Protein AF-0000000071097174 (afdb_homodimer)

Radius of gyration: 41.06 Å; Cα contacts (8 Å, |Δi|>4): 1450; chains: 2; bounding box: 157×104×140 Å

Sequence (900 aa):
MSKQQAQNVYSGMDRPYYSTTPLDGKVCGPRLSADLPKSQQTTPLSKLACETKLPQCVRITKTFLASGCHSKFKKGDVFMLHFVYAKPVIHAVDTKTGKGLRLPLYTRQEFEILPLDPLLDDKVYDGTASLIDAQPLPKVVRVVDAHCSTYPDEQQSTDDIIEIQYIEVDKVLGKVLVGKLTDPFSQHSSRFRFSKEMTFSSYTTMVVPEFQRLSQLKSHDFPQRVRIPDTSDGRRNRLSERVLSLIDYCEEDCILATRSGDTNVYCLPLSTPISLERTPLPAEKQVTSMLLPLYASINTTWNMVDPTQGGLPHLLEEIPQPIAEVLVPWLASWEGKRRIETVMPKYDVQRRKSDEEKGEKIKRLESTIETYQRELRKAGLIDTPPPRPPRSGGRGTETLAPSITAEPLQSLKALSPPTAIDSRAQLSEPKSSAISTPQTKKHEDDDDDEMSKQQAQNVYSGMDRPYYSTTPLDGKVCGPRLSADLPKSQQTTPLSKLACETKLPQCVRITKTFLASGCHSKFKKGDVFMLHFVYAKPVIHAVDTKTGKGLRLPLYTRQEFEILPLDPLLDDKVYDGTASLIDAQPLPKVVRVVDAHCSTYPDEQQSTDDIIEIQYIEVDKVLGKVLVGKLTDPFSQHSSRFRFSKEMTFSSYTTMVVPEFQRLSQLKSHDFPQRVRIPDTSDGRRNRLSERVLSLIDYCEEDCILATRSGDTNVYCLPLSTPISLERTPLPAEKQVTSMLLPLYASINTTWNMVDPTQGGLPHLLEEIPQPIAEVLVPWLASWEGKRRIETVMPKYDVQRRKSDEEKGEKIKRLESTIETYQRELRKAGLIDTPPPRPPRSGGRGTETLAPSITAEPLQSLKALSPPTAIDSRAQLSEPKSSAISTPQTKKHEDDDDDE

Organism: Strongylocentrotus purpuratus (NCBI:txid7668)

pLDDT: mean 70.71, std 28.63, range [15.87, 97.38]

Structure (mmCIF, N/CA/C/O backbone):
data_AF-0000000071097174-model_v1
#
loop_
_entity.id
_entity.type
_entity.pdbx_description
1 polymer 'CABIT domain-containing protein'
#
loop_
_atom_site.group_PDB
_atom_site.id
_atom_site.type_symbol
_atom_site.label_atom_id
_atom_site.label_alt_id
_atom_site.label_comp_id
_atom_site.label_asym_id
_atom_site.label_entity_id
_atom_site.label_seq_id
_atom_site.pdbx_PDB_ins_code
_atom_site.Cartn_x
_atom_site.Cartn_y
_atom_site.Cartn_z
_atom_site.occupancy
_atom_site.B_iso_or_equiv
_atom_site.auth_seq_id
_atom_site.auth_comp_id
_atom_site.auth_asym_id
_atom_site.auth_atom_id
_atom_site.pdbx_PDB_model_num
ATOM 1 N N . MET A 1 1 ? -12.258 27.953 -26.312 1 20.28 1 MET A N 1
ATOM 2 C CA . MET A 1 1 ? -11.43 27.953 -25.109 1 20.28 1 MET A CA 1
ATOM 3 C C . MET A 1 1 ? -10.789 26.594 -24.875 1 20.28 1 MET A C 1
ATOM 5 O O . MET A 1 1 ? -11.445 25.562 -25.016 1 20.28 1 MET A O 1
ATOM 9 N N . SER A 1 2 ? -9.414 26.406 -24.906 1 19.33 2 SER A N 1
ATOM 10 C CA . SER A 1 2 ? -8.469 25.375 -25.344 1 19.33 2 SER A CA 1
ATOM 11 C C . SER A 1 2 ? -8.32 24.281 -24.297 1 19.33 2 SER A C 1
ATOM 13 O O . SER A 1 2 ? -8.242 24.578 -23.094 1 19.33 2 SER A O 1
ATOM 15 N N . LYS A 1 3 ? -8.766 23.078 -24.547 1 21.19 3 LYS A N 1
ATOM 16 C CA . LYS A 1 3 ? -9.016 21.844 -23.812 1 21.19 3 LYS A CA 1
ATOM 17 C C . LYS A 1 3 ? -7.738 21.328 -23.141 1 21.19 3 LYS A C 1
ATOM 19 O O . LYS A 1 3 ? -6.828 20.844 -23.828 1 21.19 3 LYS A O 1
ATOM 24 N N . GLN A 1 4 ? -7.164 22.062 -22.203 1 20.77 4 GLN A N 1
ATOM 25 C CA . GLN A 1 4 ? -5.812 21.906 -21.672 1 20.77 4 GLN A CA 1
ATOM 26 C C . GLN A 1 4 ? -5.598 20.516 -21.109 1 20.77 4 GLN A C 1
ATOM 28 O O . GLN A 1 4 ? -6.398 20.031 -20.312 1 20.77 4 GLN A O 1
ATOM 33 N N . GLN A 1 5 ? -4.855 19.641 -21.828 1 19.55 5 GLN A N 1
ATOM 34 C CA . GLN A 1 5 ? -4.391 18.25 -21.812 1 19.55 5 GLN A CA 1
ATOM 35 C C . GLN A 1 5 ? -3.688 17.922 -20.5 1 19.55 5 GLN A C 1
ATOM 37 O O . GLN A 1 5 ? -2.654 18.516 -20.172 1 19.55 5 GLN A O 1
ATOM 42 N N . ALA A 1 6 ? -4.348 17.922 -19.469 1 20.09 6 ALA A N 1
ATOM 43 C CA . ALA A 1 6 ? -3.779 17.719 -18.125 1 20.09 6 ALA A CA 1
ATOM 44 C C . ALA A 1 6 ? -2.852 16.516 -18.109 1 20.09 6 ALA A C 1
ATOM 46 O O . ALA A 1 6 ? -3.275 15.391 -18.391 1 20.09 6 ALA A O 1
ATOM 47 N N . GLN A 1 7 ? -1.547 16.703 -18.469 1 20.59 7 GLN A N 1
ATOM 48 C CA . GLN A 1 7 ? -0.37 15.844 -18.562 1 20.59 7 GLN A CA 1
ATOM 49 C C . GLN A 1 7 ? -0.17 15.031 -17.281 1 20.59 7 GLN A C 1
ATOM 51 O O . GLN A 1 7 ? -0.045 15.594 -16.203 1 20.59 7 GLN A O 1
ATOM 56 N N . ASN A 1 8 ? -0.776 13.93 -17.141 1 19.19 8 ASN A N 1
ATOM 57 C CA . ASN A 1 8 ? -0.777 12.898 -16.109 1 19.19 8 ASN A CA 1
ATOM 58 C C . ASN A 1 8 ? 0.643 12.5 -15.711 1 19.19 8 ASN A C 1
ATOM 60 O O . ASN A 1 8 ? 1.353 11.859 -16.484 1 19.19 8 ASN A O 1
ATOM 64 N N . VAL A 1 9 ? 1.431 13.344 -15.086 1 21.08 9 VAL A N 1
ATOM 65 C CA . VAL A 1 9 ? 2.852 13.344 -14.75 1 21.08 9 VAL A CA 1
ATOM 66 C C . VAL A 1 9 ? 3.174 12.133 -13.867 1 21.08 9 VAL A C 1
ATOM 68 O O . VAL A 1 9 ? 4.199 12.117 -13.188 1 21.08 9 VAL A O 1
ATOM 71 N N . TYR A 1 10 ? 2.191 11.398 -13.508 1 21.03 10 TYR A N 1
ATOM 72 C CA . TYR A 1 10 ? 2.732 10.422 -12.57 1 21.03 10 TYR A CA 1
ATOM 73 C C . TYR A 1 10 ? 3.828 9.586 -13.219 1 21.03 10 TYR A C 1
ATOM 75 O O . TYR A 1 10 ? 3.541 8.664 -13.984 1 21.03 10 TYR A O 1
ATOM 83 N N . SER A 1 11 ? 4.941 10.125 -13.656 1 22.41 11 SER A N 1
ATOM 84 C CA . SER A 1 11 ? 6.027 9.625 -14.492 1 22.41 11 SER A CA 1
ATOM 85 C C . SER A 1 11 ? 6.641 8.359 -13.906 1 22.41 11 SER A C 1
ATOM 87 O O . SER A 1 11 ? 7 7.434 -14.641 1 22.41 11 SER A O 1
ATOM 89 N N . GLY A 1 12 ? 7.199 8.336 -12.625 1 23.31 12 GLY A N 1
ATOM 90 C CA . GLY A 1 12 ? 8.531 7.766 -12.516 1 23.31 12 GLY A CA 1
ATOM 91 C C . GLY A 1 12 ? 8.523 6.25 -12.438 1 23.31 12 GLY A C 1
ATOM 92 O O . GLY A 1 12 ? 9.586 5.625 -12.32 1 23.31 12 GLY A O 1
ATOM 93 N N . MET A 1 13 ? 7.652 5.727 -11.664 1 24.58 13 MET A N 1
ATOM 94 C CA . MET A 1 13 ? 8.094 4.355 -11.445 1 24.58 13 MET A CA 1
ATOM 95 C C . MET A 1 13 ? 8.047 3.555 -12.742 1 24.58 13 MET A C 1
ATOM 97 O O . MET A 1 13 ? 6.996 3.469 -13.383 1 24.58 13 MET A O 1
ATOM 101 N N . ASP A 1 14 ? 9.117 3.479 -13.406 1 25.27 14 ASP A N 1
ATOM 102 C CA . ASP A 1 14 ? 9.289 2.783 -14.68 1 25.27 14 ASP A CA 1
ATOM 103 C C . ASP A 1 14 ? 8.695 1.377 -14.617 1 25.27 14 ASP A C 1
ATOM 105 O O . ASP A 1 14 ? 8.727 0.727 -13.57 1 25.27 14 ASP A O 1
ATOM 109 N N . ARG A 1 15 ? 7.812 1.035 -15.359 1 25.31 15 ARG A N 1
ATOM 110 C CA . ARG A 1 15 ? 7.34 -0.312 -15.656 1 25.31 15 ARG A CA 1
ATOM 111 C C . ARG A 1 15 ? 8.5 -1.296 -15.75 1 25.31 15 ARG A C 1
ATOM 113 O O . ARG A 1 15 ? 9.594 -0.936 -16.203 1 25.31 15 ARG A O 1
ATOM 120 N N . PRO A 1 16 ? 8.477 -2.293 -15 1 24.86 16 PRO A N 1
ATOM 121 C CA . PRO A 1 16 ? 9.492 -3.248 -15.445 1 24.86 16 PRO A CA 1
ATOM 122 C C . PRO A 1 16 ? 9.586 -3.338 -16.969 1 24.86 16 PRO A C 1
ATOM 124 O O . PRO A 1 16 ? 8.562 -3.385 -17.656 1 24.86 16 PRO A O 1
ATOM 127 N N . TYR A 1 17 ? 10.281 -2.496 -17.641 1 27.22 17 TYR A N 1
ATOM 128 C CA . TYR A 1 17 ? 10.5 -2.736 -19.062 1 27.22 17 TYR A CA 1
ATOM 129 C C . TYR A 1 17 ? 11 -4.152 -19.312 1 27.22 17 TYR A C 1
ATOM 131 O O . TYR A 1 17 ? 11.992 -4.582 -18.703 1 27.22 17 TYR A O 1
ATOM 139 N N . TYR A 1 18 ? 10.062 -5.047 -19.484 1 25.72 18 TYR A N 1
ATOM 140 C CA . TYR A 1 18 ? 10.547 -6.219 -20.203 1 25.72 18 TYR A CA 1
ATOM 141 C C . TYR A 1 18 ? 11.18 -5.816 -21.531 1 25.72 18 TYR A C 1
ATOM 143 O O . TYR A 1 18 ? 10.516 -5.262 -22.406 1 25.72 18 TYR A O 1
ATOM 151 N N . SER A 1 19 ? 12.281 -5.18 -21.547 1 26.17 19 SER A N 1
ATOM 152 C CA . SER A 1 19 ? 12.93 -4.992 -22.844 1 26.17 19 SER A CA 1
ATOM 153 C C . SER A 1 19 ? 12.836 -6.254 -23.703 1 26.17 19 SER A C 1
ATOM 155 O O . SER A 1 19 ? 13.445 -7.273 -23.375 1 26.17 19 SER A O 1
ATOM 157 N N . THR A 1 20 ? 11.75 -6.668 -24.172 1 26.3 20 THR A N 1
ATOM 158 C CA . THR A 1 20 ? 11.906 -7.523 -25.344 1 26.3 20 THR A CA 1
ATOM 159 C C . THR A 1 20 ? 12.82 -6.867 -26.375 1 26.3 20 THR A C 1
ATOM 161 O O . THR A 1 20 ? 13.086 -7.445 -27.438 1 26.3 20 THR A O 1
ATOM 164 N N . THR A 1 21 ? 12.617 -5.59 -26.5 1 23.97 21 THR A N 1
ATOM 165 C CA . THR A 1 21 ? 13.414 -5.059 -27.594 1 23.97 21 THR A CA 1
ATOM 166 C C . THR A 1 21 ? 14.906 -5.18 -27.297 1 23.97 21 THR A C 1
ATOM 168 O O . THR A 1 21 ? 15.344 -4.852 -26.188 1 23.97 21 THR A O 1
ATOM 171 N N . PRO A 1 22 ? 15.625 -5.961 -28.109 1 25.05 22 PRO A N 1
ATOM 172 C CA . PRO A 1 22 ? 17.094 -5.855 -28.172 1 25.05 22 PRO A CA 1
ATOM 173 C C . PRO A 1 22 ? 17.578 -4.438 -27.891 1 25.05 22 PRO A C 1
ATOM 175 O O . PRO A 1 22 ? 16.875 -3.467 -28.156 1 25.05 22 PRO A O 1
ATOM 178 N N . LEU A 1 23 ? 18.438 -4.207 -26.922 1 27.05 23 LEU A N 1
ATOM 179 C CA . LEU A 1 23 ? 19.25 -2.996 -26.953 1 27.05 23 LEU A CA 1
ATOM 180 C C . LEU A 1 23 ? 19.547 -2.58 -28.391 1 27.05 23 LEU A C 1
ATOM 182 O O . LEU A 1 23 ? 20.312 -3.246 -29.094 1 27.05 23 LEU A O 1
ATOM 186 N N . ASP A 1 24 ? 18.688 -2.182 -29.188 1 23.77 24 ASP A N 1
ATOM 187 C CA . ASP A 1 24 ? 19.312 -1.556 -30.359 1 23.77 24 ASP A CA 1
ATOM 188 C C . ASP A 1 24 ? 20.375 -0.54 -29.938 1 23.77 24 ASP A C 1
ATOM 190 O O . ASP A 1 24 ? 21.094 0 -30.781 1 23.77 24 ASP A O 1
ATOM 194 N N . GLY A 1 25 ? 20.75 0.43 -29.562 1 28.41 25 GLY A N 1
ATOM 195 C CA . GLY A 1 25 ? 21.734 0.833 -30.578 1 28.41 25 GLY A CA 1
ATOM 196 C C . GLY A 1 25 ? 22.719 -0.264 -30.922 1 28.41 25 GLY A C 1
ATOM 197 O O . GLY A 1 25 ? 23.484 -0.136 -31.875 1 28.41 25 GLY A O 1
ATOM 198 N N . LYS A 1 26 ? 23.828 -0.928 -30.484 1 24.55 26 LYS A N 1
ATOM 199 C CA . LYS A 1 26 ? 24.172 -2.119 -31.25 1 24.55 26 LYS A CA 1
ATOM 200 C C . LYS A 1 26 ? 23.062 -3.164 -31.172 1 24.55 26 LYS A C 1
ATOM 202 O O . LYS A 1 26 ? 22.547 -3.451 -30.078 1 24.55 26 LYS A O 1
ATOM 207 N N . VAL A 1 27 ? 22.266 -3.291 -32.219 1 24.47 27 VAL A N 1
ATOM 208 C CA . VAL A 1 27 ? 21.344 -4.285 -32.781 1 24.47 27 VAL A CA 1
ATOM 209 C C . VAL A 1 27 ? 21.734 -5.672 -32.25 1 24.47 27 VAL A C 1
ATOM 211 O O . VAL A 1 27 ? 22.75 -6.23 -32.656 1 24.47 27 VAL A O 1
ATOM 214 N N . CYS A 1 28 ? 21.812 -5.887 -31.016 1 24.52 28 CYS A N 1
ATOM 215 C CA . CYS A 1 28 ? 22.141 -7.309 -30.969 1 24.52 28 CYS A CA 1
ATOM 216 C C . CYS A 1 28 ? 21.109 -8.125 -31.719 1 24.52 28 CYS A C 1
ATOM 218 O O . CYS A 1 28 ? 19.906 -8.047 -31.438 1 24.52 28 CYS A O 1
ATOM 220 N N . GLY A 1 29 ? 21.172 -8.258 -33.094 1 22.5 29 GLY A N 1
ATOM 221 C CA . GLY A 1 29 ? 20.578 -9.258 -33.969 1 22.5 29 GLY A CA 1
ATOM 222 C C . GLY A 1 29 ? 20.266 -10.562 -33.25 1 22.5 29 GLY A C 1
ATOM 223 O O . GLY A 1 29 ? 20.75 -10.805 -32.156 1 22.5 29 GLY A O 1
ATOM 224 N N . PRO A 1 30 ? 19.266 -11.18 -33.781 1 23.38 30 PRO A N 1
ATOM 225 C CA . PRO A 1 30 ? 18.906 -12.562 -33.469 1 23.38 30 PRO A CA 1
ATOM 226 C C . PRO A 1 30 ? 20.125 -13.469 -33.344 1 23.38 30 PRO A C 1
ATOM 228 O O . PRO A 1 30 ? 20.828 -13.742 -34.312 1 23.38 30 PRO A O 1
ATOM 231 N N . ARG A 1 31 ? 21.156 -13.195 -32.531 1 23.2 31 ARG A N 1
ATOM 232 C CA . ARG A 1 31 ? 22.156 -14.227 -32.719 1 23.2 31 ARG A CA 1
ATOM 233 C C . ARG A 1 31 ? 21.547 -15.617 -32.656 1 23.2 31 ARG A C 1
ATOM 235 O O . ARG A 1 31 ? 20.734 -15.898 -31.766 1 23.2 31 ARG A O 1
ATOM 242 N N . LEU A 1 32 ? 21.422 -16.344 -33.719 1 22.08 32 LEU A N 1
ATOM 243 C CA . LEU A 1 32 ? 21.328 -17.781 -34 1 22.08 32 LEU A CA 1
ATOM 244 C C . LEU A 1 32 ? 21.969 -18.594 -32.875 1 22.08 32 LEU A C 1
ATOM 246 O O . LEU A 1 32 ? 22.938 -18.156 -32.25 1 22.08 32 LEU A O 1
ATOM 250 N N . SER A 1 33 ? 21.219 -19.609 -32.344 1 25.91 33 SER A N 1
ATOM 251 C CA . SER A 1 33 ? 21.5 -20.797 -31.516 1 25.91 33 SER A CA 1
ATOM 252 C C . SER A 1 33 ? 22.859 -21.391 -31.875 1 25.91 33 SER A C 1
ATOM 254 O O . SER A 1 33 ? 22.953 -22.25 -32.75 1 25.91 33 SER A O 1
ATOM 256 N N . ALA A 1 34 ? 23.828 -20.547 -32.281 1 26.05 34 ALA A N 1
ATOM 257 C CA . ALA A 1 34 ? 24.938 -21.453 -32.562 1 26.05 34 ALA A CA 1
ATOM 258 C C . ALA A 1 34 ? 25.266 -22.312 -31.328 1 26.05 34 ALA A C 1
ATOM 260 O O . ALA A 1 34 ? 25.016 -21.891 -30.203 1 26.05 34 ALA A O 1
ATOM 261 N N . ASP A 1 35 ? 25.438 -23.641 -31.484 1 27.91 35 ASP A N 1
ATOM 262 C CA . ASP A 1 35 ? 26.078 -24.75 -30.797 1 27.91 35 ASP A CA 1
ATOM 263 C C . ASP A 1 35 ? 27.297 -24.266 -30 1 27.91 35 ASP A C 1
ATOM 265 O O . ASP A 1 35 ? 28.406 -24.172 -30.547 1 27.91 35 ASP A O 1
ATOM 269 N N . LEU A 1 36 ? 27.156 -23.156 -29.344 1 29.8 36 LEU A N 1
ATOM 270 C CA . LEU A 1 36 ? 28.438 -22.797 -28.75 1 29.8 36 LEU A CA 1
ATOM 271 C C . LEU A 1 36 ? 29.062 -23.984 -28.031 1 29.8 36 LEU A C 1
ATOM 273 O O . LEU A 1 36 ? 28.375 -24.688 -27.281 1 29.8 36 LEU A O 1
ATOM 277 N N . PRO A 1 37 ? 30.172 -24.438 -28.484 1 31.42 37 PRO A N 1
ATOM 278 C CA . PRO A 1 37 ? 30.984 -25.469 -27.844 1 31.42 37 PRO A CA 1
ATOM 279 C C . PRO A 1 37 ? 31.094 -25.281 -26.328 1 31.42 37 PRO A C 1
ATOM 281 O O . PRO A 1 37 ? 30.953 -24.156 -25.844 1 31.42 37 PRO A O 1
ATOM 284 N N . LYS A 1 38 ? 31.156 -26.312 -25.469 1 35.09 38 LYS A N 1
ATOM 285 C CA . LYS A 1 38 ? 31.328 -26.734 -24.078 1 35.09 38 LYS A CA 1
ATOM 286 C C . LYS A 1 38 ? 32.375 -25.875 -23.375 1 35.09 38 LYS A C 1
ATOM 288 O O . LYS A 1 38 ? 32.844 -26.219 -22.281 1 35.09 38 LYS A O 1
ATOM 293 N N . SER A 1 39 ? 33.156 -24.969 -24.047 1 36.16 39 SER A N 1
ATOM 294 C CA . SER A 1 39 ? 34.312 -24.516 -23.25 1 36.16 39 SER A CA 1
ATOM 295 C C . SER A 1 39 ? 33.844 -23.703 -22.047 1 36.16 39 SER A C 1
ATOM 297 O O . SER A 1 39 ? 32.906 -22.922 -22.141 1 36.16 39 SER A O 1
ATOM 299 N N . GLN A 1 40 ? 34.219 -24.016 -20.703 1 44.88 40 GLN A N 1
ATOM 300 C CA . GLN A 1 40 ? 34.125 -23.625 -19.297 1 44.88 40 GLN A CA 1
ATOM 301 C C . GLN A 1 40 ? 34.312 -22.109 -19.141 1 44.88 40 GLN A C 1
ATOM 303 O O . GLN A 1 40 ? 35.406 -21.656 -18.781 1 44.88 40 GLN A O 1
ATOM 308 N N . GLN A 1 41 ? 34.094 -21.234 -20.031 1 53.19 41 GLN A N 1
ATOM 309 C CA . GLN A 1 41 ? 34.531 -19.828 -19.906 1 53.19 41 GLN A CA 1
ATOM 310 C C . GLN A 1 41 ? 33.719 -19.125 -18.828 1 53.19 41 GLN A C 1
ATOM 312 O O . GLN A 1 41 ? 32.5 -19.281 -18.734 1 53.19 41 GLN A O 1
ATOM 317 N N . THR A 1 42 ? 34.344 -18.672 -17.719 1 70.25 42 THR A N 1
ATOM 318 C CA . THR A 1 42 ? 33.875 -17.781 -16.656 1 70.25 42 THR A CA 1
ATOM 319 C C . THR A 1 42 ? 33.281 -16.516 -17.25 1 70.25 42 THR A C 1
ATOM 321 O O . THR A 1 42 ? 33.906 -15.828 -18.047 1 70.25 42 THR A O 1
ATOM 324 N N . THR A 1 43 ? 31.984 -16.438 -17.266 1 84.5 43 THR A N 1
ATOM 325 C CA . THR A 1 43 ? 31.281 -15.289 -17.797 1 84.5 43 THR A CA 1
ATOM 326 C C . THR A 1 43 ? 30.766 -14.391 -16.688 1 84.5 43 THR A C 1
ATOM 328 O O . THR A 1 43 ? 30.172 -14.875 -15.711 1 84.5 43 THR A O 1
ATOM 331 N N . PRO A 1 44 ? 31.141 -13.156 -16.797 1 87.81 44 PRO A N 1
ATOM 332 C CA . PRO A 1 44 ? 30.594 -12.219 -15.812 1 87.81 44 PRO A CA 1
ATOM 333 C C . PRO A 1 44 ? 29.078 -12.188 -15.82 1 87.81 44 PRO A C 1
ATOM 335 O O . PRO A 1 44 ? 28.453 -12.484 -16.844 1 87.81 44 PRO A O 1
ATOM 338 N N . LEU A 1 45 ? 28.547 -11.852 -14.664 1 91.5 45 LEU A N 1
ATOM 339 C CA . LEU A 1 45 ? 27.109 -11.805 -14.484 1 91.5 45 LEU A CA 1
ATOM 340 C C . LEU A 1 45 ? 26.453 -10.875 -15.5 1 91.5 45 LEU A C 1
ATOM 342 O O . LEU A 1 45 ? 25.422 -11.195 -16.078 1 91.5 45 LEU A O 1
ATOM 346 N N . SER A 1 46 ? 27.031 -9.75 -15.727 1 88.81 46 SER A N 1
ATOM 347 C CA . SER A 1 46 ? 26.484 -8.75 -16.641 1 88.81 46 SER A CA 1
ATOM 348 C C . SER A 1 46 ? 26.359 -9.305 -18.062 1 88.81 46 SER A C 1
ATOM 350 O O . SER A 1 46 ? 25.359 -9.078 -18.734 1 88.81 46 SER A O 1
ATOM 352 N N . LYS A 1 47 ? 27.328 -10.008 -18.469 1 86.75 47 LYS A N 1
ATOM 353 C CA . LYS A 1 47 ? 27.312 -10.586 -19.812 1 86.75 47 LYS A CA 1
ATOM 354 C C . LYS A 1 47 ? 26.266 -11.68 -19.938 1 86.75 47 LYS A C 1
ATOM 356 O O . LYS A 1 47 ? 25.531 -11.734 -20.922 1 86.75 47 LYS A O 1
ATOM 361 N N . LEU A 1 48 ? 26.188 -12.484 -18.938 1 87.25 48 LEU A N 1
ATOM 362 C CA . LEU A 1 48 ? 25.203 -13.57 -18.938 1 87.25 48 LEU A CA 1
ATOM 363 C C . LEU A 1 48 ? 23.781 -13.016 -18.984 1 87.25 48 LEU A C 1
ATOM 365 O O . LEU A 1 48 ? 22.922 -13.555 -19.672 1 87.25 48 LEU A O 1
ATOM 369 N N . ALA A 1 49 ? 23.531 -11.977 -18.188 1 86.69 49 ALA A N 1
ATOM 370 C CA . ALA A 1 49 ? 22.203 -11.375 -18.094 1 86.69 49 ALA A CA 1
ATOM 371 C C . ALA A 1 49 ? 21.812 -10.727 -19.406 1 86.69 49 ALA A C 1
ATOM 373 O O . ALA A 1 49 ? 20.625 -10.688 -19.75 1 86.69 49 ALA A O 1
ATOM 374 N N . CYS A 1 50 ? 22.734 -10.258 -20.141 1 80.56 50 CYS A N 1
ATOM 375 C CA . CYS A 1 50 ? 22.453 -9.516 -21.375 1 80.56 50 CYS A CA 1
ATOM 376 C C . CYS A 1 50 ? 22.375 -10.461 -22.562 1 80.56 50 CYS A C 1
ATOM 378 O O . CYS A 1 50 ? 21.625 -10.203 -23.516 1 80.56 50 CYS A O 1
ATOM 380 N N . GLU A 1 51 ? 23.062 -11.531 -22.562 1 78.25 51 GLU A N 1
ATOM 381 C CA . GLU A 1 51 ? 23.234 -12.352 -23.766 1 78.25 51 GLU A CA 1
ATOM 382 C C . GLU A 1 51 ? 22.281 -13.539 -23.75 1 78.25 51 GLU A C 1
ATOM 384 O O . GLU A 1 51 ? 21.984 -14.109 -24.812 1 78.25 51 GLU A O 1
ATOM 389 N N . THR A 1 52 ? 21.859 -13.859 -22.625 1 77.88 52 THR A N 1
ATOM 390 C CA . THR A 1 52 ? 21.078 -15.086 -22.547 1 77.88 52 THR A CA 1
ATOM 391 C C . THR A 1 52 ? 19.641 -14.797 -22.125 1 77.88 52 THR A C 1
ATOM 393 O O . THR A 1 52 ? 19.375 -13.781 -21.484 1 77.88 52 THR A O 1
ATOM 396 N N . LYS A 1 53 ? 18.828 -15.695 -22.688 1 82.69 53 LYS A N 1
ATOM 397 C CA . LYS A 1 53 ? 17.422 -15.609 -22.297 1 82.69 53 LYS A CA 1
ATOM 398 C C . LYS A 1 53 ? 17.234 -16.062 -20.859 1 82.69 53 LYS A C 1
ATOM 400 O O . LYS A 1 53 ? 17.766 -17.078 -20.438 1 82.69 53 LYS A O 1
ATOM 405 N N . LEU A 1 54 ? 16.562 -15.297 -20.125 1 88.12 54 LEU A N 1
ATOM 406 C CA . LEU A 1 54 ? 16.234 -15.609 -18.734 1 88.12 54 LEU A CA 1
ATOM 407 C C . LEU A 1 54 ? 14.82 -16.156 -18.625 1 88.12 54 LEU A C 1
ATOM 409 O O . LEU A 1 54 ? 13.961 -15.852 -19.453 1 88.12 54 LEU A O 1
ATOM 413 N N . PRO A 1 55 ? 14.586 -17.031 -17.656 1 90.06 55 PRO A N 1
ATOM 414 C CA . PRO A 1 55 ? 15.461 -17.516 -16.594 1 90.06 55 PRO A CA 1
ATOM 415 C C . PRO A 1 55 ? 16.453 -18.562 -17.062 1 90.06 55 PRO A C 1
ATOM 417 O O . PRO A 1 55 ? 16.234 -19.219 -18.094 1 90.06 55 PRO A O 1
ATOM 420 N N . GLN A 1 56 ? 17.641 -18.719 -16.297 1 89 56 GLN A N 1
ATOM 421 C CA . GLN A 1 56 ? 18.688 -19.672 -16.641 1 89 56 GLN A CA 1
ATOM 422 C C . GLN A 1 56 ? 19.422 -20.156 -15.398 1 89 56 GLN A C 1
ATOM 424 O O . GLN A 1 56 ? 19.578 -19.406 -14.438 1 89 56 GLN A O 1
ATOM 429 N N . CYS A 1 57 ? 19.844 -21.422 -15.492 1 91 57 CYS A N 1
ATOM 430 C CA . CYS A 1 57 ? 20.641 -21.969 -14.406 1 91 57 CYS A CA 1
ATOM 431 C C . CYS A 1 57 ? 22.125 -21.75 -14.656 1 91 57 CYS A C 1
ATOM 433 O O . CYS A 1 57 ? 22.609 -21.891 -15.781 1 91 57 CYS A O 1
ATOM 435 N N . VAL A 1 58 ? 22.781 -21.344 -13.562 1 91.81 58 VAL A N 1
ATOM 436 C CA . VAL A 1 58 ? 24.203 -21.078 -13.656 1 91.81 58 VAL A CA 1
ATOM 437 C C . VAL A 1 58 ? 24.938 -21.656 -12.445 1 91.81 58 VAL A C 1
ATOM 439 O O . VAL A 1 58 ? 24.312 -21.891 -11.398 1 91.81 58 VAL A O 1
ATOM 442 N N . ARG A 1 59 ? 26.172 -21.969 -12.648 1 92.75 59 ARG A N 1
ATOM 443 C CA . ARG A 1 59 ? 27.031 -22.469 -11.586 1 92.75 59 ARG A CA 1
ATOM 444 C C . ARG A 1 59 ? 28.172 -21.484 -11.297 1 92.75 59 ARG A C 1
ATOM 446 O O . ARG A 1 59 ? 28.766 -20.938 -12.219 1 92.75 59 ARG A O 1
ATOM 453 N N . ILE A 1 60 ? 28.359 -21.297 -10.031 1 92.31 60 ILE A N 1
ATOM 454 C CA . ILE A 1 60 ? 29.453 -20.422 -9.633 1 92.31 60 ILE A CA 1
ATOM 455 C C . ILE A 1 60 ? 30.797 -21.125 -9.891 1 92.31 60 ILE A C 1
ATOM 457 O O . ILE A 1 60 ? 31 -22.266 -9.477 1 92.31 60 ILE A O 1
ATOM 461 N N . THR A 1 61 ? 31.734 -20.469 -10.547 1 92.12 61 THR A N 1
ATOM 462 C CA . THR A 1 61 ? 33 -21.078 -10.922 1 92.12 61 THR A CA 1
ATOM 463 C C . THR A 1 61 ? 34.125 -20.672 -9.969 1 92.12 61 THR A C 1
ATOM 465 O O . THR A 1 61 ? 35.125 -21.359 -9.844 1 92.12 61 THR A O 1
ATOM 468 N N . LYS A 1 62 ? 33.938 -19.469 -9.398 1 88.12 62 LYS A N 1
ATOM 469 C CA . LYS A 1 62 ? 34.906 -18.953 -8.414 1 88.12 62 LYS A CA 1
ATOM 470 C C . LYS A 1 62 ? 34.188 -18.422 -7.176 1 88.12 62 LYS A C 1
ATOM 472 O O . LYS A 1 62 ? 33.219 -17.688 -7.285 1 88.12 62 LYS A O 1
ATOM 477 N N . THR A 1 63 ? 34.688 -18.906 -6.051 1 87 63 THR A N 1
ATOM 478 C CA . THR A 1 63 ? 34.125 -18.469 -4.789 1 87 63 THR A CA 1
ATOM 479 C C . THR A 1 63 ? 34.094 -16.953 -4.688 1 87 63 THR A C 1
ATOM 481 O O . THR A 1 63 ? 35.094 -16.297 -5.027 1 87 63 THR A O 1
ATOM 484 N N . PHE A 1 64 ? 32.875 -16.469 -4.367 1 83.88 64 PHE A N 1
ATOM 485 C CA . PHE A 1 64 ? 32.656 -15.031 -4.176 1 83.88 64 PHE A CA 1
ATOM 486 C C . PHE A 1 64 ? 32.25 -14.734 -2.744 1 83.88 64 PHE A C 1
ATOM 488 O O . PHE A 1 64 ? 31.312 -15.359 -2.221 1 83.88 64 PHE A O 1
ATOM 495 N N . LEU A 1 65 ? 33.031 -13.906 -2.133 1 78.5 65 LEU A N 1
ATOM 496 C CA . LEU A 1 65 ? 32.688 -13.477 -0.776 1 78.5 65 LEU A CA 1
ATOM 497 C C . LEU A 1 65 ? 32.312 -12.008 -0.751 1 78.5 65 LEU A C 1
ATOM 499 O O . LEU A 1 65 ? 33.062 -11.141 -1.193 1 78.5 65 LEU A O 1
ATOM 503 N N . ALA A 1 66 ? 31 -11.828 -0.521 1 73 66 ALA A N 1
ATOM 504 C CA . ALA A 1 66 ? 30.562 -10.453 -0.352 1 73 66 ALA A CA 1
ATOM 505 C C . ALA A 1 66 ? 30.797 -9.969 1.076 1 73 66 ALA A C 1
ATOM 507 O O . ALA A 1 66 ? 30.516 -10.688 2.037 1 73 66 ALA A O 1
ATOM 508 N N . SER A 1 67 ? 31.453 -8.938 1.231 1 65 67 SER A N 1
ATOM 509 C CA . SER A 1 67 ? 31.75 -8.398 2.555 1 65 67 SER A CA 1
ATOM 510 C C . SER A 1 67 ? 30.469 -8.102 3.334 1 65 67 SER A C 1
ATOM 512 O O . SER A 1 67 ? 29.562 -7.453 2.816 1 65 67 SER A O 1
ATOM 514 N N . GLY A 1 68 ? 30.375 -8.672 4.52 1 62.44 68 GLY A N 1
ATOM 515 C CA . GLY A 1 68 ? 29.281 -8.352 5.438 1 62.44 68 GLY A CA 1
ATOM 516 C C . GLY A 1 68 ? 28.047 -9.195 5.211 1 62.44 68 GLY A C 1
ATOM 517 O O . GLY A 1 68 ? 27.062 -9.07 5.945 1 62.44 68 GLY A O 1
ATOM 518 N N . CYS A 1 69 ? 28.094 -9.852 4.055 1 68.44 69 CYS A N 1
ATOM 519 C CA . CYS A 1 69 ? 26.938 -10.703 3.807 1 68.44 69 CYS A CA 1
ATOM 520 C C . CYS A 1 69 ? 27.125 -12.086 4.418 1 68.44 69 CYS A C 1
ATOM 522 O O . CYS A 1 69 ? 28.234 -12.625 4.398 1 68.44 69 CYS A O 1
ATOM 524 N N . HIS A 1 70 ? 26.156 -12.523 5.078 1 69.75 70 HIS A N 1
ATOM 525 C CA . HIS A 1 70 ? 26.203 -13.836 5.715 1 69.75 70 HIS A CA 1
ATOM 526 C C . HIS A 1 70 ? 26.109 -14.953 4.688 1 69.75 70 HIS A C 1
ATOM 528 O O . HIS A 1 70 ? 26.5 -16.094 4.969 1 69.75 70 HIS A O 1
ATOM 534 N N . SER A 1 71 ? 25.75 -14.531 3.531 1 76.31 71 SER A N 1
ATOM 535 C CA . SER A 1 71 ? 25.609 -15.57 2.52 1 76.31 71 SER A CA 1
ATOM 536 C C . SER A 1 71 ? 26.922 -15.781 1.756 1 76.31 71 SER A C 1
ATOM 538 O O . SER A 1 71 ? 27.484 -14.828 1.224 1 76.31 71 SER A O 1
ATOM 540 N N . LYS A 1 72 ? 27.531 -16.953 1.888 1 80.81 72 LYS A N 1
ATOM 541 C CA . LYS A 1 72 ? 28.734 -17.312 1.146 1 80.81 72 LYS A CA 1
ATOM 542 C C . LYS A 1 72 ? 28.375 -17.953 -0.197 1 80.81 72 LYS A C 1
ATOM 544 O O . LYS A 1 72 ? 27.484 -18.797 -0.275 1 80.81 72 LYS A O 1
ATOM 549 N N . PHE A 1 73 ? 29.078 -17.406 -1.251 1 88.12 73 PHE A N 1
ATOM 550 C CA . PHE A 1 73 ? 28.906 -17.938 -2.596 1 88.12 73 PHE A CA 1
ATOM 551 C C . PHE A 1 73 ? 30.094 -18.812 -2.98 1 88.12 73 PHE A C 1
ATOM 553 O O . PHE A 1 73 ? 31.125 -18.312 -3.434 1 88.12 73 PHE A O 1
ATOM 560 N N . LYS A 1 74 ? 29.906 -20.094 -2.801 1 88.88 74 LYS A N 1
ATOM 561 C CA . LYS A 1 74 ? 31 -21.047 -2.996 1 88.88 74 LYS A CA 1
ATOM 562 C C . LYS A 1 74 ? 31.031 -21.578 -4.43 1 88.88 74 LYS A C 1
ATOM 564 O O . LYS A 1 74 ? 29.984 -21.625 -5.094 1 88.88 74 LYS A O 1
ATOM 569 N N . LYS A 1 75 ? 32.25 -21.938 -4.727 1 90.88 75 LYS A N 1
ATOM 570 C CA . LYS A 1 75 ? 32.375 -22.625 -6.008 1 90.88 75 LYS A CA 1
ATOM 571 C C . LYS A 1 75 ? 31.516 -23.875 -6.062 1 90.88 75 LYS A C 1
ATOM 573 O O . LYS A 1 75 ? 31.484 -24.672 -5.117 1 90.88 75 LYS A O 1
ATOM 578 N N . GLY A 1 76 ? 30.703 -23.969 -7.188 1 90.19 76 GLY A N 1
ATOM 579 C CA . GLY A 1 76 ? 29.859 -25.125 -7.332 1 90.19 76 GLY A CA 1
ATOM 580 C C . GLY A 1 76 ? 28.406 -24.844 -7.016 1 90.19 76 GLY A C 1
ATOM 581 O O . GLY A 1 76 ? 27.516 -25.625 -7.383 1 90.19 76 GLY A O 1
ATOM 582 N N . ASP A 1 77 ? 28.188 -23.734 -6.336 1 91.31 77 ASP A N 1
ATOM 583 C CA . ASP A 1 77 ? 26.812 -23.359 -6.055 1 91.31 77 ASP A CA 1
ATOM 584 C C . ASP A 1 77 ? 26.016 -23.156 -7.348 1 91.31 77 ASP A C 1
ATOM 586 O O . ASP A 1 77 ? 26.531 -22.578 -8.305 1 91.31 77 ASP A O 1
ATOM 590 N N . VAL A 1 78 ? 24.781 -23.688 -7.352 1 92.44 78 VAL A N 1
ATOM 591 C CA . VAL A 1 78 ? 23.938 -23.547 -8.523 1 92.44 78 VAL A CA 1
ATOM 592 C C . VAL A 1 78 ? 22.859 -22.5 -8.25 1 92.44 78 VAL A C 1
ATOM 594 O O . VAL A 1 78 ? 22.172 -22.562 -7.23 1 92.44 78 VAL A O 1
ATOM 597 N N . PHE A 1 79 ? 22.75 -21.562 -9.188 1 92.94 79 PHE A N 1
ATOM 598 C CA . PHE A 1 79 ? 21.766 -20.484 -9.102 1 92.94 79 PHE A CA 1
ATOM 599 C C . PHE A 1 79 ? 20.781 -20.547 -10.273 1 92.94 79 PHE A C 1
ATOM 601 O O . PHE A 1 79 ? 21.141 -21.031 -11.352 1 92.94 79 PHE A O 1
ATOM 608 N N . MET A 1 80 ? 19.625 -20.188 -9.953 1 93.25 80 MET A N 1
ATOM 609 C CA . MET A 1 80 ? 18.688 -19.828 -11.023 1 93.25 80 MET A CA 1
ATOM 610 C C . MET A 1 80 ? 18.562 -18.312 -11.148 1 93.25 80 MET A C 1
ATOM 612 O O . MET A 1 80 ? 18.188 -17.625 -10.188 1 93.25 80 MET A O 1
ATOM 616 N N . LEU A 1 81 ? 19 -17.797 -12.281 1 93.81 81 LEU A N 1
ATOM 617 C CA . LEU A 1 81 ? 18.797 -16.391 -12.594 1 93.81 81 LEU A CA 1
ATOM 618 C C . LEU A 1 81 ? 17.406 -16.156 -13.195 1 93.81 81 LEU A C 1
ATOM 620 O O . LEU A 1 81 ? 17.094 -16.719 -14.25 1 93.81 81 LEU A O 1
ATOM 624 N N . HIS A 1 82 ? 16.625 -15.312 -12.57 1 94.38 82 HIS A N 1
ATOM 625 C CA . HIS A 1 82 ? 15.219 -15.219 -12.93 1 94.38 82 HIS A CA 1
ATOM 626 C C . HIS A 1 82 ? 14.969 -14.086 -13.914 1 94.38 82 HIS A C 1
ATOM 628 O O . HIS A 1 82 ? 14.586 -14.32 -15.062 1 94.38 82 HIS A O 1
ATOM 634 N N . PHE A 1 83 ? 15.164 -12.875 -13.508 1 93.88 83 PHE A N 1
ATOM 635 C CA . PHE A 1 83 ? 14.961 -11.734 -14.383 1 93.88 83 PHE A CA 1
ATOM 636 C C . PHE A 1 83 ? 15.75 -10.523 -13.898 1 93.88 83 PHE A C 1
ATOM 638 O O . PHE A 1 83 ? 16.25 -10.516 -12.766 1 93.88 83 PHE A O 1
ATOM 645 N N . VAL A 1 84 ? 15.883 -9.547 -14.781 1 94.12 84 VAL A N 1
ATOM 646 C CA . VAL A 1 84 ? 16.594 -8.312 -14.477 1 94.12 84 VAL A CA 1
ATOM 647 C C . VAL A 1 84 ? 15.594 -7.199 -14.18 1 94.12 84 VAL A C 1
ATOM 649 O O . VAL A 1 84 ? 14.516 -7.148 -14.773 1 94.12 84 VAL A O 1
ATOM 652 N N . TYR A 1 85 ? 15.914 -6.406 -13.203 1 91 85 TYR A N 1
ATOM 653 C CA . TYR A 1 85 ? 15.109 -5.23 -12.891 1 91 85 TYR A CA 1
ATOM 654 C C . TYR A 1 85 ? 15.992 -4.07 -12.445 1 91 85 TYR A C 1
ATOM 656 O O . TYR A 1 85 ? 17.156 -4.27 -12.078 1 91 85 TYR A O 1
ATOM 664 N N . ALA A 1 86 ? 15.453 -2.891 -12.492 1 92.06 86 ALA A N 1
ATOM 665 C CA . ALA A 1 86 ? 16.172 -1.677 -12.094 1 92.06 86 ALA A CA 1
ATOM 666 C C . ALA A 1 86 ? 15.883 -1.323 -10.641 1 92.06 86 ALA A C 1
ATOM 668 O O . ALA A 1 86 ? 14.719 -1.153 -10.25 1 92.06 86 ALA A O 1
ATOM 669 N N . LYS A 1 87 ? 16.906 -1.241 -9.859 1 92.12 87 LYS A N 1
ATOM 670 C CA . LYS A 1 87 ? 16.797 -0.881 -8.453 1 92.12 87 LYS A CA 1
ATOM 671 C C . LYS A 1 87 ? 17.344 0.522 -8.203 1 92.12 87 LYS A C 1
ATOM 673 O O . LYS A 1 87 ? 18.5 0.814 -8.531 1 92.12 87 LYS A O 1
ATOM 678 N N . PRO A 1 88 ? 16.547 1.422 -7.641 1 92.94 88 PRO A N 1
ATOM 679 C CA . PRO A 1 88 ? 17.047 2.754 -7.297 1 92.94 88 PRO A CA 1
ATOM 680 C C . PRO A 1 88 ? 18 2.732 -6.105 1 92.94 88 PRO A C 1
ATOM 682 O O . PRO A 1 88 ? 17.656 2.207 -5.043 1 92.94 88 PRO A O 1
ATOM 685 N N . VAL A 1 89 ? 19.219 3.277 -6.328 1 94.19 89 VAL A N 1
ATOM 686 C CA . VAL A 1 89 ? 20.25 3.26 -5.301 1 94.19 89 VAL A CA 1
ATOM 687 C C . VAL A 1 89 ? 20.984 4.602 -5.277 1 94.19 89 VAL A C 1
ATOM 689 O O . VAL A 1 89 ? 21.078 5.285 -6.301 1 94.19 89 VAL A O 1
ATOM 692 N N . ILE A 1 90 ? 21.438 4.977 -4.098 1 95.31 90 ILE A N 1
ATOM 693 C CA . ILE A 1 90 ? 22.312 6.125 -3.92 1 95.31 90 ILE A CA 1
ATOM 694 C C . ILE A 1 90 ? 23.719 5.648 -3.537 1 95.31 90 ILE A C 1
ATOM 696 O O . ILE A 1 90 ? 23.875 4.875 -2.588 1 95.31 90 ILE A O 1
ATOM 700 N N . HIS A 1 91 ? 24.688 6.059 -4.32 1 94.06 91 HIS A N 1
ATOM 701 C CA . HIS A 1 91 ? 26.078 5.793 -3.967 1 94.06 91 HIS A CA 1
ATOM 702 C C . HIS A 1 91 ? 26.594 6.809 -2.957 1 94.06 91 HIS A C 1
ATOM 704 O O . HIS A 1 91 ? 26.453 8.016 -3.158 1 94.06 91 HIS A O 1
ATOM 710 N N . ALA A 1 92 ? 27.094 6.242 -1.893 1 95.38 92 ALA A N 1
ATOM 711 C CA . ALA A 1 92 ? 27.594 7.109 -0.826 1 95.38 92 ALA A CA 1
ATOM 712 C C . ALA A 1 92 ? 28.969 6.656 -0.343 1 95.38 92 ALA A C 1
ATOM 714 O O . ALA A 1 92 ? 29.391 5.535 -0.629 1 95.38 92 ALA A O 1
ATOM 715 N N . VAL A 1 93 ? 29.672 7.621 0.281 1 94.69 93 VAL A N 1
ATOM 716 C CA . VAL A 1 93 ? 30.969 7.332 0.893 1 94.69 93 VAL A CA 1
ATOM 717 C C . VAL A 1 93 ? 30.938 7.75 2.361 1 94.69 93 VAL A C 1
ATOM 719 O O . VAL A 1 93 ? 30.516 8.859 2.695 1 94.69 93 VAL A O 1
ATOM 722 N N . ASP A 1 94 ? 31.297 6.836 3.164 1 92.31 94 ASP A N 1
ATOM 723 C CA . ASP A 1 94 ? 31.5 7.18 4.566 1 92.31 94 ASP A CA 1
ATOM 724 C C . ASP A 1 94 ? 32.75 8.062 4.734 1 92.31 94 ASP A C 1
ATOM 726 O O . ASP A 1 94 ? 33.875 7.621 4.477 1 92.31 94 ASP A O 1
ATOM 730 N N . THR A 1 95 ? 32.5 9.227 5.227 1 90.62 95 THR A N 1
ATOM 731 C CA . THR A 1 95 ? 33.594 10.195 5.262 1 90.62 95 THR A CA 1
ATOM 732 C C . THR A 1 95 ? 34.656 9.773 6.27 1 90.62 95 THR A C 1
ATOM 734 O O . THR A 1 95 ? 35.844 10.117 6.117 1 90.62 95 THR A O 1
ATOM 737 N N . LYS A 1 96 ? 34.312 9.055 7.301 1 87.38 96 LYS A N 1
ATOM 738 C CA . LYS A 1 96 ? 35.281 8.625 8.328 1 87.38 96 LYS A CA 1
ATOM 739 C C . LYS A 1 96 ? 36.094 7.434 7.852 1 87.38 96 LYS A C 1
ATOM 741 O O . LYS A 1 96 ? 37.312 7.418 8.016 1 87.38 96 LYS A O 1
ATOM 746 N N . THR A 1 97 ? 35.531 6.516 7.207 1 87.56 97 THR A N 1
ATOM 747 C CA . THR A 1 97 ? 36.219 5.273 6.852 1 87.56 97 THR A CA 1
ATOM 748 C C . THR A 1 97 ? 36.625 5.281 5.379 1 87.56 97 THR A C 1
ATOM 750 O O . THR A 1 97 ? 37.469 4.496 4.961 1 87.56 97 THR A O 1
ATOM 753 N N . GLY A 1 98 ? 36.031 6.188 4.566 1 90.62 98 GLY A N 1
ATOM 754 C CA . GLY A 1 98 ? 36.281 6.211 3.137 1 90.62 98 GLY A CA 1
ATOM 755 C C . GLY A 1 98 ? 35.594 5.074 2.389 1 90.62 98 GLY A C 1
ATOM 756 O O . GLY A 1 98 ? 35.781 4.93 1.178 1 90.62 98 GLY A O 1
ATOM 757 N N . LYS A 1 99 ? 34.844 4.316 3.104 1 87.69 99 LYS A N 1
ATOM 758 C CA . LYS A 1 99 ? 34.188 3.148 2.506 1 87.69 99 LYS A CA 1
ATOM 759 C C . LYS A 1 99 ? 33 3.559 1.641 1 87.69 99 LYS A C 1
ATOM 761 O O . LYS A 1 99 ? 32.219 4.402 2.043 1 87.69 99 LYS A O 1
ATOM 766 N N . GLY A 1 100 ? 32.938 2.934 0.439 1 89.44 100 GLY A N 1
ATOM 767 C CA . GLY A 1 100 ? 31.781 3.135 -0.422 1 89.44 100 GLY A CA 1
ATOM 768 C C . GLY A 1 100 ? 30.562 2.346 0.018 1 89.44 100 GLY A C 1
ATOM 769 O O . GLY A 1 100 ? 30.672 1.198 0.45 1 89.44 100 GLY A O 1
ATOM 770 N N . LEU A 1 101 ? 29.453 3.047 -0.051 1 90 101 LEU A N 1
ATOM 771 C CA . LEU A 1 101 ? 28.188 2.42 0.331 1 90 101 LEU A CA 1
ATOM 772 C C . LEU A 1 101 ? 27.172 2.512 -0.801 1 90 101 LEU A C 1
ATOM 774 O O . LEU A 1 101 ? 27.156 3.486 -1.556 1 90 101 LEU A O 1
ATOM 778 N N . ARG A 1 102 ? 26.438 1.449 -0.92 1 91.19 102 ARG A N 1
ATOM 779 C CA . ARG A 1 102 ? 25.266 1.403 -1.795 1 91.19 102 ARG A CA 1
ATOM 780 C C . ARG A 1 102 ? 23.984 1.428 -0.984 1 91.19 102 ARG A C 1
ATOM 782 O O . ARG A 1 102 ? 23.578 0.413 -0.41 1 91.19 102 ARG A O 1
ATOM 789 N N . LEU A 1 103 ? 23.297 2.584 -1.002 1 93.69 103 LEU A N 1
ATOM 790 C CA . LEU A 1 103 ? 22.125 2.756 -0.164 1 93.69 103 LEU A CA 1
ATOM 791 C C . LEU A 1 103 ? 20.844 2.631 -0.99 1 93.69 103 LEU A C 1
ATOM 793 O O . LEU A 1 103 ? 20.672 3.328 -1.993 1 93.69 103 LEU A O 1
ATOM 797 N N . PRO A 1 104 ? 20 1.72 -0.535 1 92.94 104 PRO A N 1
ATOM 798 C CA . PRO A 1 104 ? 18.688 1.742 -1.203 1 92.94 104 PRO A CA 1
ATOM 799 C C . PRO A 1 104 ? 17.953 3.07 -1.023 1 92.94 104 PRO A C 1
ATOM 801 O O . PRO A 1 104 ? 18.062 3.695 0.035 1 92.94 104 PRO A O 1
ATOM 804 N N . LEU A 1 105 ? 17.266 3.467 -1.997 1 93.81 105 LEU A N 1
ATOM 805 C CA . LEU A 1 105 ? 16.594 4.762 -1.976 1 93.81 105 LEU A CA 1
ATOM 806 C C . LEU A 1 105 ? 15.547 4.816 -0.86 1 93.81 105 LEU A C 1
ATOM 808 O O . LEU A 1 105 ? 15.422 5.832 -0.176 1 93.81 105 LEU A O 1
ATOM 812 N N . TYR A 1 106 ? 14.875 3.707 -0.687 1 90.75 106 TYR A N 1
ATOM 813 C CA . TYR A 1 106 ? 13.734 3.711 0.227 1 90.75 106 TYR A CA 1
ATOM 814 C C . TYR A 1 106 ? 14.109 3.082 1.564 1 90.75 106 TYR A C 1
ATOM 816 O O . TYR A 1 106 ? 13.719 1.948 1.854 1 90.75 106 TYR A O 1
ATOM 824 N N . THR A 1 107 ? 14.867 3.809 2.275 1 91.25 107 THR A N 1
ATOM 825 C CA . THR A 1 107 ? 15.266 3.352 3.602 1 91.25 107 THR A CA 1
ATOM 826 C C . THR A 1 107 ? 14.508 4.109 4.688 1 91.25 107 THR A C 1
ATOM 828 O O . THR A 1 107 ? 13.891 5.141 4.414 1 91.25 107 THR A O 1
ATOM 831 N N . ARG A 1 108 ? 14.625 3.654 5.949 1 86.88 108 ARG A N 1
ATOM 832 C CA . ARG A 1 108 ? 13.938 4.262 7.09 1 86.88 108 ARG A CA 1
ATOM 833 C C . ARG A 1 108 ? 14.789 5.371 7.703 1 86.88 108 ARG A C 1
ATOM 835 O O . ARG A 1 108 ? 14.266 6.234 8.414 1 86.88 108 ARG A O 1
ATOM 842 N N . GLN A 1 109 ? 15.984 5.344 7.363 1 90.94 109 GLN A N 1
ATOM 843 C CA . GLN A 1 109 ? 16.938 6.258 7.988 1 90.94 109 GLN A CA 1
ATOM 844 C C . GLN A 1 109 ? 16.656 7.703 7.582 1 90.94 109 GLN A C 1
ATOM 846 O O . GLN A 1 109 ? 16.453 7.992 6.406 1 90.94 109 GLN A O 1
ATOM 851 N N . GLU A 1 110 ? 16.609 8.539 8.602 1 90.88 110 GLU A N 1
ATOM 852 C CA . GLU A 1 110 ? 16.547 9.977 8.367 1 90.88 110 GLU A CA 1
ATOM 853 C C . GLU A 1 110 ? 17.938 10.609 8.445 1 90.88 110 GLU A C 1
ATOM 855 O O . GLU A 1 110 ? 18.781 10.172 9.227 1 90.88 110 GLU A O 1
ATOM 860 N N . PHE A 1 111 ? 18.094 11.625 7.637 1 94.25 111 PHE A N 1
ATOM 861 C CA . PHE A 1 111 ? 19.406 12.258 7.52 1 94.25 111 PHE A CA 1
ATOM 862 C C . PHE A 1 111 ? 19.312 13.758 7.754 1 94.25 111 PHE A C 1
ATOM 864 O O . PHE A 1 111 ? 18.312 14.383 7.418 1 94.25 111 PHE A O 1
ATOM 871 N N . GLU A 1 112 ? 20.328 14.227 8.375 1 94.19 112 GLU A N 1
ATOM 872 C CA . GLU A 1 112 ? 20.516 15.672 8.469 1 94.19 112 GLU A CA 1
ATOM 873 C C . GLU A 1 112 ? 21.391 16.188 7.328 1 94.19 112 GLU A C 1
ATOM 875 O O . GLU A 1 112 ? 22.469 15.656 7.074 1 94.19 112 GLU A O 1
ATOM 880 N N . ILE A 1 113 ? 20.922 17.219 6.695 1 95.56 113 ILE A N 1
ATOM 881 C CA . ILE A 1 113 ? 21.672 17.766 5.582 1 95.56 113 ILE A CA 1
ATOM 882 C C . ILE A 1 113 ? 22.75 18.719 6.113 1 95.56 113 ILE A C 1
ATOM 884 O O . ILE A 1 113 ? 22.469 19.594 6.934 1 95.56 113 ILE A O 1
ATOM 888 N N . LEU A 1 114 ? 23.938 18.562 5.605 1 95.12 114 LEU A N 1
ATOM 889 C CA . LEU A 1 114 ? 25.078 19.375 6.02 1 95.12 114 LEU A CA 1
ATOM 890 C C . LEU A 1 114 ? 25.531 20.266 4.879 1 95.12 114 LEU A C 1
ATOM 892 O O . LEU A 1 114 ? 25.266 19.984 3.709 1 95.12 114 LEU A O 1
ATOM 896 N N . PRO A 1 115 ? 26.219 21.391 5.301 1 94.25 115 PRO A N 1
ATOM 897 C CA . PRO A 1 115 ? 26.891 22.156 4.25 1 94.25 115 PRO A CA 1
ATOM 898 C C . PRO A 1 115 ? 27.938 21.328 3.502 1 94.25 115 PRO A C 1
ATOM 900 O O . PRO A 1 115 ? 28.484 20.375 4.059 1 94.25 115 PRO A O 1
ATOM 903 N N . LEU A 1 116 ? 28.25 21.719 2.289 1 92.19 116 LEU A N 1
ATOM 904 C CA . LEU A 1 116 ? 29.234 21 1.49 1 92.19 116 LEU A CA 1
ATOM 905 C C . LEU A 1 116 ? 30.625 21.141 2.098 1 92.19 116 LEU A C 1
ATOM 907 O O . LEU A 1 116 ? 31.438 20.203 2.025 1 92.19 116 LEU A O 1
ATOM 911 N N . ASP A 1 117 ? 30.875 22.344 2.734 1 93.06 117 ASP A N 1
ATOM 912 C CA . ASP A 1 117 ? 32.156 22.578 3.416 1 93.06 117 ASP A CA 1
ATOM 913 C C . ASP A 1 117 ? 32.094 22.125 4.871 1 93.06 117 ASP A C 1
ATOM 915 O O . ASP A 1 117 ? 31.344 22.688 5.676 1 93.06 117 ASP A O 1
ATOM 919 N N . PRO A 1 118 ? 32.906 21.125 5.223 1 93.12 118 PRO A N 1
ATOM 920 C CA . PRO A 1 118 ? 32.844 20.594 6.586 1 93.12 118 PRO A CA 1
ATOM 921 C C . PRO A 1 118 ? 33.188 21.641 7.641 1 93.12 118 PRO A C 1
ATOM 923 O O . PRO A 1 118 ? 32.844 21.5 8.805 1 93.12 118 PRO A O 1
ATOM 926 N N . LEU A 1 119 ? 33.875 22.719 7.301 1 94.31 119 LEU A N 1
ATOM 927 C CA . LEU A 1 119 ? 34.25 23.75 8.242 1 94.31 119 LEU A CA 1
ATOM 928 C C . LEU A 1 119 ? 33.031 24.562 8.695 1 94.31 119 LEU A C 1
ATOM 930 O O . LEU A 1 119 ? 33.094 25.266 9.703 1 94.31 119 LEU A O 1
ATOM 934 N N . LEU A 1 120 ? 31.984 24.359 7.926 1 95.44 120 LEU A N 1
ATOM 935 C CA . LEU A 1 120 ? 30.797 25.141 8.219 1 95.44 120 LEU A CA 1
ATOM 936 C C . LEU A 1 120 ? 29.766 24.297 8.969 1 95.44 120 LEU A C 1
ATOM 938 O O . LEU A 1 120 ? 28.656 24.766 9.219 1 95.44 120 LEU A O 1
ATOM 942 N N . ASP A 1 121 ? 30.141 23.109 9.398 1 92.88 121 ASP A N 1
ATOM 943 C CA . ASP A 1 121 ? 29.219 22.25 10.133 1 92.88 121 ASP A CA 1
ATOM 944 C C . ASP A 1 121 ? 28.812 22.891 11.453 1 92.88 121 ASP A C 1
ATOM 946 O O . ASP A 1 121 ? 29.656 23.328 12.234 1 92.88 121 ASP A O 1
ATOM 950 N N . ASP A 1 122 ? 27.484 22.922 11.695 1 91.94 122 ASP A N 1
ATOM 951 C CA . ASP A 1 122 ? 26.891 23.297 12.969 1 91.94 122 ASP A CA 1
ATOM 952 C C . ASP A 1 122 ? 27.328 24.703 13.391 1 91.94 122 ASP A C 1
ATOM 954 O O . ASP A 1 122 ? 27.469 24.984 14.578 1 91.94 122 ASP A O 1
ATOM 958 N N . LYS A 1 123 ? 27.609 25.609 12.461 1 94.94 123 LYS A N 1
ATOM 959 C CA . LYS A 1 123 ? 28.016 26.969 12.805 1 94.94 123 LYS A CA 1
ATOM 960 C C . LYS A 1 123 ? 26.797 27.859 13.047 1 94.94 123 LYS A C 1
ATOM 962 O O . LYS A 1 123 ? 25.812 27.781 12.32 1 94.94 123 LYS A O 1
ATOM 967 N N . VAL A 1 124 ? 26.984 28.594 14.109 1 95.69 124 VAL A N 1
ATOM 968 C CA . VAL A 1 124 ? 25.969 29.594 14.461 1 95.69 124 VAL A CA 1
ATOM 969 C C . VAL A 1 124 ? 26.625 30.969 14.562 1 95.69 124 VAL A C 1
ATOM 971 O O . VAL A 1 124 ? 27.734 31.094 15.094 1 95.69 124 VAL A O 1
ATOM 974 N N . TYR A 1 125 ? 26 31.953 13.969 1 96.38 125 TYR A N 1
ATOM 975 C CA . TYR A 1 125 ? 26.484 33.312 14.008 1 96.38 125 TYR A CA 1
ATOM 976 C C . TYR A 1 125 ? 25.5 34.25 14.742 1 96.38 125 TYR A C 1
ATOM 978 O O . TYR A 1 125 ? 24.375 34.406 14.305 1 96.38 125 TYR A O 1
ATOM 986 N N . ASP A 1 126 ? 25.969 34.781 15.789 1 95.06 126 ASP A N 1
ATOM 987 C CA . ASP A 1 126 ? 25.156 35.719 16.578 1 95.06 126 ASP A CA 1
ATOM 988 C C . ASP A 1 126 ? 25.328 37.125 16.078 1 95.06 126 ASP A C 1
ATOM 990 O O . ASP A 1 126 ? 26.359 37.75 16.312 1 95.06 126 ASP A O 1
ATOM 994 N N . GLY A 1 127 ? 24.328 37.594 15.406 1 93.38 127 GLY A N 1
ATOM 995 C CA . GLY A 1 127 ? 24.391 38.938 14.859 1 93.38 127 GLY A CA 1
ATOM 996 C C . GLY A 1 127 ? 24.969 38.969 13.453 1 93.38 127 GLY A C 1
ATOM 997 O O . GLY A 1 127 ? 25.688 38.062 13.047 1 93.38 127 GLY A O 1
ATOM 998 N N . THR A 1 128 ? 24.625 40 12.789 1 95.12 128 THR A N 1
ATOM 999 C CA . THR A 1 128 ? 25.094 40.156 11.414 1 95.12 128 THR A CA 1
ATOM 1000 C C . THR A 1 128 ? 26.594 40.469 11.375 1 95.12 128 THR A C 1
ATOM 1002 O O . THR A 1 128 ? 27.281 40.062 10.438 1 95.12 128 THR A O 1
ATOM 1005 N N . ALA A 1 129 ? 27.094 41.125 12.422 1 94.38 129 ALA A N 1
ATOM 1006 C CA . ALA A 1 129 ? 28.516 41.438 12.492 1 94.38 129 ALA A CA 1
ATOM 1007 C C . ALA A 1 129 ? 29.359 40.156 12.484 1 94.38 129 ALA A C 1
ATOM 1009 O O . ALA A 1 129 ? 30.375 40.062 11.789 1 94.38 129 ALA A O 1
ATOM 1010 N N . SER A 1 130 ? 28.859 39.219 13.266 1 95.44 130 SER A N 1
ATOM 1011 C CA . SER A 1 130 ? 29.562 37.938 13.336 1 95.44 130 SER A CA 1
ATOM 1012 C C . SER A 1 130 ? 29.594 37.25 11.984 1 95.44 130 SER A C 1
ATOM 1014 O O . SER A 1 130 ? 30.594 36.594 11.625 1 95.44 130 SER A O 1
ATOM 1016 N N . LEU A 1 131 ? 28.562 37.344 11.273 1 96.06 131 LEU A N 1
ATOM 1017 C CA . LEU A 1 131 ? 28.469 36.75 9.945 1 96.06 131 LEU A CA 1
ATOM 1018 C C . LEU A 1 131 ? 29.391 37.438 8.961 1 96.06 131 LEU A C 1
ATOM 1020 O O . LEU A 1 131 ? 30.094 36.781 8.172 1 96.06 131 LEU A O 1
ATOM 1024 N N . ILE A 1 132 ? 29.453 38.719 9.047 1 94.94 132 ILE A N 1
ATOM 1025 C CA . ILE A 1 132 ? 30.281 39.531 8.164 1 94.94 132 ILE A CA 1
ATOM 1026 C C . ILE A 1 132 ? 31.75 39.188 8.398 1 94.94 132 ILE A C 1
ATOM 1028 O O . ILE A 1 132 ? 32.531 39.094 7.445 1 94.94 132 ILE A O 1
ATOM 1032 N N . ASP A 1 133 ? 32.125 38.906 9.625 1 93.62 133 ASP A N 1
ATOM 1033 C CA . ASP A 1 133 ? 33.531 38.656 9.977 1 93.62 133 ASP A CA 1
ATOM 1034 C C . ASP A 1 133 ? 33.875 37.156 9.898 1 93.62 133 ASP A C 1
ATOM 1036 O O . ASP A 1 133 ? 35 36.75 10.211 1 93.62 133 ASP A O 1
ATOM 1040 N N . ALA A 1 134 ? 32.906 36.375 9.547 1 94.25 134 ALA A N 1
ATOM 1041 C CA . ALA A 1 134 ? 33.094 34.906 9.523 1 94.25 134 ALA A CA 1
ATOM 1042 C C . ALA A 1 134 ? 34.156 34.531 8.508 1 94.25 134 ALA A C 1
ATOM 1044 O O . ALA A 1 134 ? 34.219 35.062 7.414 1 94.25 134 ALA A O 1
ATOM 1045 N N . GLN A 1 135 ? 35.031 33.562 8.93 1 91.44 135 GLN A N 1
ATOM 1046 C CA . GLN A 1 135 ? 36.031 32.969 8.062 1 91.44 135 GLN A CA 1
ATOM 1047 C C . GLN A 1 135 ? 35.938 31.438 8.125 1 91.44 135 GLN A C 1
ATOM 1049 O O . GLN A 1 135 ? 36.375 30.828 9.117 1 91.44 135 GLN A O 1
ATOM 1054 N N . PRO A 1 136 ? 35.625 30.797 7.238 1 92.5 136 PRO A N 1
ATOM 1055 C CA . PRO A 1 136 ? 35.125 31.219 5.918 1 92.5 136 PRO A CA 1
ATOM 1056 C C . PRO A 1 136 ? 33.719 31.812 5.961 1 92.5 136 PRO A C 1
ATOM 1058 O O . PRO A 1 136 ? 32.938 31.469 6.832 1 92.5 136 PRO A O 1
ATOM 1061 N N . LEU A 1 137 ? 33.406 32.688 4.91 1 93.88 137 LEU A N 1
ATOM 1062 C CA . LEU A 1 137 ? 32.062 33.25 4.754 1 93.88 137 LEU A CA 1
ATOM 1063 C C . LEU A 1 137 ? 31.141 32.25 4.117 1 93.88 137 LEU A C 1
ATOM 1065 O O . LEU A 1 137 ? 31.375 31.781 2.998 1 93.88 137 LEU A O 1
ATOM 1069 N N . PRO A 1 138 ? 30.188 31.906 4.859 1 95.5 138 PRO A N 1
ATOM 1070 C CA . PRO A 1 138 ? 29.234 30.969 4.246 1 95.5 138 PRO A CA 1
ATOM 1071 C C . PRO A 1 138 ? 28.484 31.578 3.074 1 95.5 138 PRO A C 1
ATOM 1073 O O . PRO A 1 138 ? 28.219 32.781 3.066 1 95.5 138 PRO A O 1
ATOM 1076 N N . LYS A 1 139 ? 28.094 30.828 2.17 1 94.12 139 LYS A N 1
ATOM 1077 C CA . LYS A 1 139 ? 27.344 31.297 1.014 1 94.12 139 LYS A CA 1
ATOM 1078 C C . LYS A 1 139 ? 25.844 31.344 1.318 1 94.12 139 LYS A C 1
ATOM 1080 O O . LYS A 1 139 ? 25.125 32.188 0.777 1 94.12 139 LYS A O 1
ATOM 1085 N N . VAL A 1 140 ? 25.469 30.391 2.045 1 95.88 140 VAL A N 1
ATOM 1086 C CA . VAL A 1 140 ? 24.047 30.281 2.359 1 95.88 140 VAL A CA 1
ATOM 1087 C C . VAL A 1 140 ? 23.859 30.078 3.861 1 95.88 140 VAL A C 1
ATOM 1089 O O . VAL A 1 140 ? 24.578 29.281 4.473 1 95.88 140 VAL A O 1
ATOM 1092 N N . VAL A 1 141 ? 22.938 30.812 4.465 1 96.75 141 VAL A N 1
ATOM 1093 C CA . VAL A 1 141 ? 22.594 30.656 5.875 1 96.75 141 VAL A CA 1
ATOM 1094 C C . VAL A 1 141 ? 21.094 30.766 6.059 1 96.75 141 VAL A C 1
ATOM 1096 O O . VAL A 1 141 ? 20.391 31.266 5.172 1 96.75 141 VAL A O 1
ATOM 1099 N N . ARG A 1 142 ? 20.641 30.203 7.121 1 96.88 142 ARG A N 1
ATOM 1100 C CA . ARG A 1 142 ? 19.234 30.328 7.523 1 96.88 142 ARG A CA 1
ATOM 1101 C C . ARG A 1 142 ? 19.094 31.234 8.734 1 96.88 142 ARG A C 1
ATOM 1103 O O . ARG A 1 142 ? 19.891 31.188 9.664 1 96.88 142 ARG A O 1
ATOM 1110 N N . VAL A 1 143 ? 18.031 32.031 8.742 1 95.81 143 VAL A N 1
ATOM 1111 C CA . VAL A 1 143 ? 17.766 32.938 9.859 1 95.81 143 VAL A CA 1
ATOM 1112 C C . VAL A 1 143 ? 17.125 32.125 11.008 1 95.81 143 VAL A C 1
ATOM 1114 O O . VAL A 1 143 ? 16.094 31.484 10.82 1 95.81 143 VAL A O 1
ATOM 1117 N N . VAL A 1 144 ? 17.781 32.188 12.07 1 94.69 144 VAL A N 1
ATOM 1118 C CA . VAL A 1 144 ? 17.234 31.5 13.242 1 94.69 144 VAL A CA 1
ATOM 1119 C C . VAL A 1 144 ? 16.391 32.469 14.062 1 94.69 144 VAL A C 1
ATOM 1121 O O . VAL A 1 144 ? 15.219 32.219 14.344 1 94.69 144 VAL A O 1
ATOM 1124 N N . ASP A 1 145 ? 17.016 33.625 14.414 1 92.12 145 ASP A N 1
ATOM 1125 C CA . ASP A 1 145 ? 16.328 34.719 15.055 1 92.12 145 ASP A CA 1
ATOM 1126 C C . ASP A 1 145 ? 16.281 35.938 14.141 1 92.12 145 ASP A C 1
ATOM 1128 O O . ASP A 1 145 ? 17.312 36.375 13.609 1 92.12 145 ASP A O 1
ATOM 1132 N N . ALA A 1 146 ? 15.133 36.406 14.016 1 90.62 146 ALA A N 1
ATOM 1133 C CA . ALA A 1 146 ? 14.961 37.531 13.094 1 90.62 146 ALA A CA 1
ATOM 1134 C C . ALA A 1 146 ? 15.125 38.875 13.812 1 90.62 146 ALA A C 1
ATOM 1136 O O . ALA A 1 146 ? 14.75 39 14.977 1 90.62 146 ALA A O 1
ATOM 1137 N N . HIS A 1 147 ? 15.789 39.781 13.047 1 88 147 HIS A N 1
ATOM 1138 C CA . HIS A 1 147 ? 15.883 41.156 13.484 1 88 147 HIS A CA 1
ATOM 1139 C C . HIS A 1 147 ? 14.734 42 12.922 1 88 147 HIS A C 1
ATOM 1141 O O . HIS A 1 147 ? 14.461 41.969 11.719 1 88 147 HIS A O 1
ATOM 1147 N N . CYS A 1 148 ? 14.023 42.688 13.789 1 79.31 148 CYS A N 1
ATOM 1148 C CA . CYS A 1 148 ? 12.922 43.531 13.352 1 79.31 148 CYS A CA 1
ATOM 1149 C C . CYS A 1 148 ? 13.43 44.938 12.953 1 79.31 148 CYS A C 1
ATOM 1151 O O . CYS A 1 148 ? 13.75 45.75 13.82 1 79.31 148 CYS A O 1
ATOM 1153 N N . SER A 1 149 ? 13.617 45.094 11.703 1 79.31 149 SER A N 1
ATOM 1154 C CA . SER A 1 149 ? 14.07 46.406 11.211 1 79.31 149 SER A CA 1
ATOM 1155 C C . SER A 1 149 ? 12.938 47.125 10.492 1 79.31 149 SER A C 1
ATOM 1157 O O . SER A 1 149 ? 12.031 46.5 9.938 1 79.31 149 SER A O 1
ATOM 1159 N N . THR A 1 150 ? 13.008 48.5 10.539 1 77.94 150 THR A N 1
ATOM 1160 C CA . THR A 1 150 ? 12.055 49.312 9.812 1 77.94 150 THR A CA 1
ATOM 1161 C C . THR A 1 150 ? 12.516 49.562 8.383 1 77.94 150 THR A C 1
ATOM 1163 O O . THR A 1 150 ? 11.742 50.031 7.539 1 77.94 150 THR A O 1
ATOM 1166 N N . TYR A 1 151 ? 13.758 49.25 8.133 1 79.88 151 TYR A N 1
ATOM 1167 C CA . TYR A 1 151 ? 14.281 49.438 6.781 1 79.88 151 TYR A CA 1
ATOM 1168 C C . TYR A 1 151 ? 13.867 48.25 5.891 1 79.88 151 TYR A C 1
ATOM 1170 O O . TYR A 1 151 ? 14.039 47.094 6.266 1 79.88 151 TYR A O 1
ATOM 1178 N N . PRO A 1 152 ? 13.336 48.531 4.758 1 81.75 152 PRO A N 1
ATOM 1179 C CA . PRO A 1 152 ? 12.82 47.469 3.891 1 81.75 152 PRO A CA 1
ATOM 1180 C C . PRO A 1 152 ? 13.891 46.469 3.475 1 81.75 152 PRO A C 1
ATOM 1182 O O . PRO A 1 152 ? 13.617 45.281 3.359 1 81.75 152 PRO A O 1
ATOM 1185 N N . ASP A 1 153 ? 15.094 46.969 3.301 1 87.31 153 ASP A N 1
ATOM 1186 C CA . ASP A 1 153 ? 16.172 46.125 2.811 1 87.31 153 ASP A CA 1
ATOM 1187 C C . ASP A 1 153 ? 16.766 45.281 3.945 1 87.31 153 ASP A C 1
ATOM 1189 O O . ASP A 1 153 ? 17.672 44.469 3.719 1 87.31 153 ASP A O 1
ATOM 1193 N N . GLU A 1 154 ? 16.234 45.438 5.219 1 88.69 154 GLU A N 1
ATOM 1194 C CA . GLU A 1 154 ? 16.766 44.719 6.367 1 88.69 154 GLU A CA 1
ATOM 1195 C C . GLU A 1 154 ? 15.711 43.781 6.973 1 88.69 154 GLU A C 1
ATOM 1197 O O . GLU A 1 154 ? 15.945 43.156 8 1 88.69 154 GLU A O 1
ATOM 1202 N N . GLN A 1 155 ? 14.625 43.719 6.305 1 87.25 155 GLN A N 1
ATOM 1203 C CA . GLN A 1 155 ? 13.539 42.906 6.836 1 87.25 155 GLN A CA 1
ATOM 1204 C C . GLN A 1 155 ? 13.82 41.406 6.641 1 87.25 155 GLN A C 1
ATOM 1206 O O . GLN A 1 155 ? 14.227 41 5.555 1 87.25 155 GLN A O 1
ATOM 1211 N N . GLN A 1 156 ? 13.711 40.656 7.68 1 90.19 156 GLN A N 1
ATOM 1212 C CA . GLN A 1 156 ? 13.906 39.219 7.641 1 90.19 156 GLN A CA 1
ATOM 1213 C C . GLN A 1 156 ? 12.922 38.5 8.57 1 90.19 156 GLN A C 1
ATOM 1215 O O . GLN A 1 156 ? 12.352 39.125 9.469 1 90.19 156 GLN A O 1
ATOM 1220 N N . SER A 1 157 ? 12.609 37.281 8.266 1 88.56 157 SER A N 1
ATOM 1221 C CA . SER A 1 157 ? 11.797 36.406 9.094 1 88.56 157 SER A CA 1
ATOM 1222 C C . SER A 1 157 ? 12.547 35.125 9.461 1 88.56 157 SER A C 1
ATOM 1224 O O . SER A 1 157 ? 13.484 34.719 8.766 1 88.56 157 SER A O 1
ATOM 1226 N N . THR A 1 158 ? 12.055 34.562 10.594 1 91.75 158 THR A N 1
ATOM 1227 C CA . THR A 1 158 ? 12.641 33.312 10.992 1 91.75 158 THR A CA 1
ATOM 1228 C C . THR A 1 158 ? 12.484 32.281 9.883 1 91.75 158 THR A C 1
ATOM 1230 O O . THR A 1 158 ? 11.438 32.188 9.25 1 91.75 158 THR A O 1
ATOM 1233 N N . ASP A 1 159 ? 13.586 31.547 9.602 1 92.5 159 ASP A N 1
ATOM 1234 C CA . ASP A 1 159 ? 13.656 30.422 8.664 1 92.5 159 ASP A CA 1
ATOM 1235 C C . ASP A 1 159 ? 13.859 30.922 7.234 1 92.5 159 ASP A C 1
ATOM 1237 O O . ASP A 1 159 ? 13.961 30.109 6.305 1 92.5 159 ASP A O 1
ATOM 1241 N N . ASP A 1 160 ? 13.969 32.219 7.098 1 93.44 160 ASP A N 1
ATOM 1242 C CA . ASP A 1 160 ? 14.375 32.719 5.789 1 93.44 160 ASP A CA 1
ATOM 1243 C C . ASP A 1 160 ? 15.742 32.188 5.391 1 93.44 160 ASP A C 1
ATOM 1245 O O . ASP A 1 160 ? 16.594 31.938 6.246 1 93.44 160 ASP A O 1
ATOM 1249 N N . ILE A 1 161 ? 15.875 32.031 4.129 1 95.62 161 ILE A N 1
ATOM 1250 C CA . ILE A 1 161 ? 17.156 31.547 3.611 1 95.62 161 ILE A CA 1
ATOM 1251 C C . ILE A 1 161 ? 17.891 32.719 2.926 1 95.62 161 ILE A C 1
ATOM 1253 O O . ILE A 1 161 ? 17.328 33.375 2.039 1 95.62 161 ILE A O 1
ATOM 1257 N N . ILE A 1 162 ? 19.172 32.906 3.404 1 95.25 162 ILE A N 1
ATOM 1258 C CA . ILE A 1 162 ? 19.969 34.031 2.902 1 95.25 162 ILE A CA 1
ATOM 1259 C C . ILE A 1 162 ? 21.109 33.469 2.029 1 95.25 162 ILE A C 1
ATOM 1261 O O . ILE A 1 162 ? 21.875 32.625 2.467 1 95.25 162 ILE A O 1
ATOM 1265 N N . GLU A 1 163 ? 21.141 34 0.834 1 96.38 163 GLU A N 1
ATOM 1266 C CA . GLU A 1 163 ? 22.281 33.75 -0.049 1 96.38 163 GLU A CA 1
ATOM 1267 C C . GLU A 1 163 ? 23.203 34.938 -0.116 1 96.38 163 GLU A C 1
ATOM 1269 O O . GLU A 1 163 ? 22.828 35.969 -0.68 1 96.38 163 GLU A O 1
ATOM 1274 N N . ILE A 1 164 ? 24.359 34.719 0.353 1 96.31 164 ILE A N 1
ATOM 1275 C CA . ILE A 1 164 ? 25.297 35.812 0.452 1 96.31 164 ILE A CA 1
ATOM 1276 C C . ILE A 1 164 ? 26.062 35.969 -0.859 1 96.31 164 ILE A C 1
ATOM 1278 O O . ILE A 1 164 ? 26.703 35.031 -1.32 1 96.31 164 ILE A O 1
ATOM 1282 N N . GLN A 1 165 ? 26.031 37.188 -1.371 1 94.62 165 GLN A N 1
ATOM 1283 C CA . GLN A 1 165 ? 26.734 37.438 -2.621 1 94.62 165 GLN A CA 1
ATOM 1284 C C . GLN A 1 165 ? 28.078 38.125 -2.367 1 94.62 165 GLN A C 1
ATOM 1286 O O . GLN A 1 165 ? 29.125 37.625 -2.799 1 94.62 165 GLN A O 1
ATOM 1291 N N . TYR A 1 166 ? 27.984 39.25 -1.656 1 93.38 166 TYR A N 1
ATOM 1292 C CA . TYR A 1 166 ? 29.219 39.969 -1.326 1 93.38 166 TYR A CA 1
ATOM 1293 C C . TYR A 1 166 ? 29.016 40.906 -0.134 1 93.38 166 TYR A C 1
ATOM 1295 O O . TYR A 1 166 ? 27.891 41.062 0.35 1 93.38 166 TYR A O 1
ATOM 1303 N N . ILE A 1 167 ? 30.109 41.406 0.345 1 93.81 167 ILE A N 1
ATOM 1304 C CA . ILE A 1 167 ? 30.125 42.438 1.392 1 93.81 167 ILE A CA 1
ATOM 1305 C C . ILE A 1 167 ? 30.469 43.781 0.781 1 93.81 167 ILE A C 1
ATOM 1307 O O . ILE A 1 167 ? 31.453 43.906 0.045 1 93.81 167 ILE A O 1
ATOM 1311 N N . GLU A 1 168 ? 29.547 44.656 1.035 1 93.31 168 GLU A N 1
ATOM 1312 C CA . GLU A 1 168 ? 29.734 46 0.547 1 93.31 168 GLU A CA 1
ATOM 1313 C C . GLU A 1 168 ? 30.125 46.969 1.682 1 93.31 168 GLU A C 1
ATOM 1315 O O . GLU A 1 168 ? 29.734 46.75 2.832 1 93.31 168 GLU A O 1
ATOM 1320 N N . VAL A 1 169 ? 30.969 47.938 1.381 1 92.19 169 VAL A N 1
ATOM 1321 C CA . VAL A 1 169 ? 31.297 49 2.354 1 92.19 169 VAL A CA 1
ATOM 1322 C C . VAL A 1 169 ? 30.453 50.219 2.086 1 92.19 169 VAL A C 1
ATOM 1324 O O . VAL A 1 169 ? 30.578 50.875 1.036 1 92.19 169 VAL A O 1
ATOM 1327 N N . ASP A 1 170 ? 29.578 50.438 2.98 1 87.56 170 ASP A N 1
ATOM 1328 C CA . ASP A 1 170 ? 28.719 51.625 2.928 1 87.56 170 ASP A CA 1
ATOM 1329 C C . ASP A 1 170 ? 29.312 52.75 3.736 1 87.56 170 ASP A C 1
ATOM 1331 O O . ASP A 1 170 ? 29.875 52.531 4.809 1 87.56 170 ASP A O 1
ATOM 1335 N N . LYS A 1 171 ? 29.203 53.969 3.324 1 87.25 171 LYS A N 1
ATOM 1336 C CA . LYS A 1 171 ? 29.781 55.156 3.963 1 87.25 171 LYS A CA 1
ATOM 1337 C C . LYS A 1 171 ? 29.156 55.406 5.328 1 87.25 171 LYS A C 1
ATOM 1339 O O . LYS A 1 171 ? 29.828 55.875 6.254 1 87.25 171 LYS A O 1
ATOM 1344 N N . VAL A 1 172 ? 27.891 55.125 5.395 1 83.5 172 VAL A N 1
ATOM 1345 C CA . VAL A 1 172 ? 27.141 55.438 6.609 1 83.5 172 VAL A CA 1
ATOM 1346 C C . VAL A 1 172 ? 27.094 54.219 7.523 1 83.5 172 VAL A C 1
ATOM 1348 O O . VAL A 1 172 ? 27.406 54.312 8.711 1 83.5 172 VAL A O 1
ATOM 1351 N N . LEU A 1 173 ? 26.875 53.062 6.969 1 82.5 173 LEU A N 1
ATOM 1352 C CA . LEU A 1 173 ? 26.547 51.875 7.762 1 82.5 173 LEU A CA 1
ATOM 1353 C C . LEU A 1 173 ? 27.781 51 7.93 1 82.5 173 LEU A C 1
ATOM 1355 O O . LEU A 1 173 ? 27.75 50.031 8.703 1 82.5 173 LEU A O 1
ATOM 1359 N N . GLY A 1 174 ? 28.875 51.344 7.289 1 89.12 174 GLY A N 1
ATOM 1360 C CA . GLY A 1 174 ? 30.031 50.469 7.316 1 89.12 174 GLY A CA 1
ATOM 1361 C C . GLY A 1 174 ? 29.875 49.25 6.422 1 89.12 174 GLY A C 1
ATOM 1362 O O . GLY A 1 174 ? 29.453 49.375 5.27 1 89.12 174 GLY A O 1
ATOM 1363 N N . LYS A 1 175 ? 30.375 48.062 6.922 1 92.06 175 LYS A N 1
ATOM 1364 C CA . LYS A 1 175 ? 30.25 46.844 6.148 1 92.06 175 LYS A CA 1
ATOM 1365 C C . LYS A 1 175 ? 28.812 46.344 6.141 1 92.06 175 LYS A C 1
ATOM 1367 O O . LYS A 1 175 ? 28.172 46.25 7.188 1 92.06 175 LYS A O 1
ATOM 1372 N N . VAL A 1 176 ? 28.312 46.062 4.961 1 94.12 176 VAL A N 1
ATOM 1373 C CA . VAL A 1 176 ? 26.938 45.594 4.789 1 94.12 176 VAL A CA 1
ATOM 1374 C C . VAL A 1 176 ? 26.922 44.312 3.973 1 94.12 176 VAL A C 1
ATOM 1376 O O . VAL A 1 176 ? 27.641 44.188 2.98 1 94.12 176 VAL A O 1
ATOM 1379 N N . LEU A 1 177 ? 26.172 43.344 4.445 1 95.31 177 LEU A N 1
ATOM 1380 C CA . LEU A 1 177 ? 25.984 42.094 3.723 1 95.31 177 LEU A CA 1
ATOM 1381 C C . LEU A 1 177 ? 24.906 42.25 2.648 1 95.31 177 LEU A C 1
ATOM 1383 O O . LEU A 1 177 ? 23.812 42.75 2.922 1 95.31 177 LEU A O 1
ATOM 1387 N N . VAL A 1 178 ? 25.281 41.844 1.452 1 96.12 178 VAL A N 1
ATOM 1388 C CA . VAL A 1 178 ? 24.344 41.969 0.346 1 96.12 178 VAL A CA 1
ATOM 1389 C C . VAL A 1 178 ? 24.094 40.594 -0.291 1 96.12 178 VAL A C 1
ATOM 1391 O O . VAL A 1 178 ? 25.031 39.812 -0.453 1 96.12 178 VAL A O 1
ATOM 1394 N N . GLY A 1 179 ? 22.859 40.344 -0.606 1 96.12 179 GLY A N 1
ATOM 1395 C CA . GLY A 1 179 ? 22.531 39.094 -1.261 1 96.12 179 GLY A CA 1
ATOM 1396 C C . GLY A 1 179 ? 21.047 38.938 -1.517 1 96.12 179 GLY A C 1
ATOM 1397 O O . GLY A 1 179 ? 20.344 39.906 -1.818 1 96.12 179 GLY A O 1
ATOM 1398 N N . LYS A 1 180 ? 20.672 37.719 -1.517 1 95.94 180 LYS A N 1
ATOM 1399 C CA . LYS A 1 180 ? 19.266 37.375 -1.787 1 95.94 180 LYS A CA 1
ATOM 1400 C C . LYS A 1 180 ? 18.641 36.656 -0.592 1 95.94 180 LYS A C 1
ATOM 1402 O O . LYS A 1 180 ? 19.234 35.75 -0.015 1 95.94 180 LYS A O 1
ATOM 1407 N N . LEU A 1 181 ? 17.484 37.125 -0.227 1 94.19 181 LEU A N 1
ATOM 1408 C CA . LEU A 1 181 ? 16.688 36.531 0.838 1 94.19 181 LEU A CA 1
ATOM 1409 C C . LEU A 1 181 ? 15.469 35.812 0.264 1 94.19 181 LEU A C 1
ATOM 1411 O O . LEU A 1 181 ? 14.727 36.375 -0.545 1 94.19 181 LEU A O 1
ATOM 1415 N N . THR A 1 182 ? 15.336 34.562 0.653 1 93.88 182 THR A N 1
ATOM 1416 C CA . THR A 1 182 ? 14.227 33.781 0.133 1 93.88 182 THR A CA 1
ATOM 1417 C C . THR A 1 182 ? 13.375 33.219 1.272 1 93.88 182 THR A C 1
ATOM 1419 O O . THR A 1 182 ? 13.898 32.625 2.209 1 93.88 182 THR A O 1
ATOM 1422 N N . ASP A 1 183 ? 12.109 33.438 1.181 1 87.69 183 ASP A N 1
ATOM 1423 C CA . ASP A 1 183 ? 11.148 32.781 2.07 1 87.69 183 ASP A CA 1
ATOM 1424 C C . ASP A 1 183 ? 10.859 31.344 1.613 1 87.69 183 ASP A C 1
ATOM 1426 O O . ASP A 1 183 ? 10.312 31.141 0.527 1 87.69 183 ASP A O 1
ATOM 1430 N N . PRO A 1 184 ? 11.125 30.453 2.443 1 83.81 184 PRO A N 1
ATOM 1431 C CA . PRO A 1 184 ? 10.961 29.078 1.993 1 83.81 184 PRO A CA 1
ATOM 1432 C C . PRO A 1 184 ? 9.492 28.688 1.812 1 83.81 184 PRO A C 1
ATOM 1434 O O . PRO A 1 184 ? 9.188 27.719 1.104 1 83.81 184 PRO A O 1
ATOM 1437 N N . PHE A 1 185 ? 8.609 29.344 2.412 1 75.75 185 PHE A N 1
ATOM 1438 C CA . PHE A 1 185 ? 7.191 29.031 2.322 1 75.75 185 PHE A CA 1
ATOM 1439 C C . PHE A 1 185 ? 6.574 29.625 1.065 1 75.75 185 PHE A C 1
ATOM 1441 O O . PHE A 1 185 ? 5.949 28.922 0.271 1 75.75 185 PHE A O 1
ATOM 1448 N N . SER A 1 186 ? 6.895 30.875 0.85 1 72.5 186 SER A N 1
ATOM 1449 C CA . SER A 1 186 ? 6.309 31.562 -0.298 1 72.5 186 SER A CA 1
ATOM 1450 C C . SER A 1 186 ? 7.207 31.453 -1.525 1 72.5 186 SER A C 1
ATOM 1452 O O . SER A 1 186 ? 6.766 31.703 -2.648 1 72.5 186 SER A O 1
ATOM 1454 N N . GLN A 1 187 ? 8.375 31.172 -1.379 1 83.81 187 GLN A N 1
ATOM 1455 C CA . GLN A 1 187 ? 9.383 31.078 -2.43 1 83.81 187 GLN A CA 1
ATOM 1456 C C . GLN A 1 187 ? 9.656 32.438 -3.049 1 83.81 187 GLN A C 1
ATOM 1458 O O . GLN A 1 187 ? 10.227 32.531 -4.137 1 83.81 187 GLN A O 1
ATOM 1463 N N . HIS A 1 188 ? 9.258 33.406 -2.338 1 85.38 188 HIS A N 1
ATOM 1464 C CA . HIS A 1 188 ? 9.555 34.75 -2.771 1 85.38 188 HIS A CA 1
ATOM 1465 C C . HIS A 1 188 ? 10.969 35.156 -2.375 1 85.38 188 HIS A C 1
ATOM 1467 O O . HIS A 1 188 ? 11.422 34.875 -1.268 1 85.38 188 HIS A O 1
ATOM 1473 N N . SER A 1 189 ? 11.617 35.75 -3.387 1 90.12 189 SER A N 1
ATOM 1474 C CA . SER A 1 189 ? 12.984 36.188 -3.148 1 90.12 189 SER A CA 1
ATOM 1475 C C . SER A 1 189 ? 13.109 37.688 -3.281 1 90.12 189 SER A C 1
ATOM 1477 O O . SER A 1 189 ? 12.477 38.312 -4.148 1 90.12 189 SER A O 1
ATOM 1479 N N . SER A 1 190 ? 13.852 38.344 -2.344 1 90.25 190 SER A N 1
ATOM 1480 C CA . SER A 1 190 ? 14.125 39.781 -2.389 1 90.25 190 SER A CA 1
ATOM 1481 C C . SER A 1 190 ? 15.594 40.062 -2.078 1 90.25 190 SER A C 1
ATOM 1483 O O . SER A 1 190 ? 16.297 39.219 -1.521 1 90.25 190 SER A O 1
ATOM 1485 N N . ARG A 1 191 ? 15.984 41.188 -2.543 1 93.31 191 ARG A N 1
ATOM 1486 C CA . ARG A 1 191 ? 17.328 41.625 -2.209 1 93.31 191 ARG A CA 1
ATOM 1487 C C . ARG A 1 191 ? 17.406 42.125 -0.776 1 93.31 191 ARG A C 1
ATOM 1489 O O . ARG A 1 191 ? 16.453 42.719 -0.28 1 93.31 191 ARG A O 1
ATOM 1496 N N . PHE A 1 192 ? 18.5 41.812 -0.18 1 93.69 192 PHE A N 1
ATOM 1497 C CA . PHE A 1 192 ? 18.656 42.312 1.182 1 93.69 192 PHE A CA 1
ATOM 1498 C C . PHE A 1 192 ? 19.984 43.062 1.334 1 93.69 192 PHE A C 1
ATOM 1500 O O . PHE A 1 192 ? 20.906 42.844 0.544 1 93.69 192 PHE A O 1
ATOM 1507 N N . ARG A 1 193 ? 20.062 44 2.287 1 93.38 193 ARG A N 1
ATOM 1508 C CA . ARG A 1 193 ? 21.234 44.719 2.752 1 93.38 193 ARG A CA 1
ATOM 1509 C C . ARG A 1 193 ? 21.281 44.781 4.277 1 93.38 193 ARG A C 1
ATOM 1511 O O . ARG A 1 193 ? 20.688 45.656 4.887 1 93.38 193 ARG A O 1
ATOM 1518 N N . PHE A 1 194 ? 22.078 43.844 4.805 1 95 194 PHE A N 1
ATOM 1519 C CA . PHE A 1 194 ? 22.094 43.75 6.262 1 95 194 PHE A CA 1
ATOM 1520 C C . PHE A 1 194 ? 23.328 44.438 6.84 1 95 194 PHE A C 1
ATOM 1522 O O . PHE A 1 194 ? 24.453 44.125 6.453 1 95 194 PHE A O 1
ATOM 1529 N N . SER A 1 195 ? 23.016 45.312 7.777 1 91.12 195 SER A N 1
ATOM 1530 C CA . SER A 1 195 ? 24.109 46.062 8.398 1 91.12 195 SER A CA 1
ATOM 1531 C C . SER A 1 195 ? 24.578 45.375 9.688 1 91.12 195 SER A C 1
ATOM 1533 O O . SER A 1 195 ? 23.859 44.531 10.25 1 91.12 195 SER A O 1
ATOM 1535 N N . LYS A 1 196 ? 25.703 45.75 10.211 1 91 196 LYS A N 1
ATOM 1536 C CA . LYS A 1 196 ? 26.297 45.219 11.43 1 91 196 LYS A CA 1
ATOM 1537 C C . LYS A 1 196 ? 25.453 45.562 12.648 1 91 196 LYS A C 1
ATOM 1539 O O . LYS A 1 196 ? 25.609 44.969 13.719 1 91 196 LYS A O 1
ATOM 1544 N N . GLU A 1 197 ? 24.594 46.5 12.469 1 86.19 197 GLU A N 1
ATOM 1545 C CA . GLU A 1 197 ? 23.797 47 13.586 1 86.19 197 GLU A CA 1
ATOM 1546 C C . GLU A 1 197 ? 22.656 46.031 13.914 1 86.19 197 GLU A C 1
ATOM 1548 O O . GLU A 1 197 ? 22 46.156 14.945 1 86.19 197 GLU A O 1
ATOM 1553 N N . MET A 1 198 ? 22.5 45.062 13.031 1 89.88 198 MET A N 1
ATOM 1554 C CA . MET A 1 198 ? 21.469 44.062 13.289 1 89.88 198 MET A CA 1
ATOM 1555 C C . MET A 1 198 ? 21.953 43.031 14.297 1 89.88 198 MET A C 1
ATOM 1557 O O . MET A 1 198 ? 22.219 41.875 13.93 1 89.88 198 MET A O 1
ATOM 1561 N N . THR A 1 199 ? 21.953 43.312 15.555 1 88.12 199 THR A N 1
ATOM 1562 C CA . THR A 1 199 ? 22.578 42.531 16.625 1 88.12 199 THR A CA 1
ATOM 1563 C C . THR A 1 199 ? 21.625 41.469 17.141 1 88.12 199 THR A C 1
ATOM 1565 O O . THR A 1 199 ? 22.062 40.5 17.766 1 88.12 199 THR A O 1
ATOM 1568 N N . PHE A 1 200 ? 20.344 41.531 16.844 1 87.06 200 PHE A N 1
ATOM 1569 C CA . PHE A 1 200 ? 19.375 40.594 17.391 1 87.06 200 PHE A CA 1
ATOM 1570 C C . PHE A 1 200 ? 19.125 39.438 16.438 1 87.06 200 PHE A C 1
ATOM 1572 O O . PHE A 1 200 ? 18.391 38.5 16.75 1 87.06 200 PHE A O 1
ATOM 1579 N N . SER A 1 201 ? 19.781 39.531 15.375 1 92.56 201 SER A N 1
ATOM 1580 C CA . SER A 1 201 ? 19.641 38.438 14.422 1 92.56 201 SER A CA 1
ATOM 1581 C C . SER A 1 201 ? 20.609 37.312 14.727 1 92.56 201 SER A C 1
ATOM 1583 O O . SER A 1 201 ? 21.656 37.531 15.344 1 92.56 201 SER A O 1
ATOM 1585 N N . SER A 1 202 ? 20.219 36.156 14.438 1 95.81 202 SER A N 1
ATOM 1586 C CA . SER A 1 202 ? 21.109 35 14.492 1 95.81 202 SER A CA 1
ATOM 1587 C C . SER A 1 202 ? 20.953 34.125 13.242 1 95.81 202 SER A C 1
ATOM 1589 O O . SER A 1 202 ? 19.875 34.031 12.664 1 95.81 202 SER A O 1
ATOM 1591 N N . TYR A 1 203 ? 22.078 33.531 12.852 1 96.56 203 TYR A N 1
ATOM 1592 C CA . TYR A 1 203 ? 22.125 32.75 11.617 1 96.56 203 TYR A CA 1
ATOM 1593 C C . TYR A 1 203 ? 22.766 31.375 11.844 1 96.56 203 TYR A C 1
ATOM 1595 O O . TYR A 1 203 ? 23.578 31.219 12.75 1 96.56 203 TYR A O 1
ATOM 1603 N N . THR A 1 204 ? 22.344 30.391 11.055 1 96.75 204 THR A N 1
ATOM 1604 C CA . THR A 1 204 ? 22.969 29.078 11.109 1 96.75 204 THR A CA 1
ATOM 1605 C C . THR A 1 204 ? 23.297 28.578 9.703 1 96.75 204 THR A C 1
ATOM 1607 O O . THR A 1 204 ? 22.625 28.922 8.734 1 96.75 204 THR A O 1
ATOM 1610 N N . THR A 1 205 ? 24.344 27.812 9.625 1 96.31 205 THR A N 1
ATOM 1611 C CA . THR A 1 205 ? 24.75 27.219 8.352 1 96.31 205 THR A CA 1
ATOM 1612 C C . THR A 1 205 ? 23.922 25.969 8.047 1 96.31 205 THR A C 1
ATOM 1614 O O . THR A 1 205 ? 23.969 25.438 6.934 1 96.31 205 THR A O 1
ATOM 1617 N N . MET A 1 206 ? 23.188 25.438 8.992 1 94.25 206 MET A N 1
ATOM 1618 C CA . MET A 1 206 ? 22.25 24.328 8.805 1 94.25 206 MET A CA 1
ATOM 1619 C C . MET A 1 206 ? 20.938 24.812 8.188 1 94.25 206 MET A C 1
ATOM 1621 O O . MET A 1 206 ? 19.984 25.094 8.898 1 94.25 206 MET A O 1
ATOM 1625 N N . VAL A 1 207 ? 20.953 24.812 6.902 1 92.62 207 VAL A N 1
ATOM 1626 C CA . VAL A 1 207 ? 19.922 25.516 6.148 1 92.62 207 VAL A CA 1
ATOM 1627 C C . VAL A 1 207 ? 18.609 24.719 6.215 1 92.62 207 VAL A C 1
ATOM 1629 O O . VAL A 1 207 ? 17.531 25.312 6.207 1 92.62 207 VAL A O 1
ATOM 1632 N N . VAL A 1 208 ? 18.688 23.375 6.285 1 89.38 208 VAL A N 1
ATOM 1633 C CA . VAL A 1 208 ? 17.484 22.547 6.355 1 89.38 208 VAL A CA 1
ATOM 1634 C C . VAL A 1 208 ? 17.281 22.047 7.785 1 89.38 208 VAL A C 1
ATOM 1636 O O . VAL A 1 208 ? 18.078 21.234 8.273 1 89.38 208 VAL A O 1
ATOM 1639 N N . PRO A 1 209 ? 16.219 22.5 8.383 1 87.12 209 PRO A N 1
ATOM 1640 C CA . PRO A 1 209 ? 16.047 22.141 9.797 1 87.12 209 PRO A CA 1
ATOM 1641 C C . PRO A 1 209 ? 15.484 20.734 9.977 1 87.12 209 PRO A C 1
ATOM 1643 O O . PRO A 1 209 ? 15.672 20.125 11.039 1 87.12 209 PRO A O 1
ATOM 1646 N N . GLU A 1 210 ? 14.812 20.188 9.023 1 87.62 210 GLU A N 1
ATOM 1647 C CA . GLU A 1 210 ? 14.148 18.891 9.164 1 87.62 210 GLU A CA 1
ATOM 1648 C C . GLU A 1 210 ? 15.039 17.75 8.672 1 87.62 210 GLU A C 1
ATOM 1650 O O . GLU A 1 210 ? 15.781 17.922 7.699 1 87.62 210 GLU A O 1
ATOM 1655 N N . PHE A 1 211 ? 14.93 16.703 9.398 1 90.94 211 PHE A N 1
ATOM 1656 C CA . PHE A 1 211 ? 15.547 15.484 8.891 1 90.94 211 PHE A CA 1
ATOM 1657 C C . PHE A 1 211 ? 14.836 15.008 7.629 1 90.94 211 PHE A C 1
ATOM 1659 O O . PHE A 1 211 ? 13.625 15.164 7.496 1 90.94 211 PHE A O 1
ATOM 1666 N N . GLN A 1 212 ? 15.68 14.523 6.742 1 92.56 212 GLN A N 1
ATOM 1667 C CA . GLN A 1 212 ? 15.125 14.094 5.465 1 92.56 212 GLN A CA 1
ATOM 1668 C C . GLN A 1 212 ? 15.477 12.633 5.184 1 92.56 212 GLN A C 1
ATOM 1670 O O . GLN A 1 212 ? 16.469 12.117 5.695 1 92.56 212 GLN A O 1
ATOM 1675 N N . ARG A 1 213 ? 14.68 12.047 4.371 1 92.69 213 ARG A N 1
ATOM 1676 C CA . ARG A 1 213 ? 14.953 10.695 3.887 1 92.69 213 ARG A CA 1
ATOM 1677 C C . ARG A 1 213 ? 15.68 10.734 2.549 1 92.69 213 ARG A C 1
ATOM 1679 O O . ARG A 1 213 ? 15.695 11.758 1.869 1 92.69 213 ARG A O 1
ATOM 1686 N N . LEU A 1 214 ? 16.188 9.633 2.244 1 95 214 LEU A N 1
ATOM 1687 C CA . LEU A 1 214 ? 16.938 9.578 0.994 1 95 214 LEU A CA 1
ATOM 1688 C C . LEU A 1 214 ? 16.031 9.867 -0.197 1 95 214 LEU A C 1
ATOM 1690 O O . LEU A 1 214 ? 16.469 10.484 -1.175 1 95 214 LEU A O 1
ATOM 1694 N N . SER A 1 215 ? 14.797 9.383 -0.111 1 91.56 215 SER A N 1
ATOM 1695 C CA . SER A 1 215 ? 13.859 9.617 -1.205 1 91.56 215 SER A CA 1
ATOM 1696 C C . SER A 1 215 ? 13.586 11.109 -1.392 1 91.56 215 SER A C 1
ATOM 1698 O O . SER A 1 215 ? 13.281 11.555 -2.498 1 91.56 215 SER A O 1
ATOM 1700 N N . GLN A 1 216 ? 13.695 11.906 -0.35 1 90.5 216 GLN A N 1
ATOM 1701 C CA . GLN A 1 216 ? 13.539 13.352 -0.421 1 90.5 216 GLN A CA 1
ATOM 1702 C C . GLN A 1 216 ? 14.82 14.016 -0.927 1 90.5 216 GLN A C 1
ATOM 1704 O O . GLN A 1 216 ? 14.766 14.969 -1.709 1 90.5 216 GLN A O 1
ATOM 1709 N N . LEU A 1 217 ? 15.867 13.484 -0.523 1 94.38 217 LEU A N 1
ATOM 1710 C CA . LEU A 1 217 ? 17.172 14.039 -0.88 1 94.38 217 LEU A CA 1
ATOM 1711 C C . LEU A 1 217 ? 17.453 13.844 -2.367 1 94.38 217 LEU A C 1
ATOM 1713 O O . LEU A 1 217 ? 18.25 14.578 -2.951 1 94.38 217 LEU A O 1
ATOM 1717 N N . LYS A 1 218 ? 16.797 12.867 -2.92 1 93.5 218 LYS A N 1
ATOM 1718 C CA . LYS A 1 218 ? 16.984 12.562 -4.332 1 93.5 218 LYS A CA 1
ATOM 1719 C C . LYS A 1 218 ? 16.656 13.766 -5.207 1 93.5 218 LYS A C 1
ATOM 1721 O O . LYS A 1 218 ? 17.219 13.93 -6.293 1 93.5 218 LYS A O 1
ATOM 1726 N N . SER A 1 219 ? 15.805 14.586 -4.758 1 87.94 219 SER A N 1
ATOM 1727 C CA . SER A 1 219 ? 15.344 15.727 -5.531 1 87.94 219 SER A CA 1
ATOM 1728 C C . SER A 1 219 ? 16.375 16.844 -5.539 1 87.94 219 SER A C 1
ATOM 1730 O O . SER A 1 219 ? 16.281 17.797 -6.328 1 87.94 219 SER A O 1
ATOM 1732 N N . HIS A 1 220 ? 17.391 16.766 -4.82 1 88.12 220 HIS A N 1
ATOM 1733 C CA . HIS A 1 220 ? 18.438 17.781 -4.746 1 88.12 220 HIS A CA 1
ATOM 1734 C C . HIS A 1 220 ? 19.625 17.391 -5.621 1 88.12 220 HIS A C 1
ATOM 1736 O O . HIS A 1 220 ? 19.719 16.266 -6.094 1 88.12 220 HIS A O 1
ATOM 1742 N N . ASP A 1 221 ? 20.422 18.391 -5.75 1 90.81 221 ASP A N 1
ATOM 1743 C CA . ASP A 1 221 ? 21.609 18.141 -6.555 1 90.81 221 ASP A CA 1
ATOM 1744 C C . ASP A 1 221 ? 22.656 17.344 -5.766 1 90.81 221 ASP A C 1
ATOM 1746 O O . ASP A 1 221 ? 22.797 17.531 -4.555 1 90.81 221 ASP A O 1
ATOM 1750 N N . PHE A 1 222 ? 23.422 16.562 -6.48 1 93.81 222 PHE A N 1
ATOM 1751 C CA . PHE A 1 222 ? 24.531 15.812 -5.902 1 93.81 222 PHE A CA 1
ATOM 1752 C C . PHE A 1 222 ? 25.875 16.453 -6.262 1 93.81 222 PHE A C 1
ATOM 1754 O O . PHE A 1 222 ? 26 17.109 -7.301 1 93.81 222 PHE A O 1
ATOM 1761 N N . PRO A 1 223 ? 26.891 16.281 -5.492 1 94.81 223 PRO A N 1
ATOM 1762 C CA . PRO A 1 223 ? 26.969 15.539 -4.238 1 94.81 223 PRO A CA 1
ATOM 1763 C C . PRO A 1 223 ? 26.344 16.281 -3.062 1 94.81 223 PRO A C 1
ATOM 1765 O O . PRO A 1 223 ? 26.141 17.5 -3.127 1 94.81 223 PRO A O 1
ATOM 1768 N N . GLN A 1 224 ? 25.984 15.5 -2.016 1 96 224 GLN A N 1
ATOM 1769 C CA . GLN A 1 224 ? 25.438 16 -0.768 1 96 224 GLN A CA 1
ATOM 1770 C C . GLN A 1 224 ? 26.141 15.414 0.441 1 96 224 GLN A C 1
ATOM 1772 O O . GLN A 1 224 ? 26.641 14.289 0.379 1 96 224 GLN A O 1
ATOM 1777 N N . ARG A 1 225 ? 26.234 16.25 1.425 1 96.75 225 ARG A N 1
ATOM 1778 C CA . ARG A 1 225 ? 26.734 15.75 2.705 1 96.75 225 ARG A CA 1
ATOM 1779 C C . ARG A 1 225 ? 25.594 15.602 3.711 1 96.75 225 ARG A C 1
ATOM 1781 O O . ARG A 1 225 ? 24.797 16.531 3.898 1 96.75 225 ARG A O 1
ATOM 1788 N N . VAL A 1 226 ? 25.562 14.375 4.25 1 96.88 226 VAL A N 1
ATOM 1789 C CA . VAL A 1 226 ? 24.484 14.117 5.199 1 96.88 226 VAL A CA 1
ATOM 1790 C C . VAL A 1 226 ? 25.047 13.445 6.449 1 96.88 226 VAL A C 1
ATOM 1792 O O . VAL A 1 226 ? 26.109 12.82 6.402 1 96.88 226 VAL A O 1
ATOM 1795 N N . ARG A 1 227 ? 24.344 13.656 7.512 1 95.31 227 ARG A N 1
ATOM 1796 C CA . ARG A 1 227 ? 24.719 13.07 8.797 1 95.31 227 ARG A CA 1
ATOM 1797 C C . ARG A 1 227 ? 23.594 12.188 9.344 1 95.31 227 ARG A C 1
ATOM 1799 O O . ARG A 1 227 ? 22.422 12.547 9.242 1 95.31 227 ARG A O 1
ATOM 1806 N N . ILE A 1 228 ? 23.953 11.008 9.836 1 92.62 228 ILE A N 1
ATOM 1807 C CA . ILE A 1 228 ? 23 10.148 10.547 1 92.62 228 ILE A CA 1
ATOM 1808 C C . ILE A 1 228 ? 22.953 10.547 12.016 1 92.62 228 ILE A C 1
ATOM 1810 O O . ILE A 1 228 ? 23.922 10.305 12.766 1 92.62 228 ILE A O 1
ATOM 1814 N N . PRO A 1 229 ? 21.828 11.094 12.367 1 86.12 229 PRO A N 1
ATOM 1815 C CA . PRO A 1 229 ? 21.75 11.547 13.758 1 86.12 229 PRO A CA 1
ATOM 1816 C C . PRO A 1 229 ? 21.688 10.383 14.75 1 86.12 229 PRO A C 1
ATOM 1818 O O . PRO A 1 229 ? 21.078 9.344 14.461 1 86.12 229 PRO A O 1
ATOM 1821 N N . ASP A 1 230 ? 22.438 10.438 15.75 1 80.81 230 ASP A N 1
ATOM 1822 C CA . ASP A 1 230 ? 22.359 9.477 16.844 1 80.81 230 ASP A CA 1
ATOM 1823 C C . ASP A 1 230 ? 21.422 9.961 17.938 1 80.81 230 ASP A C 1
ATOM 1825 O O . ASP A 1 230 ? 21.781 10.852 18.719 1 80.81 230 ASP A O 1
ATOM 1829 N N . THR A 1 231 ? 20.188 9.531 17.953 1 69.38 231 THR A N 1
ATOM 1830 C CA . THR A 1 231 ? 19.234 9.969 18.969 1 69.38 231 THR A CA 1
ATOM 1831 C C . THR A 1 231 ? 19 8.875 20 1 69.38 231 THR A C 1
ATOM 1833 O O . THR A 1 231 ? 17.984 8.859 20.688 1 69.38 231 THR A O 1
ATOM 1836 N N . SER A 1 232 ? 19.781 7.816 20.094 1 63.28 232 SER A N 1
ATOM 1837 C CA . SER A 1 232 ? 19.578 6.637 20.922 1 63.28 232 SER A CA 1
ATOM 1838 C C . SER A 1 232 ? 19.422 7.023 22.391 1 63.28 232 SER A C 1
ATOM 1840 O O . SER A 1 232 ? 18.594 6.465 23.109 1 63.28 232 SER A O 1
ATOM 1842 N N . ASP A 1 233 ? 20.25 7.883 22.953 1 62.12 233 ASP A N 1
ATOM 1843 C CA . ASP A 1 233 ? 20.203 8.156 24.375 1 62.12 233 ASP A CA 1
ATOM 1844 C C . ASP A 1 233 ? 19.484 9.469 24.672 1 62.12 233 ASP A C 1
ATOM 1846 O O . ASP A 1 233 ? 19.672 10.078 25.719 1 62.12 233 ASP A O 1
ATOM 1850 N N . GLY A 1 234 ? 18.578 9.836 23.828 1 63.69 234 GLY A N 1
ATOM 1851 C CA . GLY A 1 234 ? 17.844 11.062 24.094 1 63.69 234 GLY A CA 1
ATOM 1852 C C . GLY A 1 234 ? 18.641 12.32 23.844 1 63.69 234 GLY A C 1
ATOM 1853 O O . GLY A 1 234 ? 18.094 13.422 23.797 1 63.69 234 GLY A O 1
ATOM 1854 N N . ARG A 1 235 ? 19.953 12.188 24 1 63.97 235 ARG A N 1
ATOM 1855 C CA . ARG A 1 235 ? 20.828 13.32 23.703 1 63.97 235 ARG A CA 1
ATOM 1856 C C . ARG A 1 235 ? 21.641 13.062 22.453 1 63.97 235 ARG A C 1
ATOM 1858 O O . ARG A 1 235 ? 22.047 11.93 22.172 1 63.97 235 ARG A O 1
ATOM 1865 N N . ARG A 1 236 ? 21.734 14.078 21.656 1 74.56 236 ARG A N 1
ATOM 1866 C CA . ARG A 1 236 ? 22.484 13.969 20.422 1 74.56 236 ARG A CA 1
ATOM 1867 C C . ARG A 1 236 ? 23.969 13.758 20.703 1 74.56 236 ARG A C 1
ATOM 1869 O O . ARG A 1 236 ? 24.578 14.523 21.453 1 74.56 236 ARG A O 1
ATOM 1876 N N . ASN A 1 237 ? 24.469 12.531 20.406 1 75.94 237 ASN A N 1
ATOM 1877 C CA . ASN A 1 237 ? 25.891 12.234 20.531 1 75.94 237 ASN A CA 1
ATOM 1878 C C . ASN A 1 237 ? 26.625 12.43 19.203 1 75.94 237 ASN A C 1
ATOM 1880 O O . ASN A 1 237 ? 26.641 11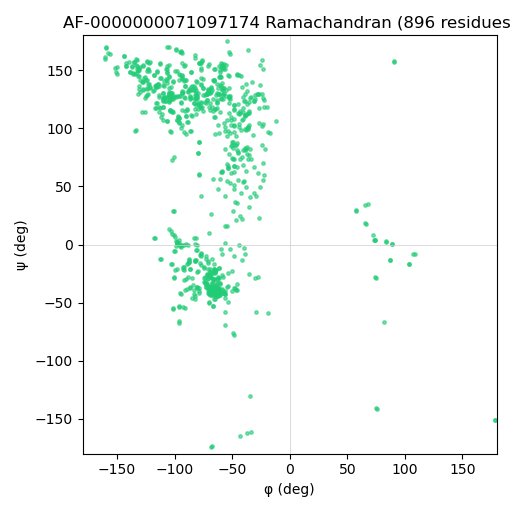.523 18.359 1 75.94 237 ASN A O 1
ATOM 1884 N N . ARG A 1 238 ? 27.312 13.57 19.062 1 73.94 238 ARG A N 1
ATOM 1885 C CA . ARG A 1 238 ? 27.938 13.977 17.812 1 73.94 238 ARG A CA 1
ATOM 1886 C C . ARG A 1 238 ? 29.141 13.102 17.484 1 73.94 238 ARG A C 1
ATOM 1888 O O . ARG A 1 238 ? 29.5 12.938 16.312 1 73.94 238 ARG A O 1
ATOM 1895 N N . LEU A 1 239 ? 29.703 12.562 18.547 1 75.88 239 LEU A N 1
ATOM 1896 C CA . LEU A 1 239 ? 30.906 11.766 18.344 1 75.88 239 LEU A CA 1
ATOM 1897 C C . LEU A 1 239 ? 30.578 10.445 17.672 1 75.88 239 LEU A C 1
ATOM 1899 O O . LEU A 1 239 ? 31.422 9.875 16.969 1 75.88 239 LEU A O 1
ATOM 1903 N N . SER A 1 240 ? 29.391 10.055 17.875 1 79.06 240 SER A N 1
ATOM 1904 C CA . SER A 1 240 ? 29 8.75 17.328 1 79.06 240 SER A CA 1
ATOM 1905 C C . SER A 1 240 ? 28.266 8.898 16 1 79.06 240 SER A C 1
ATOM 1907 O O . SER A 1 240 ? 27.953 7.898 15.352 1 79.06 240 SER A O 1
ATOM 1909 N N . GLU A 1 241 ? 28.156 10.141 15.562 1 87.38 241 GLU A N 1
ATOM 1910 C CA . GLU A 1 241 ? 27.391 10.367 14.336 1 87.38 241 GLU A CA 1
ATOM 1911 C C . GLU A 1 241 ? 28.234 10.086 13.102 1 87.38 241 GLU A C 1
ATOM 1913 O O . GLU A 1 241 ? 29.438 10.305 13.102 1 87.38 241 GLU A O 1
ATOM 1918 N N . ARG A 1 242 ? 27.641 9.516 12.156 1 89.88 242 ARG A N 1
ATOM 1919 C CA . ARG A 1 242 ? 28.297 9.18 10.898 1 89.88 242 ARG A CA 1
ATOM 1920 C C . ARG A 1 242 ? 27.906 10.164 9.797 1 89.88 242 ARG A C 1
ATOM 1922 O O . ARG A 1 242 ? 26.734 10.516 9.656 1 89.88 242 ARG A O 1
ATOM 1929 N N . VAL A 1 243 ? 28.953 10.68 9.133 1 95.06 243 VAL A N 1
ATOM 1930 C CA . VAL A 1 243 ? 28.703 11.594 8.031 1 95.06 243 VAL A CA 1
ATOM 1931 C C . VAL A 1 243 ? 28.953 10.875 6.699 1 95.06 243 VAL A C 1
ATOM 1933 O O . VAL A 1 243 ? 29.969 10.203 6.523 1 95.06 243 VAL A O 1
ATOM 1936 N N . LEU A 1 244 ? 27.984 10.984 5.816 1 95.88 244 LEU A N 1
ATOM 1937 C CA . LEU A 1 244 ? 28.062 10.367 4.5 1 95.88 244 LEU A CA 1
ATOM 1938 C C . LEU A 1 244 ? 28.109 11.422 3.4 1 95.88 244 LEU A C 1
ATOM 1940 O O . LEU A 1 244 ? 27.453 12.461 3.506 1 95.88 244 LEU A O 1
ATOM 1944 N N . SER A 1 245 ? 28.922 11.18 2.469 1 97 245 SER A N 1
ATOM 1945 C CA . SER A 1 245 ? 28.875 11.938 1.226 1 97 245 SER A CA 1
ATOM 1946 C C . SER A 1 245 ? 28.078 11.203 0.155 1 97 245 SER A C 1
ATOM 1948 O O . SER A 1 245 ? 28.5 10.148 -0.324 1 97 245 SER A O 1
ATOM 1950 N N . LEU A 1 246 ? 26.938 11.703 -0.148 1 97.38 246 LEU A N 1
ATOM 1951 C CA . LEU A 1 246 ? 26.141 11.141 -1.229 1 97.38 246 LEU A CA 1
ATOM 1952 C C . LEU A 1 246 ? 26.672 11.57 -2.588 1 97.38 246 LEU A C 1
ATOM 1954 O O . LEU A 1 246 ? 26.703 12.766 -2.902 1 97.38 246 LEU A O 1
ATOM 1958 N N . ILE A 1 247 ? 27 10.695 -3.377 1 96.56 247 ILE A N 1
ATOM 1959 C CA . ILE A 1 247 ? 27.734 10.984 -4.598 1 96.56 247 ILE A CA 1
ATOM 1960 C C . ILE A 1 247 ? 26.766 11.117 -5.773 1 96.56 247 ILE A C 1
ATOM 1962 O O . ILE A 1 247 ? 26.812 12.102 -6.512 1 96.56 247 ILE A O 1
ATOM 1966 N N . ASP A 1 248 ? 25.938 10.062 -5.941 1 95.12 248 ASP A N 1
ATOM 1967 C CA . ASP A 1 248 ? 25.016 10.094 -7.074 1 95.12 248 ASP A CA 1
ATOM 1968 C C . ASP A 1 248 ? 23.859 9.125 -6.859 1 95.12 248 ASP A C 1
ATOM 1970 O O . ASP A 1 248 ? 23.891 8.305 -5.938 1 95.12 248 ASP A O 1
ATOM 1974 N N . TYR A 1 249 ? 22.828 9.445 -7.672 1 94.44 249 TYR A N 1
ATOM 1975 C CA . TYR A 1 249 ? 21.672 8.57 -7.777 1 94.44 249 TYR A CA 1
ATOM 1976 C C . TYR A 1 249 ? 21.688 7.785 -9.086 1 94.44 249 TYR A C 1
ATOM 1978 O O . TYR A 1 249 ? 22.016 8.336 -10.141 1 94.44 249 TYR A O 1
ATOM 1986 N N . CYS A 1 250 ? 21.406 6.473 -8.945 1 91.94 250 CYS A N 1
ATOM 1987 C CA . CYS A 1 250 ? 21.312 5.691 -10.172 1 91.94 250 CYS A CA 1
ATOM 1988 C C . CYS A 1 250 ? 20.344 4.531 -10.016 1 91.94 250 CYS A C 1
ATOM 1990 O O . CYS A 1 250 ? 20.016 4.141 -8.891 1 91.94 250 CYS A O 1
ATOM 1992 N N . GLU A 1 251 ? 19.812 4.195 -11.164 1 92.56 251 GLU A N 1
ATOM 1993 C CA . GLU A 1 251 ? 19.094 2.93 -11.258 1 92.56 251 GLU A CA 1
ATOM 1994 C C . GLU A 1 251 ? 20.031 1.792 -11.664 1 92.56 251 GLU A C 1
ATOM 1996 O O . GLU A 1 251 ? 20.5 1.75 -12.805 1 92.56 251 GLU A O 1
ATOM 2001 N N . GLU A 1 252 ? 20.234 0.956 -10.711 1 91.06 252 GLU A N 1
ATOM 2002 C CA . GLU A 1 252 ? 21.156 -0.141 -10.953 1 91.06 252 GLU A CA 1
ATOM 2003 C C . GLU A 1 252 ? 20.422 -1.393 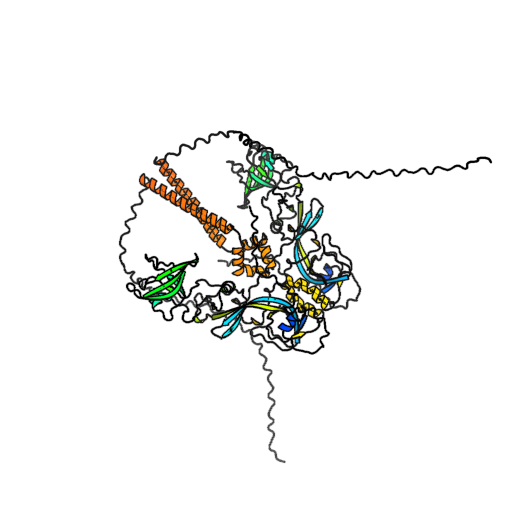-11.43 1 91.06 252 GLU A C 1
ATOM 2005 O O . GLU A 1 252 ? 19.453 -1.821 -10.805 1 91.06 252 GLU A O 1
ATOM 2010 N N . ASP A 1 253 ? 20.953 -1.937 -12.523 1 92.12 253 ASP A N 1
ATOM 2011 C CA . ASP A 1 253 ? 20.391 -3.197 -13 1 92.12 253 ASP A CA 1
ATOM 2012 C C . ASP A 1 253 ? 20.812 -4.359 -12.102 1 92.12 253 ASP A C 1
ATOM 2014 O O . ASP A 1 253 ? 22 -4.586 -11.891 1 92.12 253 ASP A O 1
ATOM 2018 N N . CYS A 1 254 ? 19.781 -5.031 -11.586 1 93.56 254 CYS A N 1
ATOM 2019 C CA . CYS A 1 254 ? 20 -6.184 -10.719 1 93.56 254 CYS A CA 1
ATOM 2020 C C . CYS A 1 254 ? 19.297 -7.418 -11.273 1 93.56 254 CYS A C 1
ATOM 2022 O O . CYS A 1 254 ? 18.328 -7.305 -12.031 1 93.56 254 CYS A O 1
ATOM 2024 N N . ILE A 1 255 ? 19.859 -8.484 -10.977 1 94.62 255 ILE A N 1
ATOM 2025 C CA . ILE A 1 255 ? 19.25 -9.75 -11.352 1 94.62 255 ILE A CA 1
ATOM 2026 C C . ILE A 1 255 ? 18.734 -10.469 -10.109 1 94.62 255 ILE A C 1
ATOM 2028 O O . ILE A 1 255 ? 19.422 -10.5 -9.078 1 94.62 255 ILE A O 1
ATOM 2032 N N . LEU A 1 256 ? 17.484 -10.906 -10.18 1 95.94 256 LEU A N 1
ATOM 2033 C CA . LEU A 1 256 ? 16.938 -11.742 -9.109 1 95.94 256 LEU A CA 1
ATOM 2034 C C . LEU A 1 256 ? 17.375 -13.195 -9.281 1 95.94 256 LEU A C 1
ATOM 2036 O O . LEU A 1 256 ? 17.25 -13.766 -10.367 1 95.94 256 LEU A O 1
ATOM 2040 N N . ALA A 1 257 ? 17.953 -13.703 -8.188 1 95.25 257 ALA A N 1
ATOM 2041 C CA . ALA A 1 257 ? 18.484 -15.062 -8.258 1 95.25 257 ALA A CA 1
ATOM 2042 C C . ALA A 1 257 ? 18.125 -15.867 -7.02 1 95.25 257 ALA A C 1
ATOM 2044 O O . ALA A 1 257 ? 17.891 -15.297 -5.949 1 95.25 257 ALA A O 1
ATOM 2045 N N . THR A 1 258 ? 17.938 -17.109 -7.223 1 94.94 258 THR A N 1
ATOM 2046 C CA . THR A 1 258 ? 17.75 -18.047 -6.129 1 94.94 258 THR A CA 1
ATOM 2047 C C . THR A 1 258 ? 18.797 -19.156 -6.191 1 94.94 258 THR A C 1
ATOM 2049 O O . THR A 1 258 ? 19.312 -19.469 -7.262 1 94.94 258 THR A O 1
ATOM 2052 N N . ARG A 1 259 ? 19.125 -19.672 -5.051 1 91.81 259 ARG A N 1
ATOM 2053 C CA . ARG A 1 259 ? 20.109 -20.734 -4.914 1 91.81 259 ARG A CA 1
ATOM 2054 C C . ARG A 1 259 ? 19.453 -22.031 -4.453 1 91.81 259 ARG A C 1
ATOM 2056 O O . ARG A 1 259 ? 18.547 -22.016 -3.615 1 91.81 259 ARG A O 1
ATOM 2063 N N . SER A 1 260 ? 20.016 -23.125 -5.023 1 87.81 260 SER A N 1
ATOM 2064 C CA . SER A 1 260 ? 19.484 -24.438 -4.648 1 87.81 260 SER A CA 1
ATOM 2065 C C . SER A 1 260 ? 19.703 -24.719 -3.164 1 87.81 260 SER A C 1
ATOM 2067 O O . SER A 1 260 ? 20.812 -24.594 -2.656 1 87.81 260 SER A O 1
ATOM 2069 N N . GLY A 1 261 ? 18.641 -24.953 -2.482 1 83.25 261 GLY A N 1
ATOM 2070 C CA . GLY A 1 261 ? 18.734 -25.312 -1.076 1 83.25 261 GLY A CA 1
ATOM 2071 C C . GLY A 1 261 ? 18.719 -24.109 -0.151 1 83.25 261 GLY A C 1
ATOM 2072 O O . GLY A 1 261 ? 18.844 -24.266 1.066 1 83.25 261 GLY A O 1
ATOM 2073 N N . ASP A 1 262 ? 18.625 -22.984 -0.716 1 88.06 262 ASP A N 1
ATOM 2074 C CA . ASP A 1 262 ? 18.609 -21.75 0.058 1 88.06 262 ASP A CA 1
ATOM 2075 C C . ASP A 1 262 ? 17.203 -21.141 0.091 1 88.06 262 ASP A C 1
ATOM 2077 O O . ASP A 1 262 ? 16.406 -21.344 -0.83 1 88.06 262 ASP A O 1
ATOM 2081 N N . THR A 1 263 ? 16.922 -20.5 1.187 1 89.06 263 THR A N 1
ATOM 2082 C CA . THR A 1 263 ? 15.586 -19.922 1.343 1 89.06 263 THR A CA 1
ATOM 2083 C C . THR A 1 263 ? 15.602 -18.438 0.996 1 89.06 263 THR A C 1
ATOM 2085 O O . THR A 1 263 ? 14.547 -17.797 0.956 1 89.06 263 THR A O 1
ATOM 2088 N N . ASN A 1 264 ? 16.75 -17.969 0.634 1 90.06 264 ASN A N 1
ATOM 2089 C CA . ASN A 1 264 ? 16.859 -16.547 0.343 1 90.06 264 ASN A CA 1
ATOM 2090 C C . ASN A 1 264 ? 16.672 -16.266 -1.145 1 90.06 264 ASN A C 1
ATOM 2092 O O . ASN A 1 264 ? 16.953 -17.109 -1.986 1 90.06 264 ASN A O 1
ATOM 2096 N N . VAL A 1 265 ? 16.078 -15.164 -1.432 1 95.06 265 VAL A N 1
ATOM 2097 C CA . VAL A 1 265 ? 16.078 -14.586 -2.771 1 95.06 265 VAL A CA 1
ATOM 2098 C C . VAL A 1 265 ? 17.156 -13.508 -2.873 1 95.06 265 VAL A C 1
ATOM 2100 O O . VAL A 1 265 ? 17.203 -12.602 -2.035 1 95.06 265 VAL A O 1
ATOM 2103 N N . TYR A 1 266 ? 18 -13.609 -3.869 1 93.12 266 TYR A N 1
ATOM 2104 C CA . TYR A 1 266 ? 19.141 -12.711 -3.965 1 93.12 266 TYR A CA 1
ATOM 2105 C C . TYR A 1 266 ? 18.906 -11.648 -5.035 1 93.12 266 TYR A C 1
ATOM 2107 O O . TYR A 1 266 ? 18.469 -11.961 -6.141 1 93.12 266 TYR A O 1
ATOM 2115 N N . CYS A 1 267 ? 19.125 -10.492 -4.652 1 93.81 267 CYS A N 1
ATOM 2116 C CA . CYS A 1 267 ? 19.234 -9.367 -5.582 1 93.81 267 CYS A CA 1
ATOM 2117 C C . CYS A 1 267 ? 20.688 -9.062 -5.887 1 93.81 267 CYS A C 1
ATOM 2119 O O . CYS A 1 267 ? 21.391 -8.484 -5.055 1 93.81 267 CYS A O 1
ATOM 2121 N N . LEU A 1 268 ? 21.125 -9.391 -7.082 1 91.81 268 LEU A N 1
ATOM 2122 C CA . LEU A 1 268 ? 22.531 -9.219 -7.449 1 91.81 268 LEU A CA 1
ATOM 2123 C C . LEU A 1 268 ? 22.688 -8.102 -8.469 1 91.81 268 LEU A C 1
ATOM 2125 O O . LEU A 1 268 ? 22.188 -8.195 -9.594 1 91.81 268 LEU A O 1
ATOM 2129 N N . PRO A 1 269 ? 23.422 -7.109 -8.039 1 90.81 269 PRO A N 1
ATOM 2130 C CA . PRO A 1 269 ? 23.766 -6.137 -9.078 1 90.81 269 PRO A CA 1
ATOM 2131 C C . PRO A 1 269 ? 24.562 -6.762 -10.227 1 90.81 269 PRO A C 1
ATOM 2133 O O . PRO A 1 269 ? 25.406 -7.637 -10 1 90.81 269 PRO A O 1
ATOM 2136 N N . LEU A 1 270 ? 24.328 -6.301 -11.406 1 91.75 270 LEU A N 1
ATOM 2137 C CA . LEU A 1 270 ? 25 -6.871 -12.57 1 91.75 270 LEU A CA 1
ATOM 2138 C C . LEU A 1 270 ? 26.5 -6.617 -12.523 1 91.75 270 LEU A C 1
ATOM 2140 O O . LEU A 1 270 ? 27.281 -7.332 -13.156 1 91.75 270 LEU A O 1
ATOM 2144 N N . SER A 1 271 ? 26.875 -5.625 -11.758 1 86.56 271 SER A N 1
ATOM 2145 C CA . SER A 1 271 ? 28.281 -5.277 -11.617 1 86.56 271 SER A CA 1
ATOM 2146 C C . SER A 1 271 ? 28.984 -6.191 -10.617 1 86.56 271 SER A C 1
ATOM 2148 O O . SER A 1 271 ? 30.203 -6.109 -10.445 1 86.56 271 SER A O 1
ATOM 2150 N N . THR A 1 272 ? 28.219 -7.055 -9.984 1 87.06 272 THR A N 1
ATOM 2151 C CA . THR A 1 272 ? 28.828 -7.961 -9.016 1 87.06 272 THR A CA 1
ATOM 2152 C C . THR A 1 272 ? 29.859 -8.859 -9.688 1 87.06 272 THR A C 1
ATOM 2154 O O . THR A 1 272 ? 29.562 -9.492 -10.711 1 87.06 272 THR A O 1
ATOM 2157 N N . PRO A 1 273 ? 31.031 -8.867 -9.07 1 85.62 273 PRO A N 1
ATOM 2158 C CA . PRO A 1 273 ? 32.094 -9.648 -9.688 1 85.62 273 PRO A CA 1
ATOM 2159 C C . PRO A 1 273 ? 31.984 -11.148 -9.414 1 85.62 273 PRO A C 1
ATOM 2161 O O . PRO A 1 273 ? 32.875 -11.742 -8.797 1 85.62 273 PRO A O 1
ATOM 2164 N N . ILE A 1 274 ? 30.953 -11.742 -9.805 1 87.5 274 ILE A N 1
ATOM 2165 C CA . ILE A 1 274 ? 30.75 -13.18 -9.672 1 87.5 274 ILE A CA 1
ATOM 2166 C C . ILE A 1 274 ? 30.938 -13.859 -11.031 1 87.5 274 ILE A C 1
ATOM 2168 O O . ILE A 1 274 ? 30.516 -13.328 -12.062 1 87.5 274 ILE A O 1
ATOM 2172 N N . SER A 1 275 ? 31.734 -14.906 -10.984 1 87.56 275 SER A N 1
ATOM 2173 C CA . SER A 1 275 ? 31.969 -15.664 -12.211 1 87.56 275 SER A CA 1
ATOM 2174 C C . SER A 1 275 ? 31.047 -16.875 -12.305 1 87.56 275 SER A C 1
ATOM 2176 O O . SER A 1 275 ? 30.969 -17.672 -11.367 1 87.56 275 SER A O 1
ATOM 2178 N N . LEU A 1 276 ? 30.422 -16.891 -13.453 1 91.25 276 LEU A N 1
ATOM 2179 C CA . LEU A 1 276 ? 29.375 -17.891 -13.602 1 91.25 276 LEU A CA 1
ATOM 2180 C C . LEU A 1 276 ? 29.547 -18.672 -14.906 1 91.25 276 LEU A C 1
ATOM 2182 O O . LEU A 1 276 ? 30.203 -18.188 -15.828 1 91.25 276 LEU A O 1
ATOM 2186 N N . GLU A 1 277 ? 29.047 -19.891 -14.875 1 90.38 277 GLU A N 1
ATOM 2187 C CA . GLU A 1 277 ? 28.953 -20.703 -16.078 1 90.38 277 GLU A CA 1
ATOM 2188 C C . GLU A 1 277 ? 27.547 -21.281 -16.234 1 90.38 277 GLU A C 1
ATOM 2190 O O . GLU A 1 277 ? 26.906 -21.672 -15.25 1 90.38 277 GLU A O 1
ATOM 2195 N N . ARG A 1 278 ? 27.109 -21.312 -17.453 1 89.25 278 ARG A N 1
ATOM 2196 C CA . ARG A 1 278 ? 25.781 -21.844 -17.719 1 89.25 278 ARG A CA 1
ATOM 2197 C C . ARG A 1 278 ? 25.734 -23.359 -17.5 1 89.25 278 ARG A C 1
ATOM 2199 O O . ARG A 1 278 ? 26.672 -24.078 -17.859 1 89.25 278 ARG A O 1
ATOM 2206 N N . THR A 1 279 ? 24.688 -23.734 -16.781 1 87.44 279 THR A N 1
ATOM 2207 C CA . THR A 1 279 ? 24.453 -25.156 -16.562 1 87.44 279 THR A CA 1
ATOM 2208 C C . THR A 1 279 ? 23.031 -25.547 -16.953 1 87.44 279 THR A C 1
ATOM 2210 O O . THR A 1 279 ? 22.109 -24.734 -16.844 1 87.44 279 THR A O 1
ATOM 2213 N N . PRO A 1 280 ? 22.906 -26.719 -17.594 1 82.19 280 PRO A N 1
ATOM 2214 C CA . PRO A 1 280 ? 21.547 -27.172 -17.875 1 82.19 280 PRO A CA 1
ATOM 2215 C C . PRO A 1 280 ? 20.672 -27.25 -16.625 1 82.19 280 PRO A C 1
ATOM 2217 O O . PRO A 1 280 ? 21.203 -27.281 -15.508 1 82.19 280 PRO A O 1
ATOM 2220 N N . LEU A 1 281 ? 19.328 -27.125 -16.859 1 77 281 LEU A N 1
ATOM 2221 C CA . LEU A 1 281 ? 18.406 -27.234 -15.742 1 77 281 LEU A CA 1
ATOM 2222 C C . LEU A 1 281 ? 18.672 -28.516 -14.945 1 77 281 LEU A C 1
ATOM 2224 O O . LEU A 1 281 ? 18.797 -29.594 -15.516 1 77 281 LEU A O 1
ATOM 2228 N N . PRO A 1 282 ? 18.875 -28.266 -13.672 1 72.88 282 PRO A N 1
ATOM 2229 C CA . PRO A 1 282 ? 19.141 -29.438 -12.828 1 72.88 282 PRO A CA 1
ATOM 2230 C C . PRO A 1 282 ? 17.938 -30.359 -12.688 1 72.88 282 PRO A C 1
ATOM 2232 O O . PRO A 1 282 ? 16.906 -30.125 -13.32 1 72.88 282 PRO A O 1
ATOM 2235 N N . ALA A 1 283 ? 18.125 -31.375 -11.805 1 72.94 283 ALA A N 1
ATOM 2236 C CA . ALA A 1 283 ? 17.062 -32.312 -11.492 1 72.94 283 ALA A CA 1
ATOM 2237 C C . ALA A 1 283 ? 15.836 -31.609 -10.945 1 72.94 283 ALA A C 1
ATOM 2239 O O . ALA A 1 283 ? 15.938 -30.469 -10.461 1 72.94 283 ALA A O 1
ATOM 2240 N N . GLU A 1 284 ? 14.727 -32.219 -11.188 1 74.75 284 GLU A N 1
ATOM 2241 C CA . GLU A 1 284 ? 13.438 -31.688 -10.781 1 74.75 284 GLU A CA 1
ATOM 2242 C C . GLU A 1 284 ? 13.469 -31.203 -9.328 1 74.75 284 GLU A C 1
ATOM 2244 O O . GLU A 1 284 ? 12.953 -30.125 -9.016 1 74.75 284 GLU A O 1
ATOM 2249 N N . LYS A 1 285 ? 14.133 -31.922 -8.477 1 75.56 285 LYS A N 1
ATOM 2250 C CA . LYS A 1 285 ? 14.188 -31.578 -7.059 1 75.56 285 LYS A CA 1
ATOM 2251 C C . LYS A 1 285 ? 14.93 -30.25 -6.848 1 75.56 285 LYS A C 1
ATOM 2253 O O . LYS A 1 285 ? 14.555 -29.453 -5.984 1 75.56 285 LYS A O 1
ATOM 2258 N N . GLN A 1 286 ? 15.898 -30.125 -7.645 1 80.69 286 GLN A N 1
ATOM 2259 C CA . GLN A 1 286 ? 16.688 -28.922 -7.5 1 80.69 286 GLN A CA 1
ATOM 2260 C C . GLN A 1 286 ? 15.938 -27.703 -8.031 1 80.69 286 GLN A C 1
ATOM 2262 O O . GLN A 1 286 ? 16.016 -26.609 -7.445 1 80.69 286 GLN A O 1
ATOM 2267 N N . VAL A 1 287 ? 15.164 -27.906 -9.039 1 83.75 287 VAL A N 1
ATOM 2268 C CA . VAL A 1 287 ? 14.375 -26.812 -9.602 1 83.75 287 VAL A CA 1
ATOM 2269 C C . VAL A 1 287 ? 13.32 -26.375 -8.594 1 83.75 287 VAL A C 1
ATOM 2271 O O . VAL A 1 287 ? 13.117 -25.188 -8.375 1 83.75 287 VAL A O 1
ATOM 2274 N N . THR A 1 288 ? 12.789 -27.312 -7.934 1 85.38 288 THR A N 1
ATOM 2275 C CA . THR A 1 288 ? 11.781 -27.031 -6.918 1 85.38 288 THR A CA 1
ATOM 2276 C C . THR A 1 288 ? 12.375 -26.219 -5.773 1 85.38 288 THR A C 1
ATOM 2278 O O . THR A 1 288 ? 11.766 -25.266 -5.297 1 85.38 288 THR A O 1
ATOM 2281 N N . SER A 1 289 ? 13.539 -26.594 -5.387 1 88.06 289 SER A N 1
ATOM 2282 C CA . SER A 1 289 ? 14.195 -25.922 -4.273 1 88.06 289 SER A CA 1
ATOM 2283 C C . SER A 1 289 ? 14.539 -24.484 -4.637 1 88.06 289 SER A C 1
ATOM 2285 O O . SER A 1 289 ? 14.586 -23.609 -3.764 1 88.06 289 SER A O 1
ATOM 2287 N N . MET A 1 290 ? 14.688 -24.219 -5.891 1 90.56 290 MET A N 1
ATOM 2288 C CA . MET A 1 290 ? 15.07 -22.891 -6.34 1 90.56 290 MET A CA 1
ATOM 2289 C C . MET A 1 290 ? 13.836 -22 -6.504 1 90.56 290 MET A C 1
ATOM 2291 O O . MET A 1 290 ? 13.945 -20.766 -6.473 1 90.56 290 MET A O 1
ATOM 2295 N N . LEU A 1 291 ? 12.664 -22.594 -6.652 1 92.19 291 LEU A N 1
ATOM 2296 C CA . LEU A 1 291 ? 11.461 -21.828 -6.902 1 92.19 291 LEU A CA 1
ATOM 2297 C C . LEU A 1 291 ? 10.75 -21.484 -5.594 1 92.19 291 LEU A C 1
ATOM 2299 O O . LEU A 1 291 ? 10.078 -20.453 -5.492 1 92.19 291 LEU A O 1
ATOM 2303 N N . LEU A 1 292 ? 10.977 -22.188 -4.586 1 92.19 292 LEU A N 1
ATOM 2304 C CA . LEU A 1 292 ? 10.227 -22.078 -3.336 1 92.19 292 LEU A CA 1
ATOM 2305 C C . LEU A 1 292 ? 10.438 -20.719 -2.691 1 92.19 292 LEU A C 1
ATOM 2307 O O . LEU A 1 292 ? 9.469 -20.062 -2.293 1 92.19 292 LEU A O 1
ATOM 2311 N N . PRO A 1 293 ? 11.633 -20.234 -2.656 1 93 293 PRO A N 1
ATOM 2312 C CA . PRO A 1 293 ? 11.828 -18.938 -1.998 1 93 293 PRO A CA 1
ATOM 2313 C C . PRO A 1 293 ? 11.117 -17.797 -2.719 1 93 293 PRO A C 1
ATOM 2315 O O . PRO A 1 293 ? 10.781 -16.781 -2.098 1 93 293 PRO A O 1
ATOM 2318 N N . LEU A 1 294 ? 10.82 -17.953 -3.973 1 93.88 294 LEU A N 1
ATOM 2319 C CA . LEU A 1 294 ? 10.203 -16.906 -4.785 1 93.88 294 LEU A CA 1
ATOM 2320 C C . LEU A 1 294 ? 8.734 -16.719 -4.422 1 93.88 294 LEU A C 1
ATOM 2322 O O . LEU A 1 294 ? 8.18 -15.633 -4.582 1 93.88 294 LEU A O 1
ATOM 2326 N N . TYR A 1 295 ? 8.18 -17.75 -3.967 1 93.5 295 TYR A N 1
ATOM 2327 C CA . TYR A 1 295 ? 6.727 -17.781 -3.844 1 93.5 295 TYR A CA 1
ATOM 2328 C C . TYR A 1 295 ? 6.25 -16.828 -2.744 1 93.5 295 TYR A C 1
ATOM 2330 O O . TYR A 1 295 ? 5.152 -16.281 -2.826 1 93.5 295 TYR A O 1
ATOM 2338 N N . ALA A 1 296 ? 7.074 -16.562 -1.755 1 91.12 296 ALA A N 1
ATOM 2339 C CA . ALA A 1 296 ? 6.695 -15.641 -0.687 1 91.12 296 ALA A CA 1
ATOM 2340 C C . ALA A 1 296 ? 6.52 -14.227 -1.224 1 91.12 296 ALA A C 1
ATOM 2342 O O . ALA A 1 296 ? 5.746 -13.438 -0.67 1 91.12 296 ALA A O 1
ATOM 2343 N N . SER A 1 297 ? 7.141 -13.945 -2.326 1 93 297 SER A N 1
ATOM 2344 C CA . SER A 1 297 ? 7.148 -12.594 -2.859 1 93 297 SER A CA 1
ATOM 2345 C C . SER A 1 297 ? 6.09 -12.422 -3.945 1 93 297 SER A C 1
ATOM 2347 O O . SER A 1 297 ? 5.949 -11.336 -4.516 1 93 297 SER A O 1
ATOM 2349 N N . ILE A 1 298 ? 5.316 -13.445 -4.215 1 94.62 298 ILE A N 1
ATOM 2350 C CA . ILE A 1 298 ? 4.332 -13.391 -5.289 1 94.62 298 ILE A CA 1
ATOM 2351 C C . ILE A 1 298 ? 3.033 -12.781 -4.766 1 94.62 298 ILE A C 1
ATOM 2353 O O . ILE A 1 298 ? 2.508 -13.203 -3.734 1 94.62 298 ILE A O 1
ATOM 2357 N N . ASN A 1 299 ? 2.574 -11.766 -5.43 1 93.88 299 ASN A N 1
ATOM 2358 C CA . ASN A 1 299 ? 1.258 -11.195 -5.16 1 93.88 299 ASN A CA 1
ATOM 2359 C C . ASN A 1 299 ? 0.144 -12.039 -5.77 1 93.88 299 ASN A C 1
ATOM 2361 O O . ASN A 1 299 ? 0.05 -12.164 -6.992 1 93.88 299 ASN A O 1
ATOM 2365 N N . THR A 1 300 ? -0.677 -12.539 -5.035 1 93 300 THR A N 1
ATOM 2366 C CA . THR A 1 300 ? -1.667 -13.516 -5.48 1 93 300 THR A CA 1
ATOM 2367 C C . THR A 1 300 ? -2.941 -12.82 -5.949 1 93 300 THR A C 1
ATOM 2369 O O . THR A 1 300 ? -3.906 -13.477 -6.344 1 93 300 THR A O 1
ATOM 2372 N N . THR A 1 301 ? -3.004 -11.531 -5.91 1 91.62 301 THR A N 1
ATOM 2373 C CA . THR A 1 301 ? -4.215 -10.828 -6.324 1 91.62 301 THR A CA 1
ATOM 2374 C C . THR A 1 301 ? -3.971 -10.047 -7.609 1 91.62 301 THR A C 1
ATOM 2376 O O . THR A 1 301 ? -4.914 -9.57 -8.242 1 91.62 301 THR A O 1
ATOM 2379 N N . TRP A 1 302 ? -2.771 -9.906 -7.977 1 90.94 302 TRP A N 1
ATOM 2380 C CA . TRP A 1 302 ? -2.426 -9.102 -9.141 1 90.94 302 TRP A CA 1
ATOM 2381 C C . TRP A 1 302 ? -2.102 -9.992 -10.344 1 90.94 302 TRP A C 1
ATOM 2383 O O . TRP A 1 302 ? -1.338 -10.953 -10.219 1 90.94 302 TRP A O 1
ATOM 2393 N N . ASN A 1 303 ? -2.719 -9.742 -11.383 1 87 303 ASN A N 1
ATOM 2394 C CA . ASN A 1 303 ? -2.473 -10.43 -12.648 1 87 303 ASN A CA 1
ATOM 2395 C C . ASN A 1 303 ? -2.838 -11.914 -12.562 1 87 303 ASN A C 1
ATOM 2397 O O . ASN A 1 303 ? -2.09 -12.766 -13.039 1 87 303 ASN A O 1
ATOM 2401 N N . MET A 1 304 ? -3.867 -12.219 -11.797 1 90.19 304 MET A N 1
ATOM 2402 C CA . MET A 1 304 ? -4.363 -13.586 -11.641 1 90.19 304 MET A CA 1
ATOM 2403 C C . MET A 1 304 ? -5.684 -13.773 -12.383 1 90.19 304 MET A C 1
ATOM 2405 O O . MET A 1 304 ? -6.523 -12.875 -12.398 1 90.19 304 MET A O 1
ATOM 2409 N N . VAL A 1 305 ? -5.77 -14.93 -13.008 1 88.88 305 VAL A N 1
ATOM 2410 C CA . VAL A 1 305 ? -7.012 -15.281 -13.68 1 88.88 305 VAL A CA 1
ATOM 2411 C C . VAL A 1 305 ? -7.672 -16.453 -12.961 1 88.88 305 VAL A C 1
ATOM 2413 O O . VAL A 1 305 ? -7.062 -17.516 -12.805 1 88.88 305 VAL A O 1
ATOM 2416 N N . ASP A 1 306 ? -8.789 -16.234 -12.469 1 89.44 306 ASP A N 1
ATOM 2417 C CA . ASP A 1 306 ? -9.625 -17.312 -11.93 1 89.44 306 ASP A CA 1
ATOM 2418 C C . ASP A 1 306 ? -10.641 -17.781 -12.961 1 89.44 306 ASP A C 1
ATOM 2420 O O . ASP A 1 306 ? -11.648 -17.109 -13.203 1 89.44 306 ASP A O 1
ATOM 2424 N N . PRO A 1 307 ? -10.375 -18.953 -13.539 1 84.25 307 PRO A N 1
ATOM 2425 C CA . PRO A 1 307 ? -11.25 -19.406 -14.617 1 84.25 307 PRO A CA 1
ATOM 2426 C C . PRO A 1 307 ? -12.672 -19.688 -14.141 1 84.25 307 PRO A C 1
ATOM 2428 O O . PRO A 1 307 ? -13.609 -19.734 -14.945 1 84.25 307 PRO A O 1
ATOM 2431 N N . THR A 1 308 ? -12.828 -19.969 -12.828 1 81.88 308 THR A N 1
ATOM 2432 C CA . THR A 1 308 ? -14.148 -20.297 -12.305 1 81.88 308 THR A CA 1
ATOM 2433 C C . THR A 1 308 ? -14.992 -19.047 -12.133 1 81.88 308 THR A C 1
ATOM 2435 O O . THR A 1 308 ? -16.219 -19.125 -11.977 1 81.88 308 THR A O 1
ATOM 2438 N N . GLN A 1 309 ? -14.352 -17.891 -12.117 1 82.62 309 GLN A N 1
ATOM 2439 C CA . GLN A 1 309 ? -15.055 -16.609 -11.953 1 82.62 309 GLN A CA 1
ATOM 2440 C C . GLN A 1 309 ? -15.328 -15.961 -13.297 1 82.62 309 GLN A C 1
ATOM 2442 O O . GLN A 1 309 ? -15.805 -14.82 -13.359 1 82.62 309 GLN A O 1
ATOM 2447 N N . GLY A 1 310 ? -14.945 -16.734 -14.312 1 74.75 310 GLY A N 1
ATOM 2448 C CA . GLY A 1 310 ? -15.156 -16.172 -15.641 1 74.75 310 GLY A CA 1
ATOM 2449 C C . GLY A 1 310 ? -16.578 -15.711 -15.867 1 74.75 310 GLY A C 1
ATOM 2450 O O . GLY A 1 310 ? -17.531 -16.359 -15.414 1 74.75 310 GLY A O 1
ATOM 2451 N N . GLY A 1 311 ? -16.672 -14.398 -16.312 1 74 311 GLY A N 1
ATOM 2452 C CA . GLY A 1 311 ? -17.984 -13.883 -16.656 1 74 311 GLY A CA 1
ATOM 2453 C C . GLY A 1 311 ? -18.5 -12.859 -15.664 1 74 311 GLY A C 1
ATOM 2454 O O . GLY A 1 311 ? -19.531 -12.227 -15.898 1 74 311 GLY A O 1
ATOM 2455 N N . LEU A 1 312 ? -17.75 -12.727 -14.555 1 84 312 LEU A N 1
ATOM 2456 C CA . LEU A 1 312 ? -18.172 -11.695 -13.609 1 84 312 LEU A CA 1
ATOM 2457 C C . LEU A 1 312 ? -18.016 -10.305 -14.211 1 84 312 LEU A C 1
ATOM 2459 O O . LEU A 1 312 ? -17.062 -10.039 -14.945 1 84 312 LEU A O 1
ATOM 2463 N N . PRO A 1 313 ? -18.953 -9.531 -13.898 1 82.44 313 PRO A N 1
ATOM 2464 C CA . PRO A 1 313 ? -18.766 -8.133 -14.297 1 82.44 313 PRO A CA 1
ATOM 2465 C C . PRO A 1 313 ? -17.516 -7.512 -13.695 1 82.44 313 PRO A C 1
ATOM 2467 O O . PRO A 1 313 ? -17.078 -7.918 -12.617 1 82.44 313 PRO A O 1
ATOM 2470 N N . HIS A 1 314 ? -17.016 -6.535 -14.398 1 83.69 314 HIS A N 1
ATOM 2471 C CA . HIS A 1 314 ? -15.758 -5.895 -14.047 1 83.69 314 HIS A CA 1
ATOM 2472 C C . HIS A 1 314 ? -15.766 -5.402 -12.602 1 83.69 314 HIS A C 1
ATOM 2474 O O . HIS A 1 314 ? -14.766 -5.516 -11.898 1 83.69 314 HIS A O 1
ATOM 2480 N N . LEU A 1 315 ? -16.922 -4.914 -12.109 1 86.62 315 LEU A N 1
ATOM 2481 C CA . LEU A 1 315 ? -17 -4.34 -10.773 1 86.62 315 LEU A CA 1
ATOM 2482 C C . LEU A 1 315 ? -16.953 -5.43 -9.711 1 86.62 315 LEU A C 1
ATOM 2484 O O . LEU A 1 315 ? -16.672 -5.152 -8.539 1 86.62 315 LEU A O 1
ATOM 2488 N N . LEU A 1 316 ? -17.281 -6.613 -10.219 1 89.75 316 LEU A N 1
ATOM 2489 C CA . LEU A 1 316 ? -17.328 -7.723 -9.273 1 89.75 316 LEU A CA 1
ATOM 2490 C C . LEU A 1 316 ? -16.016 -8.5 -9.281 1 89.75 316 LEU A C 1
ATOM 2492 O O . LEU A 1 316 ? -15.828 -9.43 -8.5 1 89.75 316 LEU A O 1
ATOM 2496 N N . GLU A 1 317 ? -15.117 -8.008 -10.102 1 86.5 317 GLU A N 1
ATOM 2497 C CA . GLU A 1 317 ? -13.797 -8.633 -10.148 1 86.5 317 GLU A CA 1
ATOM 2498 C C . GLU A 1 317 ? -12.938 -8.195 -8.969 1 86.5 317 GLU A C 1
ATOM 2500 O O . GLU A 1 317 ? -13.172 -7.141 -8.375 1 86.5 317 GLU A O 1
ATOM 2505 N N . GLU A 1 318 ? -11.977 -9.086 -8.68 1 88.88 318 GLU A N 1
ATOM 2506 C CA . GLU A 1 318 ? -11.102 -8.828 -7.547 1 88.88 318 GLU A CA 1
ATOM 2507 C C . GLU A 1 318 ? -10.188 -7.633 -7.809 1 88.88 318 GLU A C 1
ATOM 2509 O O . GLU A 1 318 ? -9.656 -7.48 -8.906 1 88.88 318 GLU A O 1
ATOM 2514 N N . ILE A 1 319 ? -10.078 -6.777 -6.828 1 89.06 319 ILE A N 1
ATOM 2515 C CA . ILE A 1 319 ? -9.117 -5.68 -6.883 1 89.06 319 ILE A CA 1
ATOM 2516 C C . ILE A 1 319 ? -7.762 -6.152 -6.367 1 89.06 319 ILE A C 1
ATOM 2518 O O . ILE A 1 319 ? -7.68 -6.801 -5.32 1 89.06 319 ILE A O 1
ATOM 2522 N N . PRO A 1 320 ? -6.781 -5.816 -7.113 1 90 320 PRO A N 1
ATOM 2523 C CA . PRO A 1 320 ? -5.457 -6.164 -6.598 1 90 320 PRO A CA 1
ATOM 2524 C C . PRO A 1 320 ? -5.164 -5.535 -5.238 1 90 320 PRO A C 1
ATOM 2526 O O . PRO A 1 320 ? -5.469 -4.359 -5.023 1 90 320 PRO A O 1
ATOM 2529 N N . GLN A 1 321 ? -4.645 -6.387 -4.34 1 91.12 321 GLN A N 1
ATOM 2530 C CA . GLN A 1 321 ? -4.27 -5.945 -3 1 91.12 321 GLN A CA 1
ATOM 2531 C C . GLN A 1 321 ? -2.768 -6.09 -2.771 1 91.12 321 GLN A C 1
ATOM 2533 O O . GLN A 1 321 ? -2.156 -7.059 -3.227 1 91.12 321 GLN A O 1
ATOM 2538 N N . PRO A 1 322 ? -2.197 -5.078 -2.15 1 91.69 322 PRO A N 1
ATOM 2539 C CA . PRO A 1 322 ? -0.803 -5.312 -1.763 1 91.69 322 PRO A CA 1
ATOM 2540 C C . PRO A 1 322 ? -0.643 -6.504 -0.824 1 91.69 322 PRO A C 1
ATOM 2542 O O . PRO A 1 322 ? -1.584 -6.867 -0.114 1 91.69 322 PRO A O 1
ATOM 2545 N N . ILE A 1 323 ? 0.524 -7.082 -0.908 1 91.12 323 ILE A N 1
ATOM 2546 C CA . ILE A 1 323 ? 0.862 -8.141 0.035 1 91.12 323 ILE A CA 1
ATOM 2547 C C . ILE A 1 323 ? 0.816 -7.598 1.461 1 91.12 323 ILE A C 1
ATOM 2549 O O . ILE A 1 323 ? 1.433 -6.574 1.761 1 91.12 323 ILE A O 1
ATOM 2553 N N . ALA A 1 324 ? 0.079 -8.227 2.311 1 87.25 324 ALA A N 1
ATOM 2554 C CA . ALA A 1 324 ? -0.168 -7.711 3.654 1 87.25 324 ALA A CA 1
ATOM 2555 C C . ALA A 1 324 ? 1.142 -7.48 4.402 1 87.25 324 ALA A C 1
ATOM 2557 O O . ALA A 1 324 ? 1.304 -6.469 5.086 1 87.25 324 ALA A O 1
ATOM 2558 N N . GLU A 1 325 ? 2.072 -8.422 4.23 1 87.75 325 GLU A N 1
ATOM 2559 C CA . GLU A 1 325 ? 3.355 -8.336 4.922 1 87.75 325 GLU A CA 1
ATOM 2560 C C . GLU A 1 325 ? 4.152 -7.125 4.457 1 87.75 325 GLU A C 1
ATOM 2562 O O . GLU A 1 325 ? 5.031 -6.637 5.172 1 87.75 325 GLU A O 1
ATOM 2567 N N . VAL A 1 326 ? 3.85 -6.711 3.277 1 92.31 326 VAL A N 1
ATOM 2568 C CA . VAL A 1 326 ? 4.535 -5.562 2.699 1 92.31 326 VAL A CA 1
ATOM 2569 C C . VAL A 1 326 ? 3.803 -4.277 3.078 1 92.31 326 VAL A C 1
ATOM 2571 O O . VAL A 1 326 ? 4.43 -3.275 3.428 1 92.31 326 VAL A O 1
ATOM 2574 N N . LEU A 1 327 ? 2.545 -4.336 3.102 1 90.62 327 LEU A N 1
ATOM 2575 C CA . LEU A 1 327 ? 1.703 -3.154 3.275 1 90.62 327 LEU A CA 1
ATOM 2576 C C . LEU A 1 327 ? 1.874 -2.564 4.672 1 90.62 327 LEU A C 1
ATOM 2578 O O . LEU A 1 327 ? 1.979 -1.347 4.824 1 90.62 327 LEU A O 1
ATOM 2582 N N . VAL A 1 328 ? 1.972 -3.383 5.637 1 86.56 328 VAL A N 1
ATOM 2583 C CA . VAL A 1 328 ? 1.966 -2.932 7.023 1 86.56 328 VAL A CA 1
ATOM 2584 C C . VAL A 1 328 ? 3.223 -2.111 7.305 1 86.56 328 VAL A C 1
ATOM 2586 O O . VAL A 1 328 ? 3.135 -0.954 7.723 1 86.56 328 VAL A O 1
ATOM 2589 N N . PRO A 1 329 ? 4.348 -2.643 7.008 1 85.12 329 PRO A N 1
ATOM 2590 C CA . PRO A 1 329 ? 5.539 -1.818 7.234 1 85.12 329 PRO A CA 1
ATOM 2591 C C . PRO A 1 329 ? 5.598 -0.6 6.316 1 85.12 329 PRO A C 1
ATOM 2593 O O . PRO A 1 329 ? 6.082 0.459 6.719 1 85.12 329 PRO A O 1
ATOM 2596 N N . TRP A 1 330 ? 5.09 -0.645 5.18 1 89.06 330 TRP A N 1
ATOM 2597 C CA . TRP A 1 330 ? 5.102 0.47 4.238 1 89.06 330 TRP A CA 1
ATOM 2598 C C . TRP A 1 330 ? 4.207 1.604 4.73 1 89.06 330 TRP A C 1
ATOM 2600 O O . TRP A 1 330 ? 4.59 2.775 4.676 1 89.06 330 TRP A O 1
ATOM 2610 N N . LEU A 1 331 ? 3.076 1.234 5.242 1 86.62 331 LEU A N 1
ATOM 2611 C CA . LEU A 1 331 ? 2.162 2.246 5.766 1 86.62 331 LEU A CA 1
ATOM 2612 C C . LEU A 1 331 ? 2.787 2.984 6.945 1 86.62 331 LEU A C 1
ATOM 2614 O O . LEU A 1 331 ? 2.506 4.164 7.16 1 86.62 331 LEU A O 1
ATOM 2618 N N . ALA A 1 332 ? 3.629 2.285 7.645 1 82.44 332 ALA A N 1
ATOM 2619 C CA . ALA A 1 332 ? 4.281 2.865 8.812 1 82.44 332 ALA A CA 1
ATOM 2620 C C . ALA A 1 332 ? 5.488 3.709 8.406 1 82.44 332 ALA A C 1
ATOM 2622 O O . ALA A 1 332 ? 5.98 4.523 9.195 1 82.44 332 ALA A O 1
ATOM 2623 N N . SER A 1 333 ? 5.914 3.553 7.195 1 82.88 333 SER A N 1
ATOM 2624 C CA . SER A 1 333 ? 7.086 4.27 6.707 1 82.88 333 SER A CA 1
ATOM 2625 C C . SER A 1 333 ? 6.727 5.684 6.266 1 82.88 333 SER A C 1
ATOM 2627 O O . SER A 1 333 ? 5.551 5.988 6.035 1 82.88 333 SER A O 1
ATOM 2629 N N . TRP A 1 334 ? 7.691 6.559 6.18 1 78.12 334 TRP A N 1
ATOM 2630 C CA . TRP A 1 334 ? 7.512 7.918 5.68 1 78.12 334 TRP A CA 1
ATOM 2631 C C . TRP A 1 334 ? 6.98 7.902 4.25 1 78.12 334 TRP A C 1
ATOM 2633 O O . TRP A 1 334 ? 6.086 8.68 3.908 1 78.12 334 TRP A O 1
ATOM 2643 N N . GLU A 1 335 ? 7.457 6.977 3.475 1 83.06 335 GLU A N 1
ATOM 2644 C CA . GLU A 1 335 ? 7.055 6.895 2.074 1 83.06 335 GLU A CA 1
ATOM 2645 C C . GLU A 1 335 ? 5.574 6.555 1.946 1 83.06 335 GLU A C 1
ATOM 2647 O O . GLU A 1 335 ? 4.863 7.141 1.128 1 83.06 335 GLU A O 1
ATOM 2652 N N . GLY A 1 336 ? 5.23 5.547 2.73 1 85.44 336 GLY A N 1
ATOM 2653 C CA . GLY A 1 336 ? 3.816 5.207 2.732 1 85.44 336 GLY A CA 1
ATOM 2654 C C . GLY A 1 336 ? 2.924 6.363 3.139 1 85.44 336 GLY A C 1
ATOM 2655 O O . GLY A 1 336 ? 1.935 6.656 2.465 1 85.44 336 GLY A O 1
ATOM 2656 N N . LYS A 1 337 ? 3.342 7.055 4.094 1 80.25 337 LYS A N 1
ATOM 2657 C CA . LYS A 1 337 ? 2.574 8.188 4.594 1 80.25 337 LYS A CA 1
ATOM 2658 C C . LYS A 1 337 ? 2.525 9.312 3.564 1 80.25 337 LYS A C 1
ATOM 2660 O O . LYS A 1 337 ? 1.469 9.906 3.33 1 80.25 337 LYS A O 1
ATOM 2665 N N . ARG A 1 338 ? 3.621 9.57 2.98 1 79.38 338 ARG A N 1
ATOM 2666 C CA . ARG A 1 338 ? 3.689 10.609 1.96 1 79.38 338 ARG A CA 1
ATOM 2667 C C . ARG A 1 338 ? 2.801 10.273 0.769 1 79.38 338 ARG A C 1
ATOM 2669 O O . ARG A 1 338 ? 2.111 11.141 0.234 1 79.38 338 ARG A O 1
ATOM 2676 N N . ARG A 1 339 ? 2.82 9.07 0.459 1 81.75 339 ARG A N 1
ATOM 2677 C CA . ARG A 1 339 ? 2.018 8.625 -0.677 1 81.75 339 ARG A CA 1
ATOM 2678 C C . ARG A 1 339 ? 0.528 8.766 -0.382 1 81.75 339 ARG A C 1
ATOM 2680 O O . ARG A 1 339 ? -0.248 9.164 -1.251 1 81.75 339 ARG A O 1
ATOM 2687 N N . ILE A 1 340 ? 0.165 8.422 0.767 1 79.19 340 ILE A N 1
ATOM 2688 C CA . ILE A 1 340 ? -1.224 8.531 1.202 1 79.19 340 ILE A CA 1
ATOM 2689 C C . ILE A 1 340 ? -1.664 9.992 1.158 1 79.19 340 ILE A C 1
ATOM 2691 O O . ILE A 1 340 ? -2.766 10.305 0.7 1 79.19 340 ILE A O 1
ATOM 2695 N N . GLU A 1 341 ? -0.816 10.828 1.576 1 72.38 341 GLU A N 1
ATOM 2696 C CA . GLU A 1 341 ? -1.114 12.258 1.595 1 72.38 341 GLU A CA 1
ATOM 2697 C C . GLU A 1 341 ? -1.345 12.789 0.184 1 72.38 341 GLU A C 1
ATOM 2699 O O . GLU A 1 341 ? -2.211 13.641 -0.03 1 72.38 341 GLU A O 1
ATOM 2704 N N . THR A 1 342 ? -0.66 12.227 -0.716 1 69.56 342 THR A N 1
ATOM 2705 C CA . THR A 1 342 ? -0.736 12.711 -2.088 1 69.56 342 THR A CA 1
ATOM 2706 C C . THR A 1 342 ? -2.002 12.211 -2.773 1 69.56 342 THR A C 1
ATOM 2708 O O . THR A 1 342 ? -2.553 12.883 -3.648 1 69.56 342 THR A O 1
ATOM 2711 N N . VAL A 1 343 ? -2.406 11 -2.492 1 64.19 343 VAL A N 1
ATOM 2712 C CA . VAL A 1 343 ? -3.561 10.383 -3.141 1 64.19 343 VAL A CA 1
ATOM 2713 C C . VAL A 1 343 ? -4.844 10.836 -2.449 1 64.19 343 VAL A C 1
ATOM 2715 O O . VAL A 1 343 ? -5.906 10.898 -3.074 1 64.19 343 VAL A O 1
ATOM 2718 N N . MET A 1 344 ? -4.941 10.984 -1.209 1 55.66 344 MET A N 1
ATOM 2719 C CA . MET A 1 344 ? -6.152 11.383 -0.498 1 55.66 344 MET A CA 1
ATOM 2720 C C . MET A 1 344 ? -6.688 12.711 -1.036 1 55.66 344 MET A C 1
ATOM 2722 O O . MET A 1 344 ? -5.965 13.703 -1.08 1 55.66 344 MET A O 1
ATOM 2726 N N . PRO A 1 345 ? -7.691 12.641 -1.851 1 47.56 345 PRO A N 1
ATOM 2727 C CA . PRO A 1 345 ? -8.367 13.836 -2.361 1 47.56 345 PRO A CA 1
ATOM 2728 C C . PRO A 1 345 ? -8.477 14.945 -1.317 1 47.56 345 PRO A C 1
ATOM 2730 O O . PRO A 1 345 ? -8.25 14.703 -0.129 1 47.56 345 PRO A O 1
ATOM 2733 N N . LYS A 1 346 ? -9.516 16 -1.653 1 42.66 346 LYS A N 1
ATOM 2734 C CA . LYS A 1 346 ? -10.047 17.297 -1.242 1 42.66 346 LYS A CA 1
ATOM 2735 C C . LYS A 1 346 ? -10.438 17.281 0.234 1 42.66 346 LYS A C 1
ATOM 2737 O O . LYS A 1 346 ? -10.984 18.266 0.743 1 42.66 346 LYS A O 1
ATOM 2742 N N . TYR A 1 347 ? -10.703 16.266 0.731 1 41.03 347 TYR A N 1
ATOM 2743 C CA . TYR A 1 347 ? -11.117 16.453 2.117 1 41.03 347 TYR A CA 1
ATOM 2744 C C . TYR A 1 347 ? -10.117 17.344 2.865 1 41.03 347 TYR A C 1
ATOM 2746 O O . TYR A 1 347 ? -10.516 18.172 3.686 1 41.03 347 TYR A O 1
ATOM 2754 N N . ASP A 1 348 ? -8.914 17.156 2.543 1 46.28 348 ASP A N 1
ATOM 2755 C CA . ASP A 1 348 ? -7.922 18.062 3.107 1 46.28 348 ASP A CA 1
ATOM 2756 C C . ASP A 1 348 ? -7.996 19.438 2.457 1 46.28 348 ASP A C 1
ATOM 2758 O O . ASP A 1 348 ? -7.797 20.469 3.123 1 46.28 348 ASP A O 1
ATOM 2762 N N . VAL A 1 349 ? -8.367 19.422 1.22 1 44.84 349 VAL A N 1
ATOM 2763 C CA . VAL A 1 349 ? -8.555 20.719 0.606 1 44.84 349 VAL A CA 1
ATOM 2764 C C . VAL A 1 349 ? -9.797 21.406 1.189 1 44.84 349 VAL A C 1
ATOM 2766 O O . VAL A 1 349 ? -9.766 22.594 1.518 1 44.84 349 VAL A O 1
ATOM 2769 N N . GLN A 1 350 ? -10.898 20.688 1.213 1 47.09 350 GLN A N 1
ATOM 2770 C CA . GLN A 1 350 ? -12.102 21.297 1.778 1 47.09 350 GLN A CA 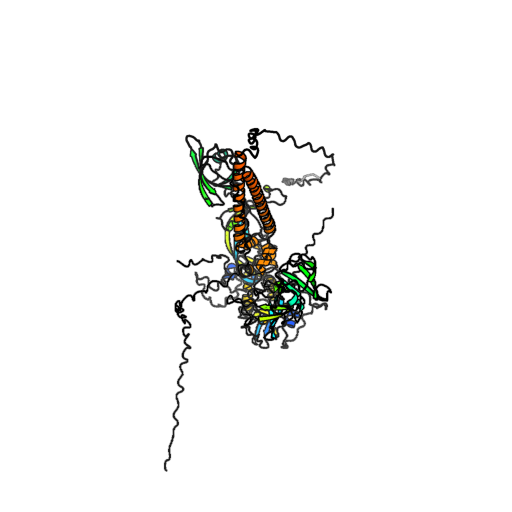1
ATOM 2771 C C . GLN A 1 350 ? -11.945 21.531 3.277 1 47.09 350 GLN A C 1
ATOM 2773 O O . GLN A 1 350 ? -12.391 22.547 3.803 1 47.09 350 GLN A O 1
ATOM 2778 N N . ARG A 1 351 ? -11.359 20.672 3.879 1 48.09 351 ARG A N 1
ATOM 2779 C CA . ARG A 1 351 ? -11.078 20.844 5.301 1 48.09 351 ARG A CA 1
ATOM 2780 C C . ARG A 1 351 ? -10.016 21.906 5.535 1 48.09 351 ARG A C 1
ATOM 2782 O O . ARG A 1 351 ? -10.117 22.703 6.473 1 48.09 351 ARG A O 1
ATOM 2789 N N . ARG A 1 352 ? -9.102 21.859 4.668 1 49.22 352 ARG A N 1
ATOM 2790 C CA . ARG A 1 352 ? -8.18 22.984 4.668 1 49.22 352 ARG A CA 1
ATOM 2791 C C . ARG A 1 352 ? -8.906 24.281 4.34 1 49.22 352 ARG A C 1
ATOM 2793 O O . ARG A 1 352 ? -8.656 25.312 4.969 1 49.22 352 ARG A O 1
ATOM 2800 N N . LYS A 1 353 ? -9.734 24.062 3.406 1 53.38 353 LYS A N 1
ATOM 2801 C CA . LYS A 1 353 ? -10.562 25.234 3.113 1 53.38 353 LYS A CA 1
ATOM 2802 C C . LYS A 1 353 ? -11.461 25.578 4.301 1 53.38 353 LYS A C 1
ATOM 2804 O O . LYS A 1 353 ? -11.617 26.75 4.641 1 53.38 353 LYS A O 1
ATOM 2809 N N . SER A 1 354 ? -11.961 24.594 4.875 1 57.34 354 SER A N 1
ATOM 2810 C CA . SER A 1 354 ? -12.789 24.812 6.055 1 57.34 354 SER A CA 1
ATOM 2811 C C . SER A 1 354 ? -11.953 25.312 7.234 1 57.34 354 SER A C 1
ATOM 2813 O O . SER A 1 354 ? -12.391 26.172 7.992 1 57.34 354 SER A O 1
ATOM 2815 N N . ASP A 1 355 ? -10.836 24.797 7.27 1 56.5 355 ASP A N 1
ATOM 2816 C CA . ASP A 1 355 ? -9.906 25.25 8.297 1 56.5 355 ASP A CA 1
ATOM 2817 C C . ASP A 1 355 ? -9.43 26.672 8.008 1 56.5 355 ASP A C 1
ATOM 2819 O O . ASP A 1 355 ? -9.32 27.5 8.922 1 56.5 355 ASP A O 1
ATOM 2823 N N . GLU A 1 356 ? -9.188 26.781 6.809 1 60.44 356 GLU A N 1
ATOM 2824 C CA . GLU A 1 356 ? -8.867 28.125 6.375 1 60.44 356 GLU A CA 1
ATOM 2825 C C . GLU A 1 356 ? -10.055 29.062 6.547 1 60.44 356 GLU A C 1
ATOM 2827 O O . GLU A 1 356 ? -9.906 30.188 7.016 1 60.44 356 GLU A O 1
ATOM 2832 N N . GLU A 1 357 ? -11.18 28.609 6.262 1 64.81 357 GLU A N 1
ATOM 2833 C CA . GLU A 1 357 ? -12.398 29.391 6.441 1 64.81 357 GLU A CA 1
ATOM 2834 C C . GLU A 1 357 ? -12.688 29.625 7.922 1 64.81 357 GLU A C 1
ATOM 2836 O O . GLU A 1 357 ? -13.078 30.719 8.32 1 64.81 357 GLU A O 1
ATOM 2841 N N . LYS A 1 358 ? -12.398 28.656 8.625 1 66.38 358 LYS A N 1
ATOM 2842 C CA . LYS A 1 358 ? -12.57 28.812 10.062 1 66.38 358 LYS A CA 1
ATOM 2843 C C . LYS A 1 358 ? -11.492 29.719 10.648 1 66.38 358 LYS A C 1
ATOM 2845 O O . LYS A 1 358 ? -11.766 30.547 11.531 1 66.38 358 LYS A O 1
ATOM 2850 N N . GLY A 1 359 ? -10.406 29.516 10.055 1 66.44 359 GLY A N 1
ATOM 2851 C CA . GLY A 1 359 ? -9.336 30.422 10.438 1 66.44 359 GLY A CA 1
ATOM 2852 C C . GLY A 1 359 ? -9.617 31.875 10.062 1 66.44 359 GLY A C 1
ATOM 2853 O O . GLY A 1 359 ? -9.414 32.781 10.867 1 66.44 359 GLY A O 1
ATOM 2854 N N . GLU A 1 360 ? -10.086 32.031 8.945 1 67.69 360 GLU A N 1
ATOM 2855 C CA . GLU A 1 360 ? -10.477 33.344 8.484 1 67.69 360 GLU A CA 1
ATOM 2856 C C . GLU A 1 360 ? -11.664 33.875 9.289 1 67.69 360 GLU A C 1
ATOM 2858 O O . GLU A 1 360 ? -11.703 35.062 9.633 1 67.69 360 GLU A O 1
ATOM 2863 N N . LYS A 1 361 ? -12.547 33.094 9.609 1 71.5 361 LYS A N 1
ATOM 2864 C CA . LYS A 1 361 ? -13.688 33.469 10.438 1 71.5 361 LYS A CA 1
ATOM 2865 C C . LYS A 1 361 ? -13.242 33.844 11.844 1 71.5 361 LYS A C 1
ATOM 2867 O O . LYS A 1 361 ? -13.727 34.844 12.406 1 71.5 361 LYS A O 1
ATOM 2872 N N . ILE A 1 362 ? -12.367 33.188 12.297 1 72.75 362 ILE A N 1
ATOM 2873 C CA . ILE A 1 362 ? -11.82 33.531 13.609 1 72.75 362 ILE A CA 1
ATOM 2874 C C . ILE A 1 362 ? -11.117 34.875 13.562 1 72.75 362 ILE A C 1
ATOM 2876 O O . ILE A 1 362 ? -11.328 35.719 14.438 1 72.75 362 ILE A O 1
ATOM 2880 N N . LYS A 1 363 ? -10.422 35.062 12.562 1 70.56 363 LYS A N 1
ATOM 2881 C CA . LYS A 1 363 ? -9.758 36.375 12.406 1 70.56 363 LYS A CA 1
ATOM 2882 C C . LYS A 1 363 ? -10.773 37.5 12.258 1 70.56 363 LYS A C 1
ATOM 2884 O O . LYS A 1 363 ? -10.617 38.562 12.852 1 70.56 363 LYS A O 1
ATOM 2889 N N . ARG A 1 364 ? -11.781 37.312 11.578 1 72.12 364 ARG A N 1
ATOM 2890 C CA . ARG A 1 364 ? -12.844 38.312 11.406 1 72.12 364 ARG A CA 1
ATOM 2891 C C . ARG A 1 364 ? -13.562 38.562 12.719 1 72.12 364 ARG A C 1
ATOM 2893 O O . ARG A 1 364 ? -13.844 39.719 13.062 1 72.12 364 ARG A O 1
ATOM 2900 N N . LEU A 1 365 ? -13.781 37.594 13.422 1 76.06 365 LEU A N 1
ATOM 2901 C CA . LEU A 1 365 ? -14.469 37.75 14.703 1 76.06 365 LEU A CA 1
ATOM 2902 C C . LEU A 1 365 ? -13.586 38.469 15.719 1 76.06 365 LEU A C 1
ATOM 2904 O O . LEU A 1 365 ? -14.062 39.312 16.469 1 76.06 365 LEU A O 1
ATOM 2908 N N . GLU A 1 366 ? -12.43 38.188 15.648 1 74.94 366 GLU A N 1
ATOM 2909 C CA . GLU A 1 366 ? -11.492 38.875 16.531 1 74.94 366 GLU A CA 1
ATOM 2910 C C . GLU A 1 366 ? -11.352 40.344 16.172 1 74.94 366 GLU A C 1
ATOM 2912 O O . GLU A 1 366 ? -11.312 41.188 17.062 1 74.94 366 GLU A O 1
ATOM 2917 N N . SER A 1 367 ? -11.359 40.625 14.953 1 72.62 367 SER A N 1
ATOM 2918 C CA . SER A 1 367 ? -11.344 42 14.484 1 72.62 367 SER A CA 1
ATOM 2919 C C . SER A 1 367 ? -12.625 42.719 14.875 1 72.62 367 SER A C 1
ATOM 2921 O O . SER A 1 367 ? -12.586 43.906 15.273 1 72.62 367 SER A O 1
ATOM 2923 N N . THR A 1 368 ? -13.703 42.156 14.828 1 73.75 368 THR A N 1
ATOM 2924 C CA . THR A 1 368 ? -14.992 42.719 15.227 1 73.75 368 THR A CA 1
ATOM 2925 C C . THR A 1 368 ? -15.023 42.969 16.734 1 73.75 368 THR A C 1
ATOM 2927 O O . THR A 1 368 ? -15.523 44 17.172 1 73.75 368 THR A O 1
ATOM 2930 N N . ILE A 1 369 ? -14.555 42.156 17.422 1 74.38 369 ILE A N 1
ATOM 2931 C CA . ILE A 1 369 ? -14.484 42.281 18.859 1 74.38 369 ILE A CA 1
ATOM 2932 C C . ILE A 1 369 ? -13.617 43.5 19.219 1 74.38 369 ILE A C 1
ATOM 2934 O O . ILE A 1 369 ? -13.977 44.312 20.078 1 74.38 369 ILE A O 1
ATOM 2938 N N . GLU A 1 370 ? -12.578 43.625 18.578 1 76.12 370 GLU A N 1
ATOM 2939 C CA . GLU A 1 370 ? -11.695 44.75 18.797 1 76.12 370 GLU A CA 1
ATOM 2940 C C . GLU A 1 370 ? -12.406 46.062 18.469 1 76.12 370 GLU A C 1
ATOM 2942 O O . GLU A 1 370 ? -12.242 47.062 19.188 1 76.12 370 GLU A O 1
ATOM 2947 N N . THR A 1 371 ? -13.156 46.094 17.5 1 75.81 371 THR A N 1
ATOM 2948 C CA . THR A 1 371 ? -13.922 47.25 17.109 1 75.81 371 THR A CA 1
ATOM 2949 C C . THR A 1 371 ? -14.945 47.625 18.188 1 75.81 371 THR A C 1
ATOM 2951 O O . THR A 1 371 ? -15.062 48.781 18.562 1 75.81 371 THR A O 1
ATOM 2954 N N . TYR A 1 372 ? -15.57 46.688 18.656 1 78.5 372 TYR A N 1
ATOM 2955 C CA . TYR A 1 372 ? -16.578 46.938 19.672 1 78.5 372 TYR A CA 1
ATOM 2956 C C . TYR A 1 372 ? -15.93 47.375 20.984 1 78.5 372 TYR A C 1
ATOM 2958 O O . TYR A 1 372 ? -16.438 48.281 21.672 1 78.5 372 TYR A O 1
ATOM 2966 N N . GLN A 1 373 ? -14.906 46.781 21.234 1 76.56 373 GLN A N 1
ATOM 2967 C CA . GLN A 1 373 ? -14.164 47.188 22.422 1 76.56 373 GLN A CA 1
ATOM 2968 C C . GLN A 1 373 ? -13.711 48.625 22.344 1 76.56 373 GLN A C 1
ATOM 2970 O O . GLN A 1 373 ? -13.789 49.375 23.312 1 76.56 373 GLN A O 1
ATOM 2975 N N . ARG A 1 374 ? -13.32 49 21.266 1 75.56 374 ARG A N 1
ATOM 2976 C CA . ARG A 1 374 ? -12.914 50.375 21.047 1 75.56 374 ARG A CA 1
ATOM 2977 C C . ARG A 1 374 ? -14.094 51.344 21.219 1 75.56 374 ARG A C 1
ATOM 2979 O O . ARG A 1 374 ? -13.945 52.406 21.828 1 75.56 374 ARG A O 1
ATOM 2986 N N . GLU A 1 375 ? -15.211 51 20.75 1 75.69 375 GLU A N 1
ATOM 2987 C CA . GLU A 1 375 ? -16.406 51.844 20.844 1 75.69 375 GLU A CA 1
ATOM 2988 C C . GLU A 1 375 ? -16.891 51.938 22.281 1 75.69 375 GLU A C 1
ATOM 2990 O O . GLU A 1 375 ? -17.281 53 22.734 1 75.69 375 GLU A O 1
ATOM 2995 N N . LEU A 1 376 ? -16.781 50.969 22.922 1 76.62 376 LEU A N 1
ATOM 2996 C CA . LEU A 1 376 ? -17.203 50.938 24.312 1 76.62 376 LEU A CA 1
ATOM 2997 C C . LEU A 1 376 ? -16.234 51.75 25.188 1 76.62 376 LEU A C 1
ATOM 2999 O O . LEU A 1 376 ? -16.656 52.438 26.109 1 76.62 376 LEU A O 1
ATOM 3003 N N . ARG A 1 377 ? -15.016 51.781 24.906 1 75.06 377 ARG A N 1
ATOM 3004 C CA . ARG A 1 377 ? -14.016 52.562 25.609 1 75.06 377 ARG A CA 1
ATOM 3005 C C . ARG A 1 377 ? -14.25 54.062 25.359 1 75.06 377 ARG A C 1
ATOM 3007 O O . ARG A 1 377 ? -14.148 54.875 26.281 1 75.06 377 ARG A O 1
ATOM 3014 N N . LYS A 1 378 ? -14.539 54.312 24.234 1 75.12 378 LYS A N 1
ATOM 3015 C CA . LYS A 1 378 ? -14.844 55.719 23.891 1 75.12 378 LYS A CA 1
ATOM 3016 C C . LYS A 1 378 ? -16.062 56.188 24.656 1 75.12 378 LYS A C 1
ATOM 3018 O O . LYS A 1 378 ? -16.125 57.375 25.047 1 75.12 378 LYS A O 1
ATOM 3023 N N . ALA A 1 379 ? -17.047 55.375 24.844 1 73.12 379 ALA A N 1
ATOM 3024 C CA . ALA A 1 379 ? -18.281 55.75 25.531 1 73.12 379 ALA A CA 1
ATOM 3025 C C . ALA A 1 379 ? -18.109 55.688 27.047 1 73.12 379 ALA A C 1
ATOM 3027 O O . ALA A 1 379 ? -19.047 55.969 27.797 1 73.12 379 ALA A O 1
ATOM 3028 N N . GLY A 1 380 ? -16.922 55.438 27.531 1 66.06 380 GLY A N 1
ATOM 3029 C CA . GLY A 1 380 ? -16.562 55.469 28.938 1 66.06 380 GLY A CA 1
ATOM 3030 C C . GLY A 1 380 ? -17.109 54.281 29.703 1 66.06 380 GLY A C 1
ATOM 3031 O O . GLY A 1 380 ? -17.266 54.312 30.922 1 66.06 380 GLY A O 1
ATOM 3032 N N . LEU A 1 381 ? -17.719 53.375 29.141 1 65.5 381 LEU A N 1
ATOM 3033 C CA . LEU A 1 381 ? -18.469 52.312 29.781 1 65.5 381 LEU A CA 1
ATOM 3034 C C . LEU A 1 381 ? -17.562 51.156 30.156 1 65.5 381 LEU A C 1
ATOM 3036 O O . LEU A 1 381 ? -17.938 50.312 30.953 1 65.5 381 LEU A O 1
ATOM 3040 N N . ILE A 1 382 ? -16.703 50.969 29.594 1 61.25 382 ILE A N 1
ATOM 3041 C CA . ILE A 1 382 ? -15.695 50 30 1 61.25 382 ILE A CA 1
ATOM 3042 C C . ILE A 1 382 ? -14.406 50.719 30.391 1 61.25 382 ILE A C 1
ATOM 3044 O O . ILE A 1 382 ? -14.055 51.719 29.781 1 61.25 382 ILE A O 1
ATOM 3048 N N . ASP A 1 383 ? -13.969 50.719 31.734 1 51.59 383 ASP A N 1
ATOM 3049 C CA . ASP A 1 383 ? -12.742 51.344 32.219 1 51.59 383 ASP A CA 1
ATOM 3050 C C . ASP A 1 383 ? -11.625 51.219 31.188 1 51.59 383 ASP A C 1
ATOM 3052 O O . ASP A 1 383 ? -11.539 50.25 30.453 1 51.59 383 ASP A O 1
ATOM 3056 N N . THR A 1 384 ? -11.281 52.344 30.75 1 44 384 THR A N 1
ATOM 3057 C CA . THR A 1 384 ? -10.062 52.312 29.953 1 44 384 THR A CA 1
ATOM 3058 C C . THR A 1 384 ? -9.07 51.312 30.547 1 44 384 THR A C 1
ATOM 3060 O O . THR A 1 384 ? -8.75 51.375 31.734 1 44 384 THR A O 1
ATOM 3063 N N . PRO A 1 385 ? -8.961 50.281 30.109 1 39.53 385 PRO A N 1
ATOM 3064 C CA . PRO A 1 385 ? -7.961 49.5 30.844 1 39.53 385 PRO A CA 1
ATOM 3065 C C . PRO A 1 385 ? -6.758 50.312 31.266 1 39.53 385 PRO A C 1
ATOM 3067 O O . PRO A 1 385 ? -6.406 51.312 30.594 1 39.53 385 PRO A O 1
ATOM 3070 N N . PRO A 1 386 ? -6.504 50.625 32.531 1 35.69 386 PRO A N 1
ATOM 3071 C CA . PRO A 1 386 ? -5.305 51.406 32.812 1 35.69 386 PRO A CA 1
ATOM 3072 C C . PRO A 1 386 ? -4.246 51.281 31.719 1 35.69 386 PRO A C 1
ATOM 3074 O O . PRO A 1 386 ? -4.223 50.281 30.969 1 35.69 386 PRO A O 1
ATOM 3077 N N . PRO A 1 387 ? -3.785 52.469 31.172 1 28.42 387 PRO A N 1
ATOM 3078 C CA . PRO A 1 387 ? -2.699 52.25 30.219 1 28.42 387 PRO A CA 1
ATOM 3079 C C . PRO A 1 387 ? -1.87 51 30.531 1 28.42 387 PRO A C 1
ATOM 3081 O O . PRO A 1 387 ? -1.776 50.594 31.703 1 28.42 387 PRO A O 1
ATOM 3084 N N . ARG A 1 388 ? -1.704 50.25 29.641 1 27.52 388 ARG A N 1
ATOM 3085 C CA . ARG A 1 388 ? -0.808 49.156 30 1 27.52 388 ARG A CA 1
ATOM 3086 C C . ARG A 1 388 ? 0.38 49.688 30.812 1 27.52 388 ARG A C 1
ATOM 3088 O O . ARG A 1 388 ? 0.981 50.688 30.469 1 27.52 388 ARG A O 1
ATOM 3095 N N . PRO A 1 389 ? 0.346 49.594 32 1 30.08 389 PRO A N 1
ATOM 3096 C CA . PRO A 1 389 ? 1.544 50.125 32.656 1 30.08 389 PRO A CA 1
ATOM 3097 C C . PRO A 1 389 ? 2.75 50.156 31.703 1 30.08 389 PRO A C 1
ATOM 3099 O O . PRO A 1 389 ? 2.826 49.375 30.766 1 30.08 389 PRO A O 1
ATOM 3102 N N . PRO A 1 390 ? 3.275 51.344 31.438 1 23.72 390 PRO A N 1
ATOM 3103 C CA . PRO A 1 390 ? 4.453 51.156 30.594 1 23.72 390 PRO A CA 1
ATOM 3104 C C . PRO A 1 390 ? 5.117 49.781 30.812 1 23.72 390 PRO A C 1
ATOM 3106 O O . PRO A 1 390 ? 4.965 49.188 31.891 1 23.72 390 PRO A O 1
ATOM 3109 N N . ARG A 1 391 ? 5.301 49.219 29.828 1 23.06 391 ARG A N 1
ATOM 3110 C CA . ARG A 1 391 ? 6.117 48.062 30.156 1 23.06 391 ARG A CA 1
ATOM 3111 C C . ARG A 1 391 ? 7.199 48.406 31.172 1 23.06 391 ARG A C 1
ATOM 3113 O O . ARG A 1 391 ? 7.875 49.438 31.031 1 23.06 391 ARG A O 1
ATOM 3120 N N . SER A 1 392 ? 6.863 48.438 32.375 1 23.88 392 SER A N 1
ATOM 3121 C CA . SER A 1 392 ? 8.102 48.625 33.125 1 23.88 392 SER A CA 1
ATOM 3122 C C . SER A 1 392 ? 9.32 48.25 32.281 1 23.88 392 SER A C 1
ATOM 3124 O O . SER A 1 392 ? 9.32 47.219 31.594 1 23.88 392 SER A O 1
ATOM 3126 N N . GLY A 1 393 ? 9.969 49.281 31.656 1 24.47 393 GLY A N 1
ATOM 3127 C CA . GLY A 1 393 ? 11.227 48.938 31 1 24.47 393 GLY A CA 1
ATOM 3128 C C . GLY A 1 393 ? 11.961 47.781 31.688 1 24.47 393 GLY A C 1
ATOM 3129 O O . GLY A 1 393 ? 13.133 47.531 31.391 1 24.47 393 GLY A O 1
ATOM 3130 N N . GLY A 1 394 ? 11.703 47.688 33.062 1 21.03 394 GLY A N 1
ATOM 3131 C CA . GLY A 1 394 ? 12.711 46.875 33.719 1 21.03 394 GLY A CA 1
ATOM 3132 C C . GLY A 1 394 ? 12.93 45.531 33.031 1 21.03 394 GLY A C 1
ATOM 3133 O O . GLY A 1 394 ? 12 44.719 32.875 1 21.03 394 GLY A O 1
ATOM 3134 N N . ARG A 1 395 ? 13.602 45.406 31.859 1 23.56 395 ARG A N 1
ATOM 3135 C CA . ARG A 1 395 ? 14.438 44.219 31.781 1 23.56 395 ARG A CA 1
ATOM 3136 C C . ARG A 1 395 ? 14.898 43.75 33.156 1 23.56 395 ARG A C 1
ATOM 3138 O O . ARG A 1 395 ? 15.906 44.25 33.656 1 23.56 395 ARG A O 1
ATOM 3145 N N . GLY A 1 396 ? 14.203 44.094 34.25 1 21.62 396 GLY A N 1
ATOM 3146 C CA . GLY A 1 396 ? 15.047 43.719 35.344 1 21.62 396 GLY A CA 1
ATOM 3147 C C . GLY A 1 396 ? 15.836 42.469 35.094 1 21.62 396 GLY A C 1
ATOM 3148 O O . GLY A 1 396 ? 15.375 41.562 34.406 1 21.62 396 GLY A O 1
ATOM 3149 N N . THR A 1 397 ? 17.219 42.531 35.188 1 23.33 397 THR A N 1
ATOM 3150 C CA . THR A 1 397 ? 18.203 41.469 35.344 1 23.33 397 THR A CA 1
ATOM 3151 C C . THR A 1 397 ? 17.75 40.469 36.375 1 23.33 397 THR A C 1
ATOM 3153 O O . THR A 1 397 ? 18.578 39.844 37.031 1 23.33 397 THR A O 1
ATOM 3156 N N . GLU A 1 398 ? 16.625 40.625 37 1 23.34 398 GLU A N 1
ATOM 3157 C CA . GLU A 1 398 ? 16.5 39.75 38.156 1 23.34 398 GLU A CA 1
ATOM 3158 C C . GLU A 1 398 ? 17.078 38.375 37.844 1 23.34 398 GLU A C 1
ATOM 3160 O O . GLU A 1 398 ? 16.703 37.719 36.875 1 23.34 398 GLU A O 1
ATOM 3165 N N . THR A 1 399 ? 18.141 38.156 38.5 1 22.44 399 THR A N 1
ATOM 3166 C CA . THR A 1 399 ? 18.922 36.969 38.781 1 22.44 399 THR A CA 1
ATOM 3167 C C . THR A 1 399 ? 18.016 35.812 39.188 1 22.44 399 THR A C 1
ATOM 3169 O O . THR A 1 399 ? 17.25 35.938 40.156 1 22.44 399 THR A O 1
ATOM 3172 N N . LEU A 1 400 ? 17.438 35.188 38.312 1 22.27 400 LEU A N 1
ATOM 3173 C CA . LEU A 1 400 ? 16.797 33.906 38.625 1 22.27 400 LEU A CA 1
ATOM 3174 C C . LEU A 1 400 ? 17.406 33.312 39.906 1 22.27 400 LEU A C 1
ATOM 3176 O O . LEU A 1 400 ? 18.594 33.031 39.938 1 22.27 400 LEU A O 1
ATOM 3180 N N . ALA A 1 401 ? 16.891 33.812 41 1 23.14 401 ALA A N 1
ATOM 3181 C CA . ALA A 1 401 ? 17.375 33.406 42.312 1 23.14 401 ALA A CA 1
ATOM 3182 C C . ALA A 1 401 ? 17.812 31.953 42.281 1 23.14 401 ALA A C 1
ATOM 3184 O O . ALA A 1 401 ? 17.266 31.141 41.531 1 23.14 401 ALA A O 1
ATOM 3185 N N . PRO A 1 402 ? 18.938 31.656 42.969 1 21.53 402 PRO A N 1
ATOM 3186 C CA . PRO A 1 402 ? 19.391 30.281 42.812 1 21.53 402 PRO A CA 1
ATOM 3187 C C . PRO A 1 402 ? 18.297 29.25 43.125 1 21.53 402 PRO A C 1
ATOM 3189 O O . PRO A 1 402 ? 17.344 29.562 43.844 1 21.53 402 PRO A O 1
ATOM 3192 N N . SER A 1 403 ? 18.016 28.469 42.188 1 20.69 403 SER A N 1
ATOM 3193 C CA . SER A 1 403 ? 17.219 27.25 42.281 1 20.69 403 SER A CA 1
ATOM 3194 C C . SER A 1 403 ? 17.234 26.688 43.719 1 20.69 403 SER A C 1
ATOM 3196 O O . SER A 1 403 ? 18.281 26.656 44.344 1 20.69 403 SER A O 1
ATOM 3198 N N . ILE A 1 404 ? 16.125 27 44.312 1 22.05 404 ILE A N 1
ATOM 3199 C CA . ILE A 1 404 ? 15.875 26.484 45.656 1 22.05 404 ILE A CA 1
ATOM 3200 C C . ILE A 1 404 ? 16.766 25.281 45.906 1 22.05 404 ILE A C 1
ATOM 3202 O O . ILE A 1 404 ? 16.891 24.391 45.062 1 22.05 404 ILE A O 1
ATOM 3206 N N . THR A 1 405 ? 17.531 25.531 46.875 1 21.02 405 THR A N 1
ATOM 3207 C CA . THR A 1 405 ? 18.406 24.516 47.469 1 21.02 405 THR A CA 1
ATOM 3208 C C . THR A 1 405 ? 17.625 23.234 47.75 1 21.02 405 THR A C 1
ATOM 3210 O O . THR A 1 405 ? 16.672 23.234 48.531 1 21.02 405 THR A O 1
ATOM 3213 N N . ALA A 1 406 ? 17.234 22.609 46.625 1 20.92 406 ALA A N 1
ATOM 3214 C CA . ALA A 1 406 ? 16.734 21.266 46.875 1 20.92 406 ALA A CA 1
ATOM 3215 C C . ALA A 1 406 ? 17.312 20.719 48.188 1 20.92 406 ALA A C 1
ATOM 3217 O O . ALA A 1 406 ? 18.516 20.781 48.406 1 20.92 406 ALA A O 1
ATOM 3218 N N . GLU A 1 407 ? 16.531 21.125 49.219 1 21.92 407 GLU A N 1
ATOM 3219 C CA . GLU A 1 407 ? 17 20.516 50.438 1 21.92 407 GLU A CA 1
ATOM 3220 C C . GLU A 1 407 ? 17.734 19.203 50.188 1 21.92 407 GLU A C 1
ATOM 3222 O O . GLU A 1 407 ? 17.406 18.484 49.25 1 21.92 407 GLU A O 1
ATOM 3227 N N . PRO A 1 408 ? 18.844 19.109 50.938 1 22.2 408 PRO A N 1
ATOM 3228 C CA . PRO A 1 408 ? 19.75 17.969 50.781 1 22.2 408 PRO A CA 1
ATOM 3229 C C . PRO A 1 408 ? 19.016 16.625 50.875 1 22.2 408 PRO A C 1
ATOM 3231 O O . PRO A 1 408 ? 18.406 16.312 51.875 1 22.2 408 PRO A O 1
ATOM 3234 N N . LEU A 1 409 ? 17.859 16.547 49.938 1 20.58 409 LEU A N 1
ATOM 3235 C CA . LEU A 1 409 ? 17.5 15.148 50.156 1 20.58 409 LEU A CA 1
ATOM 3236 C C . LEU A 1 409 ? 18.688 14.344 50.688 1 20.58 409 LEU A C 1
ATOM 3238 O O . LEU A 1 409 ? 19.797 14.461 50.156 1 20.58 409 LEU A O 1
ATOM 3242 N N . GLN A 1 410 ? 18.547 14.133 51.938 1 19.11 410 GLN A N 1
ATOM 3243 C CA . GLN A 1 410 ? 19.5 13.273 52.656 1 19.11 410 GLN A CA 1
ATOM 3244 C C . GLN A 1 410 ? 20.172 12.305 51.688 1 19.11 410 GLN A C 1
ATOM 3246 O O . GLN A 1 410 ? 19.656 12.023 50.594 1 19.11 410 GLN A O 1
ATOM 3251 N N . SER A 1 411 ? 21.266 11.859 52.125 1 19.3 411 SER A N 1
ATOM 3252 C CA . SER A 1 411 ? 22.453 11.141 51.656 1 19.3 411 SER A CA 1
ATOM 3253 C C . SER A 1 411 ? 22.078 9.836 50.969 1 19.3 411 SER A C 1
ATOM 3255 O O . SER A 1 411 ? 22.031 8.781 51.594 1 19.3 411 SER A O 1
ATOM 3257 N N . LEU A 1 412 ? 20.797 9.727 50.625 1 18.77 412 LEU A N 1
ATOM 3258 C CA . LEU A 1 412 ? 20.828 8.297 50.344 1 18.77 412 LEU A CA 1
ATOM 3259 C C . LEU A 1 412 ? 22.078 7.934 49.531 1 18.77 412 LEU A C 1
ATOM 3261 O O . LEU A 1 412 ? 22.359 8.562 48.5 1 18.77 412 LEU A O 1
ATOM 3265 N N . LYS A 1 413 ? 22.906 7.23 50.156 1 18.58 413 LYS A N 1
ATOM 3266 C CA . LYS A 1 413 ? 24.188 6.637 49.781 1 18.58 413 LYS A CA 1
ATOM 3267 C C . LYS A 1 413 ? 24.188 6.188 48.344 1 18.58 413 LYS A C 1
ATOM 3269 O O . LYS A 1 413 ? 23.188 5.648 47.844 1 18.58 413 LYS A O 1
ATOM 3274 N N . ALA A 1 414 ? 25.031 6.895 47.562 1 20.34 414 ALA A N 1
ATOM 3275 C CA . ALA A 1 414 ? 25.641 6.793 46.25 1 20.34 414 ALA A CA 1
ATOM 3276 C C . ALA A 1 414 ? 25.75 5.336 45.812 1 20.34 414 ALA A C 1
ATOM 3278 O O . ALA A 1 414 ? 26.609 4.598 46.281 1 20.34 414 ALA A O 1
ATOM 3279 N N . LEU A 1 415 ? 24.625 4.641 45.938 1 19.28 415 LEU A N 1
ATOM 3280 C CA . LEU A 1 415 ? 25.047 3.273 45.625 1 19.28 415 LEU A CA 1
ATOM 3281 C C . LEU A 1 415 ? 25.969 3.23 44.438 1 19.28 415 LEU A C 1
ATOM 3283 O O . LEU A 1 415 ? 25.688 3.842 43.406 1 19.28 415 LEU A O 1
ATOM 3287 N N . SER A 1 416 ? 27.219 2.861 44.719 1 18.08 416 SER A N 1
ATOM 3288 C CA . SER A 1 416 ? 28.484 2.85 44 1 18.08 416 SER A CA 1
ATOM 3289 C C . SER A 1 416 ? 28.312 2.283 42.594 1 18.08 416 SER A C 1
ATOM 3291 O O . SER A 1 416 ? 27.891 1.135 42.438 1 18.08 416 SER A O 1
ATOM 3293 N N . PRO A 1 417 ? 27.578 3.027 41.781 1 19.7 417 PRO A N 1
ATOM 3294 C CA . PRO A 1 417 ? 27.469 2.188 40.594 1 19.7 417 PRO A CA 1
ATOM 3295 C C . PRO A 1 417 ? 28.766 1.445 40.281 1 19.7 417 PRO A C 1
ATOM 3297 O O . PRO A 1 417 ? 29.859 1.917 40.594 1 19.7 417 PRO A O 1
ATOM 3300 N N . PRO A 1 418 ? 28.797 0.181 40.062 1 18.81 418 PRO A N 1
ATOM 3301 C CA . PRO A 1 418 ? 30.031 -0.608 40 1 18.81 418 PRO A CA 1
ATOM 3302 C C . PRO A 1 418 ? 31.047 -0.016 39.031 1 18.81 418 PRO A C 1
ATOM 3304 O O . PRO A 1 418 ? 30.703 0.824 38.188 1 18.81 418 PRO A O 1
ATOM 3307 N N . THR A 1 419 ? 32.219 -0.434 39.156 1 18.23 419 THR A N 1
ATOM 3308 C CA . THR A 1 419 ? 33.594 -0.164 38.75 1 18.23 419 THR A CA 1
ATOM 3309 C C . THR A 1 419 ? 33.688 -0.124 37.25 1 18.23 419 THR A C 1
ATOM 3311 O O . THR A 1 419 ? 33.188 -1.005 36.562 1 18.23 419 THR A O 1
ATOM 3314 N N . ALA A 1 420 ? 33.656 1.082 36.719 1 18.5 420 ALA A N 1
ATOM 3315 C CA . ALA A 1 420 ? 34.094 1.413 35.375 1 18.5 420 ALA A CA 1
ATOM 3316 C C . ALA A 1 420 ? 35.312 0.571 34.969 1 18.5 420 ALA A C 1
ATOM 3318 O O . ALA A 1 420 ? 36.375 0.665 35.594 1 18.5 420 ALA A O 1
ATOM 3319 N N . ILE A 1 421 ? 35 -0.711 34.625 1 18.03 421 ILE A N 1
ATOM 3320 C CA . ILE A 1 421 ? 36.125 -1.586 34.312 1 18.03 421 ILE A CA 1
ATOM 3321 C C . ILE A 1 421 ? 37.062 -0.893 33.312 1 18.03 421 ILE A C 1
ATOM 3323 O O . ILE A 1 421 ? 36.625 -0.526 32.219 1 18.03 421 ILE A O 1
ATOM 3327 N N . ASP A 1 422 ? 37.938 -0.063 33.844 1 17.91 422 ASP A N 1
ATOM 3328 C CA . ASP A 1 422 ? 39.031 0.727 33.281 1 17.91 422 ASP A CA 1
ATOM 3329 C C . ASP A 1 422 ? 39.844 -0.078 32.25 1 17.91 422 ASP A C 1
ATOM 3331 O O . ASP A 1 422 ? 40.656 -0.904 32.625 1 17.91 422 ASP A O 1
ATOM 3335 N N . SER A 1 423 ? 39 -0.763 31.406 1 17.44 423 SER A N 1
ATOM 3336 C CA . SER A 1 423 ? 39.906 -1.708 30.75 1 17.44 423 SER A CA 1
ATOM 3337 C C . SER A 1 423 ? 41.062 -0.99 30.078 1 17.44 423 SER A C 1
ATOM 3339 O O . SER A 1 423 ? 41.094 -0.841 28.859 1 17.44 423 SER A O 1
ATOM 3341 N N . ARG A 1 424 ? 41.219 0.261 30.484 1 18.28 424 ARG A N 1
ATOM 3342 C CA . ARG A 1 424 ? 42.281 0.894 29.719 1 18.28 424 ARG A CA 1
ATOM 3343 C C . ARG A 1 424 ? 43.562 0.037 29.75 1 18.28 424 ARG A C 1
ATOM 3345 O O . ARG A 1 424 ? 44.625 0.506 29.391 1 18.28 424 ARG A O 1
ATOM 3352 N N . ALA A 1 425 ? 43.344 -1.101 30.609 1 17.02 425 ALA A N 1
ATOM 3353 C CA . ALA A 1 425 ? 44.688 -1.501 31 1 17.02 425 ALA A CA 1
ATOM 3354 C C . ALA A 1 425 ? 45.625 -1.466 29.797 1 17.02 425 ALA A C 1
ATOM 3356 O O . ALA A 1 425 ? 45.188 -1.438 28.656 1 17.02 425 ALA A O 1
ATOM 3357 N N . GLN A 1 426 ? 46.688 -2.129 30.109 1 16.39 426 GLN A N 1
ATOM 3358 C CA . GLN A 1 426 ? 48.125 -2.049 29.938 1 16.39 426 GLN A CA 1
ATOM 3359 C C . GLN A 1 426 ? 48.562 -2.451 28.531 1 16.39 426 GLN A C 1
ATOM 3361 O O . GLN A 1 426 ? 48.5 -3.633 28.172 1 16.39 426 GLN A O 1
ATOM 3366 N N . LEU A 1 427 ? 47.781 -1.978 27.562 1 17.42 427 LEU A N 1
ATOM 3367 C CA . LEU A 1 427 ? 48.312 -2.553 26.328 1 17.42 427 LEU A CA 1
ATOM 3368 C C . LEU A 1 427 ? 49.844 -2.371 26.266 1 17.42 427 LEU A C 1
ATOM 3370 O O . LEU A 1 427 ? 50.312 -1.271 26 1 17.42 427 LEU A O 1
ATOM 3374 N N . SER A 1 428 ? 50.406 -2.742 27.453 1 15.87 428 SER A N 1
ATOM 3375 C CA . SER A 1 428 ? 51.875 -2.633 27.484 1 15.87 428 SER A CA 1
ATOM 3376 C C . SER A 1 428 ? 52.5 -3.084 26.156 1 15.87 428 SER A C 1
ATOM 3378 O O . SER A 1 428 ? 51.969 -3.975 25.5 1 15.87 428 SER A O 1
ATOM 3380 N N . GLU A 1 429 ? 53.188 -2.16 25.703 1 17.91 429 GLU A N 1
ATOM 3381 C CA . GLU A 1 429 ? 54.062 -2.16 24.547 1 17.91 429 GLU A CA 1
ATOM 3382 C C . GLU A 1 429 ? 54.938 -3.42 24.5 1 17.91 429 GLU A C 1
ATOM 3384 O O . GLU A 1 429 ? 55.531 -3.785 25.5 1 17.91 429 GLU A O 1
ATOM 3389 N N . PRO A 1 430 ? 54.375 -4.566 24.047 1 18.14 430 PRO A N 1
ATOM 3390 C CA . PRO A 1 430 ? 55.375 -5.625 24.094 1 18.14 430 PRO A CA 1
ATOM 3391 C C . PRO A 1 430 ? 56.781 -5.125 23.75 1 18.14 430 PRO A C 1
ATOM 3393 O O . PRO A 1 430 ? 56.938 -4.297 22.844 1 18.14 430 PRO A O 1
ATOM 3396 N N . LYS A 1 431 ? 57.562 -4.93 24.781 1 16.95 431 LYS A N 1
ATOM 3397 C CA . LYS A 1 431 ? 59 -4.602 24.734 1 16.95 431 LYS A CA 1
ATOM 3398 C C . LYS A 1 431 ? 59.688 -5.344 23.609 1 16.95 431 LYS A C 1
ATOM 3400 O O . LYS A 1 431 ? 59.406 -6.508 23.328 1 16.95 431 LYS A O 1
ATOM 3405 N N . SER A 1 432 ? 60.062 -4.559 22.719 1 17.69 432 SER A N 1
ATOM 3406 C CA . SER A 1 432 ? 61 -4.93 21.641 1 17.69 432 SER A CA 1
ATOM 3407 C C . SER A 1 432 ? 62.188 -5.684 22.188 1 17.69 432 SER A C 1
ATOM 3409 O O . SER A 1 432 ? 63.188 -5.879 21.469 1 17.69 432 SER A O 1
ATOM 3411 N N . SER A 1 433 ? 61.812 -6.57 23.312 1 16.52 433 SER A N 1
ATOM 3412 C CA . SER A 1 433 ? 63.094 -7.09 23.812 1 16.52 433 SER A CA 1
ATOM 3413 C C . SER A 1 433 ? 64.062 -7.441 22.656 1 16.52 433 SER A C 1
ATOM 3415 O O . SER A 1 433 ? 63.625 -8.008 21.656 1 16.52 433 SER A O 1
ATOM 3417 N N . ALA A 1 434 ? 65.125 -6.699 22.734 1 18.3 434 ALA A N 1
ATOM 3418 C CA . ALA A 1 434 ? 66.438 -6.805 22.094 1 18.3 434 ALA A CA 1
ATOM 3419 C C . ALA A 1 434 ? 66.938 -8.234 22.156 1 18.3 434 ALA A C 1
ATOM 3421 O O . ALA A 1 434 ? 67.188 -8.781 23.25 1 18.3 434 ALA A O 1
ATOM 3422 N N . ILE A 1 435 ? 66.125 -9.195 21.641 1 17.98 435 ILE A N 1
ATOM 3423 C CA . ILE A 1 435 ? 66.875 -10.445 21.656 1 17.98 435 ILE A CA 1
ATOM 3424 C C . ILE A 1 435 ? 68.312 -10.172 21.312 1 17.98 435 ILE A C 1
ATOM 3426 O O . ILE A 1 435 ? 68.625 -9.555 20.281 1 17.98 435 ILE A O 1
ATOM 3430 N N . SER A 1 436 ? 69.062 -10.094 22.469 1 16.75 436 SER A N 1
ATOM 3431 C CA . SER A 1 436 ? 70.5 -10.195 22.656 1 16.75 436 SER A CA 1
ATOM 3432 C C . SER A 1 436 ? 71.125 -11.133 21.609 1 16.75 436 SER A C 1
ATOM 3434 O O . SER A 1 436 ? 70.5 -12.133 21.234 1 16.75 436 SER A O 1
ATOM 3436 N N . THR A 1 437 ? 72.062 -10.578 20.906 1 18.34 437 THR A N 1
ATOM 3437 C CA . THR A 1 437 ? 73.062 -11.062 19.984 1 18.34 437 THR A CA 1
ATOM 3438 C C . THR A 1 437 ? 73.938 -12.125 20.641 1 18.34 437 THR A C 1
ATOM 3440 O O . THR A 1 437 ? 74.75 -12.797 19.969 1 18.34 437 THR A O 1
ATOM 3443 N N . PRO A 1 438 ? 73.375 -13.156 21.484 1 17.98 438 PRO A N 1
ATOM 3444 C CA . PRO A 1 438 ? 74.5 -13.82 22.094 1 17.98 438 PRO A CA 1
ATOM 3445 C C . PRO A 1 438 ? 75.688 -13.969 21.141 1 17.98 438 PRO A C 1
ATOM 3447 O O . PRO A 1 438 ? 75.5 -14.008 19.922 1 17.98 438 PRO A O 1
ATOM 3450 N N . GLN A 1 439 ? 77 -13.703 21.734 1 17.27 439 GLN A N 1
ATOM 3451 C CA . GLN A 1 439 ? 78.438 -13.867 21.625 1 17.27 439 GLN A CA 1
ATOM 3452 C C . GLN A 1 439 ? 78.812 -15.336 21.469 1 17.27 439 GLN A C 1
ATOM 3454 O O . GLN A 1 439 ? 78.312 -16.188 22.25 1 17.27 439 GLN A O 1
ATOM 3459 N N . THR A 1 440 ? 79 -15.977 20.266 1 17.02 440 THR A N 1
ATOM 3460 C CA . THR A 1 440 ? 79.812 -17.172 20.125 1 17.02 440 THR A CA 1
ATOM 3461 C C . THR A 1 440 ? 81.125 -16.969 20.797 1 17.02 440 THR A C 1
ATOM 3463 O O . THR A 1 440 ? 81.938 -16.125 20.375 1 17.02 440 THR A O 1
ATOM 3466 N N . LYS A 1 441 ? 81.375 -16.953 22.172 1 16.59 441 LYS A N 1
ATOM 3467 C CA . LYS A 1 441 ? 82.75 -17.25 22.609 1 16.59 441 LYS A CA 1
ATOM 3468 C C . LYS A 1 441 ? 83.25 -18.562 22.016 1 16.59 441 LYS A C 1
ATOM 3470 O O . LYS A 1 441 ? 82.5 -19.469 21.75 1 16.59 441 LYS A O 1
ATOM 3475 N N . LYS A 1 442 ? 84.688 -18.609 21.672 1 18.91 442 LYS A N 1
ATOM 3476 C CA . LYS A 1 442 ? 85.812 -19.453 21.266 1 18.91 442 LYS A CA 1
ATOM 3477 C C . LYS A 1 442 ? 86.188 -20.438 22.375 1 18.91 442 LYS A C 1
ATOM 3479 O O . LYS A 1 442 ? 86.438 -20.047 23.5 1 18.91 442 LYS A O 1
ATOM 3484 N N . HIS A 1 443 ? 85.5 -21.312 22.984 1 17.09 443 HIS A N 1
ATOM 3485 C CA . HIS A 1 443 ? 86.312 -22.234 23.766 1 17.09 443 HIS A CA 1
ATOM 3486 C C . HIS A 1 443 ? 87.562 -22.641 23.016 1 17.09 443 HIS A C 1
ATOM 3488 O O . HIS A 1 443 ? 87.562 -22.703 21.781 1 17.09 443 HIS A O 1
ATOM 3494 N N . GLU A 1 444 ? 88.75 -22.641 23.766 1 17.94 444 GLU A N 1
ATOM 3495 C CA . GLU A 1 444 ? 90 -23.031 24.422 1 17.94 444 GLU A CA 1
ATOM 3496 C C . GLU A 1 444 ? 90.188 -24.547 24.375 1 17.94 444 GLU A C 1
ATOM 3498 O O . GLU A 1 444 ? 89.25 -25.297 24.688 1 17.94 444 GLU A O 1
ATOM 3503 N N . ASP A 1 445 ? 91.188 -25.078 23.438 1 19.3 445 ASP A N 1
ATOM 3504 C CA . ASP A 1 445 ? 92.438 -25.828 23.547 1 19.3 445 ASP A CA 1
ATOM 3505 C C . ASP A 1 445 ? 93.125 -25.547 24.891 1 19.3 445 ASP A C 1
ATOM 3507 O O . ASP A 1 445 ? 93.625 -24.438 25.125 1 19.3 445 ASP A O 1
ATOM 3511 N N . ASP A 1 446 ? 92.562 -25.844 26 1 19.42 446 ASP A N 1
ATOM 3512 C CA . ASP A 1 446 ? 93.438 -26.156 27.156 1 19.42 446 ASP A CA 1
ATOM 3513 C C . ASP A 1 446 ? 94.438 -27.219 26.812 1 19.42 446 ASP A C 1
ATOM 3515 O O . ASP A 1 446 ? 94.125 -28.234 26.203 1 19.42 446 ASP A O 1
ATOM 3519 N N . ASP A 1 447 ? 95.875 -26.891 26.766 1 19.75 447 ASP A N 1
ATOM 3520 C CA . ASP A 1 447 ? 97.125 -27.547 27.047 1 19.75 447 ASP A CA 1
ATOM 3521 C C . ASP A 1 447 ? 97.125 -28.25 28.406 1 19.75 447 ASP A C 1
ATOM 3523 O O . ASP A 1 447 ? 98.125 -28.844 28.812 1 19.75 447 ASP A O 1
ATOM 3527 N N . ASP A 1 448 ? 96.25 -28.172 29.359 1 20.36 448 ASP A N 1
ATOM 3528 C CA . ASP A 1 448 ? 97 -28.844 30.422 1 20.36 448 ASP A CA 1
ATOM 3529 C C . ASP A 1 448 ? 97.5 -30.234 29.984 1 20.36 448 ASP A C 1
ATOM 3531 O O . ASP A 1 448 ? 96.75 -30.922 29.266 1 20.36 448 ASP A O 1
ATOM 3535 N N . ASP A 1 449 ? 98.812 -30.734 30.5 1 20.94 449 ASP A N 1
ATOM 3536 C CA . ASP A 1 449 ? 99.938 -31.531 31.016 1 20.94 449 ASP A CA 1
ATOM 3537 C C . ASP A 1 449 ? 99.438 -32.719 31.828 1 20.94 449 ASP A C 1
ATOM 3539 O O . ASP A 1 449 ? 100.125 -33.688 32 1 20.94 449 ASP A O 1
ATOM 3543 N N . GLU A 1 450 ? 98.938 -33.469 32.594 1 20.94 450 GLU A N 1
ATOM 3544 C CA . GLU A 1 450 ? 99.438 -34.812 32.344 1 20.94 450 GLU A CA 1
ATOM 3545 C C . GLU A 1 450 ? 98.75 -35.406 31.109 1 20.94 450 GLU A C 1
ATOM 3547 O O . GLU A 1 450 ? 97.562 -35.156 30.859 1 20.94 450 GLU A O 1
ATOM 3552 N N . MET B 1 1 ? 4.16 -0.645 41.156 1 20.58 1 MET B N 1
ATOM 3553 C CA . MET B 1 1 ? 3.027 -0.42 40.281 1 20.58 1 MET B CA 1
ATOM 3554 C C . MET B 1 1 ? 3.201 -1.186 38.969 1 20.58 1 MET B C 1
ATOM 3556 O O . MET B 1 1 ? 4.285 -1.183 38.375 1 20.58 1 MET B O 1
ATOM 3560 N N . SER B 1 2 ? 2.357 -2.184 38.562 1 19.41 2 SER B N 1
ATOM 3561 C CA . SER B 1 2 ? 2.449 -3.441 37.844 1 19.41 2 SER B CA 1
ATOM 3562 C C . SER B 1 2 ? 2.453 -3.199 36.312 1 19.41 2 SER B C 1
ATOM 3564 O O . SER B 1 2 ? 1.746 -2.32 35.844 1 19.41 2 SER B O 1
ATOM 3566 N N . LYS B 1 3 ? 3.52 -3.551 35.625 1 20.91 3 LYS B N 1
ATOM 3567 C CA . LYS B 1 3 ? 4.008 -3.346 34.281 1 20.91 3 LYS B CA 1
ATOM 3568 C C . LYS B 1 3 ? 3.025 -3.904 33.25 1 20.91 3 LYS B C 1
ATOM 3570 O O . LYS B 1 3 ? 2.877 -5.121 33.125 1 20.91 3 LYS B O 1
ATOM 3575 N N . GLN B 1 4 ? 1.837 -3.396 33.188 1 20.78 4 GLN B N 1
ATOM 3576 C CA . GLN B 1 4 ? 0.699 -3.992 32.5 1 20.78 4 GLN B CA 1
ATOM 3577 C C . GLN B 1 4 ? 1.034 -4.281 31.047 1 20.78 4 GLN B C 1
ATOM 3579 O O . GLN B 1 4 ? 1.549 -3.414 30.328 1 20.78 4 GLN B O 1
ATOM 3584 N N . GLN B 1 5 ? 1.216 -5.559 30.672 1 19.88 5 GLN B N 1
ATOM 3585 C CA . GLN B 1 5 ? 1.579 -6.391 29.531 1 19.88 5 GLN B CA 1
ATOM 3586 C C . GLN B 1 5 ? 0.701 -6.082 28.312 1 19.88 5 GLN B C 1
ATOM 3588 O O . GLN B 1 5 ? -0.516 -6.273 28.359 1 19.88 5 GLN B O 1
ATOM 3593 N N . ALA B 1 6 ? 0.813 -4.969 27.797 1 20.38 6 ALA B N 1
ATOM 3594 C CA . ALA B 1 6 ? -0.024 -4.5 26.703 1 20.38 6 ALA B CA 1
ATOM 3595 C C . ALA B 1 6 ? -0.154 -5.566 25.609 1 20.38 6 ALA B C 1
ATOM 3597 O O . ALA B 1 6 ? 0.847 -6.012 25.047 1 20.38 6 ALA B O 1
ATOM 3598 N N . GLN B 1 7 ? -1.113 -6.461 25.719 1 20.64 7 GLN B N 1
ATOM 3599 C CA . GLN B 1 7 ? -1.562 -7.605 24.938 1 20.64 7 GLN B CA 1
ATOM 3600 C C . GLN B 1 7 ? -1.724 -7.23 23.469 1 20.64 7 GLN B C 1
ATOM 3602 O O . GLN B 1 7 ? -2.479 -6.316 23.125 1 20.64 7 GLN B O 1
ATOM 3607 N N . ASN B 1 8 ? -0.723 -7.328 22.656 1 19.12 8 ASN B N 1
ATOM 3608 C CA . ASN B 1 8 ? -0.478 -7.105 21.234 1 19.12 8 ASN B CA 1
ATOM 3609 C C . ASN B 1 8 ? -1.511 -7.82 20.375 1 19.12 8 ASN B C 1
ATOM 3611 O O . ASN B 1 8 ? -1.478 -9.047 20.234 1 19.12 8 ASN B O 1
ATOM 3615 N N . VAL B 1 9 ? -2.789 -7.539 20.438 1 21.16 9 VAL B N 1
ATOM 3616 C CA . VAL B 1 9 ? -3.988 -8.18 19.906 1 21.16 9 VAL B CA 1
ATOM 3617 C C . VAL B 1 9 ? -3.895 -8.273 18.391 1 21.16 9 VAL B C 1
ATOM 3619 O O . VAL B 1 9 ? -4.895 -8.539 17.703 1 21.16 9 VAL B O 1
ATOM 3622 N N . TYR B 1 10 ? -2.932 -7.676 17.812 1 20.08 10 TYR B N 1
ATOM 3623 C CA . TYR B 1 10 ? -3.143 -7.758 16.375 1 20.08 10 TYR B CA 1
ATOM 3624 C C . TYR B 1 10 ? -3.174 -9.211 15.914 1 20.08 10 TYR B C 1
ATOM 3626 O O . TYR B 1 10 ? -2.125 -9.82 15.695 1 20.08 10 TYR B O 1
ATOM 3634 N N . SER B 1 11 ? -3.986 -10.086 16.391 1 21.23 11 SER B N 1
ATOM 3635 C CA . SER B 1 11 ? -4.039 -11.539 16.281 1 21.23 11 SER B CA 1
ATOM 3636 C C . SER B 1 11 ? -4.09 -11.977 14.82 1 21.23 11 SER B C 1
ATOM 3638 O O . SER B 1 11 ? -3.391 -12.906 14.422 1 21.23 11 SER B O 1
ATOM 3640 N N . GLY B 1 12 ? -5.219 -11.742 14.008 1 21.84 12 GLY B N 1
ATOM 3641 C CA . GLY B 1 12 ? -5.789 -12.828 13.227 1 21.84 12 GLY B CA 1
ATOM 3642 C C . GLY B 1 12 ? -5.094 -13.031 11.898 1 21.84 12 GLY B C 1
ATOM 3643 O O . GLY B 1 12 ? -5.543 -13.836 11.07 1 21.84 12 GLY B O 1
ATOM 3644 N N . MET B 1 13 ? -4.684 -12.031 11.328 1 23.19 13 MET B N 1
ATOM 3645 C CA . MET B 1 13 ? -4.402 -12.43 9.953 1 23.19 13 MET B CA 1
ATOM 3646 C C . MET B 1 13 ? -3.326 -13.508 9.906 1 23.19 13 MET B C 1
ATOM 3648 O O . MET B 1 13 ? -2.227 -13.32 10.43 1 23.19 13 MET B O 1
ATOM 3652 N N . ASP B 1 14 ? -3.752 -14.688 9.836 1 23.69 14 ASP B N 1
ATOM 3653 C CA . ASP B 1 14 ? -2.928 -15.891 9.82 1 23.69 14 ASP B CA 1
ATOM 3654 C C . ASP B 1 14 ? -1.79 -15.773 8.812 1 23.69 14 ASP B C 1
ATOM 3656 O O . ASP B 1 14 ? -1.95 -15.141 7.762 1 23.69 14 ASP B O 1
ATOM 3660 N N . ARG B 1 15 ? -0.668 -15.836 9.117 1 24.62 15 ARG B N 1
ATOM 3661 C CA . ARG B 1 15 ? 0.54 -16.047 8.328 1 24.62 15 ARG B CA 1
ATOM 3662 C C . ARG B 1 15 ? 0.289 -17.031 7.191 1 24.62 15 ARG B C 1
ATOM 3664 O O . ARG B 1 15 ? -0.51 -17.953 7.332 1 24.62 15 ARG B O 1
ATOM 3671 N N . PRO B 1 16 ? 0.49 -16.641 6.035 1 24.06 16 PRO B N 1
ATOM 3672 C CA . PRO B 1 16 ? 0.454 -17.797 5.121 1 24.06 16 PRO B CA 1
ATOM 3673 C C . PRO B 1 16 ? 1.016 -19.062 5.746 1 24.06 16 PRO B C 1
ATOM 3675 O O . PRO B 1 16 ? 2.074 -19.031 6.379 1 24.06 16 PRO B O 1
ATOM 3678 N N . TYR B 1 17 ? 0.276 -19.797 6.527 1 26.19 17 TYR B N 1
ATOM 3679 C CA . TYR B 1 17 ? 0.773 -21.078 6.988 1 26.19 17 TYR B CA 1
ATOM 3680 C C . TYR B 1 17 ? 1.284 -21.922 5.824 1 26.19 17 TYR B C 1
ATOM 3682 O O . TYR B 1 17 ? 0.564 -22.141 4.848 1 26.19 17 TYR B O 1
ATOM 3690 N N . TYR B 1 18 ? 2.5 -21.719 5.449 1 25.47 18 TYR B N 1
ATOM 3691 C CA . TYR B 1 18 ? 3.088 -22.844 4.742 1 25.47 18 TYR B CA 1
ATOM 3692 C C . TYR B 1 18 ? 2.854 -24.141 5.504 1 25.47 18 TYR B C 1
ATOM 3694 O O . TYR B 1 18 ? 3.387 -24.328 6.602 1 25.47 18 TYR B O 1
ATOM 3702 N N . SER B 1 19 ? 1.653 -24.547 5.684 1 25.86 19 SER B N 1
ATOM 3703 C CA . SER B 1 19 ? 1.478 -25.859 6.305 1 25.86 19 SER B CA 1
ATOM 3704 C C . SER B 1 19 ? 2.451 -26.875 5.73 1 25.86 19 SER B C 1
ATOM 3706 O O . SER B 1 19 ? 2.377 -27.219 4.547 1 25.86 19 SER B O 1
ATOM 3708 N N . THR B 1 20 ? 3.689 -26.891 5.992 1 26.3 20 THR B N 1
ATOM 3709 C CA . THR B 1 20 ? 4.379 -28.172 5.879 1 26.3 20 THR B CA 1
ATOM 3710 C C . THR B 1 20 ? 3.572 -29.281 6.547 1 26.3 20 THR B C 1
ATOM 3712 O O . THR B 1 20 ? 4.016 -30.438 6.602 1 26.3 20 THR B O 1
ATOM 3715 N N . THR B 1 21 ? 2.92 -28.891 7.59 1 23.66 21 THR B N 1
ATOM 3716 C CA . THR B 1 21 ? 2.293 -30 8.305 1 23.66 21 THR B CA 1
ATOM 3717 C C . THR B 1 21 ? 1.157 -30.594 7.484 1 23.66 21 THR B C 1
ATOM 3719 O O . THR B 1 21 ? 0.34 -29.875 6.918 1 23.66 21 THR B O 1
ATOM 3722 N N . PRO B 1 22 ? 1.274 -31.969 7.176 1 24.77 22 PRO B N 1
ATOM 3723 C CA . PRO B 1 22 ? 0.155 -32.781 6.707 1 24.77 22 PRO B CA 1
ATOM 3724 C C . PRO B 1 22 ? -1.177 -32.375 7.332 1 24.77 22 PRO B C 1
ATOM 3726 O O . PRO B 1 22 ? -1.204 -31.859 8.445 1 24.77 22 PRO B O 1
ATOM 3729 N N . LEU B 1 23 ? -2.184 -32.094 6.645 1 27.22 23 LEU B N 1
ATOM 3730 C CA . LEU B 1 23 ? -3.549 -31.984 7.148 1 27.22 23 LEU B CA 1
ATOM 3731 C C . LEU B 1 23 ? -3.805 -33 8.258 1 27.22 23 LEU B C 1
ATOM 3733 O O . LEU B 1 23 ? -4.922 -33.094 8.773 1 27.22 23 LEU B O 1
ATOM 3737 N N . ASP B 1 24 ? -3.078 -34.188 8.359 1 23.11 24 ASP B N 1
ATOM 3738 C CA . ASP B 1 24 ? -3.693 -34.938 9.453 1 23.11 24 ASP B CA 1
ATOM 3739 C C . ASP B 1 24 ? -3.652 -34.156 10.758 1 23.11 24 ASP B C 1
ATOM 3741 O O . ASP B 1 24 ? -2.68 -33.438 11.023 1 23.11 24 ASP B O 1
ATOM 3745 N N . GLY B 1 25 ? -4.348 -33.844 11.828 1 27.97 25 GLY B N 1
ATOM 3746 C CA . GLY B 1 25 ? -4.332 -34.875 12.852 1 27.97 25 GLY B CA 1
ATOM 3747 C C . GLY B 1 25 ? -3.93 -36.219 12.328 1 27.97 25 GLY B C 1
ATOM 3748 O O . GLY B 1 25 ? -3.881 -37.219 13.078 1 27.97 25 GLY B O 1
ATOM 3749 N N . LYS B 1 26 ? -4.359 -37.156 11.359 1 23.61 26 LYS B N 1
ATOM 3750 C CA . LYS B 1 26 ? -3.328 -38.156 11.102 1 23.61 26 LYS B CA 1
ATOM 3751 C C . LYS B 1 26 ? -2.055 -37.5 10.562 1 23.61 26 LYS B C 1
ATOM 3753 O O . LYS B 1 26 ? -2.119 -36.562 9.75 1 23.61 26 LYS B O 1
ATOM 3758 N N . VAL B 1 27 ? -0.927 -37.562 11.383 1 25.02 27 VAL B N 1
ATOM 3759 C CA . VAL B 1 27 ? 0.511 -37.469 11.148 1 25.02 27 VAL B CA 1
ATOM 3760 C C . VAL B 1 27 ? 0.816 -37.812 9.688 1 25.02 27 VAL B C 1
ATOM 3762 O O . VAL B 1 27 ? 0.642 -38.938 9.258 1 25.02 27 VAL B O 1
ATOM 3765 N N . CYS B 1 28 ? 0.285 -37.094 8.766 1 24.86 28 CYS B N 1
ATOM 3766 C CA . CYS B 1 28 ? 0.851 -37.688 7.559 1 24.86 28 CYS B CA 1
ATOM 3767 C C . CYS B 1 28 ? 2.369 -37.75 7.652 1 24.86 28 CYS B C 1
ATOM 3769 O O . CYS B 1 28 ? 3.043 -36.75 7.816 1 24.86 28 CYS B O 1
ATOM 3771 N N . GLY B 1 29 ? 2.914 -38.75 8.414 1 23.25 29 GLY B N 1
ATOM 3772 C CA . GLY B 1 29 ? 4.277 -39.25 8.398 1 23.25 29 GLY B CA 1
ATOM 3773 C C . GLY B 1 29 ? 4.973 -39.031 7.066 1 23.25 29 GLY B C 1
ATOM 3774 O O . GLY B 1 29 ? 4.328 -38.75 6.059 1 23.25 29 GLY B O 1
ATOM 3775 N N . PRO B 1 30 ? 6.246 -38.969 7.188 1 23.81 30 PRO B N 1
ATOM 3776 C CA . PRO B 1 30 ? 7.199 -39 6.074 1 23.81 30 PRO B CA 1
ATOM 3777 C C . PRO B 1 30 ? 6.793 -40 4.98 1 23.81 30 PRO B C 1
ATOM 3779 O O . PRO B 1 30 ? 6.805 -41.219 5.203 1 23.81 30 PRO B O 1
ATOM 3782 N N . ARG B 1 31 ? 5.57 -39.938 4.406 1 25.06 31 ARG B N 1
ATOM 3783 C CA . ARG B 1 31 ? 5.508 -41.062 3.473 1 25.06 31 ARG B CA 1
ATOM 3784 C C . ARG B 1 31 ? 6.73 -41.062 2.557 1 25.06 31 ARG B C 1
ATOM 3786 O O . ARG B 1 31 ? 7.109 -40.031 2 1 25.06 31 ARG B O 1
ATOM 3793 N N . LEU B 1 32 ? 7.629 -41.969 2.676 1 22.67 32 LEU B N 1
ATOM 3794 C CA . LEU B 1 32 ? 8.625 -42.562 1.799 1 22.67 32 LEU B CA 1
ATOM 3795 C C . LEU B 1 32 ? 8.125 -42.625 0.361 1 22.67 32 LEU B C 1
ATOM 3797 O O . LEU B 1 32 ? 6.93 -42.844 0.125 1 22.67 32 LEU B O 1
ATOM 3801 N N . SER B 1 33 ? 8.922 -42.094 -0.564 1 26.17 33 SER B N 1
ATOM 3802 C CA . SER B 1 33 ? 9.008 -42.156 -2.02 1 26.17 33 SER B CA 1
ATOM 3803 C C . SER B 1 33 ? 8.594 -43.531 -2.539 1 26.17 33 SER B C 1
ATOM 3805 O O . SER B 1 33 ? 9.414 -44.438 -2.598 1 26.17 33 SER B O 1
ATOM 3807 N N . ALA B 1 34 ? 7.555 -44.156 -1.992 1 24.95 34 ALA B N 1
ATOM 3808 C CA . ALA B 1 34 ? 7.457 -45.375 -2.822 1 24.95 34 ALA B CA 1
ATOM 3809 C C . ALA B 1 34 ? 7.293 -45 -4.293 1 24.95 34 ALA B C 1
ATOM 3811 O O . ALA B 1 34 ? 6.727 -43.938 -4.621 1 24.95 34 ALA B O 1
ATOM 3812 N N . ASP B 1 35 ? 8.008 -45.625 -5.246 1 27.95 35 ASP B N 1
ATOM 3813 C CA . ASP B 1 35 ? 8.008 -45.875 -6.688 1 27.95 35 ASP B CA 1
ATOM 3814 C C . ASP B 1 35 ? 6.582 -45.938 -7.234 1 27.95 35 ASP B C 1
ATOM 3816 O O . ASP B 1 35 ? 5.93 -46.969 -7.156 1 27.95 35 ASP B O 1
ATOM 3820 N N . LEU B 1 36 ? 5.707 -45.031 -6.844 1 30.3 36 LEU B N 1
ATOM 3821 C CA . LEU B 1 36 ? 4.391 -45.312 -7.406 1 30.3 36 LEU B CA 1
ATOM 3822 C C . LEU B 1 36 ? 4.484 -45.594 -8.898 1 30.3 36 LEU B C 1
ATOM 3824 O O . LEU B 1 36 ? 5.152 -44.875 -9.633 1 30.3 36 LEU B O 1
ATOM 3828 N N . PRO B 1 37 ? 4.148 -46.75 -9.312 1 31.72 37 PRO B N 1
ATOM 3829 C CA . PRO B 1 37 ? 4.051 -47.188 -10.711 1 31.72 37 PRO B CA 1
ATOM 3830 C C . PRO B 1 37 ? 3.324 -46.188 -11.586 1 31.72 37 PRO B C 1
ATOM 3832 O O . PRO B 1 37 ? 2.506 -45.406 -11.094 1 31.72 37 PRO B O 1
ATOM 3835 N N . LYS B 1 38 ? 3.641 -45.969 -12.914 1 35.97 38 LYS B N 1
ATOM 3836 C CA . LYS B 1 38 ? 3.361 -45.25 -14.148 1 35.97 38 LYS B CA 1
ATOM 3837 C C . LYS B 1 38 ? 1.858 -45.125 -14.391 1 35.97 38 LYS B C 1
ATOM 3839 O O . LYS B 1 38 ? 1.427 -44.781 -15.492 1 35.97 38 LYS B O 1
ATOM 3844 N N . SER B 1 39 ? 0.911 -45.844 -13.703 1 36.31 39 SER B N 1
ATOM 3845 C CA . SER B 1 39 ? -0.425 -45.875 -14.289 1 36.31 39 SER B CA 1
ATOM 3846 C C . SER B 1 39 ? -1.049 -44.5 -14.312 1 36.31 39 SER B C 1
ATOM 3848 O O . SER B 1 39 ? -0.867 -43.719 -13.383 1 36.31 39 SER B O 1
ATOM 3850 N N . GLN B 1 40 ? -1.615 -43.969 -15.523 1 44.69 40 GLN B N 1
ATOM 3851 C CA . GLN B 1 40 ? -2.295 -42.781 -16.094 1 44.69 40 GLN B CA 1
ATOM 3852 C C . GLN B 1 40 ? -3.428 -42.312 -15.188 1 44.69 40 GLN B C 1
ATOM 3854 O O . GLN B 1 40 ? -4.598 -42.625 -15.438 1 44.69 40 GLN B O 1
ATOM 3859 N N . GLN B 1 41 ? -3.555 -42.562 -13.945 1 53.84 41 GLN B N 1
ATOM 3860 C CA . GLN B 1 41 ? -4.766 -42.312 -13.188 1 53.84 41 GLN B CA 1
ATOM 3861 C C . GLN B 1 41 ? -5.023 -40.812 -13.086 1 53.84 41 GLN B C 1
ATOM 3863 O O . GLN B 1 41 ? -4.098 -40.031 -12.844 1 53.84 41 GLN B O 1
ATOM 3868 N N . THR B 1 42 ? -6.133 -40.281 -13.695 1 71.06 42 THR B N 1
ATOM 3869 C CA . THR B 1 42 ? -6.73 -38.969 -13.57 1 71.06 42 THR B CA 1
ATOM 3870 C C . THR B 1 42 ? -6.895 -38.594 -12.102 1 71.06 42 THR B C 1
ATOM 3872 O O . THR B 1 42 ? -7.488 -39.344 -11.32 1 71.06 42 THR B O 1
ATOM 3875 N N . THR B 1 43 ? -6.031 -37.781 -11.633 1 84.5 43 THR B N 1
ATOM 3876 C CA . THR B 1 43 ? -6.078 -37.344 -10.242 1 84.5 43 THR B CA 1
ATOM 3877 C C . THR B 1 43 ? -6.68 -35.938 -10.133 1 84.5 43 THR B C 1
ATOM 3879 O O . THR B 1 43 ? -6.301 -35.031 -10.875 1 84.5 43 THR B O 1
ATOM 3882 N N . PRO B 1 44 ? -7.707 -35.875 -9.32 1 87.69 44 PRO B N 1
ATOM 3883 C CA . PRO B 1 44 ? -8.266 -34.562 -9.078 1 87.69 44 PRO B CA 1
ATOM 3884 C C . PRO B 1 44 ? -7.23 -33.562 -8.547 1 87.69 44 PRO B C 1
ATOM 3886 O O . PRO B 1 44 ? -6.258 -33.969 -7.91 1 87.69 44 PRO B O 1
ATOM 3889 N N . LEU B 1 45 ? -7.477 -32.312 -8.867 1 91.62 45 LEU B N 1
ATOM 3890 C CA . LEU B 1 45 ? -6.57 -31.234 -8.477 1 91.62 45 LEU B CA 1
ATOM 3891 C C . LEU B 1 45 ? -6.359 -31.234 -6.965 1 91.62 45 LEU B C 1
ATOM 3893 O O . LEU B 1 45 ? -5.23 -31.078 -6.492 1 91.62 45 LEU B O 1
ATOM 3897 N N . SER B 1 46 ? -7.387 -31.422 -6.211 1 89.06 46 SER B N 1
ATOM 3898 C CA . SER B 1 46 ? -7.312 -31.406 -4.754 1 89.06 46 SER B CA 1
ATOM 3899 C C . SER B 1 46 ? -6.383 -32.5 -4.227 1 89.06 46 SER B C 1
ATOM 3901 O O . SER B 1 46 ? -5.598 -32.25 -3.305 1 89.06 46 SER B O 1
ATOM 3903 N N . LYS B 1 47 ? -6.434 -33.625 -4.797 1 87.06 47 LYS B N 1
ATOM 3904 C CA . LYS B 1 47 ? -5.59 -34.719 -4.367 1 87.06 47 LYS B CA 1
ATOM 3905 C C . LYS B 1 47 ? -4.129 -34.469 -4.719 1 87.06 47 LYS B C 1
ATOM 3907 O O . LYS B 1 47 ? -3.236 -34.719 -3.904 1 87.06 47 LYS B O 1
ATOM 3912 N N . LEU B 1 48 ? -3.924 -33.969 -5.895 1 87.38 48 LEU B N 1
ATOM 3913 C CA . LEU B 1 48 ? -2.564 -33.656 -6.336 1 87.38 48 LEU B CA 1
ATOM 3914 C C . LEU B 1 48 ? -1.924 -32.594 -5.441 1 87.38 48 LEU B C 1
ATOM 3916 O O . LEU B 1 48 ? -0.74 -32.688 -5.109 1 87.38 48 LEU B O 1
ATOM 3920 N N . ALA B 1 49 ? -2.701 -31.578 -5.098 1 86.75 49 ALA B N 1
ATOM 3921 C CA . ALA B 1 49 ? -2.203 -30.469 -4.289 1 86.75 49 ALA B CA 1
ATOM 3922 C C . ALA B 1 49 ? -1.865 -30.922 -2.875 1 86.75 49 ALA B C 1
ATOM 3924 O O . ALA B 1 49 ? -0.956 -30.391 -2.24 1 86.75 49 ALA B O 1
ATOM 3925 N N . CYS B 1 50 ? -2.529 -31.891 -2.393 1 80.81 50 CYS B N 1
ATOM 3926 C CA . CYS B 1 50 ? -2.369 -32.312 -1.008 1 80.81 50 CYS B CA 1
ATOM 3927 C C . CYS B 1 50 ? -1.315 -33.406 -0.896 1 80.81 50 CYS B C 1
ATOM 3929 O O . CYS B 1 50 ? -0.631 -33.531 0.123 1 80.81 50 CYS B O 1
ATOM 3931 N N . GLU B 1 51 ? -1.142 -34.219 -1.896 1 78.31 51 GLU B N 1
ATOM 3932 C CA . GLU B 1 51 ? -0.336 -35.438 -1.77 1 78.31 51 GLU B CA 1
ATOM 3933 C C . GLU B 1 51 ? 1.078 -35.219 -2.299 1 78.31 51 GLU B C 1
ATOM 3935 O O . GLU B 1 51 ? 1.998 -35.969 -1.953 1 78.31 51 GLU B O 1
ATOM 3940 N N . THR B 1 52 ? 1.176 -34.25 -3.096 1 78.25 52 THR B N 1
ATOM 3941 C CA . THR B 1 52 ? 2.471 -34.094 -3.75 1 78.25 52 THR B CA 1
ATOM 3942 C C . THR B 1 52 ? 3.141 -32.812 -3.342 1 78.25 52 THR B C 1
ATOM 3944 O O . THR B 1 52 ? 2.463 -31.844 -2.953 1 78.25 52 THR B O 1
ATOM 3947 N N . LYS B 1 53 ? 4.461 -32.938 -3.355 1 82.88 53 LYS B N 1
ATOM 3948 C CA . LYS B 1 53 ? 5.246 -31.75 -3.072 1 82.88 53 LYS B CA 1
ATOM 3949 C C . LYS B 1 53 ? 5.156 -30.75 -4.219 1 82.88 53 LYS B C 1
ATOM 3951 O O . LYS B 1 53 ? 5.285 -31.125 -5.387 1 82.88 53 LYS B O 1
ATOM 3956 N N . LEU B 1 54 ? 4.879 -29.594 -3.91 1 88.19 54 LEU B N 1
ATOM 3957 C CA . LEU B 1 54 ? 4.816 -28.5 -4.879 1 88.19 54 LEU B CA 1
ATOM 3958 C C . LEU B 1 54 ? 6.109 -27.703 -4.875 1 88.19 54 LEU B C 1
ATOM 3960 O O . LEU B 1 54 ? 6.805 -27.641 -3.857 1 88.19 54 LEU B O 1
ATOM 3964 N N . PRO B 1 55 ? 6.484 -27.141 -6.008 1 90.06 55 PRO B N 1
ATOM 3965 C CA . PRO B 1 55 ? 5.816 -27.094 -7.312 1 90.06 55 PRO B CA 1
ATOM 3966 C C . PRO B 1 55 ? 5.949 -28.406 -8.086 1 90.06 55 PRO B C 1
ATOM 3968 O O . PRO B 1 55 ? 6.863 -29.188 -7.828 1 90.06 55 PRO B O 1
ATOM 3971 N N . GLN B 1 56 ? 4.961 -28.672 -9.078 1 88.88 56 GLN B N 1
ATOM 3972 C CA . GLN B 1 56 ? 4.977 -29.875 -9.898 1 88.88 56 GLN B CA 1
ATOM 3973 C C . GLN B 1 56 ? 4.336 -29.625 -11.258 1 88.88 56 GLN B C 1
ATOM 3975 O O . GLN B 1 56 ? 3.428 -28.797 -11.375 1 88.88 56 GLN B O 1
ATOM 3980 N N . CYS B 1 57 ? 4.871 -30.359 -12.227 1 91.06 57 CYS B N 1
ATOM 3981 C CA . CYS B 1 57 ? 4.289 -30.281 -13.562 1 91.06 57 CYS B CA 1
ATOM 3982 C C . CYS B 1 57 ? 3.201 -31.328 -13.75 1 91.06 57 CYS B C 1
ATOM 3984 O O . CYS B 1 57 ? 3.355 -32.469 -13.305 1 91.06 57 CYS B O 1
ATOM 3986 N N . VAL B 1 58 ? 2.117 -30.859 -14.367 1 91.88 58 VAL B N 1
ATOM 3987 C CA . VAL B 1 58 ? 0.986 -31.75 -14.594 1 91.88 58 VAL B CA 1
ATOM 3988 C C . VAL B 1 58 ? 0.442 -31.547 -16 1 91.88 58 VAL B C 1
ATOM 3990 O O . VAL B 1 58 ? 0.651 -30.5 -16.609 1 91.88 58 VAL B O 1
ATOM 3993 N N . ARG B 1 59 ? -0.162 -32.594 -16.516 1 92.75 59 ARG B N 1
ATOM 3994 C CA . ARG B 1 59 ? -0.812 -32.531 -17.812 1 92.75 59 ARG B CA 1
ATOM 3995 C C . ARG B 1 59 ? -2.316 -32.75 -17.688 1 92.75 59 ARG B C 1
ATOM 3997 O O . ARG B 1 59 ? -2.764 -33.594 -16.922 1 92.75 59 ARG B O 1
ATOM 4004 N N . ILE B 1 60 ? -3 -31.922 -18.406 1 92.19 60 ILE B N 1
ATOM 4005 C CA . ILE B 1 60 ? -4.453 -32.062 -18.406 1 92.19 60 ILE B CA 1
ATOM 4006 C C . ILE B 1 60 ? -4.848 -33.312 -19.188 1 92.19 60 ILE B C 1
ATOM 4008 O O . ILE B 1 60 ? -4.402 -33.531 -20.312 1 92.19 60 ILE B O 1
ATOM 4012 N N . THR B 1 61 ? -5.688 -34.188 -18.625 1 92.25 61 THR B N 1
ATOM 4013 C CA . THR B 1 61 ? -6.047 -35.438 -19.25 1 92.25 61 THR B CA 1
ATOM 4014 C C . THR B 1 61 ? -7.414 -35.344 -19.922 1 92.25 61 THR B C 1
ATOM 4016 O O . THR B 1 61 ? -7.719 -36.125 -20.828 1 92.25 61 THR B O 1
ATOM 4019 N N . LYS B 1 62 ? -8.266 -34.469 -19.359 1 88.12 62 LYS B N 1
ATOM 4020 C CA . LYS B 1 62 ? -9.586 -34.219 -19.938 1 88.12 62 LYS B CA 1
ATOM 4021 C C . LYS B 1 62 ? -9.852 -32.719 -20.094 1 88.12 62 LYS B C 1
ATOM 4023 O O . LYS B 1 62 ? -9.617 -31.938 -19.156 1 88.12 62 LYS B O 1
ATOM 4028 N N . THR B 1 63 ? -10.297 -32.406 -21.281 1 87.06 63 THR B N 1
ATOM 4029 C CA . THR B 1 63 ? -10.594 -31 -21.562 1 87.06 63 THR B CA 1
ATOM 4030 C C . THR B 1 63 ? -11.578 -30.438 -20.547 1 87.06 63 THR B C 1
ATOM 4032 O O . THR B 1 63 ? -12.562 -31.094 -20.203 1 87.06 63 THR B O 1
ATOM 4035 N N . PHE B 1 64 ? -11.164 -29.297 -19.969 1 84.25 64 PHE B N 1
ATOM 4036 C CA . PHE B 1 64 ? -11.977 -28.578 -19 1 84.25 64 PHE B CA 1
ATOM 4037 C C . PHE B 1 64 ? -12.375 -27.203 -19.547 1 84.25 64 PHE B C 1
ATOM 4039 O O . PHE B 1 64 ? -11.523 -26.438 -20 1 84.25 64 PHE B O 1
ATOM 4046 N N . LEU B 1 65 ? -13.656 -27 -19.609 1 78.56 65 LEU B N 1
ATOM 4047 C CA . LEU B 1 65 ? -14.18 -25.719 -20.047 1 78.56 65 LEU B CA 1
ATOM 4048 C C . LEU B 1 65 ? -14.828 -24.969 -18.891 1 78.56 65 LEU B C 1
ATOM 4050 O O . LEU B 1 65 ? -15.75 -25.484 -18.25 1 78.56 65 LEU B O 1
ATOM 4054 N N . ALA B 1 66 ? -14.117 -23.938 -18.469 1 73.38 66 ALA B N 1
ATOM 4055 C CA . ALA B 1 66 ? -14.727 -23.078 -17.453 1 73.38 66 ALA B CA 1
ATOM 4056 C C . ALA B 1 66 ? -15.703 -22.094 -18.078 1 73.38 66 ALA B C 1
ATOM 4058 O O . ALA B 1 66 ? -15.398 -21.469 -19.094 1 73.38 66 ALA B O 1
ATOM 4059 N N . SER B 1 67 ? -16.875 -22.062 -17.641 1 64.5 67 SER B N 1
ATOM 4060 C CA . SER B 1 67 ? -17.875 -21.156 -18.188 1 64.5 67 SER B CA 1
ATOM 4061 C C . SER B 1 67 ? -17.453 -19.703 -18.047 1 64.5 67 SER B C 1
ATOM 4063 O O . SER B 1 67 ? -17.062 -19.266 -16.969 1 64.5 67 SER B O 1
ATOM 4065 N N . GLY B 1 68 ? -17.438 -19 -19.172 1 62.12 68 GLY B N 1
ATOM 4066 C CA . GLY B 1 68 ? -17.219 -17.562 -19.172 1 62.12 68 GLY B CA 1
ATOM 4067 C C . GLY B 1 68 ? -15.742 -17.188 -19.219 1 62.12 68 GLY B C 1
ATOM 4068 O O . GLY B 1 68 ? -15.398 -16 -19.25 1 62.12 68 GLY B O 1
ATOM 4069 N N . CYS B 1 69 ? -14.953 -18.219 -18.969 1 68.62 69 CYS B N 1
ATOM 4070 C CA . CYS B 1 69 ? -13.531 -17.906 -19.031 1 68.62 69 CYS B CA 1
ATOM 4071 C C . CYS B 1 69 ? -13 -18.047 -20.453 1 68.62 69 CYS B C 1
ATOM 4073 O O . CYS B 1 69 ? -13.422 -18.938 -21.203 1 68.62 69 CYS B O 1
ATOM 4075 N N . HIS B 1 70 ? -12.258 -17.078 -20.859 1 69.56 70 HIS B N 1
ATOM 4076 C CA . HIS B 1 70 ? -11.688 -17.078 -22.203 1 69.56 70 HIS B CA 1
ATOM 4077 C C . HIS B 1 70 ? -10.555 -18.094 -22.312 1 69.56 70 HIS B C 1
ATOM 4079 O O . HIS B 1 70 ? -10.172 -18.484 -23.422 1 69.56 70 HIS B O 1
ATOM 4085 N N . SER B 1 71 ? -10.203 -18.578 -21.172 1 76.25 71 SER B N 1
ATOM 4086 C CA . SER B 1 71 ? -9.086 -19.516 -21.234 1 76.25 71 SER B CA 1
ATOM 4087 C C . SER B 1 71 ? -9.586 -20.953 -21.344 1 76.25 71 SER B C 1
ATOM 4089 O O . SER B 1 71 ? -10.414 -21.391 -20.547 1 76.25 71 SER B O 1
ATOM 4091 N N . LYS B 1 72 ? -9.305 -21.625 -22.453 1 80.81 72 LYS B N 1
ATOM 4092 C CA . LYS B 1 72 ? -9.648 -23.031 -22.656 1 80.81 72 LYS B CA 1
ATOM 4093 C C . LYS B 1 72 ? -8.547 -23.953 -22.156 1 80.81 72 LYS B C 1
ATOM 4095 O O . LYS B 1 72 ? -7.363 -23.703 -22.406 1 80.81 72 LYS B O 1
ATOM 4100 N N . PHE B 1 73 ? -8.992 -24.984 -21.344 1 88.25 73 PHE B N 1
ATOM 4101 C CA . PHE B 1 73 ? -8.062 -25.984 -20.828 1 88.25 73 PHE B CA 1
ATOM 4102 C C . PHE B 1 73 ? -8.203 -27.297 -21.609 1 88.25 73 PHE B C 1
ATOM 4104 O O . PHE B 1 73 ? -9.078 -28.109 -21.312 1 88.25 73 PHE B O 1
ATOM 4111 N N . LYS B 1 74 ? -7.32 -27.453 -22.562 1 88.81 74 LYS B N 1
ATOM 4112 C CA . LYS B 1 74 ? -7.41 -28.594 -23.469 1 88.81 74 LYS B CA 1
ATOM 4113 C C . LYS B 1 74 ? -6.602 -29.781 -22.953 1 88.81 74 LYS B C 1
ATOM 4115 O O . LYS B 1 74 ? -5.621 -29.609 -22.234 1 88.81 74 LYS B O 1
ATOM 4120 N N . LYS B 1 75 ? -7.125 -30.891 -23.438 1 90.81 75 LYS B N 1
ATOM 4121 C CA . LYS B 1 75 ? -6.348 -32.094 -23.172 1 90.81 75 LYS B CA 1
ATOM 4122 C C . LYS B 1 75 ? -4.93 -31.984 -23.719 1 90.81 75 LYS B C 1
ATOM 4124 O O . LYS B 1 75 ? -4.734 -31.562 -24.859 1 90.81 75 LYS B O 1
ATOM 4129 N N . GLY B 1 76 ? -3.926 -32.281 -22.828 1 90.25 76 GLY B N 1
ATOM 4130 C CA . GLY B 1 76 ? -2.545 -32.219 -23.266 1 90.25 76 GLY B CA 1
ATOM 4131 C C . GLY B 1 76 ? -1.82 -30.969 -22.781 1 90.25 76 GLY B C 1
ATOM 4132 O O . GLY B 1 76 ? -0.589 -30.906 -22.812 1 90.25 76 GLY B O 1
ATOM 4133 N N . ASP B 1 77 ? -2.613 -30.016 -22.359 1 91.25 77 ASP B N 1
ATOM 4134 C CA . ASP B 1 77 ? -1.983 -28.812 -21.812 1 91.25 77 ASP B CA 1
ATOM 4135 C C . ASP B 1 77 ? -1.126 -29.141 -20.594 1 91.25 77 ASP B C 1
ATOM 4137 O O . ASP B 1 77 ? -1.517 -29.969 -19.75 1 91.25 77 ASP B O 1
ATOM 4141 N N . VAL B 1 78 ? 0.086 -28.516 -20.547 1 92.44 78 VAL B N 1
ATOM 4142 C CA . VAL B 1 78 ? 0.994 -28.75 -19.438 1 92.44 78 VAL B CA 1
ATOM 4143 C C . VAL B 1 78 ? 0.987 -27.547 -18.5 1 92.44 78 VAL B C 1
ATOM 4145 O O . VAL B 1 78 ? 1.153 -26.406 -18.953 1 92.44 78 VAL B O 1
ATOM 4148 N N . PHE B 1 79 ? 0.773 -27.828 -17.219 1 92.94 79 PHE B N 1
ATOM 4149 C CA . PHE B 1 79 ? 0.744 -26.797 -16.188 1 92.94 79 PHE B CA 1
ATOM 4150 C C . PHE B 1 79 ? 1.861 -27.016 -15.172 1 92.94 79 PHE B C 1
ATOM 4152 O O . PHE B 1 79 ? 2.293 -28.156 -14.953 1 92.94 79 PHE B O 1
ATOM 4159 N N . MET B 1 80 ? 2.328 -25.953 -14.727 1 93.31 80 MET B N 1
ATOM 4160 C CA . MET B 1 80 ? 3.117 -25.984 -13.5 1 93.31 80 MET B CA 1
ATOM 4161 C C . MET B 1 80 ? 2.293 -25.516 -12.305 1 93.31 80 MET B C 1
ATOM 4163 O O . MET B 1 80 ? 1.792 -24.391 -12.305 1 93.31 80 MET B O 1
ATOM 4167 N N . LEU B 1 81 ? 2.053 -26.422 -11.391 1 93.81 81 LEU B N 1
ATOM 4168 C CA . LEU B 1 81 ? 1.416 -26.062 -10.125 1 93.81 81 LEU B CA 1
ATOM 4169 C C . LEU B 1 81 ? 2.441 -25.531 -9.133 1 93.81 81 LEU B C 1
ATOM 4171 O O . LEU B 1 81 ? 3.377 -26.25 -8.758 1 93.81 81 LEU B O 1
ATOM 4175 N N . HIS B 1 82 ? 2.23 -24.312 -8.664 1 94.44 82 HIS B N 1
ATOM 4176 C CA . HIS B 1 82 ? 3.277 -23.641 -7.902 1 94.44 82 HIS B CA 1
ATOM 4177 C C . HIS B 1 82 ? 3.064 -23.812 -6.402 1 94.44 82 HIS B C 1
ATOM 4179 O O . HIS B 1 82 ? 3.854 -24.484 -5.727 1 94.44 82 HIS B O 1
ATOM 4185 N N . PHE B 1 83 ? 2.051 -23.25 -5.863 1 94 83 PHE B N 1
ATOM 4186 C CA . PHE B 1 83 ? 1.77 -23.359 -4.438 1 94 83 PHE B CA 1
ATOM 4187 C C . PHE B 1 83 ? 0.288 -23.141 -4.156 1 94 83 PHE B C 1
ATOM 4189 O O . PHE B 1 83 ? -0.45 -22.672 -5.02 1 94 83 PHE B O 1
ATOM 4196 N N . VAL B 1 84 ? -0.126 -23.547 -2.953 1 94.06 84 VAL B N 1
ATOM 4197 C CA . VAL B 1 84 ? -1.509 -23.406 -2.51 1 94.06 84 VAL B CA 1
ATOM 4198 C C . VAL B 1 84 ? -1.629 -22.203 -1.569 1 94.06 84 VAL B C 1
ATOM 4200 O O . VAL B 1 84 ? -0.712 -21.922 -0.794 1 94.06 84 VAL B O 1
ATOM 4203 N N . TYR B 1 85 ? -2.699 -21.484 -1.72 1 91.31 85 TYR B N 1
ATOM 4204 C CA . TYR B 1 85 ? -3.002 -20.391 -0.809 1 91.31 85 TYR B CA 1
ATOM 4205 C C . TYR B 1 85 ? -4.504 -20.281 -0.567 1 91.31 85 TYR B C 1
ATOM 4207 O O . TYR B 1 85 ? -5.301 -20.844 -1.317 1 91.31 85 TYR B O 1
ATOM 4215 N N . ALA B 1 86 ? -4.848 -19.594 0.47 1 92.44 86 ALA B N 1
ATOM 4216 C CA . ALA B 1 86 ? -6.246 -19.391 0.842 1 92.44 86 ALA B CA 1
ATOM 4217 C C . ALA B 1 86 ? -6.777 -18.078 0.284 1 92.44 86 ALA B C 1
ATOM 4219 O O . ALA B 1 86 ? -6.234 -17 0.57 1 92.44 86 ALA B O 1
ATOM 4220 N N . LYS B 1 87 ? -7.809 -18.156 -0.496 1 92.5 87 LYS B N 1
ATOM 4221 C CA . LYS B 1 87 ? -8.461 -16.984 -1.084 1 92.5 87 LYS B CA 1
ATOM 4222 C C . LYS B 1 87 ? -9.812 -16.719 -0.428 1 92.5 87 LYS B C 1
ATOM 4224 O O . LYS B 1 87 ? -10.672 -17.609 -0.393 1 92.5 87 LYS B O 1
ATOM 4229 N N . PRO B 1 88 ? -10.023 -15.531 0.112 1 93.38 88 PRO B N 1
ATOM 4230 C CA . PRO B 1 88 ? -11.328 -15.195 0.678 1 93.38 88 PRO B CA 1
ATOM 4231 C C . PRO B 1 88 ? -12.398 -14.984 -0.393 1 93.38 88 PRO B C 1
ATOM 4233 O O . PRO B 1 88 ? -12.211 -14.18 -1.308 1 93.38 88 PRO B O 1
ATOM 4236 N N . VAL B 1 89 ? -13.5 -15.758 -0.266 1 94.38 89 VAL B N 1
ATOM 4237 C CA . VAL B 1 89 ? -14.57 -15.719 -1.264 1 94.38 89 VAL B CA 1
ATOM 4238 C C . VAL B 1 89 ? -15.93 -15.75 -0.57 1 94.38 89 VAL B C 1
ATOM 4240 O O . VAL B 1 89 ? -16.062 -16.297 0.524 1 94.38 89 VAL B O 1
ATOM 4243 N N . ILE B 1 90 ? -16.891 -15.102 -1.198 1 95.56 90 ILE B N 1
ATOM 4244 C CA . ILE B 1 90 ? -18.297 -15.188 -0.786 1 95.56 90 ILE B CA 1
ATOM 4245 C C . ILE B 1 90 ? -19.094 -15.969 -1.826 1 95.56 90 ILE B C 1
ATOM 4247 O O . ILE B 1 90 ? -19.047 -15.648 -3.018 1 95.56 90 ILE B O 1
ATOM 4251 N N . HIS B 1 91 ? -19.75 -17.016 -1.361 1 94.06 91 HIS B N 1
ATOM 4252 C CA . HIS B 1 91 ? -20.672 -17.734 -2.229 1 94.06 91 HIS B CA 1
ATOM 4253 C C . HIS B 1 91 ? -22.031 -17.047 -2.299 1 94.06 91 HIS B C 1
ATOM 4255 O O . HIS B 1 91 ? -22.609 -16.703 -1.266 1 94.06 91 HIS B O 1
ATOM 4261 N N . ALA B 1 92 ? -22.391 -16.797 -3.539 1 95.5 92 ALA B N 1
ATOM 4262 C CA . ALA B 1 92 ? -23.656 -16.094 -3.738 1 95.5 92 ALA B CA 1
ATOM 4263 C C . ALA B 1 92 ? -24.5 -16.766 -4.812 1 95.5 92 ALA B C 1
ATOM 4265 O O . ALA B 1 92 ? -23.984 -17.594 -5.57 1 95.5 92 ALA B O 1
ATOM 4266 N N . VAL B 1 93 ? -25.812 -16.469 -4.766 1 94.62 93 VAL B N 1
ATOM 4267 C CA . VAL B 1 93 ? -26.75 -16.953 -5.781 1 94.62 93 VAL B CA 1
ATOM 4268 C C . VAL B 1 93 ? -27.516 -15.781 -6.391 1 94.62 93 VAL B C 1
ATOM 4270 O O . VAL B 1 93 ? -28.016 -14.922 -5.664 1 94.62 93 VAL B O 1
ATOM 4273 N N . ASP B 1 94 ? -27.453 -15.727 -7.641 1 92.12 94 ASP B N 1
ATOM 4274 C CA . ASP B 1 94 ? -28.312 -14.773 -8.336 1 92.12 94 ASP B CA 1
ATOM 4275 C C . ASP B 1 94 ? -29.781 -15.164 -8.219 1 92.12 94 ASP B C 1
ATOM 4277 O O . ASP B 1 94 ? -30.188 -16.203 -8.75 1 92.12 94 ASP B O 1
ATOM 4281 N N . THR B 1 95 ? -30.531 -14.305 -7.609 1 90.69 95 THR B N 1
ATOM 4282 C CA . THR B 1 95 ? -31.906 -14.68 -7.301 1 90.69 95 THR B CA 1
ATOM 4283 C C . THR B 1 95 ? -32.719 -14.781 -8.578 1 90.69 95 THR B C 1
ATOM 4285 O O . THR B 1 95 ? -33.719 -15.531 -8.625 1 90.69 95 THR B O 1
ATOM 4288 N N . LYS B 1 96 ? -32.406 -14.078 -9.602 1 87.44 96 LYS B N 1
ATOM 4289 C CA . LYS B 1 96 ? -33.156 -14.094 -10.852 1 87.44 96 LYS B CA 1
ATOM 4290 C C . LYS B 1 96 ? -32.812 -15.336 -11.68 1 87.44 96 LYS B C 1
ATOM 4292 O O . LYS B 1 96 ? -33.719 -16.016 -12.18 1 87.44 96 LYS B O 1
ATOM 4297 N N . THR B 1 97 ? -31.625 -15.711 -11.766 1 87.25 97 THR B N 1
ATOM 4298 C CA . THR B 1 97 ? -31.203 -16.797 -12.656 1 87.25 97 THR B CA 1
ATOM 4299 C C . THR B 1 97 ? -30.969 -18.078 -11.875 1 87.25 97 THR B C 1
ATOM 4301 O O . THR B 1 97 ? -30.938 -19.172 -12.453 1 87.25 97 THR B O 1
ATOM 4304 N N . GLY B 1 98 ? -30.828 -17.984 -10.531 1 90.62 98 GLY B N 1
ATOM 4305 C CA . GLY B 1 98 ? -30.516 -19.141 -9.711 1 90.62 98 GLY B CA 1
ATOM 4306 C C . GLY B 1 98 ? -29.062 -19.594 -9.836 1 90.62 98 GLY B C 1
ATOM 4307 O O . GLY B 1 98 ? -28.672 -20.594 -9.25 1 90.62 98 GLY B O 1
ATOM 4308 N N . LYS B 1 99 ? -28.328 -18.859 -10.562 1 87.69 99 LYS B N 1
ATOM 4309 C CA . LYS B 1 99 ? -26.938 -19.219 -10.812 1 87.69 99 LYS B CA 1
ATOM 4310 C C . LYS B 1 99 ? -26.062 -18.938 -9.586 1 87.69 99 LYS B C 1
ATOM 4312 O O . LYS B 1 99 ? -26.172 -17.891 -8.961 1 87.69 99 LYS B O 1
ATOM 4317 N N . GLY B 1 100 ? -25.203 -19.938 -9.266 1 89.5 100 GLY B N 1
ATOM 4318 C CA . GLY B 1 100 ? -24.219 -19.734 -8.211 1 89.5 100 GLY B CA 1
ATOM 4319 C C . GLY B 1 100 ? -23.031 -18.891 -8.633 1 89.5 100 GLY B C 1
ATOM 4320 O O . GLY B 1 100 ? -22.547 -19.031 -9.758 1 89.5 100 GLY B O 1
ATOM 4321 N N . LEU B 1 101 ? -22.672 -18.031 -7.715 1 90.06 101 LEU B N 1
ATOM 4322 C CA . LEU B 1 101 ? -21.547 -17.141 -7.98 1 90.06 101 LEU B CA 1
ATOM 4323 C C . LEU B 1 101 ? -20.5 -17.266 -6.875 1 90.06 101 LEU B C 1
ATOM 4325 O O . LEU B 1 101 ? -20.844 -17.469 -5.711 1 90.06 101 LEU B O 1
ATOM 4329 N N . ARG B 1 102 ? -19.297 -17.219 -7.309 1 91.31 102 ARG B N 1
ATOM 4330 C CA . ARG B 1 102 ? -18.141 -17.094 -6.418 1 91.31 102 ARG B CA 1
ATOM 4331 C C . ARG B 1 102 ? -17.547 -15.695 -6.484 1 91.31 102 ARG B C 1
ATOM 4333 O O . ARG B 1 102 ? -16.812 -15.367 -7.43 1 91.31 102 ARG B O 1
ATOM 4340 N N . LEU B 1 103 ? -17.781 -14.922 -5.422 1 93.62 103 LEU B N 1
ATOM 4341 C CA . LEU B 1 103 ? -17.375 -13.523 -5.434 1 93.62 103 LEU B CA 1
ATOM 4342 C C . LEU B 1 103 ? -16.125 -13.32 -4.586 1 93.62 103 LEU B C 1
ATOM 4344 O O . LEU B 1 103 ? -16.094 -13.695 -3.41 1 93.62 103 LEU B O 1
ATOM 4348 N N . PRO B 1 104 ? -15.102 -12.75 -5.25 1 93.12 104 PRO B N 1
ATOM 4349 C CA . PRO B 1 104 ? -13.977 -12.367 -4.383 1 93.12 104 PRO B CA 1
ATOM 4350 C C . PRO B 1 104 ? -14.383 -11.352 -3.314 1 93.12 104 PRO B C 1
ATOM 4352 O O . PRO B 1 104 ? -15.211 -10.477 -3.57 1 93.12 104 PRO B O 1
ATOM 4355 N N . LEU B 1 105 ? -13.828 -11.453 -2.191 1 94.19 105 LEU B N 1
ATOM 4356 C CA . LEU B 1 105 ? -14.195 -10.594 -1.07 1 94.19 105 LEU B CA 1
ATOM 4357 C C . LEU B 1 105 ? -13.906 -9.133 -1.395 1 94.19 105 LEU B C 1
ATOM 4359 O O . LEU B 1 105 ? -14.703 -8.25 -1.06 1 94.19 105 LEU B O 1
ATOM 4363 N N . TYR B 1 106 ? -12.812 -8.938 -2.037 1 91.06 106 TYR B N 1
ATOM 4364 C CA . TYR B 1 106 ? -12.367 -7.562 -2.256 1 91.06 106 TYR B CA 1
ATOM 4365 C C . TYR B 1 106 ? -12.703 -7.098 -3.668 1 91.06 106 TYR B C 1
ATOM 4367 O O . TYR B 1 106 ? -11.836 -7.094 -4.547 1 91.06 106 TYR B O 1
ATOM 4375 N N . THR B 1 107 ? -13.922 -6.816 -3.846 1 91.31 107 THR B N 1
ATOM 4376 C CA . THR B 1 107 ? -14.383 -6.297 -5.129 1 91.31 107 THR B CA 1
ATOM 4377 C C . THR B 1 107 ? -14.695 -4.805 -5.023 1 91.31 107 THR B C 1
ATOM 4379 O O . THR B 1 107 ? -14.781 -4.258 -3.924 1 91.31 107 THR B O 1
ATOM 4382 N N . ARG B 1 108 ? -14.938 -4.145 -6.18 1 86.5 108 ARG B N 1
ATOM 4383 C CA . ARG B 1 108 ? -15.234 -2.717 -6.238 1 86.5 108 ARG B CA 1
ATOM 4384 C C . ARG B 1 108 ? -16.734 -2.463 -6.09 1 86.5 108 ARG B C 1
ATOM 4386 O O . ARG B 1 108 ? -17.141 -1.357 -5.734 1 86.5 108 ARG B O 1
ATOM 4393 N N . GLN B 1 109 ? -17.469 -3.467 -6.262 1 90.69 109 GLN B N 1
ATOM 4394 C CA . GLN B 1 109 ? -18.922 -3.334 -6.297 1 90.69 109 GLN B CA 1
ATOM 4395 C C . GLN B 1 109 ? -19.469 -2.975 -4.922 1 90.69 109 GLN B C 1
ATOM 4397 O O . GLN B 1 109 ? -19.078 -3.576 -3.916 1 90.69 109 GLN B O 1
ATOM 4402 N N . GLU B 1 110 ? -20.297 -1.952 -4.934 1 90.69 110 GLU B N 1
ATOM 4403 C CA . GLU B 1 110 ? -21.062 -1.621 -3.74 1 90.69 110 GLU B CA 1
ATOM 4404 C C . GLU B 1 110 ? -22.453 -2.246 -3.793 1 90.69 110 GLU B C 1
ATOM 4406 O O . GLU B 1 110 ? -23.062 -2.357 -4.867 1 90.69 110 GLU B O 1
ATOM 4411 N N . PHE B 1 111 ? -22.922 -2.613 -2.629 1 94.12 111 PHE B N 1
ATOM 4412 C CA . PHE B 1 111 ? -24.172 -3.34 -2.543 1 94.12 111 PHE B CA 1
ATOM 4413 C C . PHE B 1 111 ? -25.141 -2.643 -1.589 1 94.12 111 PHE B C 1
ATOM 4415 O O . PHE B 1 111 ? -24.703 -2.023 -0.611 1 94.12 111 PHE B O 1
ATOM 4422 N N . GLU B 1 112 ? -26.359 -2.723 -1.953 1 94 112 GLU B N 1
ATOM 4423 C CA . GLU B 1 112 ? -27.422 -2.33 -1.042 1 94 112 GLU B CA 1
ATOM 4424 C C . GLU B 1 112 ? -27.953 -3.529 -0.261 1 94 112 GLU B C 1
ATOM 4426 O O . GLU B 1 112 ? -28.281 -4.566 -0.847 1 94 112 GLU B O 1
ATOM 4431 N N . ILE B 1 113 ? -28.062 -3.357 1.004 1 95.44 113 ILE B N 1
ATOM 4432 C CA . ILE B 1 113 ? -28.547 -4.453 1.836 1 95.44 113 ILE B CA 1
ATOM 4433 C C . ILE B 1 113 ? -30.078 -4.48 1.815 1 95.44 113 ILE B C 1
ATOM 4435 O O . ILE B 1 113 ? -30.719 -3.449 2.016 1 95.44 113 ILE B O 1
ATOM 4439 N N . LEU B 1 114 ? -30.594 -5.652 1.615 1 95.12 114 LEU B N 1
ATOM 4440 C CA . LEU B 1 114 ? -32.031 -5.84 1.561 1 95.12 114 LEU B CA 1
ATOM 4441 C C . LEU B 1 114 ? -32.531 -6.656 2.75 1 95.12 114 LEU B C 1
ATOM 4443 O O . LEU B 1 114 ? -31.75 -7.387 3.369 1 95.12 114 LEU B O 1
ATOM 4447 N N . PRO B 1 115 ? -33.844 -6.438 3.064 1 94.31 115 PRO B N 1
ATOM 4448 C CA . PRO B 1 115 ? -34.438 -7.367 4.035 1 94.31 115 PRO B CA 1
ATOM 4449 C C . PRO B 1 115 ? -34.375 -8.82 3.568 1 94.31 115 PRO B C 1
ATOM 4451 O O . PRO B 1 115 ? -34.344 -9.086 2.363 1 94.31 115 PRO B O 1
ATOM 4454 N N . LEU B 1 116 ? -34.406 -9.742 4.496 1 92.25 116 LEU B N 1
ATOM 4455 C CA . LEU B 1 116 ? -34.344 -11.164 4.16 1 92.25 116 LEU B CA 1
ATOM 4456 C C . LEU B 1 116 ? -35.625 -11.586 3.418 1 92.25 116 LEU B C 1
ATOM 4458 O O . LEU B 1 116 ? -35.562 -12.445 2.531 1 92.25 116 LEU B O 1
ATOM 4462 N N . ASP B 1 117 ? -36.75 -10.922 3.801 1 93.06 117 ASP B N 1
ATOM 4463 C CA . ASP B 1 117 ? -38.031 -11.18 3.135 1 93.06 117 ASP B CA 1
ATOM 4464 C C . ASP B 1 117 ? -38.219 -10.266 1.932 1 93.06 117 ASP B C 1
ATOM 4466 O O . ASP B 1 117 ? -38.375 -9.047 2.088 1 93.06 117 ASP B O 1
ATOM 4470 N N . PRO B 1 118 ? -38.281 -10.852 0.74 1 93 118 PRO B N 1
ATOM 4471 C CA . PRO B 1 118 ? -38.406 -10.031 -0.469 1 93 118 PRO B CA 1
ATOM 4472 C C . PRO B 1 118 ? -39.688 -9.188 -0.487 1 93 118 PRO B C 1
ATOM 4474 O O . PRO B 1 118 ? -39.719 -8.172 -1.185 1 93 118 PRO B O 1
ATOM 4477 N N . LEU B 1 119 ? -40.688 -9.516 0.262 1 94 119 LEU B N 1
ATOM 4478 C CA . LEU B 1 119 ? -41.938 -8.773 0.297 1 94 119 LEU B CA 1
ATOM 4479 C C . LEU B 1 119 ? -41.75 -7.426 0.982 1 94 119 LEU B C 1
ATOM 4481 O O . LEU B 1 119 ? -42.625 -6.539 0.846 1 94 119 LEU B O 1
ATOM 4485 N N . LEU B 1 120 ? -40.656 -7.367 1.664 1 95.38 120 LEU B N 1
ATOM 4486 C CA . LEU B 1 120 ? -40.406 -6.152 2.432 1 95.38 120 LEU B CA 1
ATOM 4487 C C . LEU B 1 120 ? -39.438 -5.23 1.706 1 95.38 120 LEU B C 1
ATOM 4489 O O . LEU B 1 120 ? -39.062 -4.191 2.242 1 95.38 120 LEU B O 1
ATOM 4493 N N . ASP B 1 121 ? -39.094 -5.547 0.47 1 92.88 121 ASP B N 1
ATOM 4494 C CA . ASP B 1 121 ? -38.188 -4.707 -0.292 1 92.88 121 ASP B CA 1
ATOM 4495 C C . ASP B 1 121 ? -38.781 -3.314 -0.517 1 92.88 121 ASP B C 1
ATOM 4497 O O . ASP B 1 121 ? -39.906 -3.18 -0.979 1 92.88 121 ASP B O 1
ATOM 4501 N N . ASP B 1 122 ? -37.938 -2.289 -0.181 1 91.88 122 ASP B N 1
ATOM 4502 C CA . ASP B 1 122 ? -38.219 -0.89 -0.501 1 91.88 122 ASP B CA 1
ATOM 4503 C C . ASP B 1 122 ? -39.531 -0.438 0.09 1 91.88 122 ASP B C 1
ATOM 4505 O O . ASP B 1 122 ? -40.25 0.399 -0.494 1 91.88 122 ASP B O 1
ATOM 4509 N N . LYS B 1 123 ? -40 -0.972 1.193 1 94.81 123 LYS B N 1
ATOM 4510 C CA . LYS B 1 123 ? -41.25 -0.562 1.812 1 94.81 123 LYS B CA 1
ATOM 4511 C C . LYS B 1 123 ? -41.062 0.669 2.691 1 94.81 123 LYS B C 1
ATOM 4513 O O . LYS B 1 123 ? -40.062 0.771 3.414 1 94.81 123 LYS B O 1
ATOM 4518 N N . VAL B 1 124 ? -42 1.508 2.502 1 95.62 124 VAL B N 1
ATOM 4519 C CA . VAL B 1 124 ? -42.062 2.709 3.328 1 95.62 124 VAL B CA 1
ATOM 4520 C C . VAL B 1 124 ? -43.406 2.791 4.023 1 95.62 124 VAL B C 1
ATOM 4522 O O . VAL B 1 124 ? -44.469 2.502 3.414 1 95.62 124 VAL B O 1
ATOM 4525 N N . TYR B 1 125 ? -43.406 3.1 5.293 1 96.38 125 TYR B N 1
ATOM 4526 C CA . TYR B 1 125 ? -44.625 3.236 6.086 1 96.38 125 TYR B CA 1
ATOM 4527 C C . TYR B 1 125 ? -44.781 4.656 6.609 1 96.38 125 TYR B C 1
ATOM 4529 O O . TYR B 1 125 ? -43.938 5.129 7.391 1 96.38 125 TYR B O 1
ATOM 4537 N N . ASP B 1 126 ? -45.812 5.277 6.188 1 94.88 126 ASP B N 1
ATOM 4538 C CA . ASP B 1 126 ? -46.094 6.637 6.633 1 94.88 126 ASP B CA 1
ATOM 4539 C C . ASP B 1 126 ? -46.938 6.629 7.898 1 94.88 126 ASP B C 1
ATOM 4541 O O . ASP B 1 126 ? -48.125 6.316 7.852 1 94.88 126 ASP B O 1
ATOM 4545 N N . GLY B 1 127 ? -46.312 6.926 8.961 1 93.19 127 GLY B N 1
ATOM 4546 C CA . GLY B 1 127 ? -47 6.922 10.234 1 93.19 127 GLY B CA 1
ATOM 4547 C C . GLY B 1 127 ? -46.938 5.586 10.953 1 93.19 127 GLY B C 1
ATOM 4548 O O . GLY B 1 127 ? -46.719 4.547 10.32 1 93.19 127 GLY B O 1
ATOM 4549 N N . THR B 1 128 ? -47.125 5.656 12.203 1 95 128 THR B N 1
ATOM 4550 C CA . THR B 1 128 ? -47.062 4.453 13.023 1 95 128 THR B CA 1
ATOM 4551 C C . THR B 1 128 ? -48.281 3.551 12.758 1 95 128 THR B C 1
ATOM 4553 O O . THR B 1 128 ? -48.156 2.326 12.836 1 95 128 THR B O 1
ATOM 4556 N N . ALA B 1 129 ? -49.406 4.164 12.375 1 94.25 129 ALA B N 1
ATOM 4557 C CA . ALA B 1 129 ? -50.594 3.391 12.078 1 94.25 129 ALA B CA 1
ATOM 4558 C C . ALA B 1 129 ? -50.375 2.451 10.898 1 94.25 129 ALA B C 1
ATOM 4560 O O . ALA B 1 129 ? -50.781 1.287 10.938 1 94.25 129 ALA B O 1
ATOM 4561 N N . SER B 1 130 ? -49.719 3.014 9.906 1 95.38 130 SER B N 1
ATOM 4562 C CA . SER B 1 130 ? -49.438 2.215 8.727 1 95.38 130 SER B CA 1
ATOM 4563 C C . SER B 1 130 ? -48.531 1.028 9.07 1 95.38 130 SER B C 1
ATOM 4565 O O . SER B 1 130 ? -48.688 -0.057 8.508 1 95.38 130 SER B O 1
ATOM 4567 N N . LEU B 1 131 ? -47.625 1.245 9.945 1 95.94 131 LEU B N 1
ATOM 4568 C CA . LEU B 1 131 ? -46.719 0.191 10.375 1 95.94 131 LEU B CA 1
ATOM 4569 C C . LEU B 1 131 ? -47.469 -0.873 11.18 1 95.94 131 LEU B C 1
ATOM 4571 O O . LEU B 1 131 ? -47.25 -2.07 10.977 1 95.94 131 LEU B O 1
ATOM 4575 N N . ILE B 1 132 ? -48.344 -0.445 12 1 94.75 132 ILE B N 1
ATOM 4576 C CA . ILE B 1 132 ? -49.094 -1.344 12.852 1 94.75 132 ILE B CA 1
ATOM 4577 C C . ILE B 1 132 ? -50 -2.234 11.977 1 94.75 132 ILE B C 1
ATOM 4579 O O . ILE B 1 132 ? -50.156 -3.424 12.266 1 94.75 132 ILE B O 1
ATOM 4583 N N . ASP B 1 133 ? -50.5 -1.724 10.883 1 93.5 133 ASP B N 1
ATOM 4584 C CA . ASP B 1 133 ? -51.438 -2.451 10.031 1 93.5 133 ASP B CA 1
ATOM 4585 C C . ASP B 1 133 ? -50.688 -3.186 8.914 1 93.5 133 ASP B C 1
ATOM 4587 O O . ASP B 1 133 ? -51.344 -3.816 8.062 1 93.5 133 ASP B O 1
ATOM 4591 N N . ALA B 1 134 ? -49.406 -3.059 8.883 1 94.06 134 ALA B N 1
ATOM 4592 C CA . ALA B 1 134 ? -48.594 -3.643 7.805 1 94.06 134 ALA B CA 1
ATOM 4593 C C . ALA B 1 134 ? -48.719 -5.164 7.793 1 94.06 134 ALA B C 1
ATOM 4595 O O . ALA B 1 134 ? -48.75 -5.801 8.844 1 94.06 134 ALA B O 1
ATOM 4596 N N . GLN B 1 135 ? -48.906 -5.742 6.57 1 91.19 135 GLN B N 1
ATOM 4597 C CA . GLN B 1 135 ? -48.906 -7.184 6.336 1 91.19 135 GLN B CA 1
ATOM 4598 C C . GLN B 1 135 ? -47.906 -7.562 5.242 1 91.19 135 GLN B C 1
ATOM 4600 O O . GLN B 1 135 ? -48.156 -7.297 4.062 1 91.19 135 GLN B O 1
ATOM 4605 N N . PRO B 1 136 ? -46.969 -8.195 5.473 1 92.31 136 PRO B N 1
ATOM 4606 C CA . PRO B 1 136 ? -46.438 -8.68 6.746 1 92.31 136 PRO B CA 1
ATOM 4607 C C . PRO B 1 136 ? -45.844 -7.559 7.605 1 92.31 136 PRO B C 1
ATOM 4609 O O . PRO B 1 136 ? -45.375 -6.547 7.074 1 92.31 136 PRO B O 1
ATOM 4612 N N . LEU B 1 137 ? -45.844 -7.789 8.984 1 93.62 137 LEU B N 1
ATOM 4613 C CA . LEU B 1 137 ? -45.219 -6.859 9.914 1 93.62 137 LEU B CA 1
ATOM 4614 C C . LEU B 1 137 ? -43.688 -7.02 9.906 1 93.62 137 LEU B C 1
ATOM 4616 O O . LEU B 1 137 ? -43.188 -8.102 10.203 1 93.62 137 LEU B O 1
ATOM 4620 N N . PRO B 1 138 ? -43.062 -5.992 9.523 1 95.25 138 PRO B N 1
ATOM 4621 C CA . PRO B 1 138 ? -41.625 -6.105 9.555 1 95.25 138 PRO B CA 1
ATOM 4622 C C . PRO B 1 138 ? -41.062 -6.254 10.969 1 95.25 138 PRO B C 1
ATOM 4624 O O . PRO B 1 138 ? -41.625 -5.719 11.922 1 95.25 138 PRO B O 1
ATOM 4627 N N . LYS B 1 139 ? -40 -6.875 11.102 1 94 139 LYS B N 1
ATOM 4628 C CA . LYS B 1 139 ? -39.375 -7.055 12.398 1 94 139 LYS B CA 1
ATOM 4629 C C . LYS B 1 139 ? -38.469 -5.871 12.734 1 94 139 LYS B C 1
ATOM 4631 O O . LYS B 1 139 ? -38.312 -5.516 13.906 1 94 139 LYS B O 1
ATOM 4636 N N . VAL B 1 140 ? -37.875 -5.43 11.742 1 95.88 140 VAL B N 1
ATOM 4637 C CA . VAL B 1 140 ? -36.938 -4.328 11.945 1 95.88 140 VAL B CA 1
ATOM 4638 C C . VAL B 1 140 ? -37.219 -3.227 10.922 1 95.88 140 VAL B C 1
ATOM 4640 O O . VAL B 1 140 ? -37.406 -3.504 9.742 1 95.88 140 VAL B O 1
ATOM 4643 N N . VAL B 1 141 ? -37.219 -1.972 11.367 1 96.69 141 VAL B N 1
ATOM 4644 C CA . VAL B 1 141 ? -37.375 -0.812 10.5 1 96.69 141 VAL B CA 1
ATOM 4645 C C . VAL B 1 141 ? -36.5 0.322 10.977 1 96.69 141 VAL B C 1
ATOM 4647 O O . VAL B 1 141 ? -36 0.307 12.109 1 96.69 141 VAL B O 1
ATOM 4650 N N . ARG B 1 142 ? -36.188 1.188 10.07 1 96.88 142 ARG B N 1
ATOM 4651 C CA . ARG B 1 142 ? -35.438 2.4 10.367 1 96.88 142 ARG B CA 1
ATOM 4652 C C . ARG B 1 142 ? -36.344 3.633 10.32 1 96.88 142 ARG B C 1
ATOM 4654 O O . ARG B 1 142 ? -37.188 3.752 9.438 1 96.88 142 ARG B O 1
ATOM 4661 N N . VAL B 1 143 ? -36.125 4.559 11.219 1 95.56 143 VAL B N 1
ATOM 4662 C CA . VAL B 1 143 ? -36.875 5.801 11.25 1 95.56 143 VAL B CA 1
ATOM 4663 C C . VAL B 1 143 ? -36.344 6.758 10.188 1 95.56 143 VAL B C 1
ATOM 4665 O O . VAL B 1 143 ? -35.156 7.078 10.172 1 95.56 143 VAL B O 1
ATOM 4668 N N . VAL B 1 144 ? -37.188 7.102 9.344 1 94.56 144 VAL B N 1
ATOM 4669 C CA . VAL B 1 144 ? -36.812 8.055 8.312 1 94.56 144 VAL B CA 1
ATOM 4670 C C . VAL B 1 144 ? -37.094 9.477 8.773 1 94.56 144 VAL B C 1
ATOM 4672 O O . VAL B 1 144 ? -36.219 10.336 8.789 1 94.56 144 VAL B O 1
ATOM 4675 N N . ASP B 1 145 ? -38.375 9.672 9.172 1 92.12 145 ASP B N 1
ATOM 4676 C CA . ASP B 1 145 ? -38.844 10.914 9.789 1 92.12 145 ASP B CA 1
ATOM 4677 C C . ASP B 1 145 ? -39.25 10.688 11.242 1 92.12 145 ASP B C 1
ATOM 4679 O O . ASP B 1 145 ? -40.031 9.781 11.539 1 92.12 145 ASP B O 1
ATOM 4683 N N . ALA B 1 146 ? -38.688 11.484 12.023 1 90.62 146 ALA B N 1
ATOM 4684 C CA . ALA B 1 146 ? -38.938 11.297 13.445 1 90.62 146 ALA B CA 1
ATOM 4685 C C . ALA B 1 146 ? -40.156 12.117 13.898 1 90.62 146 ALA B C 1
ATOM 4687 O O . ALA B 1 146 ? -40.375 13.219 13.406 1 90.62 146 ALA B O 1
ATOM 4688 N N . HIS B 1 147 ? -40.906 11.43 14.812 1 88.44 147 HIS B N 1
ATOM 4689 C CA . HIS B 1 147 ? -42 12.117 15.508 1 88.44 147 HIS B CA 1
ATOM 4690 C C . HIS B 1 147 ? -41.531 12.742 16.812 1 88.44 147 HIS B C 1
ATOM 4692 O O . HIS B 1 147 ? -40.875 12.07 17.625 1 88.44 147 HIS B O 1
ATOM 4698 N N . CYS B 1 148 ? -41.781 14.023 16.969 1 80.38 148 CYS B N 1
ATOM 4699 C CA . CYS B 1 148 ? -41.375 14.703 18.203 1 80.38 148 CYS B CA 1
ATOM 4700 C C . CYS B 1 148 ? -42.469 14.539 19.266 1 80.38 148 CYS B C 1
ATOM 4702 O O . CYS B 1 148 ? -43.5 15.203 19.234 1 80.38 148 CYS B O 1
ATOM 4704 N N . SER B 1 149 ? -42.25 13.578 20.109 1 79.81 149 SER B N 1
ATOM 4705 C CA . SER B 1 149 ? -43.188 13.359 21.203 1 79.81 149 SER B CA 1
ATOM 4706 C C . SER B 1 149 ? -42.594 13.82 22.531 1 79.81 149 SER B C 1
ATOM 4708 O O . SER B 1 149 ? -41.406 13.8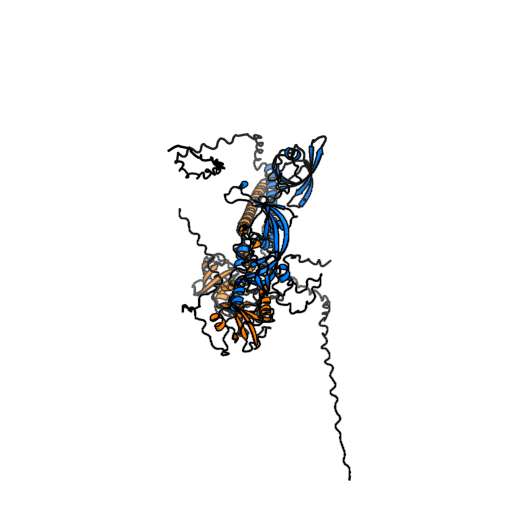05 22.734 1 79.81 149 SER B O 1
ATOM 4710 N N . THR B 1 150 ? -43.531 14.234 23.453 1 78.31 150 THR B N 1
ATOM 4711 C CA . THR B 1 150 ? -43.125 14.602 24.797 1 78.31 150 THR B CA 1
ATOM 4712 C C . THR B 1 150 ? -43.094 13.375 25.719 1 78.31 150 THR B C 1
ATOM 4714 O O . THR B 1 150 ? -42.562 13.422 26.812 1 78.31 150 THR B O 1
ATOM 4717 N N . TYR B 1 151 ? -43.688 12.32 25.234 1 80.38 151 TYR B N 1
ATOM 4718 C CA . TYR B 1 151 ? -43.688 11.086 26.016 1 80.38 151 TYR B CA 1
ATOM 4719 C C . TYR B 1 151 ? -42.344 10.352 25.875 1 80.38 151 TYR B C 1
ATOM 4721 O O . TYR B 1 151 ? -41.875 10.125 24.75 1 80.38 151 TYR B O 1
ATOM 4729 N N . PRO B 1 152 ? -41.75 9.969 26.953 1 82.06 152 PRO B N 1
ATOM 4730 C CA . PRO B 1 152 ? -40.438 9.336 26.906 1 82.06 152 PRO B CA 1
ATOM 4731 C C . PRO B 1 152 ? -40.406 8.039 26.109 1 82.06 152 PRO B C 1
ATOM 4733 O O . PRO B 1 152 ? -39.438 7.746 25.406 1 82.06 152 PRO B O 1
ATOM 4736 N N . ASP B 1 153 ? -41.531 7.32 26.172 1 87.31 153 ASP B N 1
ATOM 4737 C CA . ASP B 1 153 ? -41.594 6.016 25.516 1 87.31 153 ASP B CA 1
ATOM 4738 C C . ASP B 1 153 ? -41.906 6.168 24.031 1 87.31 153 ASP B C 1
ATOM 4740 O O . ASP B 1 153 ? -41.938 5.176 23.297 1 87.31 153 ASP B O 1
ATOM 4744 N N . GLU B 1 154 ? -42.062 7.449 23.531 1 88.62 154 GLU B N 1
ATOM 4745 C CA . GLU B 1 154 ? -42.344 7.688 22.125 1 88.62 154 GLU B CA 1
ATOM 4746 C C . GLU B 1 154 ? -41.25 8.484 21.438 1 88.62 154 GLU B C 1
ATOM 4748 O O . GLU B 1 154 ? -41.375 8.852 20.266 1 88.62 154 GLU B O 1
ATOM 4753 N N . GLN B 1 155 ? -40.25 8.695 22.172 1 87.12 155 GLN B N 1
ATOM 4754 C CA . GLN B 1 155 ? -39.156 9.5 21.625 1 87.12 155 GLN B CA 1
ATOM 4755 C C . GLN B 1 155 ? -38.344 8.711 20.594 1 87.12 155 GLN B C 1
ATOM 4757 O O . GLN B 1 155 ? -38 7.551 20.828 1 87.12 155 GLN B O 1
ATOM 4762 N N . GLN B 1 156 ? -38.156 9.297 19.438 1 90.5 156 GLN B N 1
ATOM 4763 C CA . GLN B 1 156 ? -37.375 8.695 18.359 1 90.5 156 GLN B CA 1
ATOM 4764 C C . GLN B 1 156 ? -36.562 9.75 17.609 1 90.5 156 GLN B C 1
ATOM 4766 O O . GLN B 1 156 ? -36.875 10.945 17.688 1 90.5 156 GLN B O 1
ATOM 4771 N N . SER B 1 157 ? -35.5 9.352 17.031 1 88.62 157 SER B N 1
ATOM 4772 C CA . SER B 1 157 ? -34.656 10.18 16.156 1 88.62 157 SER B CA 1
ATOM 4773 C C . SER B 1 157 ? -34.531 9.562 14.773 1 88.62 157 SER B C 1
ATOM 4775 O O . SER B 1 157 ? -34.688 8.352 14.609 1 88.62 157 SER B O 1
ATOM 4777 N N . THR B 1 158 ? -34.219 10.477 13.844 1 91.75 158 THR B N 1
ATOM 4778 C CA . THR B 1 158 ? -33.969 9.984 12.492 1 91.75 158 THR B CA 1
ATOM 4779 C C . THR B 1 158 ? -32.812 8.977 12.492 1 91.75 158 THR B C 1
ATOM 4781 O O . THR B 1 158 ? -31.812 9.172 13.172 1 91.75 158 THR B O 1
ATOM 4784 N N . ASP B 1 159 ? -33.031 7.867 11.797 1 92.38 159 ASP B N 1
ATOM 4785 C CA . ASP B 1 159 ? -32.062 6.812 11.555 1 92.38 159 ASP B CA 1
ATOM 4786 C C . ASP B 1 159 ? -32 5.84 12.727 1 92.38 159 ASP B C 1
ATOM 4788 O O . ASP B 1 159 ? -31.234 4.871 12.703 1 92.38 159 ASP B O 1
ATOM 4792 N N . ASP B 1 160 ? -32.844 6.07 13.703 1 93.5 160 ASP B N 1
ATOM 4793 C CA . ASP B 1 160 ? -32.969 5.059 14.75 1 93.5 160 ASP B CA 1
ATOM 4794 C C . ASP B 1 160 ? -33.438 3.727 14.164 1 93.5 160 ASP B C 1
ATOM 4796 O O . ASP B 1 160 ? -34.188 3.699 13.18 1 93.5 160 ASP B O 1
ATOM 4800 N N . ILE B 1 161 ? -33.031 2.723 14.797 1 95.62 161 ILE B N 1
ATOM 4801 C CA . ILE B 1 161 ? -33.438 1.389 14.367 1 95.62 161 ILE B CA 1
ATOM 4802 C C . ILE B 1 161 ? -34.406 0.803 15.367 1 95.62 161 ILE B C 1
ATOM 4804 O O . ILE B 1 161 ? -34.125 0.733 16.562 1 95.62 161 ILE B O 1
ATOM 4808 N N . ILE B 1 162 ? -35.562 0.377 14.797 1 95.19 162 ILE B N 1
ATOM 4809 C CA . ILE B 1 162 ? -36.656 -0.147 15.625 1 95.19 162 ILE B CA 1
ATOM 4810 C C . ILE B 1 162 ? -36.781 -1.653 15.414 1 95.19 162 ILE B C 1
ATOM 4812 O O . ILE B 1 162 ? -36.938 -2.115 14.281 1 95.19 162 ILE B O 1
ATOM 4816 N N . GLU B 1 163 ? -36.719 -2.359 16.5 1 96.38 163 GLU B N 1
ATOM 4817 C CA . GLU B 1 163 ? -37.031 -3.783 16.5 1 96.38 163 GLU B CA 1
ATOM 4818 C C . GLU B 1 163 ? -38.406 -4.043 17.094 1 96.38 163 GLU B C 1
ATOM 4820 O O . GLU B 1 163 ? -38.594 -3.879 18.297 1 96.38 163 GLU B O 1
ATOM 4825 N N . ILE B 1 164 ? -39.219 -4.527 16.234 1 96.19 164 ILE B N 1
ATOM 4826 C CA . ILE B 1 164 ? -40.625 -4.715 16.656 1 96.19 164 ILE B CA 1
ATOM 4827 C C . ILE B 1 164 ? -40.781 -6.078 17.328 1 96.19 164 ILE B C 1
ATOM 4829 O O . ILE B 1 164 ? -40.438 -7.109 16.734 1 96.19 164 ILE B O 1
ATOM 4833 N N . GLN B 1 165 ? -41.344 -6.039 18.5 1 94.44 165 GLN B N 1
ATOM 4834 C CA . GLN B 1 165 ? -41.562 -7.293 19.219 1 94.44 165 GLN B CA 1
ATOM 4835 C C . GLN B 1 165 ? -43 -7.758 19.109 1 94.44 165 GLN B C 1
ATOM 4837 O O . GLN B 1 165 ? -43.281 -8.883 18.688 1 94.44 165 GLN B O 1
ATOM 4842 N N . TYR B 1 166 ? -43.906 -6.828 19.516 1 93.5 166 TYR B N 1
ATOM 4843 C CA . TYR B 1 166 ? -45.312 -7.176 19.406 1 93.5 166 TYR B CA 1
ATOM 4844 C C . TYR B 1 166 ? -46.188 -5.922 19.406 1 93.5 166 TYR B C 1
ATOM 4846 O O . TYR B 1 166 ? -45.688 -4.812 19.594 1 93.5 166 TYR B O 1
ATOM 4854 N N . ILE B 1 167 ? -47.438 -6.133 19.109 1 93.69 167 ILE B N 1
ATOM 4855 C CA . ILE B 1 167 ? -48.469 -5.105 19.172 1 93.69 167 ILE B CA 1
ATOM 4856 C C . ILE B 1 167 ? -49.344 -5.328 20.406 1 93.69 167 ILE B C 1
ATOM 4858 O O . ILE B 1 167 ? -49.812 -6.434 20.641 1 93.69 167 ILE B O 1
ATOM 4862 N N . GLU B 1 168 ? -49.344 -4.285 21.172 1 93.44 168 GLU B N 1
ATOM 4863 C CA . GLU B 1 168 ? -50.156 -4.32 22.391 1 93.44 168 GLU B CA 1
ATOM 4864 C C . GLU B 1 168 ? -51.406 -3.471 22.219 1 93.44 168 GLU B C 1
ATOM 4866 O O . GLU B 1 168 ? -51.406 -2.471 21.5 1 93.44 168 GLU B O 1
ATOM 4871 N N . VAL B 1 169 ? -52.531 -3.93 22.812 1 92.25 169 VAL B N 1
ATOM 4872 C CA . VAL B 1 169 ? -53.75 -3.129 22.828 1 92.25 169 VAL B CA 1
ATOM 4873 C C . VAL B 1 169 ? -53.844 -2.389 24.172 1 92.25 169 VAL B C 1
ATOM 4875 O O . VAL B 1 169 ? -53.969 -3.014 25.219 1 92.25 169 VAL B O 1
ATOM 4878 N N . ASP B 1 170 ? -53.656 -1.123 24.047 1 87.75 170 ASP B N 1
ATOM 4879 C CA . ASP B 1 170 ? -53.812 -0.242 25.203 1 87.75 170 ASP B CA 1
ATOM 4880 C C . ASP B 1 170 ? -55.219 0.305 25.312 1 87.75 170 ASP B C 1
ATOM 4882 O O . ASP B 1 170 ? -55.844 0.653 24.312 1 87.75 170 ASP B O 1
ATOM 4886 N N . LYS B 1 171 ? -55.781 0.425 26.469 1 87.38 171 LYS B N 1
ATOM 4887 C CA . LYS B 1 171 ? -57.156 0.867 26.719 1 87.38 171 LYS B CA 1
ATOM 4888 C C . LYS B 1 171 ? -57.344 2.312 26.266 1 87.38 171 LYS B C 1
ATOM 4890 O O . LYS B 1 171 ? -58.438 2.686 25.812 1 87.38 171 LYS B O 1
ATOM 4895 N N . VAL B 1 172 ? -56.312 3.084 26.453 1 84.12 172 VAL B N 1
ATOM 4896 C CA . VAL B 1 172 ? -56.438 4.516 26.172 1 84.12 172 VAL B CA 1
ATOM 4897 C C . VAL B 1 172 ? -55.938 4.816 24.766 1 84.12 172 VAL B C 1
ATOM 4899 O O . VAL B 1 172 ? -56.656 5.48 23.984 1 84.12 172 VAL B O 1
ATOM 4902 N N . LEU B 1 173 ? -54.844 4.215 24.344 1 82.88 173 LEU B N 1
ATOM 4903 C CA . LEU B 1 173 ? -54.156 4.613 23.125 1 82.88 173 LEU B CA 1
ATOM 4904 C C . LEU B 1 173 ? -54.531 3.676 21.969 1 82.88 173 LEU B C 1
ATOM 4906 O O . LEU B 1 173 ? -54.156 3.945 20.828 1 82.88 173 LEU B O 1
ATOM 4910 N N . GLY B 1 174 ? -55.281 2.619 22.234 1 89.12 174 GLY B N 1
ATOM 4911 C CA . GLY B 1 174 ? -55.531 1.626 21.203 1 89.12 174 GLY B CA 1
ATOM 4912 C C . GLY B 1 174 ? -54.344 0.714 20.953 1 89.12 174 GLY B C 1
ATOM 4913 O O . GLY B 1 174 ? -53.719 0.22 21.891 1 89.12 174 GLY B O 1
ATOM 4914 N N . LYS B 1 175 ? -54.125 0.387 19.656 1 92.06 175 LYS B N 1
ATOM 4915 C CA . LYS B 1 175 ? -53 -0.46 19.297 1 92.06 175 LYS B CA 1
ATOM 4916 C C . LYS B 1 175 ? -51.688 0.3 19.438 1 92.06 175 LYS B C 1
ATOM 4918 O O . LYS B 1 175 ? -51.531 1.42 18.938 1 92.06 175 LYS B O 1
ATOM 4923 N N . VAL B 1 176 ? -50.75 -0.3 20.141 1 93.94 176 VAL B N 1
ATOM 4924 C CA . VAL B 1 176 ? -49.438 0.317 20.375 1 93.94 176 VAL B CA 1
ATOM 4925 C C . VAL B 1 176 ? -48.312 -0.646 19.969 1 93.94 176 VAL B C 1
ATOM 4927 O O . VAL B 1 176 ? -48.406 -1.843 20.266 1 93.94 176 VAL B O 1
ATOM 4930 N N . LEU B 1 177 ? -47.375 -0.133 19.25 1 95.25 177 LEU B N 1
ATOM 4931 C CA . LEU B 1 177 ? -46.188 -0.901 18.875 1 95.25 177 LEU B CA 1
ATOM 4932 C C . LEU B 1 177 ? -45.156 -0.916 20.016 1 95.25 177 LEU B C 1
ATOM 4934 O O . LEU B 1 177 ? -44.844 0.134 20.562 1 95.25 177 LEU B O 1
ATOM 4938 N N . VAL B 1 178 ? -44.75 -2.133 20.328 1 95.94 178 VAL B N 1
ATOM 4939 C CA . VAL B 1 178 ? -43.781 -2.264 21.422 1 95.94 178 VAL B CA 1
ATOM 4940 C C . VAL B 1 178 ? -42.531 -2.98 20.922 1 95.94 178 VAL B C 1
ATOM 4942 O O . VAL B 1 178 ? -42.625 -3.943 20.156 1 95.94 178 VAL B O 1
ATOM 4945 N N . GLY B 1 179 ? -41.438 -2.494 21.328 1 96 179 GLY B N 1
ATOM 4946 C CA . GLY B 1 179 ? -40.156 -3.125 20.953 1 96 179 GLY B CA 1
ATOM 4947 C C . GLY B 1 179 ? -38.938 -2.404 21.484 1 96 179 GLY B C 1
ATOM 4948 O O . GLY B 1 179 ? -38.969 -1.87 22.609 1 96 179 GLY B O 1
ATOM 4949 N N . LYS B 1 180 ? -37.906 -2.531 20.75 1 95.88 180 LYS B N 1
ATOM 4950 C CA . LYS B 1 180 ? -36.625 -1.936 21.141 1 95.88 180 LYS B CA 1
ATOM 4951 C C . LYS B 1 180 ? -36.188 -0.906 20.109 1 95.88 180 LYS B C 1
ATOM 4953 O O . LYS B 1 180 ? -36.219 -1.162 18.906 1 95.88 180 LYS B O 1
ATOM 4958 N N . LEU B 1 181 ? -35.781 0.223 20.594 1 94.19 181 LEU B N 1
ATOM 4959 C CA . LEU B 1 181 ? -35.25 1.31 19.781 1 94.19 181 LEU B CA 1
ATOM 4960 C C . LEU B 1 181 ? -33.75 1.462 20.031 1 94.19 181 LEU B C 1
ATOM 4962 O O . LEU B 1 181 ? -33.312 1.534 21.188 1 94.19 181 LEU B O 1
ATOM 4966 N N . THR B 1 182 ? -33 1.429 18.953 1 93.88 182 THR B N 1
ATOM 4967 C CA . THR B 1 182 ? -31.562 1.523 19.078 1 93.88 182 THR B CA 1
ATOM 4968 C C . THR B 1 182 ? -31.016 2.695 18.266 1 93.88 182 THR B C 1
ATOM 4970 O O . THR B 1 182 ? -31.328 2.826 17.078 1 93.88 182 THR B O 1
ATOM 4973 N N . ASP B 1 183 ? -30.219 3.506 18.891 1 87.75 183 ASP B N 1
ATOM 4974 C CA . ASP B 1 183 ? -29.469 4.543 18.188 1 87.75 183 ASP B CA 1
ATOM 4975 C C . ASP B 1 183 ? -28.203 3.965 17.547 1 87.75 183 ASP B C 1
ATOM 4977 O O . ASP B 1 183 ? -27.312 3.48 18.25 1 87.75 183 ASP B O 1
ATOM 4981 N N . PRO B 1 184 ? -28.141 4.086 16.312 1 84.31 184 PRO B N 1
ATOM 4982 C CA . PRO B 1 184 ? -26.984 3.445 15.656 1 84.31 184 PRO B CA 1
ATOM 4983 C C . PRO B 1 184 ? -25.656 4.133 15.984 1 84.31 184 PRO B C 1
ATOM 4985 O O . PRO B 1 184 ? -24.594 3.525 15.844 1 84.31 184 PRO B O 1
ATOM 4988 N N . PHE B 1 185 ? -25.672 5.324 16.391 1 76.31 185 PHE B N 1
ATOM 4989 C CA . PHE B 1 185 ? -24.453 6.062 16.672 1 76.31 185 PHE B CA 1
ATOM 4990 C C . PHE B 1 185 ? -23.969 5.77 18.094 1 76.31 185 PHE B C 1
ATOM 4992 O O . PHE B 1 185 ? -22.812 5.383 18.297 1 76.31 185 PHE B O 1
ATOM 4999 N N . SER B 1 186 ? -24.906 5.809 19 1 73.25 186 SER B N 1
ATOM 5000 C CA . SER B 1 186 ? -24.531 5.594 20.406 1 73.25 186 SER B CA 1
ATOM 5001 C C . SER B 1 186 ? -24.656 4.125 20.781 1 73.25 186 SER B C 1
ATOM 5003 O O . SER B 1 186 ? -24.125 3.701 21.812 1 73.25 186 SER B O 1
ATOM 5005 N N . GLN B 1 187 ? -25.328 3.398 20.109 1 83.62 187 GLN B N 1
ATOM 5006 C CA . GLN B 1 187 ? -25.609 1.992 20.375 1 83.62 187 GLN B CA 1
ATOM 5007 C C . GLN B 1 187 ? -26.438 1.824 21.641 1 83.62 187 GLN B C 1
ATOM 5009 O O . GLN B 1 187 ? -26.5 0.731 22.219 1 83.62 187 GLN B O 1
ATOM 5014 N N . HIS B 1 188 ? -27.016 2.875 21.984 1 85.25 188 HIS B N 1
ATOM 5015 C CA . HIS B 1 188 ? -27.938 2.814 23.109 1 85.25 188 HIS B CA 1
ATOM 5016 C C . HIS B 1 188 ? -29.312 2.297 22.688 1 85.25 188 HIS B C 1
ATOM 5018 O O . HIS B 1 188 ? -29.812 2.672 21.625 1 85.25 188 HIS B O 1
ATOM 5024 N N . SER B 1 189 ? -29.75 1.369 23.516 1 90.19 189 SER B N 1
ATOM 5025 C CA . SER B 1 189 ? -31.047 0.785 23.234 1 90.19 189 SER B CA 1
ATOM 5026 C C . SER B 1 189 ? -32.062 1.089 24.344 1 90.19 189 SER B C 1
ATOM 5028 O O . SER B 1 189 ? -31.688 1.086 25.531 1 90.19 189 SER B O 1
ATOM 5030 N N . SER B 1 190 ? -33.281 1.46 23.969 1 90.38 190 SER B N 1
ATOM 5031 C CA . SER B 1 190 ? -34.375 1.699 24.922 1 90.38 190 SER B CA 1
ATOM 5032 C C . SER B 1 190 ? -35.656 1.065 24.453 1 90.38 190 SER B C 1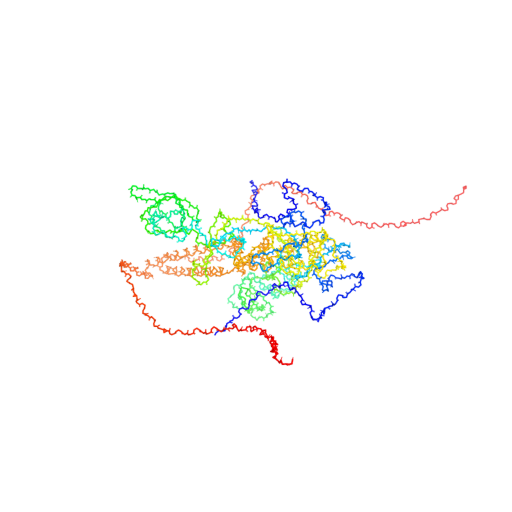
ATOM 5034 O O . SER B 1 190 ? -35.812 0.738 23.266 1 90.38 190 SER B O 1
ATOM 5036 N N . ARG B 1 191 ? -36.5 0.832 25.406 1 93.31 191 ARG B N 1
ATOM 5037 C CA . ARG B 1 191 ? -37.812 0.339 25.047 1 93.31 191 ARG B CA 1
ATOM 5038 C C . ARG B 1 191 ? -38.688 1.463 24.516 1 93.31 191 ARG B C 1
ATOM 5040 O O . ARG B 1 191 ? -38.594 2.607 24.953 1 93.31 191 ARG B O 1
ATOM 5047 N N . PHE B 1 192 ? -39.469 1.082 23.547 1 93.44 192 PHE B N 1
ATOM 5048 C CA . PHE B 1 192 ? -40.344 2.092 23 1 93.44 192 PHE B CA 1
ATOM 5049 C C . PHE B 1 192 ? -41.781 1.589 23 1 93.44 192 PHE B C 1
ATOM 5051 O O . PHE B 1 192 ? -42.031 0.38 23.031 1 93.44 192 PHE B O 1
ATOM 5058 N N . ARG B 1 193 ? -42.781 2.504 23.062 1 93.31 193 ARG B N 1
ATOM 5059 C CA . ARG B 1 193 ? -44.219 2.307 22.906 1 93.31 193 ARG B CA 1
ATOM 5060 C C . ARG B 1 193 ? -44.812 3.361 21.969 1 93.31 193 ARG B C 1
ATOM 5062 O O . ARG B 1 193 ? -45.125 4.465 22.422 1 93.31 193 ARG B O 1
ATOM 5069 N N . PHE B 1 194 ? -44.969 2.924 20.734 1 94.81 194 PHE B N 1
ATOM 5070 C CA . PHE B 1 194 ? -45.438 3.896 19.75 1 94.81 194 PHE B CA 1
ATOM 5071 C C . PHE B 1 194 ? -46.906 3.732 19.484 1 94.81 194 PHE B C 1
ATOM 5073 O O . PHE B 1 194 ? -47.375 2.639 19.141 1 94.81 194 PHE B O 1
ATOM 5080 N N . SER B 1 195 ? -47.594 4.871 19.625 1 90.81 195 SER B N 1
ATOM 5081 C CA . SER B 1 195 ? -49.031 4.848 19.406 1 90.81 195 SER B CA 1
ATOM 5082 C C . SER B 1 195 ? -49.375 5.227 17.969 1 90.81 195 SER B C 1
ATOM 5084 O O . SER B 1 195 ? -48.531 5.797 17.266 1 90.81 195 SER B O 1
ATOM 5086 N N . LYS B 1 196 ? -50.594 4.965 17.531 1 90.88 196 LYS B N 1
ATOM 5087 C CA . LYS B 1 196 ? -51.062 5.266 16.188 1 90.88 196 LYS B CA 1
ATOM 5088 C C . LYS B 1 196 ? -51.156 6.773 15.961 1 90.88 196 LYS B C 1
ATOM 5090 O O . LYS B 1 196 ? -51.25 7.227 14.82 1 90.88 196 LYS B O 1
ATOM 5095 N N . GLU B 1 197 ? -51.062 7.492 17.031 1 85.81 197 GLU B N 1
ATOM 5096 C CA . GLU B 1 197 ? -51.188 8.945 16.953 1 85.81 197 GLU B CA 1
ATOM 5097 C C . GLU B 1 197 ? -49.938 9.602 16.422 1 85.81 197 GLU B C 1
ATOM 5099 O O . GLU B 1 197 ? -49.938 10.797 16.109 1 85.81 197 GLU B O 1
ATOM 5104 N N . MET B 1 198 ? -48.906 8.797 16.328 1 89.56 198 MET B N 1
ATOM 5105 C CA . MET B 1 198 ? -47.656 9.32 15.805 1 89.56 198 MET B CA 1
ATOM 5106 C C . MET B 1 198 ? -47.688 9.391 14.281 1 89.56 198 MET B C 1
ATOM 5108 O O . MET B 1 198 ? -47.031 8.602 13.602 1 89.56 198 MET B O 1
ATOM 5112 N N . THR B 1 199 ? -48.312 10.367 13.703 1 87.88 199 THR B N 1
ATOM 5113 C CA . THR B 1 199 ? -48.656 10.469 12.281 1 87.88 199 THR B CA 1
ATOM 5114 C C . THR B 1 199 ? -47.5 11.109 11.508 1 87.88 199 THR B C 1
ATOM 5116 O O . THR B 1 199 ? -47.406 10.969 10.289 1 87.88 199 THR B O 1
ATOM 5119 N N . PHE B 1 200 ? -46.562 11.734 12.188 1 86.75 200 PHE B N 1
ATOM 5120 C CA . PHE B 1 200 ? -45.469 12.438 11.484 1 86.75 200 PHE B CA 1
ATOM 5121 C C . PHE B 1 200 ? -44.25 11.555 11.344 1 86.75 200 PHE B C 1
ATOM 5123 O O . PHE B 1 200 ? -43.25 11.961 10.727 1 86.75 200 PHE B O 1
ATOM 5130 N N . SER B 1 201 ? -44.375 10.445 11.875 1 92.44 201 SER B N 1
ATOM 5131 C CA . SER B 1 201 ? -43.25 9.531 11.742 1 92.44 201 SER B CA 1
ATOM 5132 C C . SER B 1 201 ? -43.344 8.758 10.43 1 92.44 201 SER B C 1
ATOM 5134 O O . SER B 1 201 ? -44.406 8.578 9.859 1 92.44 201 SER B O 1
ATOM 5136 N N . SER B 1 202 ? -42.219 8.438 9.883 1 95.75 202 SER B N 1
ATOM 5137 C CA . SER B 1 202 ? -42.125 7.531 8.742 1 95.75 202 SER B CA 1
ATOM 5138 C C . SER B 1 202 ? -41.031 6.492 8.953 1 95.75 202 SER B C 1
ATOM 5140 O O . SER B 1 202 ? -40.031 6.762 9.617 1 95.75 202 SER B O 1
ATOM 5142 N N . TYR B 1 203 ? -41.281 5.301 8.391 1 96.44 203 TYR B N 1
ATOM 5143 C CA . TYR B 1 203 ? -40.375 4.172 8.594 1 96.44 203 TYR B CA 1
ATOM 5144 C C . TYR B 1 203 ? -40.062 3.484 7.277 1 96.44 203 TYR B C 1
ATOM 5146 O O . TYR B 1 203 ? -40.844 3.531 6.332 1 96.44 203 TYR B O 1
ATOM 5154 N N . THR B 1 204 ? -38.875 2.883 7.195 1 96.69 204 THR B N 1
ATOM 5155 C CA . THR B 1 204 ? -38.5 2.105 6.02 1 96.69 204 THR B CA 1
ATOM 5156 C C . THR B 1 204 ? -37.938 0.75 6.43 1 96.69 204 THR B C 1
ATOM 5158 O O . THR B 1 204 ? -37.344 0.618 7.5 1 96.69 204 THR B O 1
ATOM 5161 N N . THR B 1 205 ? -38.125 -0.213 5.602 1 96.19 205 THR B N 1
ATOM 5162 C CA . THR B 1 205 ? -37.594 -1.545 5.836 1 96.19 205 THR B CA 1
ATOM 5163 C C . THR B 1 205 ? -36.125 -1.617 5.402 1 96.19 205 THR B C 1
ATOM 5165 O O . THR B 1 205 ? -35.438 -2.592 5.699 1 96.19 205 THR B O 1
ATOM 5168 N N . MET B 1 206 ? -35.594 -0.658 4.672 1 94.19 206 MET B N 1
ATOM 5169 C CA . MET B 1 206 ? -34.188 -0.539 4.305 1 94.19 206 MET B CA 1
ATOM 5170 C C . MET B 1 206 ? -33.375 0.026 5.461 1 94.19 206 MET B C 1
ATOM 5172 O O . MET B 1 206 ? -33.156 1.234 5.531 1 94.19 206 MET B O 1
ATOM 5176 N N . VAL B 1 207 ? -32.938 -0.86 6.246 1 92.31 207 VAL B N 1
ATOM 5177 C CA . VAL B 1 207 ? -32.375 -0.502 7.555 1 92.31 207 VAL B CA 1
ATOM 5178 C C . VAL B 1 207 ? -31.016 0.139 7.387 1 92.31 207 VAL B C 1
ATOM 5180 O O . VAL B 1 207 ? -30.641 1.021 8.164 1 92.31 207 VAL B O 1
ATOM 5183 N N . VAL B 1 208 ? -30.25 -0.289 6.379 1 89.12 208 VAL B N 1
ATOM 5184 C CA . VAL B 1 208 ? -28.922 0.271 6.148 1 89.12 208 VAL B CA 1
ATOM 5185 C C . VAL B 1 208 ? -28.969 1.256 4.984 1 89.12 208 VAL B C 1
ATOM 5187 O O . VAL B 1 208 ? -29.188 0.858 3.834 1 89.12 208 VAL B O 1
ATOM 5190 N N . PRO B 1 209 ? -28.734 2.51 5.309 1 86.94 209 PRO B N 1
ATOM 5191 C CA . PRO B 1 209 ? -28.875 3.512 4.246 1 86.94 209 PRO B CA 1
ATOM 5192 C C . PRO B 1 209 ? -27.656 3.562 3.316 1 86.94 209 PRO B C 1
ATOM 5194 O O . PRO B 1 209 ? -27.781 4 2.17 1 86.94 209 PRO B O 1
ATOM 5197 N N . GLU B 1 210 ? -26.516 3.125 3.729 1 87.25 210 GLU B N 1
ATOM 5198 C CA . GLU B 1 210 ? -25.297 3.244 2.938 1 87.25 210 GLU B CA 1
ATOM 5199 C C . GLU B 1 210 ? -25.016 1.969 2.143 1 87.25 210 GLU B C 1
ATOM 5201 O O . GLU B 1 210 ? -25.312 0.866 2.613 1 87.25 210 GLU B O 1
ATOM 5206 N N . PHE B 1 211 ? -24.547 2.227 0.977 1 90.56 211 PHE B N 1
ATOM 5207 C CA . PHE B 1 211 ? -24.031 1.088 0.221 1 90.56 211 PHE B CA 1
ATOM 5208 C C . PHE B 1 211 ? -22.797 0.501 0.893 1 90.56 211 PHE B C 1
ATOM 5210 O O . PHE B 1 211 ? -22 1.232 1.486 1 90.56 211 PHE B O 1
ATOM 5217 N N . GLN B 1 212 ? -22.766 -0.812 0.818 1 92.31 212 GLN B N 1
ATOM 5218 C CA . GLN B 1 212 ? -21.656 -1.49 1.478 1 92.31 212 GLN B CA 1
ATOM 5219 C C . GLN B 1 212 ? -20.891 -2.369 0.496 1 92.31 212 GLN B C 1
ATOM 5221 O O . GLN B 1 212 ? -21.422 -2.789 -0.527 1 92.31 212 GLN B O 1
ATOM 5226 N N . ARG B 1 213 ? -19.688 -2.627 0.855 1 92.88 213 ARG B N 1
ATOM 5227 C CA . ARG B 1 213 ? -18.859 -3.562 0.102 1 92.88 213 ARG B CA 1
ATOM 5228 C C . ARG B 1 213 ? -18.906 -4.957 0.713 1 92.88 213 ARG B C 1
ATOM 5230 O O . ARG B 1 213 ? -19.328 -5.125 1.861 1 92.88 213 ARG B O 1
ATOM 5237 N N . LEU B 1 214 ? -18.453 -5.828 -0.057 1 95.06 214 LEU B N 1
ATOM 5238 C CA . LEU B 1 214 ? -18.484 -7.203 0.431 1 95.06 214 LEU B CA 1
ATOM 5239 C C . LEU B 1 214 ? -17.625 -7.363 1.673 1 95.06 214 LEU B C 1
ATOM 5241 O O . LEU B 1 214 ? -17.953 -8.141 2.572 1 95.06 214 LEU B O 1
ATOM 5245 N N . SER B 1 215 ? -16.5 -6.66 1.697 1 91.56 215 SER B N 1
ATOM 5246 C CA . SER B 1 215 ? -15.602 -6.75 2.848 1 91.56 215 SER B CA 1
ATOM 5247 C C . SER B 1 215 ? -16.281 -6.258 4.117 1 91.56 215 SER B C 1
ATOM 5249 O O . SER B 1 215 ? -15.969 -6.707 5.219 1 91.56 215 SER B O 1
ATOM 5251 N N . GLN B 1 216 ? -17.234 -5.34 4.004 1 90.44 216 GLN B N 1
ATOM 5252 C CA . GLN B 1 216 ? -18.016 -4.848 5.137 1 90.44 216 GLN B CA 1
ATOM 5253 C C . GLN B 1 216 ? -19.141 -5.816 5.492 1 90.44 216 GLN B C 1
ATOM 5255 O O . GLN B 1 216 ? -19.422 -6.043 6.668 1 90.44 216 GLN B O 1
ATOM 5260 N N . LEU B 1 217 ? -19.672 -6.371 4.52 1 94.38 217 LEU B N 1
ATOM 5261 C CA . LEU B 1 217 ? -20.797 -7.281 4.695 1 94.38 217 LEU B CA 1
ATOM 5262 C C . LEU B 1 217 ? -20.359 -8.57 5.383 1 94.38 217 LEU B C 1
ATOM 5264 O O . LEU B 1 217 ? -21.172 -9.258 6 1 94.38 217 LEU B O 1
ATOM 5268 N N . LYS B 1 218 ? -19.078 -8.859 5.246 1 93.81 218 LYS B N 1
ATOM 5269 C CA . LYS B 1 218 ? -18.531 -10.07 5.836 1 93.81 218 LYS B CA 1
ATOM 5270 C C . LYS B 1 218 ? -18.734 -10.094 7.348 1 93.81 218 LYS B C 1
ATOM 5272 O O . LYS B 1 218 ? -18.844 -11.164 7.949 1 93.81 218 LYS B O 1
ATOM 5277 N N . SER B 1 219 ? -18.828 -8.969 7.945 1 88.25 219 SER B N 1
ATOM 5278 C CA . SER B 1 219 ? -18.953 -8.859 9.398 1 88.25 219 SER B CA 1
ATOM 5279 C C . SER B 1 219 ? -20.375 -9.18 9.859 1 88.25 219 SER B C 1
ATOM 5281 O O . SER B 1 219 ? -20.625 -9.375 11.047 1 88.25 219 SER B O 1
ATOM 5283 N N . HIS B 1 220 ? -21.266 -9.336 9 1 87.88 220 HIS B N 1
ATOM 5284 C CA . HIS B 1 220 ? -22.656 -9.641 9.32 1 87.88 220 HIS B CA 1
ATOM 5285 C C . HIS B 1 220 ? -22.938 -11.133 9.188 1 87.88 220 HIS B C 1
ATOM 5287 O O . HIS B 1 220 ? -22.109 -11.875 8.633 1 87.88 220 HIS B O 1
ATOM 5293 N N . ASP B 1 221 ? -24.062 -11.422 9.711 1 90.88 221 ASP B N 1
ATOM 5294 C CA . ASP B 1 221 ? -24.453 -12.828 9.633 1 90.88 221 ASP B CA 1
ATOM 5295 C C . ASP B 1 221 ? -24.953 -13.18 8.234 1 90.88 221 ASP B C 1
ATOM 5297 O O . ASP B 1 221 ? -25.578 -12.359 7.566 1 90.88 221 ASP B O 1
ATOM 5301 N N . PHE B 1 222 ? -24.781 -14.438 7.863 1 93.69 222 PHE B N 1
ATOM 5302 C CA . PHE B 1 222 ? -25.266 -14.977 6.598 1 93.69 222 PHE B CA 1
ATOM 5303 C C . PHE B 1 222 ? -26.484 -15.875 6.828 1 93.69 222 PHE B C 1
ATOM 5305 O O . PHE B 1 222 ? -26.609 -16.484 7.895 1 93.69 222 PHE B O 1
ATOM 5312 N N . PRO B 1 223 ? -27.328 -16.016 5.895 1 94.75 223 PRO B N 1
ATOM 5313 C CA . PRO B 1 223 ? -27.359 -15.43 4.555 1 94.75 223 PRO B CA 1
ATOM 5314 C C . PRO B 1 223 ? -27.797 -13.969 4.562 1 94.75 223 PRO B C 1
ATOM 5316 O O . PRO B 1 223 ? -28.391 -13.5 5.535 1 94.75 223 PRO B O 1
ATOM 5319 N N . GLN B 1 224 ? -27.422 -13.25 3.49 1 96 224 GLN B N 1
ATOM 5320 C CA . GLN B 1 224 ? -27.797 -11.859 3.266 1 96 224 GLN B CA 1
ATOM 5321 C C . GLN B 1 224 ? -28.328 -11.648 1.854 1 96 224 GLN B C 1
ATOM 5323 O O . GLN B 1 224 ? -27.953 -12.367 0.927 1 96 224 GLN B O 1
ATOM 5328 N N . ARG B 1 225 ? -29.266 -10.766 1.793 1 96.75 225 ARG B N 1
ATOM 5329 C CA . ARG B 1 225 ? -29.75 -10.336 0.48 1 96.75 225 ARG B CA 1
ATOM 5330 C C . ARG B 1 225 ? -29.219 -8.945 0.136 1 96.75 225 ARG B C 1
ATOM 5332 O O . ARG B 1 225 ? -29.312 -8.023 0.948 1 96.75 225 ARG B O 1
ATOM 5339 N N . VAL B 1 226 ? -28.625 -8.93 -1.046 1 96.81 226 VAL B N 1
ATOM 5340 C CA . VAL B 1 226 ? -28.062 -7.652 -1.457 1 96.81 226 VAL B CA 1
ATOM 5341 C C . VAL B 1 226 ? -28.453 -7.348 -2.898 1 96.81 226 VAL B C 1
ATOM 5343 O O . VAL B 1 226 ? -28.781 -8.258 -3.664 1 96.81 226 VAL B O 1
ATOM 5346 N N . ARG B 1 227 ? -28.469 -6.082 -3.188 1 95.12 227 ARG B N 1
ATOM 5347 C CA . ARG B 1 227 ? -28.812 -5.609 -4.527 1 95.12 227 ARG B CA 1
ATOM 5348 C C . ARG B 1 227 ? -27.672 -4.781 -5.117 1 95.12 227 ARG B C 1
ATOM 5350 O O . ARG B 1 227 ? -27.047 -3.986 -4.414 1 95.12 227 ARG B O 1
ATOM 5357 N N . ILE B 1 228 ? -27.344 -5.035 -6.363 1 92.31 228 ILE B N 1
ATOM 5358 C CA . ILE B 1 228 ? -26.406 -4.199 -7.102 1 92.31 228 ILE B CA 1
ATOM 5359 C C . ILE B 1 228 ? -27.141 -3.012 -7.715 1 92.31 228 ILE B C 1
ATOM 5361 O O . ILE B 1 228 ? -27.906 -3.174 -8.664 1 92.31 228 ILE B O 1
ATOM 5365 N N . PRO B 1 229 ? -26.828 -1.875 -7.156 1 85.75 229 PRO B N 1
ATOM 5366 C CA . PRO B 1 229 ? -27.562 -0.71 -7.668 1 85.75 229 PRO B CA 1
ATOM 5367 C C . PRO B 1 229 ? -27.141 -0.334 -9.086 1 85.75 229 PRO B C 1
ATOM 5369 O O . PRO B 1 229 ? -25.969 -0.473 -9.453 1 85.75 229 PRO B O 1
ATOM 5372 N N . ASP B 1 230 ? -28.047 -0.106 -9.922 1 80.12 230 ASP B N 1
ATOM 5373 C CA . ASP B 1 230 ? -27.781 0.403 -11.258 1 80.12 230 ASP B CA 1
ATOM 5374 C C . ASP B 1 230 ? -27.797 1.93 -11.281 1 80.12 230 ASP B C 1
ATOM 5376 O O . ASP B 1 230 ? -28.875 2.541 -11.227 1 80.12 230 ASP B O 1
ATOM 5380 N N . THR B 1 231 ? -26.688 2.596 -11.172 1 68.31 231 THR B N 1
ATOM 5381 C CA . THR B 1 231 ? -26.641 4.055 -11.156 1 68.31 231 THR B CA 1
ATOM 5382 C C . THR B 1 231 ? -26.172 4.594 -12.508 1 68.31 231 THR B C 1
ATOM 5384 O O . THR B 1 231 ? -25.688 5.723 -12.594 1 68.31 231 THR B O 1
ATOM 5387 N N . SER B 1 232 ? -26.094 3.812 -13.57 1 62.59 232 SER B N 1
ATOM 5388 C CA . SER B 1 232 ? -25.531 4.168 -14.867 1 62.59 232 SER B CA 1
ATOM 5389 C C . SER B 1 232 ? -26.172 5.434 -15.422 1 62.59 232 SER B C 1
ATOM 5391 O O . SER B 1 232 ? -25.484 6.301 -15.969 1 62.59 232 SER B O 1
ATOM 5393 N N . ASP B 1 233 ? -27.469 5.582 -15.477 1 61.25 233 ASP B N 1
ATOM 5394 C CA . ASP B 1 233 ? -28.109 6.707 -16.156 1 61.25 233 ASP B CA 1
ATOM 5395 C C . ASP B 1 233 ? -28.547 7.77 -15.141 1 61.25 233 ASP B C 1
ATOM 5397 O O . ASP B 1 233 ? -29.453 8.562 -15.422 1 61.25 233 ASP B O 1
ATOM 5401 N N . GLY B 1 234 ? -27.859 7.875 -14.031 1 63.03 234 GLY B N 1
ATOM 5402 C CA . GLY B 1 234 ? -28.219 8.906 -13.062 1 63.03 234 GLY B CA 1
ATOM 5403 C C . GLY B 1 234 ? -29.484 8.578 -12.289 1 63.03 234 GLY B C 1
ATOM 5404 O O . GLY B 1 234 ? -29.781 9.227 -11.281 1 63.03 234 GLY B O 1
ATOM 5405 N N . ARG B 1 235 ? -30.359 7.805 -12.953 1 63.03 235 ARG B N 1
ATOM 5406 C CA . ARG B 1 235 ? -31.578 7.383 -12.266 1 63.03 235 ARG B CA 1
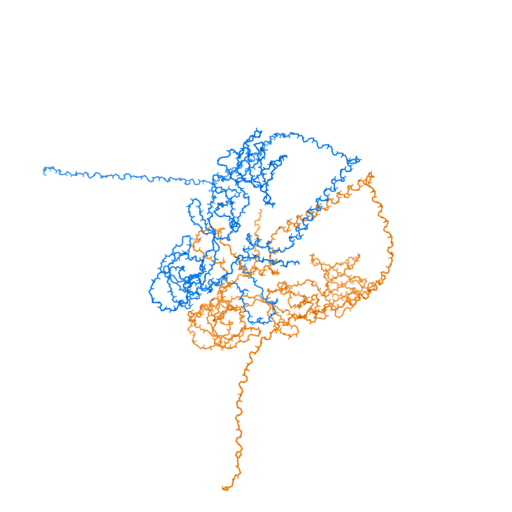ATOM 5407 C C . ARG B 1 235 ? -31.531 5.891 -11.945 1 63.03 235 ARG B C 1
ATOM 5409 O O . ARG B 1 235 ? -31 5.098 -12.719 1 63.03 235 ARG B O 1
ATOM 5416 N N . ARG B 1 236 ? -31.938 5.594 -10.773 1 73.56 236 ARG B N 1
ATOM 5417 C CA . ARG B 1 236 ? -31.969 4.203 -10.336 1 73.56 236 ARG B CA 1
ATOM 5418 C C . ARG B 1 236 ? -32.969 3.389 -11.148 1 73.56 236 ARG B C 1
ATOM 5420 O O . ARG B 1 236 ? -34.125 3.77 -11.273 1 73.56 236 ARG B O 1
ATOM 5427 N N . ASN B 1 237 ? -32.406 2.469 -12.016 1 75.81 237 ASN B N 1
ATOM 5428 C CA . ASN B 1 237 ? -33.25 1.545 -12.766 1 75.81 237 ASN B CA 1
ATOM 5429 C C . ASN B 1 237 ? -33.406 0.212 -12.031 1 75.81 237 ASN B C 1
ATOM 5431 O O . ASN B 1 237 ? -32.562 -0.673 -12.164 1 75.81 237 ASN B O 1
ATOM 5435 N N . ARG B 1 238 ? -34.594 0.047 -11.383 1 73.5 238 ARG B N 1
ATOM 5436 C CA . ARG B 1 238 ? -34.844 -1.102 -10.523 1 73.5 238 ARG B CA 1
ATOM 5437 C C . ARG B 1 238 ? -35 -2.379 -11.336 1 73.5 238 ARG B C 1
ATOM 5439 O O . ARG B 1 238 ? -34.719 -3.475 -10.844 1 73.5 238 ARG B O 1
ATOM 5446 N N . LEU B 1 239 ? -35.406 -2.156 -12.57 1 75.81 239 LEU B N 1
ATOM 5447 C CA . LEU B 1 239 ? -35.656 -3.32 -13.414 1 75.81 239 LEU B CA 1
ATOM 5448 C C . LEU B 1 239 ? -34.344 -3.994 -13.82 1 75.81 239 LEU B C 1
ATOM 5450 O O . LEU B 1 239 ? -34.312 -5.203 -14.07 1 75.81 239 LEU B O 1
ATOM 5454 N N . SER B 1 240 ? -33.344 -3.207 -13.828 1 78.69 240 SER B N 1
ATOM 5455 C CA . SER B 1 240 ? -32.062 -3.74 -14.281 1 78.69 240 SER B CA 1
ATOM 5456 C C . SER B 1 240 ? -31.172 -4.148 -13.109 1 78.69 240 SER B C 1
ATOM 5458 O O . SER B 1 240 ? -30.109 -4.719 -13.305 1 78.69 240 SER B O 1
ATOM 5460 N N . GLU B 1 241 ? -31.734 -3.98 -11.906 1 87 241 GLU B N 1
ATOM 5461 C CA . GLU B 1 241 ? -30.922 -4.27 -10.727 1 87 241 GLU B CA 1
ATOM 5462 C C . GLU B 1 241 ? -30.891 -5.77 -10.438 1 87 241 GLU B C 1
ATOM 5464 O O . GLU B 1 241 ? -31.875 -6.477 -10.695 1 87 241 GLU B O 1
ATOM 5469 N N . ARG B 1 242 ? -29.797 -6.227 -10.078 1 89.62 242 ARG B N 1
ATOM 5470 C CA . ARG B 1 242 ? -29.594 -7.633 -9.75 1 89.62 242 ARG B CA 1
ATOM 5471 C C . ARG B 1 242 ? -29.562 -7.852 -8.242 1 89.62 242 ARG B C 1
ATOM 5473 O O . ARG B 1 242 ? -28.906 -7.094 -7.516 1 89.62 242 ARG B O 1
ATOM 5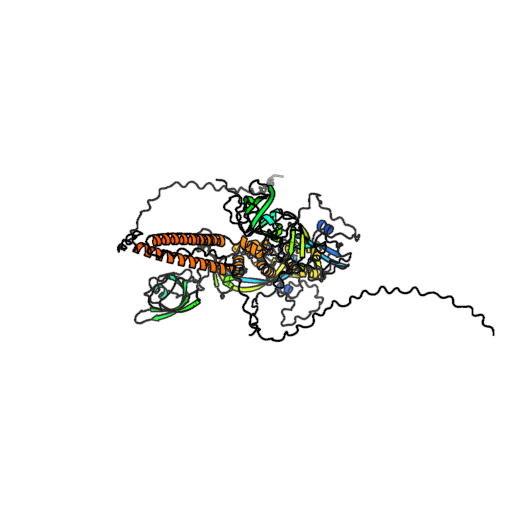480 N N . VAL B 1 243 ? -30.359 -8.836 -7.812 1 94.94 243 VAL B N 1
ATOM 5481 C CA . VAL B 1 243 ? -30.375 -9.172 -6.391 1 94.94 243 VAL B CA 1
ATOM 5482 C C . VAL B 1 243 ? -29.609 -10.477 -6.164 1 94.94 243 VAL B C 1
ATOM 5484 O O . VAL B 1 243 ? -29.844 -11.461 -6.867 1 94.94 243 VAL B O 1
ATOM 5487 N N . LEU B 1 244 ? -28.703 -10.453 -5.23 1 95.81 244 LEU B N 1
ATOM 5488 C CA . LEU B 1 244 ? -27.906 -11.617 -4.879 1 95.81 244 LEU B CA 1
ATOM 5489 C C . LEU B 1 244 ? -28.219 -12.086 -3.461 1 95.81 244 LEU B C 1
ATOM 5491 O O . LEU B 1 244 ? -28.453 -11.266 -2.57 1 95.81 244 LEU B O 1
ATOM 5495 N N . SER B 1 245 ? -28.312 -13.328 -3.33 1 97 245 SER B N 1
ATOM 5496 C CA . SER B 1 245 ? -28.312 -13.93 -1.999 1 97 245 SER B CA 1
ATOM 5497 C C . SER B 1 245 ? -26.922 -14.406 -1.592 1 97 245 SER B C 1
ATOM 5499 O O . SER B 1 245 ? -26.391 -15.344 -2.184 1 97 245 SER B O 1
ATOM 5501 N N . LEU B 1 246 ? -26.344 -13.742 -0.684 1 97.38 246 LEU B N 1
ATOM 5502 C CA . LEU B 1 246 ? -25.047 -14.164 -0.15 1 97.38 246 LEU B CA 1
ATOM 5503 C C . LEU B 1 246 ? -25.219 -15.328 0.822 1 97.38 246 LEU B C 1
ATOM 5505 O O . LEU B 1 246 ? -25.875 -15.195 1.853 1 97.38 246 LEU B O 1
ATOM 5509 N N . ILE B 1 247 ? -24.609 -16.375 0.579 1 96.5 247 ILE B N 1
ATOM 5510 C CA . ILE B 1 247 ? -24.875 -17.609 1.292 1 96.5 247 ILE B CA 1
ATOM 5511 C C . ILE B 1 247 ? -23.875 -17.781 2.432 1 96.5 247 ILE B C 1
ATOM 5513 O O . ILE B 1 247 ? -24.25 -18.031 3.574 1 96.5 247 ILE B O 1
ATOM 5517 N N . ASP B 1 248 ? -22.578 -17.688 2.074 1 95.06 248 ASP B N 1
ATOM 5518 C CA . ASP B 1 248 ? -21.562 -17.891 3.102 1 95.06 248 ASP B CA 1
ATOM 5519 C C . ASP B 1 248 ? -20.219 -17.297 2.668 1 95.06 248 ASP B C 1
ATOM 5521 O O . ASP B 1 248 ? -20.047 -16.938 1.501 1 95.06 248 ASP B O 1
ATOM 5525 N N . TYR B 1 249 ? -19.438 -17.094 3.742 1 94.44 249 TYR B N 1
ATOM 5526 C CA . TYR B 1 249 ? -18.047 -16.703 3.572 1 94.44 249 TYR B CA 1
ATOM 5527 C C . TYR B 1 249 ? -17.109 -17.875 3.816 1 94.44 249 TYR B C 1
ATOM 5529 O O . TYR B 1 249 ? -17.297 -18.656 4.758 1 94.44 249 TYR B O 1
ATOM 5537 N N . CYS B 1 250 ? -16.109 -17.984 2.893 1 92.38 250 CYS B N 1
ATOM 5538 C CA . CYS B 1 250 ? -15.133 -19.031 3.135 1 92.38 250 CYS B CA 1
ATOM 5539 C C . CYS B 1 250 ? -13.781 -18.656 2.535 1 92.38 250 CYS B C 1
ATOM 5541 O O . CYS B 1 250 ? -13.703 -17.797 1.666 1 92.38 250 CYS B O 1
ATOM 5543 N N . GLU B 1 251 ? -12.797 -19.219 3.205 1 93.06 251 GLU B N 1
ATOM 5544 C CA . GLU B 1 251 ? -11.469 -19.219 2.602 1 93.06 251 GLU B CA 1
ATOM 5545 C C . GLU B 1 251 ? -11.25 -20.469 1.75 1 93.06 251 GLU B C 1
ATOM 5547 O O . GLU B 1 251 ? -11.148 -21.578 2.277 1 93.06 251 GLU B O 1
ATOM 5552 N N . GLU B 1 252 ? -11.203 -20.203 0.488 1 91.44 252 GLU B N 1
ATOM 5553 C CA . GLU B 1 252 ? -11.07 -21.312 -0.444 1 91.44 252 GLU B CA 1
ATOM 5554 C C . GLU B 1 252 ? -9.609 -21.562 -0.797 1 91.44 252 GLU B C 1
ATOM 5556 O O . GLU B 1 252 ? -8.883 -20.641 -1.162 1 91.44 252 GLU B O 1
ATOM 5561 N N . ASP B 1 253 ? -9.234 -22.828 -0.677 1 92.5 253 ASP B N 1
ATOM 5562 C CA . ASP B 1 253 ? -7.879 -23.203 -1.086 1 92.5 253 ASP B CA 1
ATOM 5563 C C . ASP B 1 253 ? -7.746 -23.203 -2.607 1 92.5 253 ASP B C 1
ATOM 5565 O O . ASP B 1 253 ? -8.5 -23.891 -3.303 1 92.5 253 ASP B O 1
ATOM 5569 N N . CYS B 1 254 ? -6.805 -22.375 -3.055 1 93.62 254 CYS B N 1
ATOM 5570 C CA . CYS B 1 254 ? -6.523 -22.266 -4.48 1 93.62 254 CYS B CA 1
ATOM 5571 C C . CYS B 1 254 ? -5.066 -22.594 -4.777 1 93.62 254 CYS B C 1
ATOM 5573 O O . CYS B 1 254 ? -4.207 -22.469 -3.902 1 93.62 254 CYS B O 1
ATOM 5575 N N . ILE B 1 255 ? -4.875 -23.094 -5.898 1 94.69 255 ILE B N 1
ATOM 5576 C CA . ILE B 1 255 ? -3.514 -23.359 -6.352 1 94.69 255 ILE B CA 1
ATOM 5577 C C . ILE B 1 255 ? -3.143 -22.406 -7.477 1 94.69 255 ILE B C 1
ATOM 5579 O O . ILE B 1 255 ? -3.951 -22.141 -8.367 1 94.69 255 ILE B O 1
ATOM 5583 N N . LEU B 1 256 ? -1.965 -21.781 -7.328 1 96.06 256 LEU B N 1
ATOM 5584 C CA . LEU B 1 256 ? -1.433 -20.953 -8.406 1 96.06 256 LEU B CA 1
ATOM 5585 C C . LEU B 1 256 ? -0.767 -21.812 -9.469 1 96.06 256 LEU B C 1
ATOM 5587 O O . LEU B 1 256 ? 0.051 -22.688 -9.156 1 96.06 256 LEU B O 1
ATOM 5591 N N . ALA B 1 257 ? -1.223 -21.562 -10.703 1 95.25 257 ALA B N 1
ATOM 5592 C CA . ALA B 1 257 ? -0.714 -22.391 -11.797 1 95.25 257 ALA B CA 1
ATOM 5593 C C . ALA B 1 257 ? -0.367 -21.531 -13.016 1 95.25 257 ALA B C 1
ATOM 5595 O O . ALA B 1 257 ? -0.933 -20.453 -13.203 1 95.25 257 ALA B O 1
ATOM 5596 N N . THR B 1 258 ? 0.615 -21.969 -13.695 1 94.94 258 THR B N 1
ATOM 5597 C CA . THR B 1 258 ? 0.978 -21.375 -14.977 1 94.94 258 THR B CA 1
ATOM 5598 C C . THR B 1 258 ? 0.988 -22.422 -16.078 1 94.94 258 THR B C 1
ATOM 5600 O O . THR B 1 258 ? 1.173 -23.609 -15.805 1 94.94 258 THR B O 1
ATOM 5603 N N . ARG B 1 259 ? 0.694 -22 -17.25 1 91.75 259 ARG B N 1
ATOM 5604 C CA . ARG B 1 259 ? 0.638 -22.859 -18.422 1 91.75 259 ARG B CA 1
ATOM 5605 C C . ARG B 1 259 ? 1.754 -22.531 -19.406 1 91.75 259 ARG B C 1
ATOM 5607 O O . ARG B 1 259 ? 2.08 -21.359 -19.609 1 91.75 259 ARG B O 1
ATOM 5614 N N . SER B 1 260 ? 2.256 -23.641 -20.016 1 87.69 260 SER B N 1
ATOM 5615 C CA . SER B 1 260 ? 3.324 -23.438 -21 1 87.69 260 SER B CA 1
ATOM 5616 C C . SER B 1 260 ? 2.842 -22.625 -22.188 1 87.69 260 SER B C 1
ATOM 5618 O O . SER B 1 260 ? 1.817 -22.938 -22.797 1 87.69 260 SER B O 1
ATOM 5620 N N . GLY B 1 261 ? 3.488 -21.547 -22.422 1 83.12 261 GLY B N 1
ATOM 5621 C CA . GLY B 1 261 ? 3.17 -20.734 -23.594 1 83.12 261 GLY B CA 1
ATOM 5622 C C . GLY B 1 261 ? 2.096 -19.703 -23.312 1 83.12 261 GLY B C 1
ATOM 5623 O O . GLY B 1 261 ? 1.673 -18.984 -24.219 1 83.12 261 GLY B O 1
ATOM 5624 N N . ASP B 1 262 ? 1.636 -19.688 -22.125 1 88 262 ASP B N 1
ATOM 5625 C CA . ASP B 1 262 ? 0.594 -18.734 -21.734 1 88 262 ASP B CA 1
ATOM 5626 C C . ASP B 1 262 ? 1.165 -17.625 -20.859 1 88 262 ASP B C 1
ATOM 5628 O O . ASP B 1 262 ? 2.16 -17.828 -20.156 1 88 262 ASP B O 1
ATOM 5632 N N . THR B 1 263 ? 0.582 -16.469 -20.969 1 88.94 263 THR B N 1
ATOM 5633 C CA . THR B 1 263 ? 1.074 -15.32 -20.219 1 88.94 263 THR B CA 1
ATOM 5634 C C . THR B 1 263 ? 0.244 -15.109 -18.953 1 88.94 263 THR B C 1
ATOM 5636 O O . THR B 1 263 ? 0.582 -14.273 -18.125 1 88.94 263 THR B O 1
ATOM 5639 N N . ASN B 1 264 ? -0.721 -15.938 -18.797 1 90.19 264 ASN B N 1
ATOM 5640 C CA . ASN B 1 264 ? -1.599 -15.758 -17.641 1 90.19 264 ASN B CA 1
ATOM 5641 C C . ASN B 1 264 ? -1.137 -16.594 -16.453 1 90.19 264 ASN B C 1
ATOM 5643 O O . ASN B 1 264 ? -0.509 -17.641 -16.641 1 90.19 264 ASN B O 1
ATOM 5647 N N . VAL B 1 265 ? -1.322 -16.094 -15.297 1 95 265 VAL B N 1
ATOM 5648 C CA . VAL B 1 265 ? -1.219 -16.859 -14.055 1 95 265 VAL B CA 1
ATOM 5649 C C . VAL B 1 265 ? -2.611 -17.266 -13.586 1 95 265 VAL B C 1
ATOM 5651 O O . VAL B 1 265 ? -3.514 -16.438 -13.492 1 95 265 VAL B O 1
ATOM 5654 N N . TYR B 1 266 ? -2.799 -18.531 -13.336 1 93.12 266 TYR B N 1
ATOM 5655 C CA . TYR B 1 266 ? -4.129 -19.047 -13.023 1 93.12 266 TYR B CA 1
ATOM 5656 C C . TYR B 1 266 ? -4.27 -19.312 -11.531 1 93.12 266 TYR B C 1
ATOM 5658 O O . TYR B 1 266 ? -3.383 -19.906 -10.914 1 93.12 266 TYR B O 1
ATOM 5666 N N . CYS B 1 267 ? -5.289 -18.828 -11.016 1 93.88 267 CYS B N 1
ATOM 5667 C CA . CYS B 1 267 ? -5.746 -19.203 -9.68 1 93.88 267 CYS B CA 1
ATOM 5668 C C . CYS B 1 267 ? -6.848 -20.25 -9.75 1 93.88 267 CYS B C 1
ATOM 5670 O O . CYS B 1 267 ? -7.988 -19.922 -10.086 1 93.88 267 CYS B O 1
ATOM 5672 N N . LEU B 1 268 ? -6.52 -21.469 -9.391 1 91.81 268 LEU B N 1
ATOM 5673 C CA . LEU B 1 268 ? -7.48 -22.562 -9.508 1 91.81 268 LEU B CA 1
ATOM 5674 C C . LEU B 1 268 ? -7.945 -23.031 -8.133 1 91.81 268 LEU B C 1
ATOM 5676 O O . LEU B 1 268 ? -7.145 -23.516 -7.336 1 91.81 268 LEU B O 1
ATOM 5680 N N . PRO B 1 269 ? -9.234 -22.891 -7.938 1 91.12 269 PRO B N 1
ATOM 5681 C CA . PRO B 1 269 ? -9.727 -23.531 -6.715 1 91.12 269 PRO B CA 1
ATOM 5682 C C . PRO B 1 269 ? -9.477 -25.031 -6.703 1 91.12 269 PRO B C 1
ATOM 5684 O O . PRO B 1 269 ? -9.578 -25.688 -7.746 1 91.12 269 PRO B O 1
ATOM 5687 N N . LEU B 1 270 ? -9.188 -25.578 -5.566 1 92.12 270 LEU B N 1
ATOM 5688 C CA . LEU B 1 270 ? -8.875 -27 -5.465 1 92.12 270 LEU B CA 1
ATOM 5689 C C . LEU B 1 270 ? -10.094 -27.844 -5.816 1 92.12 270 LEU B C 1
ATOM 5691 O O . LEU B 1 270 ? -9.953 -29.016 -6.176 1 92.12 270 LEU B O 1
ATOM 5695 N N . SER B 1 271 ? -11.25 -27.234 -5.723 1 86.69 271 SER B N 1
ATOM 5696 C CA . SER B 1 271 ? -12.492 -27.938 -6.031 1 86.69 271 SER B CA 1
ATOM 5697 C C . SER B 1 271 ? -12.75 -27.969 -7.531 1 86.69 271 SER B C 1
ATOM 5699 O O . SER B 1 271 ? -13.711 -28.594 -7.988 1 86.69 271 SER B O 1
ATOM 5701 N N . THR B 1 272 ? -11.906 -27.312 -8.281 1 87.25 272 THR B N 1
ATOM 5702 C CA . THR B 1 272 ? -12.094 -27.297 -9.727 1 87.25 272 THR B CA 1
ATOM 5703 C C . THR B 1 272 ? -12.008 -28.719 -10.297 1 87.25 272 THR B C 1
ATOM 5705 O O . THR B 1 272 ? -11.055 -29.453 -10.016 1 87.25 272 THR B O 1
ATOM 5708 N N . PRO B 1 273 ? -13.031 -29.031 -11.078 1 85.62 273 PRO B N 1
ATOM 5709 C CA . PRO B 1 273 ? -13.078 -30.391 -11.602 1 85.62 273 PRO B CA 1
ATOM 5710 C C . PRO B 1 273 ? -12.141 -30.594 -12.797 1 85.62 273 PRO B C 1
ATOM 5712 O O . PRO B 1 273 ? -12.602 -30.938 -13.891 1 85.62 273 PRO B O 1
ATOM 5715 N N . ILE B 1 274 ? -10.914 -30.406 -12.641 1 87.75 274 ILE B N 1
ATOM 5716 C CA . ILE B 1 274 ? -9.906 -30.625 -13.664 1 87.75 274 ILE B CA 1
ATOM 5717 C C . ILE B 1 274 ? -9.148 -31.922 -13.375 1 87.75 274 ILE B C 1
ATOM 5719 O O . ILE B 1 274 ? -8.828 -32.219 -12.219 1 87.75 274 ILE B O 1
ATOM 5723 N N . SER B 1 275 ? -9.055 -32.719 -14.398 1 87.44 275 SER B N 1
ATOM 5724 C CA . SER B 1 275 ? -8.32 -33.969 -14.266 1 87.44 275 SER B CA 1
ATOM 5725 C C . SER B 1 275 ? -6.883 -33.812 -14.742 1 87.44 275 SER B C 1
ATOM 5727 O O . SER B 1 275 ? -6.637 -33.375 -15.859 1 87.44 275 SER B O 1
ATOM 5729 N N . LEU B 1 276 ? -6.047 -34.219 -13.844 1 91.12 276 LEU B N 1
ATOM 5730 C CA . LEU B 1 276 ? -4.633 -34 -14.102 1 91.12 276 LEU B CA 1
ATOM 5731 C C . LEU B 1 276 ? -3.812 -35.25 -13.891 1 91.12 276 LEU B C 1
ATOM 5733 O O . LEU B 1 276 ? -4.25 -36.188 -13.203 1 91.12 276 LEU B O 1
ATOM 5737 N N . GLU B 1 277 ? -2.707 -35.312 -14.625 1 90.56 277 GLU B N 1
ATOM 5738 C CA . GLU B 1 277 ? -1.701 -36.344 -14.422 1 90.56 277 GLU B CA 1
ATOM 5739 C C . GLU B 1 277 ? -0.308 -35.75 -14.258 1 90.56 277 GLU B C 1
ATOM 5741 O O . GLU B 1 277 ? 0.032 -34.75 -14.93 1 90.56 277 GLU B O 1
ATOM 5746 N N . ARG B 1 278 ? 0.419 -36.312 -13.375 1 89.25 278 ARG B N 1
ATOM 5747 C CA . ARG B 1 278 ? 1.772 -35.844 -13.141 1 89.25 278 ARG B CA 1
ATOM 5748 C C . ARG B 1 278 ? 2.676 -36.125 -14.336 1 89.25 278 ARG B C 1
ATOM 5750 O O . ARG B 1 278 ? 2.605 -37.188 -14.922 1 89.25 278 ARG B O 1
ATOM 5757 N N . THR B 1 279 ? 3.406 -35.062 -14.688 1 87.62 279 THR B N 1
ATOM 5758 C CA . THR B 1 279 ? 4.391 -35.219 -15.75 1 87.62 279 THR B CA 1
ATOM 5759 C C . THR B 1 279 ? 5.758 -34.719 -15.297 1 87.62 279 THR B C 1
ATOM 5761 O O . THR B 1 279 ? 5.844 -33.812 -14.469 1 87.62 279 THR B O 1
ATOM 5764 N N . PRO B 1 280 ? 6.82 -35.438 -15.695 1 82.25 280 PRO B N 1
ATOM 5765 C CA . PRO B 1 280 ? 8.148 -34.906 -15.367 1 82.25 280 PRO B CA 1
ATOM 5766 C C . PRO B 1 280 ? 8.383 -33.5 -15.914 1 82.25 280 PRO B C 1
ATOM 5768 O O . PRO B 1 280 ? 7.656 -33.062 -16.812 1 82.25 280 PRO B O 1
ATOM 5771 N N . LEU B 1 281 ? 9.32 -32.812 -15.219 1 77.25 281 LEU B N 1
ATOM 5772 C CA . LEU B 1 281 ? 9.648 -31.469 -15.68 1 77.25 281 LEU B CA 1
ATOM 5773 C C . LEU B 1 281 ? 10.008 -31.484 -17.156 1 77.25 281 LEU B C 1
ATOM 5775 O O . LEU B 1 281 ? 10.805 -32.312 -17.609 1 77.25 281 LEU B O 1
ATOM 5779 N N . PRO B 1 282 ? 9.297 -30.641 -17.844 1 72.25 282 PRO B N 1
ATOM 5780 C CA . PRO B 1 282 ? 9.562 -30.594 -19.297 1 72.25 282 PRO B CA 1
ATOM 5781 C C . PRO B 1 282 ? 10.938 -30.016 -19.609 1 72.25 282 PRO B C 1
ATOM 5783 O O . PRO B 1 282 ? 11.727 -29.734 -18.703 1 72.25 282 PRO B O 1
ATOM 5786 N N . ALA B 1 283 ? 11.156 -29.844 -20.953 1 71.81 283 ALA B N 1
ATOM 5787 C CA . ALA B 1 283 ? 12.398 -29.25 -21.453 1 71.81 283 ALA B CA 1
ATOM 5788 C C . ALA B 1 283 ? 12.609 -27.859 -20.875 1 71.81 283 ALA B C 1
ATOM 5790 O O . ALA B 1 283 ? 11.656 -27.219 -20.422 1 71.81 283 ALA B O 1
ATOM 5791 N N . GLU B 1 284 ? 13.859 -27.531 -20.781 1 73.56 284 GLU B N 1
ATOM 5792 C CA . GLU B 1 284 ? 14.266 -26.234 -20.219 1 73.56 284 GLU B CA 1
ATOM 5793 C C . GLU B 1 284 ? 13.438 -25.094 -20.797 1 73.56 284 GLU B C 1
ATOM 5795 O O . GLU B 1 284 ? 13.008 -24.203 -20.062 1 73.56 284 GLU B O 1
ATOM 5800 N N . LYS B 1 285 ? 13.141 -25.141 -22.062 1 74.38 285 LYS B N 1
ATOM 5801 C CA . LYS B 1 285 ? 12.391 -24.078 -22.719 1 74.38 285 LYS B CA 1
ATOM 5802 C C . LYS B 1 285 ? 10.969 -23.984 -22.172 1 74.38 285 LYS B C 1
ATOM 5804 O O . LYS B 1 285 ? 10.43 -22.875 -22.031 1 74.38 285 LYS B O 1
ATOM 5809 N N . GLN B 1 286 ? 10.484 -25.125 -21.922 1 79.88 286 GLN B N 1
ATOM 5810 C CA . GLN B 1 286 ? 9.109 -25.141 -21.422 1 79.88 286 GLN B CA 1
ATOM 5811 C C . GLN B 1 286 ? 9.047 -24.641 -19.984 1 79.88 286 GLN B C 1
ATOM 5813 O O . GLN B 1 286 ? 8.109 -23.922 -19.609 1 79.88 286 GLN B O 1
ATOM 5818 N N . VAL B 1 287 ? 10.047 -24.922 -19.219 1 83.25 287 VAL B N 1
ATOM 5819 C CA . VAL B 1 287 ? 10.094 -24.469 -17.844 1 83.25 287 VAL B CA 1
ATOM 5820 C C . VAL B 1 287 ? 10.203 -22.938 -17.812 1 83.25 287 VAL B C 1
ATOM 5822 O O . VAL B 1 287 ? 9.508 -22.281 -17.031 1 83.25 287 VAL B O 1
ATOM 5825 N N . THR B 1 288 ? 10.938 -22.438 -18.703 1 84.75 288 THR B N 1
ATOM 5826 C CA . THR B 1 288 ? 11.109 -20.984 -18.797 1 84.75 288 THR B CA 1
ATOM 5827 C C . THR B 1 288 ? 9.789 -20.312 -19.156 1 84.75 288 THR B C 1
ATOM 5829 O O . THR B 1 288 ? 9.438 -19.281 -18.562 1 84.75 288 THR B O 1
ATOM 5832 N N . SER B 1 289 ? 9.086 -20.891 -20.031 1 87.75 289 SER B N 1
ATOM 5833 C CA . SER B 1 289 ? 7.82 -20.312 -20.484 1 87.75 289 SER B CA 1
ATOM 5834 C C . SER B 1 289 ? 6.789 -20.344 -19.359 1 87.75 289 SER B C 1
ATOM 5836 O O . SER B 1 289 ? 5.902 -19.484 -19.312 1 87.75 289 SER B O 1
ATOM 5838 N N . MET B 1 290 ? 6.961 -21.234 -18.438 1 90.38 290 MET B N 1
ATOM 5839 C CA . MET B 1 290 ? 6.004 -21.359 -17.344 1 90.38 290 MET B CA 1
ATOM 5840 C C . MET B 1 290 ? 6.348 -20.406 -16.203 1 90.38 290 MET B C 1
ATOM 5842 O O . MET B 1 290 ? 5.484 -20.078 -15.391 1 90.38 290 MET B O 1
ATOM 5846 N N . LEU B 1 291 ? 7.602 -19.953 -16.141 1 92.12 291 LEU B N 1
ATOM 5847 C CA . LEU B 1 291 ? 8.023 -19.109 -15.023 1 92.12 291 LEU B CA 1
ATOM 5848 C C . LEU B 1 291 ? 7.855 -17.641 -15.367 1 92.12 291 LEU B C 1
ATOM 5850 O O . LEU B 1 291 ? 7.621 -16.812 -14.477 1 92.12 291 LEU B O 1
ATOM 5854 N N . LEU B 1 292 ? 7.801 -17.266 -16.562 1 92 292 LEU B N 1
ATOM 5855 C CA . LEU B 1 292 ? 7.82 -15.883 -17.016 1 92 292 LEU B CA 1
ATOM 5856 C C . LEU B 1 292 ? 6.586 -15.133 -16.531 1 92 292 LEU B C 1
ATOM 5858 O O . LEU B 1 292 ? 6.695 -14.031 -15.992 1 92 292 LEU B O 1
ATOM 5862 N N . PRO B 1 293 ? 5.438 -15.727 -16.625 1 93 293 PRO B N 1
ATOM 5863 C CA . PRO B 1 293 ? 4.25 -14.992 -16.188 1 93 293 PRO B CA 1
ATOM 5864 C C . PRO B 1 293 ? 4.266 -14.68 -14.695 1 93 293 PRO B C 1
ATOM 5866 O O . PRO B 1 293 ? 3.645 -13.703 -14.258 1 93 293 PRO B O 1
ATOM 5869 N N . LEU B 1 294 ? 5.008 -15.406 -13.914 1 93.88 294 LEU B N 1
ATOM 5870 C CA . LEU B 1 294 ? 5.055 -15.25 -12.461 1 93.88 294 LEU B CA 1
ATOM 5871 C C . LEU B 1 294 ? 5.844 -14 -12.078 1 93.88 294 LEU B C 1
ATOM 5873 O O . LEU B 1 294 ? 5.594 -13.398 -11.031 1 93.88 294 LEU B O 1
ATOM 5877 N N . TYR B 1 295 ? 6.727 -13.68 -12.898 1 93.44 295 TYR B N 1
ATOM 5878 C CA . TYR B 1 295 ? 7.715 -12.672 -12.523 1 93.44 295 TYR B CA 1
ATOM 5879 C C . TYR B 1 295 ? 7.066 -11.297 -12.391 1 93.44 295 TYR B C 1
ATOM 5881 O O . TYR B 1 295 ? 7.496 -10.477 -11.578 1 93.44 295 TYR B O 1
ATOM 5889 N N . ALA B 1 296 ? 6 -11.023 -13.102 1 91 296 ALA B N 1
ATOM 5890 C CA . ALA B 1 296 ? 5.312 -9.742 -13.008 1 91 296 ALA B CA 1
ATOM 5891 C C . ALA B 1 296 ? 4.695 -9.555 -11.625 1 91 296 ALA B C 1
ATOM 5893 O O . ALA B 1 296 ? 4.496 -8.422 -11.172 1 91 296 ALA B O 1
ATOM 5894 N N . SER B 1 297 ? 4.48 -10.633 -10.945 1 93 297 SER B N 1
ATOM 5895 C CA . SER B 1 297 ? 3.781 -10.578 -9.664 1 93 297 SER B CA 1
ATOM 5896 C C . SER B 1 297 ? 4.762 -10.602 -8.5 1 93 297 SER B C 1
ATOM 5898 O O . SER B 1 297 ? 4.348 -10.586 -7.336 1 93 297 SER B O 1
ATOM 5900 N N . ILE B 1 298 ? 6.039 -10.609 -8.766 1 94.62 298 ILE B N 1
ATOM 5901 C CA . ILE B 1 298 ? 7.043 -10.719 -7.711 1 94.62 298 ILE B CA 1
ATOM 5902 C C . ILE B 1 298 ? 7.371 -9.328 -7.168 1 94.62 298 ILE B C 1
ATOM 5904 O O . ILE B 1 298 ? 7.672 -8.406 -7.934 1 94.62 298 ILE B O 1
ATOM 5908 N N . ASN B 1 299 ? 7.246 -9.164 -5.887 1 93.44 299 ASN B N 1
ATOM 5909 C CA . ASN B 1 299 ? 7.723 -7.965 -5.207 1 93.44 299 ASN B CA 1
ATOM 5910 C C . ASN B 1 299 ? 9.242 -7.977 -5.051 1 93.44 299 ASN B C 1
ATOM 5912 O O . ASN B 1 299 ? 9.789 -8.82 -4.344 1 93.44 299 ASN B O 1
ATOM 5916 N N . THR B 1 300 ? 9.898 -7.133 -5.57 1 92.94 300 THR B N 1
ATOM 5917 C CA . THR B 1 300 ? 11.359 -7.141 -5.645 1 92.94 300 THR B CA 1
ATOM 5918 C C . THR B 1 300 ? 11.969 -6.473 -4.418 1 92.94 300 THR B C 1
ATOM 5920 O O . THR B 1 300 ? 13.195 -6.387 -4.297 1 92.94 300 THR B O 1
ATOM 5923 N N . THR B 1 301 ? 11.203 -5.996 -3.502 1 91.5 301 THR B N 1
ATOM 5924 C CA . THR B 1 301 ? 11.75 -5.316 -2.332 1 91.5 301 THR B CA 1
ATOM 5925 C C . THR B 1 301 ? 11.492 -6.129 -1.066 1 91.5 301 THR B C 1
ATOM 5927 O O . THR B 1 301 ? 12.062 -5.844 -0.011 1 91.5 301 THR B O 1
ATOM 5930 N N . TRP B 1 302 ? 10.68 -7.082 -1.18 1 91.12 302 TRP B N 1
ATOM 5931 C CA . TRP B 1 302 ? 10.289 -7.855 -0.006 1 91.12 302 TRP B CA 1
ATOM 5932 C C . TRP B 1 302 ? 10.984 -9.219 0.001 1 91.12 302 TRP B C 1
ATOM 5934 O O . TRP B 1 302 ? 10.992 -9.914 -1.014 1 91.12 302 TRP B O 1
ATOM 5944 N N . ASN B 1 303 ? 11.625 -9.516 1.022 1 87.44 303 ASN B N 1
ATOM 5945 C CA . ASN B 1 303 ? 12.281 -10.797 1.22 1 87.44 303 ASN B CA 1
ATOM 5946 C C . ASN B 1 303 ? 13.461 -10.977 0.268 1 87.44 303 ASN B C 1
ATOM 5948 O O . ASN B 1 303 ? 13.625 -12.039 -0.333 1 87.44 303 ASN B O 1
ATOM 5952 N N . MET B 1 304 ? 14.148 -9.891 -0.016 1 90.25 304 MET B N 1
ATOM 5953 C CA . MET B 1 304 ? 15.32 -9.898 -0.89 1 90.25 304 MET B CA 1
ATOM 5954 C C . MET B 1 304 ? 16.594 -9.664 -0.091 1 90.25 304 MET B C 1
ATOM 5956 O O . MET B 1 304 ? 16.609 -8.883 0.859 1 90.25 304 MET B O 1
ATOM 5960 N N . VAL B 1 305 ? 17.594 -10.398 -0.491 1 88.94 305 VAL B N 1
ATOM 5961 C CA . VAL B 1 305 ? 18.906 -10.203 0.114 1 88.94 305 VAL B CA 1
ATOM 5962 C C . VAL B 1 305 ? 19.875 -9.641 -0.925 1 88.94 305 VAL B C 1
ATOM 5964 O O . VAL B 1 305 ? 20.078 -10.25 -1.98 1 88.94 305 VAL B O 1
ATOM 5967 N N . ASP B 1 306 ? 20.359 -8.516 -0.689 1 89.19 306 ASP B N 1
ATOM 5968 C CA . ASP B 1 306 ? 21.438 -7.945 -1.485 1 89.19 306 ASP B CA 1
ATOM 5969 C C . ASP B 1 306 ? 22.797 -8.188 -0.823 1 89.19 306 ASP B C 1
ATOM 5971 O O . ASP B 1 306 ? 23.125 -7.527 0.159 1 89.19 306 ASP B O 1
ATOM 5975 N N . PRO B 1 307 ? 23.547 -9.117 -1.37 1 84.56 307 PRO B N 1
ATOM 5976 C CA . PRO B 1 307 ? 24.812 -9.469 -0.709 1 84.56 307 PRO B CA 1
ATOM 5977 C C . PRO B 1 307 ? 25.812 -8.32 -0.702 1 84.56 307 PRO B C 1
ATOM 5979 O O . PRO B 1 307 ? 26.75 -8.312 0.098 1 84.56 307 PRO B O 1
ATOM 5982 N N . THR B 1 308 ? 25.641 -7.371 -1.661 1 81.88 308 THR B N 1
ATOM 5983 C CA . THR B 1 308 ? 26.594 -6.262 -1.742 1 81.88 308 THR B CA 1
ATOM 5984 C C . THR B 1 308 ? 26.297 -5.227 -0.659 1 81.88 308 THR B C 1
ATOM 5986 O O . THR B 1 308 ? 27.141 -4.363 -0.38 1 81.88 308 THR B O 1
ATOM 5989 N N . GLN B 1 309 ? 25.094 -5.301 -0.06 1 82.56 309 GLN B N 1
ATOM 5990 C CA . GLN B 1 309 ? 24.703 -4.355 0.978 1 82.56 309 GLN B CA 1
ATOM 5991 C C . GLN B 1 309 ? 24.891 -4.949 2.369 1 82.56 309 GLN B C 1
ATOM 5993 O O . GLN B 1 309 ? 24.484 -4.352 3.367 1 82.56 309 GLN B O 1
ATOM 5998 N N . GLY B 1 310 ? 25.5 -6.148 2.295 1 74.94 310 GLY B N 1
ATOM 5999 C CA . GLY B 1 310 ? 25.719 -6.789 3.584 1 74.94 310 GLY B CA 1
ATOM 6000 C C . GLY B 1 310 ? 26.422 -5.895 4.582 1 74.94 310 GLY B C 1
ATOM 6001 O O . GLY B 1 310 ? 27.312 -5.121 4.211 1 74.94 310 GLY B O 1
ATOM 6002 N N . GLY B 1 311 ? 25.766 -5.789 5.797 1 73.38 311 GLY B N 1
ATOM 6003 C CA . GLY B 1 311 ? 26.438 -5.047 6.863 1 73.38 311 GLY B CA 1
ATOM 6004 C C . GLY B 1 311 ? 25.797 -3.697 7.129 1 73.38 311 GLY B C 1
ATOM 6005 O O . GLY B 1 311 ? 26.156 -3.014 8.086 1 73.38 311 GLY B O 1
ATOM 6006 N N . LEU B 1 312 ? 24.844 -3.338 6.23 1 83.69 312 LEU B N 1
ATOM 6007 C CA . LEU B 1 312 ? 24.156 -2.078 6.492 1 83.69 312 LEU B CA 1
ATOM 6008 C C . LEU B 1 312 ? 23.328 -2.166 7.766 1 83.69 312 LEU B C 1
ATOM 6010 O O . LEU B 1 312 ? 22.719 -3.203 8.047 1 83.69 312 LEU B O 1
ATOM 6014 N N . PRO B 1 313 ? 23.375 -1.12 8.453 1 83.12 313 PRO B N 1
ATOM 6015 C CA . PRO B 1 313 ? 22.469 -1.078 9.586 1 83.12 313 PRO B CA 1
ATOM 6016 C C . PRO B 1 313 ? 21 -1.235 9.172 1 83.12 313 PRO B C 1
ATOM 6018 O O . PRO B 1 313 ? 20.625 -0.865 8.055 1 83.12 313 PRO B O 1
ATOM 6021 N N . HIS B 1 314 ? 20.234 -1.735 10.094 1 83.69 314 HIS B N 1
ATOM 6022 C CA . HIS B 1 314 ? 18.844 -2.072 9.852 1 83.69 314 HIS B CA 1
ATOM 6023 C C . HIS B 1 314 ? 18.078 -0.877 9.297 1 83.69 314 HIS B C 1
ATOM 6025 O O . HIS B 1 314 ? 17.234 -1.033 8.406 1 83.69 314 HIS B O 1
ATOM 6031 N N . LEU B 1 315 ? 18.391 0.34 9.758 1 86.38 315 LEU B N 1
ATOM 6032 C CA . LEU B 1 315 ? 17.641 1.531 9.352 1 86.38 315 LEU B CA 1
ATOM 6033 C C . LEU B 1 315 ? 18 1.935 7.93 1 86.38 315 LEU B C 1
ATOM 6035 O O . LEU B 1 315 ? 17.281 2.707 7.297 1 86.38 315 LEU B O 1
ATOM 6039 N N . LEU B 1 316 ? 19.156 1.408 7.527 1 89.38 316 LEU B N 1
ATOM 6040 C CA . LEU B 1 316 ? 19.609 1.756 6.184 1 89.38 316 LEU B CA 1
ATOM 6041 C C . LEU B 1 316 ? 19.188 0.687 5.176 1 89.38 316 LEU B C 1
ATOM 6043 O O . LEU B 1 316 ? 19.406 0.845 3.975 1 89.38 316 LEU B O 1
ATOM 6047 N N . GLU B 1 317 ? 18.531 -0.314 5.699 1 86.38 317 GLU B N 1
ATOM 6048 C CA . GLU B 1 317 ? 18.047 -1.37 4.82 1 86.38 317 GLU B CA 1
ATOM 6049 C C . GLU B 1 317 ? 16.766 -0.936 4.102 1 86.38 317 GLU B C 1
ATOM 6051 O O . GLU B 1 317 ? 16.047 -0.053 4.578 1 86.38 317 GLU B O 1
ATOM 6056 N N . GLU B 1 318 ? 16.578 -1.599 2.98 1 88.62 318 GLU B N 1
ATOM 6057 C CA . GLU B 1 318 ? 15.422 -1.269 2.152 1 88.62 318 GLU B CA 1
ATOM 6058 C C . GLU B 1 318 ? 14.125 -1.676 2.836 1 88.62 318 GLU B C 1
ATOM 6060 O O . GLU B 1 318 ? 14.039 -2.75 3.438 1 88.62 318 GLU B O 1
ATOM 6065 N N . ILE B 1 319 ? 13.164 -0.775 2.785 1 88.88 319 ILE B N 1
ATOM 6066 C CA . ILE B 1 319 ? 11.82 -1.094 3.271 1 88.88 319 ILE B CA 1
ATOM 6067 C C . ILE B 1 319 ? 11.016 -1.767 2.16 1 88.88 319 ILE B C 1
ATOM 6069 O O . ILE B 1 319 ? 11.062 -1.337 1.006 1 88.88 319 ILE B O 1
ATOM 6073 N N . PRO B 1 320 ? 10.344 -2.799 2.57 1 89.75 320 PRO B N 1
ATOM 6074 C CA . PRO B 1 320 ? 9.469 -3.41 1.563 1 89.75 320 PRO B CA 1
ATOM 6075 C C . PRO B 1 320 ? 8.461 -2.424 0.979 1 89.75 320 PRO B C 1
ATOM 6077 O O . PRO B 1 320 ? 7.844 -1.654 1.72 1 89.75 320 PRO B O 1
ATOM 6080 N N . GLN B 1 321 ? 8.406 -2.418 -0.353 1 90.81 321 GLN B N 1
ATOM 6081 C CA . GLN B 1 321 ? 7.484 -1.546 -1.071 1 90.81 321 GLN B CA 1
ATOM 6082 C C . GLN B 1 321 ? 6.422 -2.357 -1.804 1 90.81 321 GLN B C 1
ATOM 6084 O O . GLN B 1 321 ? 6.715 -3.42 -2.355 1 90.81 321 GLN B O 1
ATOM 6089 N N . PRO B 1 322 ? 5.195 -1.892 -1.707 1 91.44 322 PRO B N 1
ATOM 6090 C CA . PRO B 1 322 ? 4.219 -2.559 -2.57 1 91.44 322 PRO B CA 1
ATOM 6091 C C . PRO B 1 322 ? 4.551 -2.424 -4.055 1 91.44 322 PRO B C 1
ATOM 6093 O O . PRO B 1 322 ? 5.242 -1.48 -4.453 1 91.44 322 PRO B O 1
ATOM 6096 N N . ILE B 1 323 ? 4.086 -3.377 -4.793 1 90.69 323 ILE B N 1
ATOM 6097 C CA . ILE B 1 323 ? 4.195 -3.289 -6.246 1 90.69 323 ILE B CA 1
ATOM 6098 C C . ILE B 1 323 ? 3.387 -2.1 -6.754 1 90.69 323 ILE B C 1
ATOM 6100 O O . ILE B 1 323 ? 2.195 -1.98 -6.465 1 90.69 323 ILE B O 1
ATOM 6104 N N . ALA B 1 324 ? 4.023 -1.206 -7.477 1 86.12 324 ALA B N 1
ATOM 6105 C CA . ALA B 1 324 ? 3.398 0.053 -7.871 1 86.12 324 ALA B CA 1
ATOM 6106 C C . ALA B 1 324 ? 2.098 -0.194 -8.625 1 86.12 324 ALA B C 1
ATOM 6108 O O . ALA B 1 324 ? 1.101 0.497 -8.406 1 86.12 324 ALA B O 1
ATOM 6109 N N . GLU B 1 325 ? 2.082 -1.219 -9.5 1 87 325 GLU B N 1
ATOM 6110 C CA . GLU B 1 325 ? 0.909 -1.548 -10.305 1 87 325 GLU B CA 1
ATOM 6111 C C . GLU B 1 325 ? -0.252 -2.006 -9.43 1 87 325 GLU B C 1
ATOM 6113 O O . GLU B 1 325 ? -1.412 -1.94 -9.844 1 87 325 GLU B O 1
ATOM 6118 N N . VAL B 1 326 ? 0.116 -2.463 -8.273 1 92 326 VAL B N 1
ATOM 6119 C CA . VAL B 1 326 ? -0.889 -2.936 -7.328 1 92 326 VAL B CA 1
ATOM 6120 C C . VAL B 1 326 ? -1.326 -1.787 -6.422 1 92 326 VAL B C 1
ATOM 6122 O O . VAL B 1 326 ? -2.52 -1.614 -6.16 1 92 326 VAL B O 1
ATOM 6125 N N . LEU B 1 327 ? -0.423 -0.994 -6.047 1 90.69 327 LEU B N 1
ATOM 6126 C CA . LEU B 1 327 ? -0.646 0.035 -5.039 1 90.69 327 LEU B CA 1
ATOM 6127 C C . LEU B 1 327 ? -1.616 1.097 -5.551 1 90.69 327 LEU B C 1
ATOM 6129 O O . LEU B 1 327 ? -2.518 1.521 -4.824 1 90.69 327 LEU B O 1
ATOM 6133 N N . VAL B 1 328 ? -1.492 1.477 -6.77 1 86.5 328 VAL B N 1
ATOM 6134 C CA . VAL B 1 328 ? -2.238 2.611 -7.305 1 86.5 328 VAL B CA 1
ATOM 6135 C C . VAL B 1 328 ? -3.729 2.279 -7.34 1 86.5 328 VAL B C 1
ATOM 6137 O O . VAL B 1 328 ? -4.543 2.994 -6.75 1 86.5 328 VAL B O 1
ATOM 6140 N N . PRO B 1 329 ? -4.086 1.19 -7.934 1 85.19 329 PRO B N 1
ATOM 6141 C CA . PRO B 1 329 ? -5.512 0.861 -7.91 1 85.19 329 PRO B CA 1
ATOM 6142 C C . PRO B 1 329 ? -6.027 0.565 -6.504 1 85.19 329 PRO B C 1
ATOM 6144 O O . PRO B 1 329 ? -7.18 0.881 -6.188 1 85.19 329 PRO B O 1
ATOM 6147 N N . TRP B 1 330 ? -5.262 0.085 -5.68 1 90 330 TRP B N 1
ATOM 6148 C CA . TRP B 1 330 ? -5.672 -0.225 -4.312 1 90 330 TRP B CA 1
ATOM 6149 C C . TRP B 1 330 ? -5.938 1.05 -3.521 1 90 330 TRP B C 1
ATOM 6151 O O . TRP B 1 330 ? -6.941 1.151 -2.814 1 90 330 TRP B O 1
ATOM 6161 N N . LEU B 1 331 ? -5.078 2.008 -3.67 1 86.94 331 LEU B N 1
ATOM 6162 C CA . LEU B 1 331 ? -5.258 3.275 -2.973 1 86.94 331 LEU B CA 1
ATOM 6163 C C . LEU B 1 331 ? -6.555 3.953 -3.406 1 86.94 331 LEU B C 1
ATOM 6165 O O . LEU B 1 331 ? -7.184 4.66 -2.617 1 86.94 331 LEU B O 1
ATOM 6169 N N . ALA B 1 332 ? -6.941 3.689 -4.621 1 82.81 332 ALA B N 1
ATOM 6170 C CA . ALA B 1 332 ? -8.156 4.289 -5.168 1 82.81 332 ALA B CA 1
ATOM 6171 C C . ALA B 1 332 ? -9.398 3.51 -4.738 1 82.81 332 ALA B C 1
ATOM 6173 O O . ALA B 1 332 ? -10.516 4.012 -4.84 1 82.81 332 ALA B O 1
ATOM 6174 N N . SER B 1 333 ? -9.188 2.35 -4.242 1 83.19 333 SER B N 1
ATOM 6175 C CA . SER B 1 333 ? -10.297 1.487 -3.844 1 83.19 333 SER B CA 1
ATOM 6176 C C . SER B 1 333 ? -10.812 1.851 -2.455 1 83.19 333 SER B C 1
ATOM 6178 O O . SER B 1 333 ? -10.141 2.564 -1.707 1 83.19 333 SER B O 1
ATOM 6180 N N . TRP B 1 334 ? -11.984 1.41 -2.102 1 78.5 334 TRP B N 1
ATOM 6181 C CA . TRP B 1 334 ? -12.562 1.598 -0.779 1 78.5 334 TRP B CA 1
ATOM 6182 C C . TRP B 1 334 ? -11.68 0.988 0.301 1 78.5 334 TRP B C 1
ATOM 6184 O O . TRP B 1 334 ? -11.461 1.596 1.353 1 78.5 334 TRP B O 1
ATOM 6194 N N . GLU B 1 335 ? -11.117 -0.143 0.005 1 83.25 335 GLU B N 1
ATOM 6195 C CA . GLU B 1 335 ? -10.273 -0.84 0.975 1 83.25 335 GLU B CA 1
ATOM 6196 C C . GLU B 1 335 ? -9.023 -0.034 1.299 1 83.25 335 GLU B C 1
ATOM 6198 O O . GLU B 1 335 ? -8.641 0.082 2.465 1 83.25 335 GLU B O 1
ATOM 6203 N N . GLY B 1 336 ? -8.445 0.41 0.198 1 85.69 336 GLY B N 1
ATOM 6204 C CA . GLY B 1 336 ? -7.277 1.253 0.411 1 85.69 336 GLY B CA 1
ATOM 6205 C C . GLY B 1 336 ? -7.578 2.484 1.245 1 85.69 336 GLY B C 1
ATOM 6206 O O . GLY B 1 336 ? -6.855 2.783 2.201 1 85.69 336 GLY B O 1
ATOM 6207 N N . LYS B 1 337 ? -8.633 3.072 0.999 1 79.75 337 LYS B N 1
ATOM 6208 C CA . LYS B 1 337 ? -9.031 4.281 1.715 1 79.75 337 LYS B CA 1
ATOM 6209 C C . LYS B 1 337 ? -9.352 3.975 3.174 1 79.75 337 LYS B C 1
ATOM 6211 O O . LYS B 1 337 ? -8.945 4.707 4.074 1 79.75 337 LYS B O 1
ATOM 6216 N N . ARG B 1 338 ? -10.039 2.949 3.379 1 79.38 338 ARG B N 1
ATOM 6217 C CA . ARG B 1 338 ? -10.391 2.543 4.734 1 79.38 338 ARG B CA 1
ATOM 6218 C C . ARG B 1 338 ? -9.148 2.225 5.555 1 79.38 338 ARG B C 1
ATOM 6220 O O . ARG B 1 338 ? -9.047 2.609 6.723 1 79.38 338 ARG B O 1
ATOM 6227 N N . ARG B 1 339 ? -8.266 1.594 4.926 1 81.88 339 ARG B N 1
ATOM 6228 C CA . ARG B 1 339 ? -7.039 1.221 5.617 1 81.88 339 ARG B CA 1
ATOM 6229 C C . ARG B 1 339 ? -6.223 2.455 5.988 1 81.88 339 ARG B C 1
ATOM 6231 O O . ARG B 1 339 ? -5.641 2.518 7.07 1 81.88 339 ARG B O 1
ATOM 6238 N N . ILE B 1 340 ? -6.172 3.371 5.102 1 78.44 340 ILE B N 1
ATOM 6239 C CA . ILE B 1 340 ? -5.461 4.625 5.332 1 78.44 340 ILE B CA 1
ATOM 6240 C C . ILE B 1 340 ? -6.09 5.359 6.516 1 78.44 340 ILE B C 1
ATOM 6242 O O . ILE B 1 340 ? -5.379 5.887 7.375 1 78.44 340 ILE B O 1
ATOM 6246 N N . GLU B 1 341 ? -7.359 5.359 6.551 1 71.5 341 GLU B N 1
ATOM 6247 C CA . GLU B 1 341 ? -8.086 6.035 7.621 1 71.5 341 GLU B CA 1
ATOM 6248 C C . GLU B 1 341 ? -7.773 5.414 8.977 1 71.5 341 GLU B C 1
ATOM 6250 O O . GLU B 1 341 ? -7.664 6.121 9.984 1 71.5 341 GLU B O 1
ATOM 6255 N N . THR B 1 342 ? -7.527 4.176 8.961 1 69 342 THR B N 1
ATOM 6256 C CA . THR B 1 342 ? -7.293 3.465 10.211 1 69 342 THR B CA 1
ATOM 6257 C C . THR B 1 342 ? -5.863 3.676 10.695 1 69 342 THR B C 1
ATOM 6259 O O . THR B 1 342 ? -5.598 3.656 11.898 1 69 342 THR B O 1
ATOM 6262 N N . VAL B 1 343 ? -4.926 3.738 9.781 1 63.34 343 VAL B N 1
ATOM 6263 C CA . VAL B 1 343 ? -3.514 3.863 10.133 1 63.34 343 VAL B CA 1
ATOM 6264 C C . VAL B 1 343 ? -3.174 5.328 10.391 1 63.34 343 VAL B C 1
ATOM 6266 O O . VAL B 1 343 ? -2.268 5.633 11.172 1 63.34 343 VAL B O 1
ATOM 6269 N N . MET B 1 344 ? -3.596 6.27 9.656 1 55.38 344 MET B N 1
ATOM 6270 C CA . MET B 1 344 ? -3.281 7.68 9.867 1 55.38 344 MET B CA 1
ATOM 6271 C C . MET B 1 344 ? -3.629 8.109 11.281 1 55.38 344 MET B C 1
ATOM 6273 O O . MET B 1 344 ? -4.773 7.957 11.719 1 55.38 344 MET B O 1
ATOM 6277 N N . PRO B 1 345 ? -2.625 8.117 12.133 1 47.19 345 PRO B N 1
ATOM 6278 C CA . PRO B 1 345 ? -2.801 8.594 13.508 1 47.19 345 PRO B CA 1
ATOM 6279 C C . PRO B 1 345 ? -3.814 9.727 13.609 1 47.19 345 PRO B C 1
ATOM 6281 O O . PRO B 1 345 ? -4.203 10.312 12.594 1 47.19 345 PRO B O 1
ATOM 6284 N N . LYS B 1 346 ? -3.633 10.508 14.961 1 42.69 346 LYS B N 1
ATOM 6285 C CA . LYS B 1 346 ? -4.172 11.633 15.719 1 42.69 346 LYS B CA 1
ATOM 6286 C C . LYS B 1 346 ? -4.262 12.883 14.859 1 42.69 346 LYS B C 1
ATOM 6288 O O . LYS B 1 346 ? -4.582 13.969 15.352 1 42.69 346 LYS B O 1
ATOM 6293 N N . TYR B 1 347 ? -3.584 12.945 13.953 1 42.44 347 TYR B N 1
ATOM 6294 C CA . TYR B 1 347 ? -3.703 14.203 13.227 1 42.44 347 TYR B CA 1
ATOM 6295 C C . TYR B 1 347 ? -5.164 14.562 12.984 1 42.44 347 TYR B C 1
ATOM 6297 O O . TYR B 1 347 ? -5.551 15.727 13.062 1 42.44 347 TYR B O 1
ATOM 6305 N N . ASP B 1 348 ? -5.898 13.57 12.734 1 46.16 348 ASP B N 1
ATOM 6306 C CA . ASP B 1 348 ? -7.34 13.812 12.711 1 46.16 348 ASP B CA 1
ATOM 6307 C C . ASP B 1 348 ? -7.883 14.055 14.117 1 46.16 348 ASP B C 1
ATOM 6309 O O . ASP B 1 348 ? -8.781 14.883 14.305 1 46.16 348 ASP B O 1
ATOM 6313 N N . VAL B 1 349 ? -7.242 13.359 15.008 1 45.53 349 VAL B N 1
ATOM 6314 C CA . VAL B 1 349 ? -7.668 13.656 16.375 1 45.53 349 VAL B CA 1
ATOM 6315 C C . VAL B 1 349 ? -7.199 15.047 16.766 1 45.53 349 VAL B C 1
ATOM 6317 O O . VAL B 1 349 ? -7.957 15.828 17.359 1 45.53 349 VAL B O 1
ATOM 6320 N N . GLN B 1 350 ? -5.938 15.359 16.547 1 46.94 350 GLN B N 1
ATOM 6321 C CA . GLN B 1 350 ? -5.453 16.688 16.922 1 46.94 350 GLN B CA 1
ATOM 6322 C C . GLN B 1 350 ? -6.062 17.766 16.016 1 46.94 350 GLN B C 1
ATOM 6324 O O . GLN B 1 350 ? -6.395 18.859 16.484 1 46.94 350 GLN B O 1
ATOM 6329 N N . ARG B 1 351 ? -6.219 17.469 14.867 1 48.09 351 ARG B N 1
ATOM 6330 C CA . ARG B 1 351 ? -6.887 18.375 13.945 1 48.09 351 ARG B CA 1
ATOM 6331 C C . ARG B 1 351 ? -8.375 18.484 14.258 1 48.09 351 ARG B C 1
ATOM 6333 O O . ARG B 1 351 ? -8.953 19.562 14.211 1 48.09 351 ARG B O 1
ATOM 6340 N N . ARG B 1 352 ? -8.836 17.328 14.555 1 50.03 352 ARG B N 1
ATOM 6341 C CA . ARG B 1 352 ? -10.188 17.375 15.109 1 50.03 352 ARG B CA 1
ATOM 6342 C C . ARG B 1 352 ? -10.211 18.188 16.406 1 50.03 352 ARG B C 1
ATOM 6344 O O . ARG B 1 352 ? -11.125 18.984 16.625 1 50.03 352 ARG B O 1
ATOM 6351 N N . LYS B 1 353 ? -9.18 17.906 17.094 1 53.78 353 LYS B N 1
ATOM 6352 C CA . LYS B 1 353 ? -9.062 18.719 18.312 1 53.78 353 LYS B CA 1
ATOM 6353 C C . LYS B 1 353 ? -8.836 20.188 17.969 1 53.78 353 LYS B C 1
ATOM 6355 O O . LYS B 1 353 ? -9.43 21.062 18.594 1 53.78 353 LYS B O 1
ATOM 6360 N N . SER B 1 354 ? -8.031 20.391 17.031 1 57.47 354 SER B N 1
ATOM 6361 C CA . SER B 1 354 ? -7.781 21.766 16.594 1 57.47 354 SER B CA 1
ATOM 6362 C C . SER B 1 354 ? -9.008 22.359 15.922 1 57.47 354 SER B C 1
ATOM 6364 O O . SER B 1 354 ? -9.32 23.531 16.125 1 57.47 354 SER B O 1
ATOM 6366 N N . ASP B 1 355 ? -9.648 21.531 15.266 1 57.38 355 ASP B N 1
ATOM 6367 C CA . ASP B 1 355 ? -10.898 21.969 14.648 1 57.38 355 ASP B CA 1
ATOM 6368 C C . ASP B 1 355 ? -11.977 22.203 15.703 1 57.38 355 ASP B C 1
ATOM 6370 O O . ASP B 1 355 ? -12.734 23.172 15.617 1 57.38 355 ASP B O 1
ATOM 6374 N N . GLU B 1 356 ? -11.898 21.297 16.516 1 60.97 356 GLU B N 1
ATOM 6375 C CA . GLU B 1 356 ? -12.781 21.484 17.656 1 60.97 356 GLU B CA 1
ATOM 6376 C C . GLU B 1 356 ? -12.375 22.703 18.484 1 60.97 356 GLU B C 1
ATOM 6378 O O . GLU B 1 356 ? -13.227 23.484 18.891 1 60.97 356 GLU B O 1
ATOM 6383 N N . GLU B 1 357 ? -11.164 22.875 18.656 1 64.75 357 GLU B N 1
ATOM 6384 C CA . GLU B 1 357 ? -10.648 24.031 19.375 1 64.75 357 GLU B CA 1
ATOM 6385 C C . GLU B 1 357 ? -10.898 25.328 18.609 1 64.75 357 GLU B C 1
ATOM 6387 O O . GLU B 1 357 ? -11.289 26.344 19.188 1 64.75 357 GLU B O 1
ATOM 6392 N N . LYS B 1 358 ? -10.773 25.188 17.391 1 67.06 358 LYS B N 1
ATOM 6393 C CA . LYS B 1 358 ? -11.078 26.359 16.562 1 67.06 358 LYS B CA 1
ATOM 6394 C C . LYS B 1 358 ? -12.578 26.625 16.516 1 67.06 358 LYS B C 1
ATOM 6396 O O . LYS B 1 358 ? -13.016 27.766 16.547 1 67.06 358 LYS B O 1
ATOM 6401 N N . GLY B 1 359 ? -13.18 25.516 16.5 1 66.06 359 GLY B N 1
ATOM 6402 C CA . GLY B 1 359 ? -14.625 25.641 16.609 1 66.06 359 GLY B CA 1
ATOM 6403 C C . GLY B 1 359 ? -15.086 26.234 17.922 1 66.06 359 GLY B C 1
ATOM 6404 O O . GLY B 1 359 ? -15.938 27.125 17.953 1 66.06 359 GLY B O 1
ATOM 6405 N N . GLU B 1 360 ? -14.508 25.797 18.906 1 67.62 360 GLU B N 1
ATOM 6406 C CA . GLU B 1 360 ? -14.797 26.344 20.234 1 67.62 360 GLU B CA 1
ATOM 6407 C C . GLU B 1 360 ? -14.336 27.797 20.344 1 67.62 360 GLU B C 1
ATOM 6409 O O . GLU B 1 360 ? -15.023 28.625 20.938 1 67.62 360 GLU B O 1
ATOM 6414 N N . LYS B 1 361 ? -13.266 28.094 19.797 1 72.62 361 LYS B N 1
ATOM 6415 C CA . LYS B 1 361 ? -12.773 29.469 19.797 1 72.62 361 LYS B CA 1
ATOM 6416 C C . LYS B 1 361 ? -13.695 30.375 18.984 1 72.62 361 LYS B C 1
ATOM 6418 O O . LYS B 1 361 ? -13.984 31.5 19.391 1 72.62 361 LYS B O 1
ATOM 6423 N N . ILE B 1 362 ? -14.141 29.891 18 1 72.94 362 ILE B N 1
ATOM 6424 C CA . ILE B 1 362 ? -15.086 30.656 17.188 1 72.94 362 ILE B CA 1
ATOM 6425 C C . ILE B 1 362 ? -16.375 30.906 17.984 1 72.94 362 ILE B C 1
ATOM 6427 O O . ILE B 1 362 ? -16.875 32.031 18.016 1 72.94 362 ILE B O 1
ATOM 6431 N N . LYS B 1 363 ? -16.781 29.938 18.609 1 70.06 363 LYS B N 1
ATOM 6432 C CA . LYS B 1 363 ? -17.969 30.078 19.453 1 70.06 363 LYS B CA 1
ATOM 6433 C C . LYS B 1 363 ? -17.734 31.078 20.578 1 70.06 363 LYS B C 1
ATOM 6435 O O . LYS B 1 363 ? -18.594 31.906 20.875 1 70.06 363 LYS B O 1
ATOM 6440 N N . ARG B 1 364 ? -16.672 31.094 21.172 1 72.31 364 ARG B N 1
ATOM 6441 C CA . ARG B 1 364 ? -16.312 32 22.234 1 72.31 364 ARG B CA 1
ATOM 6442 C C . ARG B 1 364 ? -16.203 33.438 21.703 1 72.31 364 ARG B C 1
ATOM 6444 O O . ARG B 1 364 ? -16.688 34.375 22.344 1 72.31 364 ARG B O 1
ATOM 6451 N N . LEU B 1 365 ? -15.68 33.562 20.609 1 76.56 365 LEU B N 1
ATOM 6452 C CA . LEU B 1 365 ? -15.523 34.875 20.016 1 76.56 365 LEU B CA 1
ATOM 6453 C C . LEU B 1 365 ? -16.875 35.438 19.578 1 76.56 365 LEU B C 1
ATOM 6455 O O . LEU B 1 365 ? -17.141 36.625 19.781 1 76.56 365 LEU B O 1
ATOM 6459 N N . GLU B 1 366 ? -17.609 34.625 19.125 1 74.69 366 GLU B N 1
ATOM 6460 C CA . GLU B 1 366 ? -18.953 35.062 18.75 1 74.69 366 GLU B CA 1
ATOM 6461 C C . GLU B 1 366 ? -19.766 35.438 19.984 1 74.69 366 GLU B C 1
ATOM 6463 O O . GLU B 1 366 ? -20.5 36.438 19.953 1 74.69 366 GLU B O 1
ATOM 6468 N N . SER B 1 367 ? -19.609 34.719 21 1 73.25 367 SER B N 1
ATOM 6469 C CA . SER B 1 367 ? -20.266 35.062 22.25 1 73.25 367 SER B CA 1
ATOM 6470 C C . SER B 1 367 ? -19.734 36.375 22.812 1 73.25 367 SER B C 1
ATOM 6472 O O . SER B 1 367 ? -20.516 37.188 23.328 1 73.25 367 SER B O 1
ATOM 6474 N N . THR B 1 368 ? -18.547 36.656 22.719 1 74.31 368 THR B N 1
ATOM 6475 C CA . THR B 1 368 ? -17.938 37.906 23.172 1 74.31 368 THR B CA 1
ATOM 6476 C C . THR B 1 368 ? -18.438 39.094 22.328 1 74.31 368 THR B C 1
ATOM 6478 O O . THR B 1 368 ? -18.719 40.156 22.875 1 74.31 368 THR B O 1
ATOM 6481 N N . ILE B 1 369 ? -18.516 38.906 21.172 1 74.81 369 ILE B N 1
ATOM 6482 C CA . ILE B 1 369 ? -19.016 39.938 20.266 1 74.81 369 ILE B CA 1
ATOM 6483 C C . ILE B 1 369 ? -20.453 40.281 20.641 1 74.81 369 ILE B C 1
ATOM 6485 O O . ILE B 1 369 ? -20.828 41.438 20.688 1 74.81 369 ILE B O 1
ATOM 6489 N N . GLU B 1 370 ? -21.203 39.312 20.906 1 76.19 370 GLU B N 1
ATOM 6490 C CA . GLU B 1 370 ? -22.578 39.531 21.312 1 76.19 370 GLU B CA 1
ATOM 6491 C C . GLU B 1 370 ? -22.656 40.344 22.609 1 76.19 370 GLU B C 1
ATOM 6493 O O . GLU B 1 370 ? -23.5 41.219 22.766 1 76.19 370 GLU B O 1
ATOM 6498 N N . THR B 1 371 ? -21.797 40.062 23.453 1 76.38 371 THR B N 1
ATOM 6499 C CA . THR B 1 371 ? -21.719 40.781 24.719 1 76.38 371 THR B CA 1
ATOM 6500 C C . THR B 1 371 ? -21.375 42.25 24.484 1 76.38 371 THR B C 1
ATOM 6502 O O . THR B 1 371 ? -22.016 43.125 25.062 1 76.38 371 THR B O 1
ATOM 6505 N N . TYR B 1 372 ? -20.5 42.469 23.688 1 78.31 372 TYR B N 1
ATOM 6506 C CA . TYR B 1 372 ? -20.094 43.844 23.422 1 78.31 372 TYR B CA 1
ATOM 6507 C C . TYR B 1 372 ? -21.172 44.594 22.656 1 78.31 372 TYR B C 1
ATOM 6509 O O . TYR B 1 372 ? -21.422 45.781 22.938 1 78.31 372 TYR B O 1
ATOM 6517 N N . GLN B 1 373 ? -21.719 43.906 21.828 1 76.38 373 GLN B N 1
ATOM 6518 C CA . GLN B 1 373 ? -22.844 44.5 21.094 1 76.38 373 GLN B CA 1
ATOM 6519 C C . GLN B 1 373 ? -23.969 44.906 22.047 1 76.38 373 GLN B C 1
ATOM 6521 O O . GLN B 1 373 ? -24.547 46 21.906 1 76.38 373 GLN B O 1
ATOM 6526 N N . ARG B 1 374 ? -24.219 44.156 22.922 1 75.25 374 ARG B N 1
ATOM 6527 C CA . ARG B 1 374 ? -25.234 44.438 23.922 1 75.25 374 ARG B CA 1
ATOM 6528 C C . ARG B 1 374 ? -24.859 45.656 24.75 1 75.25 374 ARG B C 1
ATOM 6530 O O . ARG B 1 374 ? -25.719 46.531 25.031 1 75.25 374 ARG B O 1
ATOM 6537 N N . GLU B 1 375 ? -23.656 45.812 25.109 1 76.25 375 GLU B N 1
ATOM 6538 C CA . GLU B 1 375 ? -23.188 46.938 25.922 1 76.25 375 GLU B CA 1
ATOM 6539 C C . GLU B 1 375 ? -23.219 48.25 25.125 1 76.25 375 GLU B C 1
ATOM 6541 O O . GLU B 1 375 ? -23.609 49.281 25.641 1 76.25 375 GLU B O 1
ATOM 6546 N N . LEU B 1 376 ? -22.922 48.125 23.984 1 76.38 376 LEU B N 1
ATOM 6547 C CA . LEU B 1 376 ? -22.922 49.312 23.125 1 76.38 376 LEU B CA 1
ATOM 6548 C C . LEU B 1 376 ? -24.344 49.75 22.828 1 76.38 376 LEU B C 1
ATOM 6550 O O . LEU B 1 376 ? -24.625 50.969 22.781 1 76.38 376 LEU B O 1
ATOM 6554 N N . ARG B 1 377 ? -25.25 48.906 22.734 1 74.69 377 ARG B N 1
ATOM 6555 C CA . ARG B 1 377 ? -26.656 49.25 22.547 1 74.69 377 ARG B CA 1
ATOM 6556 C C . ARG B 1 377 ? -27.234 49.938 23.781 1 74.69 377 ARG B C 1
ATOM 6558 O O . ARG B 1 377 ? -27.984 50.906 23.672 1 74.69 377 ARG B O 1
ATOM 6565 N N . LYS B 1 378 ? -26.859 49.438 24.828 1 75.12 378 LYS B N 1
ATOM 6566 C CA . LYS B 1 378 ? -27.281 50.031 26.078 1 75.12 378 LYS B CA 1
ATOM 6567 C C . LYS B 1 378 ? -26.781 51.469 26.203 1 75.12 378 LYS B C 1
ATOM 6569 O O . LYS B 1 378 ? -27.469 52.344 26.734 1 75.12 378 LYS B O 1
ATOM 6574 N N . ALA B 1 379 ? -25.578 51.75 25.734 1 73.06 379 ALA B N 1
ATOM 6575 C CA . ALA B 1 379 ? -24.969 53.062 25.828 1 73.06 379 ALA B CA 1
ATOM 6576 C C . ALA B 1 379 ? -25.438 53.969 24.688 1 73.06 379 ALA B C 1
ATOM 6578 O O . ALA B 1 379 ? -25.047 55.125 24.609 1 73.06 379 ALA B O 1
ATOM 6579 N N . GLY B 1 380 ? -26.359 53.531 23.891 1 65.69 380 GLY B N 1
ATOM 6580 C CA . GLY B 1 380 ? -27 54.281 22.828 1 65.69 380 GLY B CA 1
ATOM 6581 C C . GLY B 1 380 ? -26.094 54.531 21.625 1 65.69 380 GLY B C 1
ATOM 6582 O O . GLY B 1 380 ? -26.297 55.469 20.875 1 65.69 380 GLY B O 1
ATOM 6583 N N . LEU B 1 381 ? -25.016 54 21.562 1 66.06 381 LEU B N 1
ATOM 6584 C CA . LEU B 1 381 ? -23.984 54.344 20.578 1 66.06 381 LEU B CA 1
ATOM 6585 C C . LEU B 1 381 ? -24.172 53.531 19.312 1 66.06 381 LEU B C 1
ATOM 6587 O O . LEU B 1 381 ? -23.609 53.875 18.266 1 66.06 381 LEU B O 1
ATOM 6591 N N . ILE B 1 382 ? -24.641 52.562 19.359 1 61.81 382 ILE B N 1
ATOM 6592 C CA . ILE B 1 382 ? -25.031 51.812 18.172 1 61.81 382 ILE B CA 1
ATOM 6593 C C . ILE B 1 382 ? -26.547 51.688 18.109 1 61.81 382 ILE B C 1
ATOM 6595 O O . ILE B 1 382 ? -27.219 51.594 19.141 1 61.81 382 ILE B O 1
ATOM 6599 N N . ASP B 1 383 ? -27.266 52.312 17.094 1 51.5 383 ASP B N 1
ATOM 6600 C CA . ASP B 1 383 ? -28.719 52.281 16.906 1 51.5 383 ASP B CA 1
ATOM 6601 C C . ASP B 1 383 ? -29.266 50.906 17.297 1 51.5 383 ASP B C 1
ATOM 6603 O O . ASP B 1 383 ? -28.625 49.875 17.094 1 51.5 383 ASP B O 1
ATOM 6607 N N . THR B 1 384 ? -30.016 50.969 18.344 1 44.97 384 THR B N 1
ATOM 6608 C CA . THR B 1 384 ? -30.766 49.75 18.625 1 44.97 384 THR B CA 1
ATOM 6609 C C . THR B 1 384 ? -31.219 49.094 17.328 1 44.97 384 THR B C 1
ATOM 6611 O O . THR B 1 384 ? -31.844 49.719 16.469 1 44.97 384 THR B O 1
ATOM 6614 N N . PRO B 1 385 ? -30.625 48.188 16.875 1 40.47 385 PRO B N 1
ATOM 6615 C CA . PRO B 1 385 ? -31.281 47.75 15.633 1 40.47 385 PRO B CA 1
ATOM 6616 C C . PRO B 1 385 ? -32.812 47.781 15.711 1 40.47 385 PRO B C 1
ATOM 6618 O O . PRO B 1 385 ? -33.375 47.656 16.797 1 40.47 385 PRO B O 1
ATOM 6621 N N . PRO B 1 386 ? -33.562 48.625 15.039 1 36.41 386 PRO B N 1
ATOM 6622 C CA . PRO B 1 386 ? -35 48.562 15.195 1 36.41 386 PRO B CA 1
ATOM 6623 C C . PRO B 1 386 ? -35.5 47.219 15.695 1 36.41 386 PRO B C 1
ATOM 6625 O O . PRO B 1 386 ? -34.844 46.188 15.5 1 36.41 386 PRO B O 1
ATOM 6628 N N . PRO B 1 387 ? -36.281 47.188 16.859 1 29.31 387 PRO B N 1
ATOM 6629 C CA . PRO B 1 387 ? -36.812 45.875 17.234 1 29.31 387 PRO B CA 1
ATOM 6630 C C . PRO B 1 387 ? -37.062 44.969 16.031 1 29.31 387 PRO B C 1
ATOM 6632 O O . PRO B 1 387 ? -37.312 45.469 14.938 1 29.31 387 PRO B O 1
ATOM 6635 N N . ARG B 1 388 ? -36.594 43.875 16.062 1 28.61 388 ARG B N 1
ATOM 6636 C CA . ARG B 1 388 ? -37 43.062 14.922 1 28.61 388 ARG B CA 1
ATOM 6637 C C . ARG B 1 388 ? -38.5 43.219 14.648 1 28.61 388 ARG B C 1
ATOM 6639 O O . ARG B 1 388 ? -39.312 43.188 15.578 1 28.61 388 ARG B O 1
ATOM 6646 N N . PRO B 1 389 ? -38.906 43.906 13.781 1 31.39 389 PRO B N 1
ATOM 6647 C CA . PRO B 1 389 ? -40.375 44 13.625 1 31.39 389 PRO B CA 1
ATOM 6648 C C . PRO B 1 389 ? -41.094 42.75 14.148 1 31.39 389 PRO B C 1
ATOM 6650 O O . PRO B 1 389 ? -40.5 41.656 14.195 1 31.39 389 PRO B O 1
ATOM 6653 N N . PRO B 1 390 ? -41.938 42.906 15.172 1 25.11 390 PRO B N 1
ATOM 6654 C CA . PRO B 1 390 ? -42.594 41.625 15.539 1 25.11 390 PRO B CA 1
ATOM 6655 C C . PRO B 1 390 ? -42.688 40.656 14.367 1 25.11 390 PRO B C 1
ATOM 6657 O O . PRO B 1 390 ? -42.719 41.094 13.211 1 25.11 390 PRO B O 1
ATOM 6660 N N . ARG B 1 391 ? -42.281 39.562 14.625 1 24.03 391 ARG B N 1
ATOM 6661 C CA . ARG B 1 391 ? -42.625 38.688 13.523 1 24.03 391 ARG B CA 1
ATOM 6662 C C . ARG B 1 391 ? -44.094 38.875 13.086 1 24.03 391 ARG B C 1
ATOM 6664 O O . ARG B 1 391 ? -44.969 38.969 13.93 1 24.03 391 ARG B O 1
ATOM 6671 N N . SER B 1 392 ? -44.406 39.75 12.281 1 25.2 392 SER B N 1
ATOM 6672 C CA . SER B 1 392 ? -45.781 39.625 11.82 1 25.2 392 SER B CA 1
ATOM 6673 C C . SER B 1 392 ? -46.344 38.25 12.109 1 25.2 392 SER B C 1
ATOM 6675 O O . SER B 1 392 ? -45.656 37.219 11.867 1 25.2 392 SER B O 1
ATOM 6677 N N . GLY B 1 393 ? -47.094 38.094 13.25 1 26.27 393 GLY B N 1
ATOM 6678 C CA . GLY B 1 393 ? -47.812 36.844 13.477 1 26.27 393 GLY B CA 1
ATOM 6679 C C . GLY B 1 393 ? -48.188 36.156 12.188 1 26.27 393 GLY B C 1
ATOM 6680 O O . GLY B 1 393 ? -49 35.219 12.203 1 26.27 393 GLY B O 1
ATOM 6681 N N . GLY B 1 394 ? -48.375 36.969 11.094 1 22.52 394 GLY B N 1
ATOM 6682 C CA . GLY B 1 394 ? -49.094 36.375 9.984 1 22.52 394 GLY B CA 1
ATOM 6683 C C . GLY B 1 394 ? -48.562 35 9.602 1 22.52 394 GLY B C 1
ATOM 6684 O O . GLY B 1 394 ? -47.469 34.906 9.031 1 22.52 394 GLY B O 1
ATOM 6685 N N . ARG B 1 395 ? -48.375 33.969 10.539 1 24.8 395 ARG B N 1
ATOM 6686 C CA . ARG B 1 395 ? -48.531 32.719 9.773 1 24.8 395 ARG B CA 1
ATOM 6687 C C . ARG B 1 395 ? -49.688 32.812 8.789 1 24.8 395 ARG B C 1
ATOM 6689 O O . ARG B 1 395 ? -50.844 32.594 9.156 1 24.8 395 ARG B O 1
ATOM 6696 N N . GLY B 1 396 ? -50.125 33.969 8.383 1 23.52 396 GLY B N 1
ATOM 6697 C CA . GLY B 1 396 ? -51.281 33.594 7.551 1 23.52 396 GLY B CA 1
ATOM 6698 C C . GLY B 1 396 ? -51.125 32.25 6.891 1 23.52 396 GLY B C 1
ATOM 6699 O O . GLY B 1 396 ? -50.031 31.781 6.648 1 23.52 396 GLY B O 1
ATOM 6700 N N . THR B 1 397 ? -52.156 31.359 7.129 1 24.27 397 THR B N 1
ATOM 6701 C CA . THR B 1 397 ? -52.406 30.094 6.43 1 24.27 397 THR B CA 1
ATOM 6702 C C . THR B 1 397 ? -52.125 30.25 4.941 1 24.27 397 THR B C 1
ATOM 6704 O O . THR B 1 397 ? -52.594 29.453 4.129 1 24.27 397 THR B O 1
ATOM 6707 N N . GLU B 1 398 ? -51.781 31.391 4.445 1 24.14 398 GLU B N 1
ATOM 6708 C CA . GLU B 1 398 ? -51.906 31.438 2.994 1 24.14 398 GLU B CA 1
ATOM 6709 C C . GLU B 1 398 ? -51.406 30.141 2.352 1 24.14 398 GLU B C 1
ATOM 6711 O O . GLU B 1 398 ? -50.281 29.719 2.611 1 24.14 398 GLU B O 1
ATOM 6716 N N . THR B 1 399 ? -52.344 29.406 1.897 1 23.33 399 THR B N 1
ATOM 6717 C CA . THR B 1 399 ? -52.438 28.281 0.969 1 23.33 399 THR B CA 1
ATOM 6718 C C . THR B 1 399 ? -51.438 28.469 -0.178 1 23.33 399 THR B C 1
ATOM 6720 O O . THR B 1 399 ? -51.5 29.469 -0.892 1 23.33 399 THR B O 1
ATOM 6723 N N . LEU B 1 400 ? -50.281 28.297 0.05 1 22.06 400 LEU B N 1
ATOM 6724 C CA . LEU B 1 400 ? -49.344 28.234 -1.077 1 22.06 400 LEU B CA 1
ATOM 6725 C C . LEU B 1 400 ? -50.094 27.828 -2.354 1 22.06 400 LEU B C 1
ATOM 6727 O O . LEU B 1 400 ? -50.5 26.672 -2.492 1 22.06 400 LEU B O 1
ATOM 6731 N N . ALA B 1 401 ? -50.906 28.688 -2.852 1 23.53 401 ALA B N 1
ATOM 6732 C CA . ALA B 1 401 ? -51.656 28.391 -4.078 1 23.53 401 ALA B CA 1
ATOM 6733 C C . ALA B 1 401 ? -50.75 27.781 -5.137 1 23.53 401 ALA B C 1
ATOM 6735 O O . ALA B 1 401 ? -49.562 28.078 -5.18 1 23.53 401 ALA B O 1
ATOM 6736 N N . PRO B 1 402 ? -51.312 26.812 -6.031 1 24.52 402 PRO B N 1
ATOM 6737 C CA . PRO B 1 402 ? -50.438 26.062 -6.961 1 24.52 402 PRO B CA 1
ATOM 6738 C C . PRO B 1 402 ? -49.719 26.969 -7.957 1 24.52 402 PRO B C 1
ATOM 6740 O O . PRO B 1 402 ? -50.375 27.594 -8.812 1 24.52 402 PRO B O 1
ATOM 6743 N N . SER B 1 403 ? -49.156 27.938 -7.703 1 20.75 403 SER B N 1
ATOM 6744 C CA . SER B 1 403 ? -48.812 29.094 -8.531 1 20.75 403 SER B CA 1
ATOM 6745 C C . SER B 1 403 ? -48.5 28.672 -9.961 1 20.75 403 SER B C 1
ATOM 6747 O O . SER B 1 403 ? -49.062 29.219 -10.914 1 20.75 403 SER B O 1
ATOM 6749 N N . ILE B 1 404 ? -47.438 29.094 -10.516 1 23.02 404 ILE B N 1
ATOM 6750 C CA . ILE B 1 404 ? -47.312 29.672 -11.852 1 23.02 404 ILE B CA 1
ATOM 6751 C C . ILE B 1 404 ? -47.406 28.562 -12.906 1 23.02 404 ILE B C 1
ATOM 6753 O O . ILE B 1 404 ? -46.75 27.516 -12.766 1 23.02 404 ILE B O 1
ATOM 6757 N N . THR B 1 405 ? -48.406 28.625 -13.656 1 21.11 405 THR B N 1
ATOM 6758 C CA . THR B 1 405 ? -48.625 27.891 -14.891 1 21.11 405 THR B CA 1
ATOM 6759 C C . THR B 1 405 ? -47.375 27.922 -15.773 1 21.11 405 THR B C 1
ATOM 6761 O O . THR B 1 405 ? -46.938 29 -16.172 1 21.11 405 THR B O 1
ATOM 6764 N N . ALA B 1 406 ? -46.5 27.109 -15.484 1 21.38 406 ALA B N 1
ATOM 6765 C CA . ALA B 1 406 ? -45.281 27.031 -16.312 1 21.38 406 ALA B CA 1
ATOM 6766 C C . ALA B 1 406 ? -45.625 27.219 -17.781 1 21.38 406 ALA B C 1
ATOM 6768 O O . ALA B 1 406 ? -46.406 26.469 -18.359 1 21.38 406 ALA B O 1
ATOM 6769 N N . GLU B 1 407 ? -45.75 28.484 -18.125 1 23.31 407 GLU B N 1
ATOM 6770 C CA . GLU B 1 407 ? -46.031 28.656 -19.547 1 23.31 407 GLU B CA 1
ATOM 6771 C C . GLU B 1 407 ? -45.281 27.656 -20.406 1 23.31 407 GLU B C 1
ATOM 6773 O O . GLU B 1 407 ? -44.125 27.328 -20.109 1 23.31 407 GLU B O 1
ATOM 6778 N N . PRO B 1 408 ? -45.969 27.047 -21.281 1 23.05 408 PRO B N 1
ATOM 6779 C CA . PRO B 1 408 ? -45.375 26.016 -22.141 1 23.05 408 PRO B CA 1
ATOM 6780 C C . PRO B 1 408 ? -44.125 26.484 -22.891 1 23.05 408 PRO B C 1
ATOM 6782 O O . PRO B 1 408 ? -44.188 27.484 -23.609 1 23.05 408 PRO B O 1
ATOM 6785 N N . LEU B 1 409 ? -43.094 26.719 -22.062 1 21.45 409 LEU B N 1
ATOM 6786 C CA . LEU B 1 409 ? -41.906 27.094 -22.812 1 21.45 409 LEU B CA 1
ATOM 6787 C C . LEU B 1 409 ? -41.969 26.5 -24.219 1 21.45 409 LEU B C 1
ATOM 6789 O O . LEU B 1 409 ? -42.156 25.297 -24.391 1 21.45 409 LEU B O 1
ATOM 6793 N N . GLN B 1 410 ? -42.25 27.297 -25.094 1 20.27 410 GLN B N 1
ATOM 6794 C CA . GLN B 1 410 ? -42.344 27.109 -26.547 1 20.27 410 GLN B CA 1
ATOM 6795 C C . GLN B 1 410 ? -41.281 26.141 -27.031 1 20.27 410 GLN B C 1
ATOM 6797 O O . GLN B 1 410 ? -40.25 25.938 -26.359 1 20.27 410 GLN B O 1
ATOM 6802 N N . SER B 1 411 ? -41.406 25.672 -28.266 1 20.33 411 SER B N 1
ATOM 6803 C CA . SER B 1 411 ? -40.969 24.578 -29.125 1 20.33 411 SER B CA 1
ATOM 6804 C C . SER B 1 411 ? -39.469 24.656 -29.453 1 20.33 411 SER B C 1
ATOM 6806 O O . SER B 1 411 ? -39.062 25.422 -30.328 1 20.33 411 SER B O 1
ATOM 6808 N N . LEU B 1 412 ? -38.719 25.281 -28.578 1 19.89 412 LEU B N 1
ATOM 6809 C CA . LEU B 1 412 ? -37.438 25.438 -29.234 1 19.89 412 LEU B CA 1
ATOM 6810 C C . LEU B 1 412 ? -37.031 24.172 -29.969 1 19.89 412 LEU B C 1
ATOM 6812 O O . LEU B 1 412 ? -37.062 23.078 -29.391 1 19.89 412 LEU B O 1
ATOM 6816 N N . LYS B 1 413 ? -36.969 24.297 -31.234 1 20.11 413 LYS B N 1
ATOM 6817 C CA . LYS B 1 413 ? -36.656 23.375 -32.312 1 20.11 413 LYS B CA 1
ATOM 6818 C C . LYS B 1 413 ? -35.438 22.531 -31.984 1 20.11 413 LYS B C 1
ATOM 6820 O O . LYS B 1 413 ? -34.469 23.031 -31.391 1 20.11 413 LYS B O 1
ATOM 6825 N N . ALA B 1 414 ? -35.625 21.266 -31.969 1 20.72 414 ALA B N 1
ATOM 6826 C CA . ALA B 1 414 ? -34.938 19.984 -31.812 1 20.72 414 ALA B CA 1
ATOM 6827 C C . ALA B 1 414 ? -33.562 20 -32.469 1 20.72 414 ALA B C 1
ATOM 6829 O O . ALA B 1 414 ? -33.469 19.938 -33.688 1 20.72 414 ALA B O 1
ATOM 6830 N N . LEU B 1 415 ? -32.812 21.078 -32.125 1 20.91 415 LEU B N 1
ATOM 6831 C CA . LEU B 1 415 ? -31.594 21.047 -32.938 1 20.91 415 LEU B CA 1
ATOM 6832 C C . LEU B 1 415 ? -31.047 19.625 -33.062 1 20.91 415 LEU B C 1
ATOM 6834 O O . LEU B 1 415 ? -30.953 18.922 -32.031 1 20.91 415 LEU B O 1
ATOM 6838 N N . SER B 1 416 ? -31.062 19.125 -34.188 1 19.61 416 SER B N 1
ATOM 6839 C CA . SER B 1 416 ? -30.781 17.812 -34.75 1 19.61 416 SER B CA 1
ATOM 6840 C C . SER B 1 416 ? -29.453 17.266 -34.25 1 19.61 416 SER B C 1
ATOM 6842 O O . SER B 1 416 ? -28.469 17.984 -34.156 1 19.61 416 SER B O 1
ATOM 6844 N N . PRO B 1 417 ? -29.609 16.359 -33.312 1 21.25 417 PRO B N 1
ATOM 6845 C CA . PRO B 1 417 ? -28.484 15.648 -32.688 1 21.25 417 PRO B CA 1
ATOM 6846 C C . PRO B 1 417 ? -27.359 15.344 -33.688 1 21.25 417 PRO B C 1
ATOM 6848 O O . PRO B 1 417 ? -27.625 15.062 -34.844 1 21.25 417 PRO B O 1
ATOM 6851 N N . PRO B 1 418 ? -26.344 16.141 -33.625 1 21.11 418 PRO B N 1
ATOM 6852 C CA . PRO B 1 418 ? -25.406 15.883 -34.688 1 21.11 418 PRO B CA 1
ATOM 6853 C C . PRO B 1 418 ? -25.203 14.391 -34.969 1 21.11 418 PRO B C 1
ATOM 6855 O O . PRO B 1 418 ? -25.406 13.57 -34.062 1 21.11 418 PRO B O 1
ATOM 6858 N N . THR B 1 419 ? -25.344 13.984 -36.125 1 20.53 419 THR B N 1
ATOM 6859 C CA . THR B 1 419 ? -25.281 12.68 -36.781 1 20.53 419 THR B CA 1
ATOM 6860 C C . THR B 1 419 ? -24.078 11.883 -36.312 1 20.53 419 THR B C 1
ATOM 6862 O O . THR B 1 419 ? -23 12.43 -36.094 1 20.53 419 THR B O 1
ATOM 6865 N N . ALA B 1 420 ? -24.422 10.781 -35.594 1 19.83 420 ALA B N 1
ATOM 6866 C CA . ALA B 1 420 ? -23.719 9.602 -35.094 1 19.83 420 ALA B CA 1
ATOM 6867 C C . ALA B 1 420 ? -22.609 9.18 -36.062 1 19.83 420 ALA B C 1
ATOM 6869 O O . ALA B 1 420 ? -22.859 8.883 -37.219 1 19.83 420 ALA B O 1
ATOM 6870 N N . ILE B 1 421 ? -21.516 9.977 -36.062 1 20.02 421 ILE B N 1
ATOM 6871 C CA . ILE B 1 421 ? -20.516 9.578 -37.031 1 20.02 421 ILE B CA 1
ATOM 6872 C C . ILE B 1 421 ? -20.281 8.078 -36.938 1 20.02 421 ILE B C 1
ATOM 6874 O O . ILE B 1 421 ? -19.953 7.551 -35.875 1 20.02 421 ILE B O 1
ATOM 6878 N N . ASP B 1 422 ? -20.953 7.262 -37.719 1 19.66 422 ASP B N 1
ATOM 6879 C CA . ASP B 1 422 ? -21.094 5.848 -38.031 1 19.66 422 ASP B CA 1
ATOM 6880 C C . ASP B 1 422 ? -19.719 5.184 -38.219 1 19.66 422 ASP B C 1
ATOM 6882 O O . ASP B 1 422 ? -19.125 5.266 -39.281 1 19.66 422 ASP B O 1
ATOM 6886 N N . SER B 1 423 ? -18.797 5.672 -37.375 1 18.77 423 SER B N 1
ATOM 6887 C CA . SER B 1 423 ? -17.5 5.203 -37.844 1 18.77 423 SER B CA 1
ATOM 6888 C C . SER B 1 423 ? -17.469 3.682 -37.938 1 18.77 423 SER B C 1
ATOM 6890 O O . SER B 1 423 ? -16.609 3.039 -37.344 1 18.77 423 SER B O 1
ATOM 6892 N N . ARG B 1 424 ? -18.641 3.053 -37.594 1 18.88 424 ARG B N 1
ATOM 6893 C CA . ARG B 1 424 ? -18.578 1.604 -37.75 1 18.88 424 ARG B CA 1
ATOM 6894 C C . ARG B 1 424 ? -18.031 1.229 -39.125 1 18.88 424 ARG B C 1
ATOM 6896 O O . ARG B 1 424 ? -18.781 0.881 -40.031 1 18.88 424 ARG B O 1
ATOM 6903 N N . ALA B 1 425 ? -17.156 2.189 -39.656 1 18.27 425 ALA B N 1
ATOM 6904 C CA . ALA B 1 425 ? -16.906 1.744 -41.031 1 18.27 425 ALA B CA 1
ATOM 6905 C C . ALA B 1 425 ? -16.656 0.241 -41.062 1 18.27 425 ALA B C 1
ATOM 6907 O O . ALA B 1 425 ? -16.203 -0.349 -40.094 1 18.27 425 ALA B O 1
ATOM 6908 N N . GLN B 1 426 ? -17.094 -0.33 -42.094 1 18.03 426 GLN B N 1
ATOM 6909 C CA . GLN B 1 426 ? -17.359 -1.599 -42.75 1 18.03 426 GLN B CA 1
ATOM 6910 C C . GLN B 1 426 ? -16.109 -2.467 -42.812 1 18.03 426 GLN B C 1
ATOM 6912 O O . GLN B 1 426 ? -15.141 -2.123 -43.469 1 18.03 426 GLN B O 1
ATOM 6917 N N . LEU B 1 427 ? -15.445 -2.711 -41.5 1 18.48 427 LEU B N 1
ATOM 6918 C CA . LEU B 1 427 ? -14.391 -3.664 -41.812 1 18.48 427 LEU B CA 1
ATOM 6919 C C . LEU B 1 427 ? -14.875 -4.73 -42.781 1 18.48 427 LEU B C 1
ATOM 6921 O O . LEU B 1 427 ? -15.789 -5.5 -42.469 1 18.48 427 LEU B O 1
ATOM 6925 N N . SER B 1 428 ? -14.969 -4.297 -44 1 17.56 428 SER B N 1
ATOM 6926 C CA . SER B 1 428 ? -15.375 -5.062 -45.188 1 17.56 428 SER B CA 1
ATOM 6927 C C . SER B 1 428 ? -14.812 -6.48 -45.156 1 17.56 428 SER B C 1
ATOM 6929 O O . SER B 1 428 ? -13.648 -6.68 -44.781 1 17.56 428 SER B O 1
ATOM 6931 N N . GLU B 1 429 ? -15.719 -7.41 -44.719 1 19.66 429 GLU B N 1
ATOM 6932 C CA . GLU B 1 429 ? -15.562 -8.852 -44.906 1 19.66 429 GLU B CA 1
ATOM 6933 C C . GLU B 1 429 ? -14.828 -9.172 -46.188 1 19.66 429 GLU B C 1
ATOM 6935 O O . GLU B 1 429 ? -15.156 -8.633 -47.25 1 19.66 429 GLU B O 1
ATOM 6940 N N . PRO B 1 430 ? -13.477 -9.359 -46.156 1 18.86 430 PRO B N 1
ATOM 6941 C CA . PRO B 1 430 ? -12.984 -9.695 -47.5 1 18.86 430 PRO B CA 1
ATOM 6942 C C . PRO B 1 430 ? -13.914 -10.648 -48.25 1 18.86 430 PRO B C 1
ATOM 6944 O O . PRO B 1 430 ? -14.586 -11.477 -47.625 1 18.86 430 PRO B O 1
ATOM 6947 N N . LYS B 1 431 ? -14.562 -10.117 -49.219 1 18.09 431 LYS B N 1
ATOM 6948 C CA . LYS B 1 431 ? -15.383 -10.82 -50.219 1 18.09 431 LYS B CA 1
ATOM 6949 C C . LYS B 1 431 ? -14.742 -12.148 -50.594 1 18.09 431 LYS B C 1
ATOM 6951 O O . LYS B 1 431 ? -13.609 -12.172 -51.094 1 18.09 431 LYS B O 1
ATOM 6956 N N . SER B 1 432 ? -14.969 -13.148 -49.594 1 18.27 432 SER B N 1
ATOM 6957 C CA . SER B 1 432 ? -14.648 -14.477 -50.125 1 18.27 432 SER B CA 1
ATOM 6958 C C . SER B 1 432 ? -15.086 -14.633 -51.562 1 18.27 432 SER B C 1
ATOM 6960 O O . SER B 1 432 ? -16.25 -14.383 -51.906 1 18.27 432 SER B O 1
ATOM 6962 N N . SER B 1 433 ? -14.25 -14.125 -52.469 1 17.55 433 SER B N 1
ATOM 6963 C CA . SER B 1 433 ? -14.445 -14.359 -53.875 1 17.55 433 SER B CA 1
ATOM 6964 C C . SER B 1 433 ? -15.008 -15.758 -54.125 1 17.55 433 SER B C 1
ATOM 6966 O O . SER B 1 433 ? -14.5 -16.75 -53.625 1 17.55 433 SER B O 1
ATOM 6968 N N . ALA B 1 434 ? -16.359 -15.789 -54.406 1 18.66 434 ALA B N 1
ATOM 6969 C CA . ALA B 1 434 ? -17.188 -16.875 -54.938 1 18.66 434 ALA B CA 1
ATOM 6970 C C . ALA B 1 434 ? -16.453 -17.672 -56 1 18.66 434 ALA B C 1
ATOM 6972 O O . ALA B 1 434 ? -16.172 -17.141 -57.094 1 18.66 434 ALA B O 1
ATOM 6973 N N . ILE B 1 435 ? -15.336 -18.344 -55.656 1 18.52 435 ILE B N 1
ATOM 6974 C CA . ILE B 1 435 ? -14.836 -19.141 -56.781 1 18.52 435 ILE B CA 1
ATOM 6975 C C . ILE B 1 435 ? -15.984 -19.938 -57.375 1 18.52 435 ILE B C 1
ATOM 6977 O O . ILE B 1 435 ? -16.672 -20.672 -56.688 1 18.52 435 ILE B O 1
ATOM 6981 N N . SER B 1 436 ? -16.531 -19.328 -58.469 1 17.48 436 SER B N 1
ATOM 6982 C CA . SER B 1 436 ? -17.484 -19.781 -59.469 1 17.48 436 SER B CA 1
ATOM 6983 C C . SER B 1 436 ? -17.266 -21.25 -59.812 1 17.48 436 SER B C 1
ATOM 6985 O O . SER B 1 436 ? -16.156 -21.641 -60.219 1 17.48 436 SER B O 1
ATOM 6987 N N . THR B 1 437 ? -17.891 -22.203 -58.938 1 18.75 437 THR B N 1
ATOM 6988 C CA . THR B 1 437 ? -17.938 -23.594 -59.406 1 18.75 437 THR B CA 1
ATOM 6989 C C . THR B 1 437 ? -18.359 -23.641 -60.875 1 18.75 437 THR B C 1
ATOM 6991 O O . THR B 1 437 ? -19.375 -23.062 -61.25 1 18.75 437 THR B O 1
ATOM 6994 N N . PRO B 1 438 ? -17.453 -23.859 -61.844 1 18.16 438 PRO B N 1
ATOM 6995 C CA . PRO B 1 438 ? -17.844 -24.062 -63.219 1 18.16 438 PRO B CA 1
ATOM 6996 C C . PRO B 1 438 ? -18.922 -25.141 -63.406 1 18.16 438 PRO B C 1
ATOM 6998 O O . PRO B 1 438 ? -18.891 -26.156 -62.688 1 18.16 438 PRO B O 1
ATOM 7001 N N . GLN B 1 439 ? -20.219 -24.875 -63.719 1 17.34 439 GLN B N 1
ATOM 7002 C CA . GLN B 1 439 ? -21.375 -25.688 -64.125 1 17.34 439 GLN B CA 1
ATOM 7003 C C . GLN B 1 439 ? -21.016 -26.625 -65.25 1 17.34 439 GLN B C 1
ATOM 7005 O O . GLN B 1 439 ? -20.688 -26.172 -66.312 1 17.34 439 GLN B O 1
ATOM 7010 N N . THR B 1 440 ? -20.25 -27.734 -65.062 1 16.27 440 THR B N 1
ATOM 7011 C CA . THR B 1 440 ? -20.156 -28.625 -66.188 1 16.27 440 THR B CA 1
ATOM 7012 C C . THR B 1 440 ? -21.547 -29 -66.688 1 16.27 440 THR B C 1
ATOM 7014 O O . THR B 1 440 ? -22.453 -29.297 -65.938 1 16.27 440 THR B O 1
ATOM 7017 N N . LYS B 1 441 ? -21.875 -29 -68.125 1 16.56 441 LYS B N 1
ATOM 7018 C CA . LYS B 1 441 ? -22.859 -29.172 -69.188 1 16.56 441 LYS B CA 1
ATOM 7019 C C . LYS B 1 441 ? -23.359 -30.609 -69.25 1 16.56 441 LYS B C 1
ATOM 7021 O O . LYS B 1 441 ? -22.562 -31.547 -69.125 1 16.56 441 LYS B O 1
ATOM 7026 N N . LYS B 1 442 ? -24.688 -30.891 -69 1 17.84 442 LYS B N 1
ATOM 7027 C CA . LYS B 1 442 ? -25.516 -32.062 -69.25 1 17.84 442 LYS B CA 1
ATOM 7028 C C . LYS B 1 442 ? -25.406 -32.5 -70.75 1 17.84 442 LYS B C 1
ATOM 7030 O O . LYS B 1 442 ? -25.625 -31.672 -71.625 1 17.84 442 LYS B O 1
ATOM 7035 N N . HIS B 1 443 ? -24.547 -33.469 -71.188 1 17.16 443 HIS B N 1
ATOM 7036 C CA . HIS B 1 443 ? -24.688 -34 -72.562 1 17.16 443 HIS B CA 1
ATOM 7037 C C . HIS B 1 443 ? -26.047 -34.688 -72.688 1 17.16 443 HIS B C 1
ATOM 7039 O O . HIS B 1 443 ? -26.453 -35.5 -71.875 1 17.16 443 HIS B O 1
ATOM 7045 N N . GLU B 1 444 ? -27.047 -34.281 -73.562 1 19.14 444 GLU B N 1
ATOM 7046 C CA . GLU B 1 444 ? -28.328 -34.75 -74.062 1 19.14 444 GLU B CA 1
ATOM 7047 C C . GLU B 1 444 ? -28.141 -35.969 -75 1 19.14 444 GLU B C 1
ATOM 7049 O O . GLU B 1 444 ? -29.094 -36.688 -75.312 1 19.14 444 GLU B O 1
ATOM 7054 N N . ASP B 1 445 ? -27.031 -36.719 -75.25 1 19.34 445 ASP B N 1
ATOM 7055 C CA . ASP B 1 445 ? -27.203 -37.375 -76.562 1 19.34 445 ASP B CA 1
ATOM 7056 C C . ASP B 1 445 ? -28.516 -38.125 -76.625 1 19.34 445 ASP B C 1
ATOM 7058 O O . ASP B 1 445 ? -29.062 -38.531 -75.562 1 19.34 445 ASP B O 1
ATOM 7062 N N . ASP B 1 446 ? -28.828 -38.469 -77.938 1 19.84 446 ASP B N 1
ATOM 7063 C CA . ASP B 1 446 ? -29.547 -38.688 -79.188 1 19.84 446 ASP B CA 1
ATOM 7064 C C . ASP B 1 446 ? -30.062 -40.125 -79.25 1 19.84 446 ASP B C 1
ATOM 7066 O O . ASP B 1 446 ? -29.469 -41.031 -78.688 1 19.84 446 ASP B O 1
ATOM 7070 N N . ASP B 1 447 ? -31.203 -40.344 -80.125 1 21.23 447 ASP B N 1
ATOM 7071 C CA . ASP B 1 447 ? -32.219 -41.031 -80.875 1 21.23 447 ASP B CA 1
ATOM 7072 C C . ASP B 1 447 ? -31.578 -41.875 -82 1 21.23 447 ASP B C 1
ATOM 7074 O O . ASP B 1 447 ? -32.281 -42.625 -82.688 1 21.23 447 ASP B O 1
ATOM 7078 N N . ASP B 1 448 ? -30.5 -41.656 -82.812 1 21.33 448 ASP B N 1
ATOM 7079 C CA . ASP B 1 448 ? -30.688 -42.469 -84 1 21.33 448 ASP B CA 1
ATOM 7080 C C . ASP B 1 448 ? -30.922 -43.938 -83.688 1 21.33 448 ASP B C 1
ATOM 7082 O O . ASP B 1 448 ? -30.516 -44.375 -82.625 1 21.33 448 ASP B O 1
ATOM 7086 N N . ASP B 1 449 ? -31.156 -44.438 -84.812 1 21.47 449 ASP B N 1
ATOM 7087 C CA . ASP B 1 449 ? -31.375 -44.969 -86.125 1 21.47 449 ASP B CA 1
ATOM 7088 C C . ASP B 1 449 ? -30.359 -46.062 -86.5 1 21.47 449 ASP B C 1
ATOM 7090 O O . ASP B 1 449 ? -30.578 -46.875 -87.375 1 21.47 449 ASP B O 1
ATOM 7094 N N . GLU B 1 450 ? -29.203 -46.375 -86.75 1 22.88 450 GLU B N 1
ATOM 7095 C CA . GLU B 1 450 ? -29 -47.75 -87.188 1 22.88 450 GLU B CA 1
ATOM 7096 C C . GLU B 1 450 ? -28.984 -48.688 -86 1 22.88 450 GLU B C 1
ATOM 7098 O O . GLU B 1 450 ? -28.406 -48.375 -84.938 1 22.88 450 GLU B O 1
#

Nearest PDB structures (foldseek):
  2i1y-assembly1_A  TM=6.378E-01  e=1.443E+00  Homo sapiens
  4gfv-assembly2_B  TM=6.718E-01  e=5.127E+00  Homo sapiens
  2qep-assembly2_B  TM=6.038E-01  e=5.418E+00  Homo sapiens
  2akl-assembly1_A  TM=3.988E-01  e=2.955E+00  Pseudomonas aeruginosa PAO1
  2qep-assembly1_A  TM=3.769E-01  e=2.955E+00  Homo sapiens

Foldseek 3Di:
DDPPPPPPPPPDPDDQPPCPPQPPVVRPPPPPPPPPDPDPDFDALLCCQRPDDDFFKKFFQDWDDDPPDPDTRHGGWIKTWHHKGWFKWWWKAFPVVRDIDTHGLADQFWKQFADPDPVQGWDKAQAPLRQLPDVVRDQKKFWQWAFDDPDPQRGDDHLKMWGFDDWDQDPVQGIWTWGWIADPVVRDIDIHTHGRVRRRIMIGNRNDPDTHGSNVCQVDDDFTKIKGFDCPPVDTDPVPIIIMTTGDIDTFMWIWMFTFPDLDIDTGTSPDGTTIDGDPDDDPNRVVSRCVSVVLVDQDQPPDDDPVCPPDDPVPHGDGDPDPVVLVVLCVGPNVVVVCVVPDDCVCVVVVVVVVVVVVVVVVVVVVVVVVVVVCVVVVNDPPPPPPPPPPPCPPPPDPPPDPPPPPPDCPDPPPPDDPPCVVDDPPDPPPPPPDPDDPDDDDPDPDDD/DDPPPPPPPPPDPDDQPPCPAQPDVVRPPPPDPDPPDPDPDFDALLCCQRPDDDFFKKFFQDWDDDPPDPDTRHGGWIKTWHHKGWFKWWWKAFPVVRDIDTHGLADQFWKAFADPDPVQGWDKAQAPLSQLPDVVRDQKKFWQFAFDDPDPQRGDDHLKMWGFDDWDQDPVQGIWTWGWIADPVVRDIDIHTHGRVRRRIMIGNRNDPDTHGSNVCQVDDDFTKIKGFDCPVVDTDPVPIIIMTTGDIDTFMWIWMFTFPDLDIDTGTSPRRTTIDGDPDDDPNRVVSRCVSVVLVDQDQPPDDDPVCPPDDPVPHGDGDDDPVPLVVLCVGPNVVVVCVVPPDCVCVVVVVVVVVVVVVVVVVVVVVVVVVVVCVVVVNDPPPPPPPPPPPCPPPPPPPPDDPPPPPDDPDPPPDPDPPCVVPPPPPPPPPPPPPPPPDD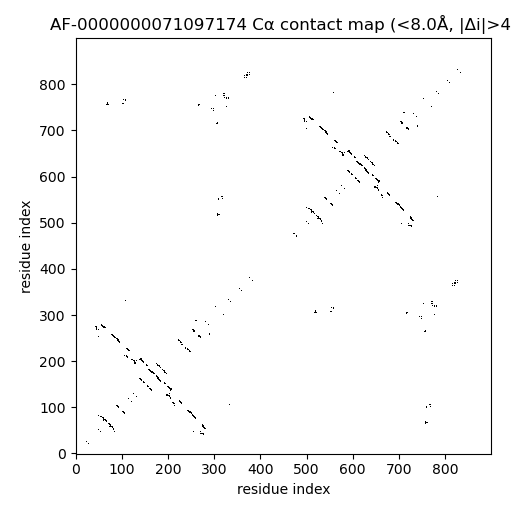PPDDDDDD

Solvent-accessible surface area (backbone atoms only — not comparable to full-atom values): 51680 Å² total; per-residue (Å²): 135,82,83,75,76,77,76,79,66,86,63,73,81,70,64,82,68,74,67,74,63,57,62,38,94,74,62,60,62,82,75,73,84,64,82,70,73,85,75,87,58,75,35,48,42,45,57,51,65,71,74,42,76,68,47,44,34,30,28,28,71,45,66,35,79,39,66,62,26,88,65,75,42,47,57,68,43,47,33,40,38,49,51,73,46,74,42,60,32,32,38,30,28,33,67,86,77,66,45,77,40,71,35,42,34,55,32,72,42,53,27,37,56,46,47,86,52,73,89,43,56,86,37,73,27,71,11,40,45,45,48,71,68,36,83,76,64,69,49,54,32,16,29,65,35,48,32,94,49,91,48,79,44,40,58,58,48,62,61,24,34,37,38,53,71,50,76,42,79,40,94,85,67,36,59,26,43,30,35,40,36,28,36,76,87,78,65,48,71,43,70,35,49,42,39,45,82,38,61,64,19,26,36,24,35,51,64,56,85,61,70,39,34,51,67,61,55,63,77,50,76,68,62,41,32,31,31,41,74,39,61,86,76,78,47,79,42,73,86,74,36,48,46,32,37,35,55,45,78,46,69,41,54,22,33,38,30,22,32,58,82,38,73,55,29,34,43,39,49,36,82,46,89,42,33,30,33,84,40,76,76,66,56,66,68,46,50,37,34,34,49,55,39,53,56,79,28,45,35,84,47,43,80,55,41,44,44,83,45,28,70,56,52,78,46,50,35,66,53,31,50,56,50,65,85,27,42,56,60,24,55,72,32,70,66,36,45,53,48,48,61,70,63,54,66,52,64,57,51,52,44,42,44,45,46,46,47,48,48,50,48,40,52,51,41,52,53,50,37,53,53,42,51,51,53,31,39,72,70,63,71,38,76,62,65,69,69,70,64,66,67,66,76,68,70,64,75,74,64,76,63,77,72,71,71,66,64,73,69,68,74,73,73,72,71,68,71,78,76,75,76,65,71,70,61,75,77,63,68,78,69,73,68,72,77,73,72,80,79,85,78,79,85,78,86,74,71,88,67,138,137,82,82,76,76,78,77,79,66,86,64,73,80,72,61,82,69,75,65,78,64,49,86,39,91,60,72,59,58,84,75,70,84,66,81,72,74,87,75,86,56,74,35,45,41,46,55,51,64,70,73,42,77,69,47,42,34,29,27,28,71,46,65,36,80,38,64,62,27,89,64,75,44,47,58,66,43,46,32,40,40,49,49,74,45,73,42,59,32,32,38,29,29,32,68,85,78,64,45,79,41,71,33,43,34,53,32,72,42,53,28,38,56,46,44,87,51,75,90,42,56,85,38,72,27,72,11,40,44,44,48,72,69,36,85,76,65,68,50,52,33,16,28,64,36,48,33,92,48,91,49,79,43,42,56,56,48,63,60,23,35,38,37,54,70,51,78,42,80,40,94,85,68,36,59,25,42,30,35,40,36,31,35,76,85,78,67,46,70,44,69,36,49,41,39,45,80,39,60,64,20,28,34,25,35,51,63,55,84,61,70,38,34,53,67,62,52,63,80,51,75,70,62,42,32,31,31,40,75,37,62,84,78,81,48,80,42,73,87,74,38,49,47,34,37,38,55,45,78,44,70,42,54,24,33,38,31,22,31,59,82,38,72,54,28,33,43,39,50,36,82,45,90,40,33,29,31,83,39,76,76,64,57,66,68,48,50,38,37,35,49,54,40,53,55,80,29,45,33,82,44,40,80,55,43,43,43,85,45,27,70,57,53,77,47,50,35,62,52,34,50,57,47,65,85,30,41,55,62,23,55,72,33,69,65,35,44,52,50,48,61,70,62,56,66,53,59,57,51,49,43,44,44,46,46,47,47,48,48,50,48,40,52,51,40,52,52,50,37,52,52,43,51,53,53,32,36,74,69,62,74,39,76,60,68,71,71,70,65,69,70,69,76,68,67,61,77,74,66,80,62,91,61,79,75,72,65,75,77,70,79,74,75,76,72,71,71,77,74,74,78,68,71,72,64,70,80,67,67,75,72,74,72,73,76,73,75,78,79,84,80,84,83,72,88,88,74,88,74,134

Secondary structure (DSSP, 8-state):
------------S-------S--TTTT---------------EEHHHHHHHSPSSEEEEE-S-EE-TT-S-EE-TT-EEEEEEEEEEEEEEEEETTT--EEEEESSBS-EEEEE-SSGGGTT-EEEHHHHHHT-SSPPSEEEEEE----SSGGG---TT-EEEEEEEEEETTTEEEEEEEEE-TTT--EEEEEEETT-TT-EEES----S-EEHHHHTTS-SSEEEEE---TTSS--GGG-EEEEEEEEEEEEEEEEEETT---EEEEETT---EEEE-----HHHHHHHHHHHHTTB-SSSSEE-GGGTT--GGGSBPP---HHHHHHHHHSHHHHHHHHHHS-THHHHHHHHHHHHHHHHHHHHHHHHHHHHHHHHTT-S----------------------------------------TT--------------------------/------------S-------S-S-SS----------------EEHHHHHHHSPSSEEEEESS-EE-TT-S-EE-TT-EEEEEEEEEEEEEEEEETTT--EEEEESSBS-EEEEE-SSGGGTT-EEEHHHHHHT-SSPPSEEEEEE----SSGGG---TT-EEEEEEEEEETTTEEEEEEEEE-TTT--EEEEEEETT-TT-EEES----S-EEHHHHTTS-SSEEEEE---TTSS--GGG-EEEEEEEEEEEEEEEEEETT--PEEEEETT---EEEE-----HHHHHHHHHHHHTTB-SSSSEE-GGGTT--GGGSBPP---HHHHHHHHHSHHHHHHHHHHS-THHHHHHHHHHHHHHHHHHHHHHHHHHHHHHHHTT-S--------------------------------------------------------------------